Protein AF-A0A9D8R9X7-F1 (afdb_monomer_lite)

Foldseek 3Di:
DVVDDDPPDDDDDDDDDDDPDPPDQKDKDWDWDWDDDPNDIDGPCCVPPVDRTDIDIDGCNVPLDADPFFPFKFALVVAALPDPCLQWTARPVVRDIQPPKDKAPDPRPCAAFAADPVRATWHKAFAPIKIFRQDFQCVCLQPFLQWKKKKKFWKAKAQFLDQPDFQKDFWDQDPPRPFIFAKTHGRFKIFHAWPARTDRLLTMDGFFHPDIKMKMFIFHNFDDLDPPQPGTFGWTFIDILLFGAHIDGFDSDRQRRAHPVGRSGMMGHHNRMMMITNMITMHRHGDDSVSVNSNSLSSDDDPVVSVVQCLQVVQDDPRAGHPVSCLQAFKAKEWAWDADFQVRQDKIFAKMFTWDADPVSHTPQQQGFMFLHPQSQWIKGFDDPQQRLAGHGKIKTQLVPRDQVQWDWDADDPGDTDIGHTTTQTSVRRDDHSWHARDPLAWIFRIKIWDQDDQFFAQLQQQLVQVLLFLLCCVQVNDFPLCVLQVNATLEWHWAKYFYWYHYPPRPHTHTQFITIMTHDDCGQRNRSHDLVPQQLKWKKFFPAFPDCLLLLQAAPDPVAWDADLVQQATDGLNDGTMHTRDHSADDPSNHHDPVNVVLSNVLSQLLLLLQLQEAEQDQPVPDAQEPVCVFPPPVQDPVSLLGWYAGLPYDPVDHHQWIWHQDPNVRGIDTSADADPPDPRRHDTDHLCVVVVCLCPVPDRPPRVSSSVSSSLSSLVVCLVCVVLAASLLLLLLCQLPQQFQFVQQACQRGQWMFIQRSPSRHTGTGGRDRSQTFQQHSSNGSHDALQDGLVRQADPVRHRNRPGNNSRSSSVSSCVNQPDLVDPHNSLQSNQSSFLSLLVPDDPVLDDVVVPLHSTNLVSCCVSGLVSLVSRRSSSLVSNCSNRQVSCVSVVDAGPVRHHSSSNSRGNCNSVRSNSSVQNVQASCQLSCHAQSPLPRPAWWKAWAAADPVRWAAWDKWFWAFSAWGFWWKDKASDIDTSSDTDGHRDTDTDRQDDPRPHHGIMIITTNLQGTQERHAPQSGHHDPVDWIKHDYSNHFWYFHDDPDPDDDDDDDDDDDDDWDDDDDDDDDDDDDDGDTTGDDDIDTPVCVVVVVVVVVVVVVVVVVVVVD

Radius of gyration: 34.43 Å; chains: 1; bounding box: 84×116×105 Å

Secondary structure (DSSP, 8-state):
-TTT--TT-------------SS-SEEEEEE--EEEETTEEEEHHHHHHS-S-EEEEEE-TT-----S--SEEE-GGG--TTSS--S--EETTTTEE-TT-EEES--SSSSEEEE-TTS-EEEEE-TT-EEEE---TTGGGGT-TT--EEEEEEEEEES-S-SSS-SEEEEEEPTTSS-EEEEEE-SSEEEEE-SS---GGGTEEE--TTSEEEEEEEEEEEE--STT-SS-EEEEEEEETTEEEEEEE----TTSS--TT---SEEE--SS-EEEEEEEEEESSPPPHHHHHHHHHHHSSSHHHHHHHHHHTTTEETTEEBHHHHHTTS-EEEEESPPPBTTB-S-EEEEEEEE-B-TTSSB-TTT-EEESTTT--EEEEEE-TTGGGSSB-EEEEEGGG--TT-EEEEE-TTSSEEEEE--EEETTS-EEES-EESSTTSPEESEEEEE--SSS--HHHHHHHHHHHHHHHHHHT---HHHHHSTT--SB--EEEEEEEE--TT-SS-EEEEEEEEEE-TT-TTTTT--TTT-TT-EEEEE-STT-TTTTT-S---TTTEEEETTTTEEEETTEEEEEEEEESSB-TTSPBPHHHHHHHHHHHHHHHHT---EEE---TTSS--SHHHHTT-TTS-GGGGGSEEEPSS--SSS-TTBEEEEETTTTEEEESSSB-TTSTTSB---BHHHHSTTTTTTPPTT-HHHHHHHHHHHHHHHHHHHGGGTB-HHHHHHHIIIIIIIS--SSTTBBB-EEEE-TTT--EEEEBS--TT-TTB-TTS-B---TT--SSS-B-TTS-BSS-SSTT-HHHHHHHHHH--TTS--SHHHHHHHHHHHHHHT--GGG-BTTTTB-SSHHHHHIIIIIHHHHHS-HHHHHHHHIIIIIHHHHTT---TTS--GGGG--TT-HHHHHHHHHHHHHHHHHHTT-GGGSTT--SEEEEEE---TTSPPP-EEEEEEESSSB---EEETTEEE-----B-TT--EEEEEE-SS---SEEEEEE-GGGEEE--B-TT--B-TT---EE--TT----B-----------------S----------SS-----------S-EEHHHHHHHHHHHHHHHHHHHTTS--

Sequence (1111 aa):
MENSAVSQTKYEVVSTIEADDETGTEFYAYLVVYRYVGSTQYNFIQESMGVSEITITVDNSENFAPTTGVDFYLNPKTRNNSETNPATIINAVNNQVLSGAVFQNFGFVNDGWVSDDDGVKILRIMAGQTLTIPYEPWQHFINTPASSMTLEFDMKIKNVTDEQSPIIKCYNEVAGGTSIKGLLMRPLDGYIKTASAVTEKDQNFAWMEDERVHIAINVVHALKAAPDSPELLSLVRVFVNNNLNREFNFAKEAGEFINNGGHGGIIIGQDEADIDIYSIRCYRKALSTSDIQKDYVATLRTSAEKIAYRNKNAIMQDGLINYLLAKQKYNTMVWHGTEVYRMSSGKQYGWLEITRLNADGSIDLDHSGKICEATKSLPCKGQGSTAKTYYWWNQQYDIKDIDPEATIEIPADGGGTQEVTDGWIDGHGTYRGQEYVLSDSAPKMKKAVLKINYASSMQSHKEGGTGLYNDLHTAIVGKNTMQLASPKARVCVYEEPFLFFVQGDNDSAPVFRGLGTFGSGKMDEPTWGFDKSTHKDFMMLEGSDNNKPLTDMRVPWEDSKVTWNAEEEYYEYAGEGNIDLDKTGSKNADGSLKASVLEYPKAAWNFLFMHNPMIKPYLNQSGGANTYGNFINDASIPESDKVYQFWMPASDGNAGQYELFRWDVVDQAWVHAGMPDEYSNDGYAIKNLLTIYPNALDNVPAGNWARQNEAFISAIVADAKANIGSYFKVDSLKFHYAFVNHFLAGTDNCSKNTYYVLDPGTHLFELHQDDLDTIFKTDNSGYQVKPYYVDRMHPYDDNGTLQYTEGTNNVLFNLCEMMYETYASPSEIAPMLRSILTGMGNLMTEADLDAERGINRDAWGCLHKYFFSIQEYFPDCAYNETARIRYEYPASLNYVSDRGVRPIAQSLGSQLPSEEQYMKRRLAYMSSFAAYGEFSLDGANGFGFQTHARRGGGAPTVILNITPHQYIYPTARVGQSLVDPHVRLAPGQTYRFEINTSGTLGDTVCGLKGGDYYRSFGNLADLSLDEQLTFQISGKRLVEVIAHLPFCLQLFLVGNTFLRGVYVDVLPVPAVAAQTNLAPRFGHQIGLRDVALDAVHHLARQFHQVFAFLL

Structure (mmCIF, N/CA/C/O backbone):
data_AF-A0A9D8R9X7-F1
#
_entry.id   AF-A0A9D8R9X7-F1
#
loop_
_atom_site.group_PDB
_atom_site.id
_atom_site.type_symbol
_atom_site.label_atom_id
_atom_site.label_alt_id
_atom_site.label_comp_id
_atom_site.label_asym_id
_atom_site.label_entity_id
_atom_site.label_seq_id
_atom_site.pdbx_PDB_ins_code
_atom_site.Cartn_x
_atom_site.Cartn_y
_atom_site.Cartn_z
_atom_site.occupancy
_atom_site.B_iso_or_equiv
_atom_site.auth_seq_id
_atom_site.auth_comp_id
_atom_site.auth_asym_id
_atom_site.auth_atom_id
_atom_site.pdbx_PDB_model_num
ATOM 1 N N . MET A 1 1 ? 14.649 -46.219 -3.280 1.00 50.66 1 MET A N 1
ATOM 2 C CA . MET A 1 1 ? 14.742 -46.894 -1.963 1.00 50.66 1 MET A CA 1
ATOM 3 C C . MET A 1 1 ? 15.436 -48.257 -2.017 1.00 50.66 1 MET A C 1
ATOM 5 O O . MET A 1 1 ? 16.062 -48.627 -1.036 1.00 50.66 1 MET A O 1
ATOM 9 N N . GLU A 1 2 ? 15.369 -49.002 -3.127 1.00 42.16 2 GLU A N 1
ATOM 10 C CA . GLU A 1 2 ? 15.800 -50.415 -3.189 1.00 42.16 2 GLU A CA 1
ATOM 11 C C . GLU A 1 2 ? 17.297 -50.661 -2.899 1.00 42.16 2 GLU A C 1
ATOM 13 O O . GLU A 1 2 ? 17.640 -51.652 -2.264 1.00 42.16 2 GLU A O 1
ATOM 18 N N . ASN A 1 3 ? 18.189 -49.730 -3.259 1.00 46.28 3 ASN A N 1
ATOM 19 C CA . ASN A 1 3 ? 19.641 -49.906 -3.086 1.00 46.28 3 ASN A CA 1
ATOM 20 C C . ASN A 1 3 ? 20.186 -49.449 -1.715 1.00 46.28 3 ASN A C 1
ATOM 22 O O . ASN A 1 3 ? 21.400 -49.462 -1.517 1.00 46.28 3 ASN A O 1
ATOM 26 N N . SER A 1 4 ? 19.325 -49.015 -0.786 1.00 51.25 4 SER A N 1
ATOM 27 C CA . SER A 1 4 ? 19.743 -48.420 0.497 1.00 51.25 4 SER A CA 1
ATOM 28 C C . SER A 1 4 ? 18.895 -48.824 1.712 1.00 51.25 4 SER A C 1
ATOM 30 O O . SER A 1 4 ? 19.123 -48.314 2.809 1.00 51.25 4 SER A O 1
ATOM 32 N N . ALA A 1 5 ? 17.927 -49.733 1.547 1.00 58.69 5 ALA A N 1
ATOM 33 C CA . ALA A 1 5 ? 17.074 -50.190 2.641 1.00 58.69 5 ALA A CA 1
ATOM 34 C C . ALA A 1 5 ? 17.783 -51.239 3.524 1.00 58.69 5 ALA A C 1
ATOM 36 O O . ALA A 1 5 ? 18.346 -52.215 3.030 1.00 58.69 5 ALA A O 1
ATOM 37 N N . VAL A 1 6 ? 17.741 -51.048 4.843 1.00 64.00 6 VAL A N 1
ATOM 38 C CA . VAL A 1 6 ? 18.382 -51.880 5.867 1.00 64.00 6 VAL A CA 1
ATOM 39 C C . VAL A 1 6 ? 17.324 -52.742 6.550 1.00 64.00 6 VAL A C 1
ATOM 41 O O . VAL A 1 6 ? 16.237 -52.278 6.895 1.00 64.00 6 VAL A O 1
ATOM 44 N N . SER A 1 7 ? 17.649 -54.018 6.761 1.00 58.38 7 SER A N 1
ATOM 45 C CA . SER A 1 7 ? 16.762 -54.963 7.443 1.00 58.38 7 SER A CA 1
ATOM 46 C C . SER A 1 7 ? 16.355 -54.451 8.833 1.00 58.38 7 SER A C 1
ATOM 48 O O . SER A 1 7 ? 17.184 -53.912 9.563 1.00 58.38 7 SER A O 1
ATOM 50 N N . GLN A 1 8 ? 15.078 -54.626 9.194 1.00 60.41 8 GLN A N 1
ATOM 51 C CA . GLN A 1 8 ? 14.464 -54.197 10.467 1.00 60.41 8 GLN A CA 1
ATOM 52 C C . GLN A 1 8 ? 14.438 -52.682 10.736 1.00 60.41 8 GLN A C 1
ATOM 54 O O . GLN A 1 8 ? 14.076 -52.262 11.833 1.00 60.41 8 GLN A O 1
ATOM 59 N N . THR A 1 9 ? 14.765 -51.848 9.749 1.00 64.38 9 THR A N 1
ATOM 60 C CA . THR A 1 9 ? 14.569 -50.398 9.856 1.00 64.38 9 THR A CA 1
ATOM 61 C C . THR A 1 9 ? 13.163 -50.035 9.385 1.00 64.38 9 THR A C 1
ATOM 63 O O . THR A 1 9 ? 12.727 -50.468 8.318 1.00 64.38 9 THR A O 1
ATOM 66 N N . LYS A 1 10 ? 12.429 -49.261 10.194 1.00 62.12 10 LYS A N 1
ATOM 67 C CA . LYS A 1 10 ? 11.122 -48.717 9.809 1.00 62.12 10 LYS A CA 1
ATOM 68 C C . LYS A 1 10 ? 11.354 -47.642 8.747 1.00 62.12 10 LYS A C 1
ATOM 70 O O . LYS A 1 10 ? 12.034 -46.657 9.017 1.00 62.12 10 LYS A O 1
ATOM 75 N N . TYR A 1 11 ? 10.780 -47.832 7.567 1.00 59.97 11 TYR A N 1
ATOM 76 C CA . TYR A 1 11 ? 10.714 -46.809 6.529 1.00 59.97 11 TYR A CA 1
ATOM 77 C C . TYR A 1 11 ? 9.289 -46.278 6.482 1.00 59.97 11 TYR A C 1
ATOM 79 O O . TYR A 1 11 ? 8.343 -47.061 6.388 1.00 59.97 11 TYR A O 1
ATOM 87 N N . GLU A 1 12 ? 9.130 -44.964 6.584 1.00 56.16 12 GLU A N 1
ATOM 88 C CA . GLU A 1 12 ? 7.829 -44.326 6.412 1.00 56.16 12 GLU A CA 1
ATOM 89 C C . GLU A 1 12 ? 7.614 -44.020 4.933 1.00 56.16 12 GLU A C 1
ATOM 91 O O . GLU A 1 12 ? 8.460 -43.418 4.274 1.00 56.16 12 GLU A O 1
ATOM 96 N N . VAL A 1 13 ? 6.484 -44.490 4.407 1.00 56.00 13 VAL A N 1
ATOM 97 C CA . VAL A 1 13 ? 6.026 -44.184 3.054 1.00 56.00 13 VAL A CA 1
ATOM 98 C C . VAL A 1 13 ? 4.801 -43.303 3.214 1.00 56.00 13 VAL A C 1
ATOM 100 O O . VAL A 1 13 ? 3.744 -43.779 3.620 1.00 56.00 13 VAL A O 1
ATOM 103 N N . VAL A 1 14 ? 4.963 -42.014 2.936 1.00 49.94 14 VAL A N 1
ATOM 104 C CA . VAL A 1 14 ? 3.854 -41.060 2.913 1.00 49.94 14 VAL A CA 1
ATOM 105 C C . VAL A 1 14 ? 3.325 -41.006 1.486 1.00 49.94 14 VAL A C 1
ATOM 107 O O . VAL A 1 14 ? 4.084 -40.779 0.545 1.00 49.94 14 VAL A O 1
ATOM 110 N N . SER A 1 15 ? 2.030 -41.255 1.314 1.00 49.25 15 SER A N 1
ATOM 111 C CA . SER A 1 15 ? 1.346 -41.145 0.028 1.00 49.25 15 SER A CA 1
ATOM 112 C C . SER A 1 15 ? -0.051 -40.582 0.258 1.00 49.25 15 SER A C 1
ATOM 114 O O . SER A 1 15 ? -0.722 -40.971 1.213 1.00 49.25 15 SER A O 1
ATOM 116 N N . THR A 1 16 ? -0.472 -39.652 -0.594 1.00 47.25 16 THR A N 1
ATOM 117 C CA . THR A 1 16 ? -1.814 -39.067 -0.552 1.00 47.25 16 THR A CA 1
ATOM 118 C C . THR A 1 16 ? -2.740 -39.895 -1.432 1.00 47.25 16 THR A C 1
ATOM 120 O O . THR A 1 16 ? -2.457 -40.092 -2.613 1.00 47.25 16 THR A O 1
ATOM 123 N N . ILE A 1 17 ? -3.850 -40.364 -0.864 1.00 53.38 17 ILE A N 1
ATOM 124 C CA . ILE A 1 17 ? -4.937 -41.006 -1.607 1.00 53.38 17 ILE A CA 1
ATOM 125 C C . ILE A 1 17 ? -6.080 -39.997 -1.667 1.00 53.38 17 ILE A C 1
ATOM 127 O O . ILE A 1 17 ? -6.713 -39.720 -0.653 1.00 53.38 17 ILE A O 1
ATOM 131 N N . GLU A 1 18 ? -6.324 -39.429 -2.843 1.00 51.66 18 GLU A N 1
ATOM 132 C CA . GLU A 1 18 ? -7.542 -38.665 -3.113 1.00 51.66 18 GLU A CA 1
ATOM 133 C C . GLU A 1 18 ? -8.574 -39.617 -3.723 1.00 51.66 18 GLU A C 1
ATOM 135 O O . GLU A 1 18 ? -8.291 -40.278 -4.725 1.00 51.66 18 GLU A O 1
ATOM 140 N N . ALA A 1 19 ? -9.755 -39.712 -3.115 1.00 56.09 19 ALA A N 1
ATOM 141 C CA . ALA A 1 19 ? -10.886 -40.434 -3.682 1.00 56.09 19 ALA A CA 1
ATOM 142 C C . ALA A 1 19 ? -12.013 -39.455 -3.992 1.00 56.09 19 ALA A C 1
ATOM 144 O O . ALA A 1 19 ? -12.527 -38.784 -3.099 1.00 56.09 19 ALA A O 1
ATOM 145 N N . ASP A 1 20 ? -12.410 -39.416 -5.260 1.00 53.19 20 ASP A N 1
ATOM 146 C CA . ASP A 1 20 ? -13.597 -38.704 -5.725 1.00 53.19 20 ASP A CA 1
ATOM 147 C C . ASP A 1 20 ? -14.836 -39.605 -5.525 1.00 53.19 20 ASP A C 1
ATOM 149 O O . ASP A 1 20 ? -15.459 -40.053 -6.488 1.00 53.19 20 ASP A O 1
ATOM 153 N N . ASP A 1 21 ? -15.160 -39.941 -4.270 1.00 50.38 21 ASP A N 1
ATOM 154 C CA . ASP A 1 21 ? -16.400 -40.641 -3.898 1.00 50.38 21 ASP A CA 1
ATOM 155 C C . ASP A 1 21 ? -17.231 -39.761 -2.952 1.00 50.38 21 ASP A C 1
ATOM 157 O O . ASP A 1 21 ? -16.795 -39.390 -1.862 1.00 50.38 21 ASP A O 1
ATOM 161 N N . GLU A 1 22 ? -18.444 -39.412 -3.383 1.00 51.62 22 GLU A N 1
ATOM 162 C CA . GLU A 1 22 ? -19.369 -38.545 -2.646 1.00 51.62 22 GLU A CA 1
ATOM 163 C C . GLU A 1 22 ? -20.140 -39.283 -1.535 1.00 51.62 22 GLU A C 1
ATOM 165 O O . GLU A 1 22 ? -20.911 -38.655 -0.806 1.00 51.62 22 GLU A O 1
ATOM 170 N N . THR A 1 23 ? -19.993 -40.609 -1.409 1.00 50.34 23 THR A N 1
ATOM 171 C CA . THR A 1 23 ? -21.004 -41.437 -0.726 1.00 50.34 23 THR A CA 1
ATOM 172 C C . THR A 1 23 ? -20.553 -42.169 0.545 1.00 50.34 23 THR A C 1
ATOM 174 O O . THR A 1 23 ? -21.404 -42.760 1.215 1.00 50.34 23 THR A O 1
ATOM 177 N N . GLY A 1 24 ? -19.277 -42.082 0.953 1.00 57.69 24 GLY A N 1
ATOM 178 C CA . GLY A 1 24 ? -18.754 -42.782 2.140 1.00 57.69 24 GLY A CA 1
ATOM 179 C C . GLY A 1 24 ? -17.772 -41.977 3.003 1.00 57.69 24 GLY A C 1
ATOM 180 O O . GLY A 1 24 ? -16.924 -41.251 2.490 1.00 57.69 24 GLY A O 1
ATOM 181 N N . THR A 1 25 ? -17.867 -42.133 4.332 1.00 59.06 25 THR A N 1
ATOM 182 C CA . THR A 1 25 ? -16.889 -41.606 5.311 1.00 59.06 25 THR A CA 1
ATOM 183 C C . THR A 1 25 ? -15.667 -42.509 5.471 1.00 59.06 25 THR A C 1
ATOM 185 O O . THR A 1 25 ? -14.639 -42.058 5.955 1.00 59.06 25 THR A O 1
ATOM 188 N N . GLU A 1 26 ? -15.770 -43.774 5.060 1.00 65.56 26 GLU A N 1
ATOM 189 C CA . GLU A 1 26 ? -14.668 -44.732 5.019 1.00 65.56 26 GLU A CA 1
ATOM 190 C C . GLU A 1 26 ? -14.748 -45.531 3.716 1.00 65.56 26 GLU A C 1
ATOM 192 O O . GLU A 1 26 ? -15.827 -45.992 3.333 1.00 65.56 26 GLU A O 1
ATOM 197 N N . PHE A 1 27 ? -13.613 -45.735 3.050 1.00 70.25 27 PHE A N 1
ATOM 198 C CA . PHE A 1 27 ? -13.507 -46.669 1.929 1.00 70.25 27 PHE A CA 1
ATOM 199 C C . PHE A 1 27 ? -12.235 -47.511 2.037 1.00 70.25 27 PHE A C 1
ATOM 201 O O . PHE A 1 27 ? -11.253 -47.134 2.681 1.00 70.25 27 PHE A O 1
ATOM 208 N N . TYR A 1 28 ? -12.267 -48.692 1.420 1.00 70.50 28 TYR A N 1
ATOM 209 C CA . TYR A 1 28 ? -11.136 -49.612 1.400 1.00 70.50 28 TYR A CA 1
ATOM 210 C C . TYR A 1 28 ? -10.271 -49.344 0.171 1.00 70.50 28 TYR A C 1
ATOM 212 O O . TYR A 1 28 ? -10.760 -49.386 -0.957 1.00 70.50 28 TYR A O 1
ATOM 220 N N . ALA A 1 29 ? -8.979 -49.119 0.385 1.00 68.38 29 ALA A N 1
ATOM 221 C CA . ALA A 1 29 ? -7.977 -49.147 -0.671 1.00 68.38 29 ALA A CA 1
ATOM 222 C C . ALA A 1 29 ? -7.043 -50.349 -0.479 1.00 68.38 29 ALA A C 1
ATOM 224 O O . ALA A 1 29 ? -7.005 -50.976 0.582 1.00 68.38 29 ALA A O 1
ATOM 225 N N . TYR A 1 30 ? -6.296 -50.690 -1.524 1.00 75.56 30 TYR A N 1
ATOM 226 C CA . TYR A 1 30 ? -5.378 -51.824 -1.524 1.00 75.56 30 TYR A CA 1
ATOM 227 C C . TYR A 1 30 ? -3.967 -51.331 -1.826 1.00 75.56 30 TYR A C 1
ATOM 229 O O . TYR A 1 30 ? -3.719 -50.728 -2.869 1.00 75.56 30 TYR A O 1
ATOM 237 N N . LEU A 1 31 ? -3.032 -51.587 -0.914 1.00 75.06 31 LEU A N 1
ATOM 238 C CA . LEU A 1 31 ? -1.615 -51.341 -1.139 1.00 75.06 31 LEU A CA 1
ATOM 239 C C . LEU A 1 31 ? -0.987 -52.575 -1.787 1.00 75.06 31 LEU A C 1
ATOM 241 O O . LEU A 1 31 ? -1.047 -53.675 -1.232 1.00 75.06 31 LEU A O 1
ATOM 245 N N . VAL A 1 32 ? -0.326 -52.365 -2.925 1.00 76.12 32 VAL A N 1
ATOM 246 C CA . VAL A 1 32 ? 0.535 -53.357 -3.575 1.00 76.12 32 VAL A CA 1
ATOM 247 C C . VAL A 1 32 ? 1.936 -52.776 -3.696 1.00 76.12 32 VAL A C 1
ATOM 249 O O . VAL A 1 32 ? 2.122 -51.678 -4.216 1.00 76.12 32 VAL A O 1
ATOM 252 N N . VAL A 1 33 ? 2.935 -53.513 -3.217 1.00 76.50 33 VAL A N 1
ATOM 253 C CA . VAL A 1 33 ? 4.345 -53.126 -3.328 1.00 76.50 33 VAL A CA 1
ATOM 254 C C . VAL A 1 33 ? 5.019 -54.070 -4.304 1.00 76.50 33 VAL A C 1
ATOM 256 O O . VAL A 1 33 ? 5.010 -55.288 -4.117 1.00 76.50 33 VAL A O 1
ATOM 259 N N . TYR A 1 34 ? 5.629 -53.497 -5.335 1.00 78.88 34 TYR A N 1
ATOM 260 C CA . TYR A 1 34 ? 6.449 -54.234 -6.282 1.00 78.88 34 TYR A CA 1
ATOM 261 C C . TYR A 1 34 ? 7.925 -53.943 -6.039 1.00 78.88 34 TYR A C 1
ATOM 263 O O . TYR A 1 34 ? 8.299 -52.807 -5.754 1.00 78.88 34 TYR A O 1
ATOM 271 N N . ARG A 1 35 ? 8.755 -54.974 -6.191 1.00 74.62 35 ARG A N 1
ATOM 272 C CA . ARG A 1 35 ? 10.211 -54.848 -6.275 1.00 74.62 35 ARG A CA 1
ATOM 273 C C . ARG A 1 35 ? 10.676 -55.219 -7.679 1.00 74.62 35 ARG A C 1
ATOM 275 O O . ARG A 1 35 ? 10.062 -56.078 -8.319 1.00 74.62 35 ARG A O 1
ATOM 282 N N . TYR A 1 36 ? 11.748 -54.599 -8.153 1.00 73.94 36 TYR A N 1
ATOM 283 C CA . TYR A 1 36 ? 12.285 -54.857 -9.487 1.00 73.94 36 TYR A CA 1
ATOM 284 C C . TYR A 1 36 ? 13.665 -55.499 -9.365 1.00 73.94 36 TYR A C 1
ATOM 286 O O . TYR A 1 36 ? 14.607 -54.907 -8.853 1.00 73.94 36 TYR A O 1
ATOM 294 N N . VAL A 1 37 ? 13.812 -56.724 -9.877 1.00 77.62 37 VAL A N 1
ATOM 295 C CA . VAL A 1 37 ? 15.116 -57.398 -9.959 1.00 77.62 37 VAL A CA 1
ATOM 296 C C . VAL A 1 37 ? 15.500 -57.501 -11.432 1.00 77.62 37 VAL A C 1
ATOM 298 O O . VAL A 1 37 ? 14.964 -58.320 -12.182 1.00 77.62 37 VAL A O 1
ATOM 301 N N . GLY A 1 38 ? 16.408 -56.622 -11.866 1.00 80.88 38 GLY A N 1
ATOM 302 C CA . GLY A 1 38 ? 16.695 -56.419 -13.288 1.00 80.88 38 GLY A CA 1
ATOM 303 C C . GLY A 1 38 ? 15.486 -55.814 -14.010 1.00 80.88 38 GLY A C 1
ATOM 304 O O . GLY A 1 38 ? 14.976 -54.782 -13.592 1.00 80.88 38 GLY A O 1
ATOM 305 N N . SER A 1 39 ? 15.012 -56.459 -15.081 1.00 78.06 39 SER A N 1
ATOM 306 C CA . SER A 1 39 ? 13.786 -56.075 -15.806 1.00 78.06 39 SER A CA 1
ATOM 307 C C . SER A 1 39 ? 12.525 -56.810 -15.331 1.00 78.06 39 SER A C 1
ATOM 309 O O . SER A 1 39 ? 11.462 -56.645 -15.924 1.00 78.06 39 SER A O 1
ATOM 311 N N . THR A 1 40 ? 12.631 -57.661 -14.303 1.00 75.00 40 THR A N 1
ATOM 312 C CA . THR A 1 40 ? 11.517 -58.496 -13.831 1.00 75.00 40 THR A CA 1
ATOM 313 C C . THR A 1 40 ? 10.888 -57.893 -12.578 1.00 75.00 40 THR A C 1
ATOM 315 O O . THR A 1 40 ? 11.583 -57.611 -11.601 1.00 75.00 40 THR A O 1
ATOM 318 N N . GLN A 1 41 ? 9.568 -57.713 -12.612 1.00 84.44 41 GLN A N 1
ATOM 319 C CA . GLN A 1 41 ? 8.758 -57.188 -11.514 1.00 84.44 41 GLN A CA 1
ATOM 320 C C . GLN A 1 41 ? 8.263 -58.335 -10.624 1.00 84.44 41 GLN A C 1
ATOM 322 O O . GLN A 1 41 ? 7.685 -59.301 -11.123 1.00 84.44 41 GLN A O 1
ATOM 327 N N . TYR A 1 42 ? 8.446 -58.213 -9.312 1.00 81.75 42 TYR A N 1
ATOM 328 C CA . TYR A 1 42 ? 7.947 -59.160 -8.312 1.00 81.75 42 TYR A CA 1
ATOM 329 C C . TYR A 1 42 ? 6.991 -58.440 -7.363 1.00 81.75 42 TYR A C 1
ATOM 331 O O . TYR A 1 42 ? 7.280 -57.328 -6.919 1.00 81.75 42 TYR A O 1
ATOM 339 N N . ASN A 1 43 ? 5.854 -59.058 -7.035 1.00 85.06 43 ASN A N 1
ATOM 340 C CA . ASN A 1 43 ? 4.985 -58.557 -5.971 1.00 85.06 43 ASN A CA 1
ATOM 341 C C . ASN A 1 43 ? 5.649 -58.863 -4.623 1.00 85.06 43 ASN A C 1
ATOM 343 O O . ASN A 1 43 ? 5.636 -59.998 -4.146 1.00 85.06 43 ASN A O 1
ATOM 347 N N . PHE A 1 44 ? 6.244 -57.837 -4.027 1.00 80.06 44 PHE A N 1
ATOM 348 C CA . PHE A 1 44 ? 7.013 -57.958 -2.798 1.00 80.06 44 PHE A CA 1
ATOM 349 C C . PHE A 1 44 ? 6.136 -58.363 -1.610 1.00 80.06 44 PHE A C 1
ATOM 351 O O . PHE A 1 44 ? 6.570 -59.143 -0.764 1.00 80.06 44 PHE A O 1
ATOM 358 N N . ILE A 1 45 ? 4.890 -57.878 -1.556 1.00 78.88 45 ILE A N 1
ATOM 359 C CA . ILE A 1 45 ? 3.947 -58.246 -0.490 1.00 78.88 45 ILE A CA 1
ATOM 360 C C . ILE A 1 45 ? 3.620 -59.736 -0.579 1.00 78.88 45 ILE A C 1
ATOM 362 O O . ILE A 1 45 ? 3.652 -60.435 0.433 1.00 78.88 45 ILE A O 1
ATOM 366 N N . GLN A 1 46 ? 3.396 -60.243 -1.792 1.00 84.50 46 GLN A N 1
ATOM 367 C CA . GLN A 1 46 ? 3.107 -61.657 -2.009 1.00 84.50 46 GLN A CA 1
ATOM 368 C C . GLN A 1 46 ? 4.275 -62.549 -1.588 1.00 84.50 46 GLN A C 1
ATOM 370 O O . GLN A 1 46 ? 4.060 -63.566 -0.932 1.00 84.50 46 GLN A O 1
ATOM 375 N N . GLU A 1 47 ? 5.506 -62.163 -1.920 1.00 81.44 47 GLU A N 1
ATOM 376 C CA . GLU A 1 47 ? 6.705 -62.907 -1.524 1.00 81.44 47 GLU A CA 1
ATOM 377 C C . GLU A 1 47 ? 6.970 -62.852 -0.013 1.00 81.44 47 GLU A C 1
ATOM 379 O O . GLU A 1 47 ? 7.439 -63.829 0.565 1.00 81.44 47 GLU A O 1
ATOM 384 N N . SER A 1 48 ? 6.681 -61.714 0.622 1.00 75.75 48 SER A N 1
ATOM 385 C CA . SER A 1 48 ? 6.991 -61.467 2.033 1.00 75.75 48 SER A CA 1
ATOM 386 C C . SER A 1 48 ? 5.931 -62.028 2.984 1.00 75.75 48 SER A C 1
ATOM 388 O O . SER A 1 48 ? 6.253 -62.625 4.010 1.00 75.75 48 SER A O 1
ATOM 390 N N . MET A 1 49 ? 4.654 -61.842 2.647 1.00 79.62 49 MET A N 1
ATOM 391 C CA . MET A 1 49 ? 3.521 -62.072 3.547 1.00 79.62 49 MET A CA 1
ATOM 392 C C . MET A 1 49 ? 2.529 -63.118 3.026 1.00 79.62 49 MET A C 1
ATOM 394 O O . MET A 1 49 ? 1.577 -63.453 3.726 1.00 79.62 49 MET A O 1
ATOM 398 N N . GLY A 1 50 ? 2.719 -63.639 1.809 1.00 83.88 50 GLY A N 1
ATOM 399 C CA . GLY A 1 50 ? 1.816 -64.625 1.207 1.00 83.88 50 GLY A CA 1
ATOM 400 C C . GLY A 1 50 ? 0.467 -64.061 0.743 1.00 83.88 50 GLY A C 1
ATOM 401 O O . GLY A 1 50 ? -0.400 -64.835 0.343 1.00 83.88 50 GLY A O 1
ATOM 402 N N . VAL A 1 51 ? 0.285 -62.736 0.766 1.00 81.75 51 VAL A N 1
ATOM 403 C CA . VAL A 1 51 ? -0.914 -62.033 0.277 1.00 81.75 51 VAL A CA 1
ATOM 404 C C . VAL A 1 51 ? -0.533 -61.058 -0.832 1.00 81.75 51 VAL A C 1
ATOM 406 O O . VAL A 1 51 ? 0.524 -60.443 -0.780 1.00 81.75 51 VAL A O 1
ATOM 409 N N . SER A 1 52 ? -1.368 -60.924 -1.861 1.00 81.69 52 SER A N 1
ATOM 410 C CA . SER A 1 52 ? -1.065 -60.066 -3.016 1.00 81.69 52 SER A CA 1
ATOM 411 C C . SER A 1 52 ? -1.259 -58.573 -2.747 1.00 81.69 52 SER A C 1
ATOM 413 O O . SER A 1 52 ? -0.700 -57.758 -3.479 1.00 81.69 52 SER A O 1
ATOM 415 N N . GLU A 1 53 ? -2.031 -58.227 -1.720 1.00 81.19 53 GLU A N 1
ATOM 416 C CA . GLU A 1 53 ? -2.439 -56.864 -1.387 1.00 81.19 53 GLU A CA 1
ATOM 417 C C . GLU A 1 53 ? -2.699 -56.719 0.117 1.00 81.19 53 GLU A C 1
ATOM 419 O O . GLU A 1 53 ? -3.047 -57.689 0.796 1.00 81.19 53 GLU A O 1
ATOM 424 N N . ILE A 1 54 ? -2.531 -55.501 0.634 1.00 80.25 54 ILE A N 1
ATOM 425 C CA . ILE A 1 54 ? -2.910 -55.123 2.000 1.00 80.25 54 ILE A CA 1
ATOM 426 C C . ILE A 1 54 ? -4.089 -54.161 1.908 1.00 80.25 54 ILE A C 1
ATOM 428 O O . ILE A 1 54 ? -3.970 -53.105 1.290 1.00 80.25 54 ILE A O 1
ATOM 432 N N . THR A 1 55 ? -5.211 -54.500 2.541 1.00 79.56 55 THR A N 1
ATOM 433 C CA . THR A 1 55 ? -6.338 -53.573 2.674 1.00 79.56 55 THR A CA 1
ATOM 434 C C . THR A 1 55 ? -5.995 -52.474 3.675 1.00 79.56 55 THR A C 1
ATOM 436 O O . THR A 1 55 ? -5.590 -52.756 4.802 1.00 79.56 55 THR A O 1
ATOM 439 N N . ILE A 1 56 ? -6.183 -51.227 3.263 1.00 77.94 56 ILE A N 1
ATOM 440 C CA . ILE A 1 56 ? -6.060 -50.031 4.091 1.00 77.94 56 ILE A CA 1
ATOM 441 C C . ILE A 1 56 ? -7.425 -49.342 4.166 1.00 77.94 56 ILE A C 1
ATOM 443 O O . ILE A 1 56 ? -8.129 -49.229 3.161 1.00 77.94 56 ILE A O 1
ATOM 447 N N . THR A 1 57 ? -7.808 -48.902 5.362 1.00 72.38 57 THR A N 1
ATOM 448 C CA . THR A 1 57 ? -8.987 -48.050 5.553 1.00 72.38 57 THR A CA 1
ATOM 449 C C . THR A 1 57 ? -8.572 -46.606 5.325 1.00 72.38 57 THR A C 1
ATOM 451 O O . THR A 1 57 ? -7.612 -46.144 5.944 1.00 72.38 57 THR A O 1
ATOM 454 N N . VAL A 1 58 ? -9.281 -45.903 4.447 1.00 70.38 58 VAL A N 1
ATOM 455 C CA . VAL A 1 58 ? -9.107 -44.465 4.239 1.00 70.38 58 VAL A CA 1
ATOM 456 C C . VAL A 1 58 ? -10.275 -43.738 4.893 1.00 70.38 58 VAL A C 1
ATOM 458 O O . VAL A 1 58 ? -11.429 -44.022 4.578 1.00 70.38 58 VAL A O 1
ATOM 461 N N . ASP A 1 59 ? -9.960 -42.829 5.814 1.00 67.00 59 ASP A N 1
ATOM 462 C CA . ASP A 1 59 ? -10.918 -41.959 6.498 1.00 67.00 59 ASP A CA 1
ATOM 463 C C . ASP A 1 59 ? -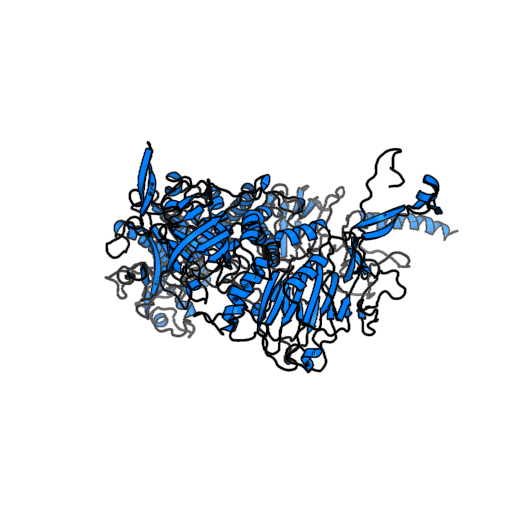11.153 -40.687 5.664 1.00 67.00 59 ASP A C 1
ATOM 465 O O . ASP A 1 59 ? -10.216 -39.943 5.370 1.00 67.00 59 ASP A O 1
ATOM 469 N N . ASN A 1 60 ? -12.406 -40.459 5.270 1.00 71.06 60 ASN A N 1
ATOM 470 C CA . ASN A 1 60 ? -12.874 -39.298 4.509 1.00 71.06 60 ASN A CA 1
ATOM 471 C C . ASN A 1 60 ? -13.836 -38.411 5.330 1.00 71.06 60 ASN A C 1
ATOM 473 O O . ASN A 1 60 ? -14.623 -37.645 4.771 1.00 71.06 60 ASN A O 1
ATOM 477 N N . SER A 1 61 ? -13.809 -38.512 6.662 1.00 69.12 61 SER A N 1
ATOM 478 C CA . SER A 1 61 ? -14.647 -37.715 7.573 1.00 69.12 61 SER A CA 1
ATOM 479 C C . SER A 1 61 ? -14.479 -36.200 7.404 1.00 69.12 61 SER A C 1
ATOM 481 O O . SER A 1 61 ? -15.423 -35.446 7.633 1.00 69.12 61 SER A O 1
ATOM 483 N N . GLU A 1 62 ? -13.312 -35.751 6.938 1.00 71.62 62 GLU A N 1
ATOM 484 C CA . GLU A 1 62 ? -12.987 -34.337 6.729 1.00 71.62 62 GLU A CA 1
ATOM 485 C C . GLU A 1 62 ? -13.541 -33.723 5.428 1.00 71.62 62 GLU A C 1
ATOM 487 O O . GLU A 1 62 ? -13.448 -32.506 5.279 1.00 71.62 62 GLU A O 1
ATOM 492 N N . ASN A 1 63 ? -14.088 -34.535 4.508 1.00 77.00 63 ASN A N 1
ATOM 493 C CA . ASN A 1 63 ? -14.626 -34.203 3.174 1.00 77.00 63 ASN A CA 1
ATOM 494 C C . ASN A 1 63 ? -14.429 -32.744 2.683 1.00 77.00 63 ASN A C 1
ATOM 496 O O . ASN A 1 63 ? -15.115 -31.811 3.110 1.00 77.00 63 ASN A O 1
ATOM 500 N N . PHE A 1 64 ? -13.557 -32.571 1.685 1.00 84.56 64 PHE A N 1
ATOM 501 C CA . PHE A 1 64 ? -13.249 -31.282 1.048 1.00 84.56 64 PHE A CA 1
ATOM 502 C C . PHE A 1 64 ? -13.737 -31.193 -0.404 1.00 84.56 64 PHE A C 1
ATOM 504 O O . PHE A 1 64 ? -13.119 -30.506 -1.219 1.00 84.56 64 PHE A O 1
ATOM 511 N N . ALA A 1 65 ? -14.798 -31.924 -0.755 1.00 84.38 65 ALA A N 1
ATOM 512 C CA . ALA A 1 65 ? -15.365 -31.872 -2.096 1.00 84.38 65 ALA A CA 1
ATOM 513 C C . ALA A 1 65 ? -15.772 -30.432 -2.461 1.00 84.38 65 ALA A C 1
ATOM 515 O O . ALA A 1 65 ? -16.257 -29.707 -1.589 1.00 84.38 65 ALA A O 1
ATOM 516 N N . PRO A 1 66 ? -15.615 -30.011 -3.727 1.00 90.44 66 PRO A N 1
ATOM 517 C CA . PRO A 1 66 ? -16.104 -28.718 -4.194 1.00 90.44 66 PRO A CA 1
ATOM 518 C C . PRO A 1 66 ? -17.644 -28.674 -4.244 1.00 90.44 66 PRO A C 1
ATOM 520 O O . PRO A 1 66 ? -18.357 -29.622 -3.899 1.00 90.44 66 PRO A O 1
ATOM 523 N N . THR A 1 67 ? -18.183 -27.531 -4.639 1.00 93.75 67 THR A N 1
ATOM 524 C CA . THR A 1 67 ? -19.608 -27.269 -4.816 1.00 93.75 67 THR A CA 1
ATOM 525 C C . THR A 1 67 ? -20.176 -28.081 -5.978 1.00 93.75 67 THR A C 1
ATOM 527 O O . THR A 1 67 ? -19.560 -28.252 -7.028 1.00 93.75 67 THR A O 1
ATOM 530 N N . THR A 1 68 ? -21.396 -28.592 -5.807 1.00 91.75 68 THR A N 1
ATOM 531 C CA . THR A 1 68 ? -22.057 -29.429 -6.814 1.00 91.75 68 THR A CA 1
ATOM 532 C C . THR A 1 68 ? -22.759 -28.603 -7.900 1.00 91.75 68 THR A C 1
ATOM 534 O O . THR A 1 68 ? -23.122 -27.429 -7.725 1.00 91.75 68 THR A O 1
ATOM 537 N N . GLY A 1 69 ? -23.016 -29.254 -9.040 1.00 92.75 69 GLY A N 1
ATOM 538 C CA . GLY A 1 69 ? -23.729 -28.657 -10.173 1.00 92.75 69 GLY A CA 1
ATOM 539 C C . GLY A 1 69 ? -22.851 -27.769 -11.053 1.00 92.75 69 GLY A C 1
ATOM 540 O O . GLY A 1 69 ? -23.318 -26.732 -11.513 1.00 92.75 69 GLY A O 1
ATOM 541 N N . VAL A 1 70 ? -21.588 -28.155 -11.241 1.00 95.75 70 VAL A N 1
ATOM 542 C CA . VAL A 1 70 ? -20.686 -27.570 -12.239 1.00 95.75 70 VAL A CA 1
ATOM 543 C C . VAL A 1 70 ? -21.149 -27.952 -13.654 1.00 95.75 70 VAL A C 1
ATOM 545 O O . VAL A 1 70 ? -21.520 -29.097 -13.900 1.00 95.75 70 VAL A O 1
ATOM 548 N N . ASP A 1 71 ? -21.138 -27.003 -14.591 1.00 97.25 71 ASP A N 1
ATOM 549 C CA . ASP A 1 71 ? -21.540 -27.221 -15.990 1.00 97.25 71 ASP A CA 1
ATOM 550 C C . ASP A 1 71 ? -20.340 -27.564 -16.887 1.00 97.25 71 ASP A C 1
ATOM 552 O O . ASP A 1 71 ? -20.452 -28.326 -17.854 1.00 97.25 71 ASP A O 1
ATOM 556 N N . PHE A 1 72 ? -19.166 -27.025 -16.555 1.00 98.06 72 PHE A N 1
ATOM 557 C CA . PHE A 1 72 ? -17.901 -27.333 -17.217 1.00 98.06 72 PHE A CA 1
ATOM 558 C C . PHE A 1 72 ? -16.774 -27.474 -16.205 1.00 98.06 72 PHE A C 1
ATOM 560 O O . PHE A 1 72 ? -16.571 -26.578 -15.388 1.00 98.06 72 PHE A O 1
ATOM 567 N N . TYR A 1 73 ? -16.029 -28.577 -16.290 1.00 97.19 73 TYR A N 1
ATOM 568 C CA . TYR A 1 73 ? -14.878 -28.846 -15.437 1.00 97.19 73 TYR A CA 1
ATOM 569 C C . TYR A 1 73 ? -13.698 -29.366 -16.262 1.00 97.19 73 TYR A C 1
ATOM 571 O O . TYR A 1 73 ? -13.747 -30.466 -16.817 1.00 97.19 73 TYR A O 1
ATOM 579 N N . LEU A 1 74 ? -12.623 -28.580 -16.322 1.00 97.56 74 LEU A N 1
ATOM 580 C CA . LEU A 1 74 ? -11.321 -29.023 -16.809 1.00 97.56 74 LEU A CA 1
ATOM 581 C C . LEU A 1 74 ? -10.522 -29.607 -15.639 1.00 97.56 74 LEU A C 1
ATOM 583 O O . LEU A 1 74 ? -10.143 -28.868 -14.729 1.00 97.56 74 LEU A O 1
ATOM 587 N N . ASN A 1 75 ? -10.244 -30.914 -15.687 1.00 94.50 75 ASN A N 1
ATOM 588 C CA . ASN A 1 75 ? -9.530 -31.635 -14.631 1.00 94.50 75 ASN A CA 1
ATOM 589 C C . ASN A 1 75 ? -8.244 -32.323 -15.145 1.00 94.50 75 ASN A C 1
ATOM 591 O O . ASN A 1 75 ? -8.299 -33.482 -15.579 1.00 94.50 75 ASN A O 1
ATOM 595 N N . PRO A 1 76 ? -7.078 -31.656 -15.063 1.00 95.06 76 PRO A N 1
ATOM 596 C CA . PRO A 1 76 ? -5.780 -32.235 -15.406 1.00 95.06 76 PRO A CA 1
ATOM 597 C C . PRO A 1 76 ? -5.420 -33.515 -14.636 1.00 95.06 76 PRO A C 1
ATOM 599 O O . PRO A 1 76 ? -4.659 -34.323 -15.162 1.00 95.06 76 PRO A O 1
ATOM 602 N N . LYS A 1 77 ? -5.984 -33.761 -13.439 1.00 88.19 77 LYS A N 1
ATOM 603 C CA . LYS A 1 77 ? -5.693 -34.968 -12.631 1.00 88.19 77 LYS A CA 1
ATOM 604 C C . LYS A 1 77 ? -6.003 -36.277 -13.352 1.00 88.19 77 LYS A C 1
ATOM 606 O O . LYS A 1 77 ? -5.381 -37.298 -13.081 1.00 88.19 77 LYS A O 1
ATOM 611 N N . THR A 1 78 ? -6.944 -36.235 -14.289 1.00 87.62 78 THR A N 1
ATOM 612 C CA . THR A 1 78 ? -7.385 -37.404 -15.060 1.00 87.62 78 THR A CA 1
ATOM 613 C C . THR A 1 78 ? -6.627 -37.584 -16.375 1.00 87.62 78 THR A C 1
ATOM 615 O O . THR A 1 78 ? -6.932 -38.506 -17.128 1.00 87.62 78 THR A O 1
ATOM 618 N N . ARG A 1 79 ? -5.654 -36.709 -16.669 1.00 93.00 79 ARG A N 1
ATOM 619 C CA . ARG A 1 79 ? -5.007 -36.610 -17.979 1.00 93.00 79 ARG A CA 1
ATOM 620 C C . ARG A 1 79 ? -3.503 -36.844 -17.916 1.00 93.00 79 ARG A C 1
ATOM 622 O O . ARG A 1 79 ? -2.859 -36.613 -16.894 1.00 93.00 79 ARG A O 1
ATOM 629 N N . ASN A 1 80 ? -2.922 -37.313 -19.018 1.00 92.88 80 ASN A N 1
ATOM 630 C CA . ASN A 1 80 ? -1.472 -37.462 -19.159 1.00 92.88 80 ASN A CA 1
ATOM 631 C C . ASN A 1 80 ? -1.012 -37.425 -20.631 1.00 92.88 80 ASN A C 1
ATOM 633 O O . ASN A 1 80 ? -1.764 -37.751 -21.546 1.00 92.88 80 ASN A O 1
ATOM 637 N N . ASN A 1 81 ? 0.262 -37.090 -20.857 1.00 94.31 81 ASN A N 1
ATOM 638 C CA . ASN A 1 81 ? 0.848 -37.001 -22.203 1.00 94.31 81 ASN A CA 1
ATOM 639 C C . ASN A 1 81 ? 0.996 -38.343 -22.941 1.00 94.31 81 ASN A C 1
ATOM 641 O O . ASN A 1 81 ? 1.260 -38.342 -24.140 1.00 94.31 81 ASN A O 1
ATOM 645 N N . SER A 1 82 ? 0.834 -39.485 -22.260 1.00 91.50 82 SER A N 1
ATOM 646 C CA . SER A 1 82 ? 0.946 -40.814 -22.886 1.00 91.50 82 SER A CA 1
ATOM 647 C C . SER A 1 82 ? -0.362 -41.334 -23.493 1.00 91.50 82 SER A C 1
ATOM 649 O O . SER A 1 82 ? -0.387 -42.413 -24.086 1.00 91.50 82 SER A O 1
ATOM 651 N N . GLU A 1 83 ? -1.450 -40.573 -23.365 1.00 90.94 83 GLU A N 1
ATOM 652 C CA . GLU A 1 83 ? -2.722 -40.864 -24.020 1.00 90.94 83 GLU A CA 1
ATOM 653 C C . GLU A 1 83 ? -2.582 -40.932 -25.544 1.00 90.94 83 GLU A C 1
ATOM 655 O O . GLU A 1 83 ? -1.716 -40.301 -26.142 1.00 90.94 83 GLU A O 1
ATOM 660 N N . THR A 1 84 ? -3.487 -41.655 -26.207 1.00 91.31 84 THR A N 1
ATOM 661 C CA . THR A 1 84 ? -3.483 -41.753 -27.675 1.00 91.31 84 THR A CA 1
ATOM 662 C C . THR A 1 84 ? -3.691 -40.395 -28.352 1.00 91.31 84 THR A C 1
ATOM 664 O O . THR A 1 84 ? -3.119 -40.148 -29.407 1.00 91.31 84 THR A O 1
ATOM 667 N N . ASN A 1 85 ? -4.496 -39.514 -27.747 1.00 90.94 85 ASN A N 1
ATOM 668 C CA . ASN A 1 85 ? -4.820 -38.191 -28.282 1.00 90.94 85 ASN A CA 1
ATOM 669 C C . ASN A 1 85 ? -4.683 -37.121 -27.182 1.00 90.94 85 ASN A C 1
ATOM 671 O O . ASN A 1 85 ? -5.701 -36.622 -26.689 1.00 90.94 85 ASN A O 1
ATOM 675 N N . PRO A 1 86 ? -3.450 -36.753 -26.787 1.00 93.31 86 PRO A N 1
ATOM 676 C CA . PRO A 1 86 ? -3.231 -35.821 -25.685 1.00 93.31 86 PRO A CA 1
ATOM 677 C C . PRO A 1 86 ? -3.684 -34.395 -26.044 1.00 93.31 86 PRO A C 1
ATOM 679 O O . PRO A 1 86 ? -4.109 -33.649 -25.171 1.00 93.31 86 PRO A O 1
ATOM 682 N N . ALA A 1 87 ? -3.717 -34.024 -27.327 1.00 95.81 87 ALA A N 1
ATOM 683 C CA . ALA A 1 87 ? -4.225 -32.733 -27.805 1.00 95.81 87 ALA A CA 1
ATOM 684 C C . ALA A 1 87 ? -5.769 -32.658 -27.836 1.00 95.81 87 ALA A C 1
ATOM 686 O O . ALA A 1 87 ? -6.371 -32.347 -28.862 1.00 95.81 87 ALA A O 1
ATOM 687 N N . THR A 1 88 ? -6.430 -32.986 -26.725 1.00 95.56 88 THR A N 1
ATOM 688 C CA . THR A 1 88 ? -7.896 -32.959 -26.591 1.00 95.56 88 THR A CA 1
ATOM 689 C C . THR A 1 88 ? -8.317 -32.374 -25.250 1.00 95.56 88 THR A C 1
ATOM 691 O O . THR A 1 88 ? -7.668 -32.606 -24.233 1.00 95.56 88 THR A O 1
ATOM 694 N N . ILE A 1 89 ? -9.442 -31.656 -25.222 1.00 97.31 89 ILE A N 1
ATOM 695 C CA . ILE A 1 89 ? -10.076 -31.194 -23.981 1.00 97.31 89 ILE A CA 1
ATOM 696 C C . ILE A 1 89 ? -11.334 -32.021 -23.724 1.00 97.31 89 ILE A C 1
ATOM 698 O O . ILE A 1 89 ? -12.155 -32.201 -24.623 1.00 97.31 89 ILE A O 1
ATOM 702 N N . ILE A 1 90 ? -11.478 -32.509 -22.492 1.00 96.00 90 ILE A N 1
ATOM 703 C CA . ILE A 1 90 ? -12.622 -33.295 -22.029 1.00 96.00 90 ILE A CA 1
ATOM 704 C C . ILE A 1 90 ? -13.287 -32.522 -20.895 1.00 96.00 90 ILE A C 1
ATOM 706 O O . ILE A 1 90 ? -12.610 -32.120 -19.950 1.00 96.00 90 ILE A O 1
ATOM 710 N N . ASN A 1 91 ? -14.601 -32.323 -20.985 1.00 96.38 91 ASN A N 1
ATOM 711 C CA . ASN A 1 91 ? -15.386 -31.841 -19.856 1.00 96.38 91 ASN A CA 1
ATOM 712 C C . ASN A 1 91 ? -15.586 -32.996 -18.866 1.00 96.38 91 ASN A C 1
ATOM 714 O O . ASN A 1 91 ? -16.323 -33.937 -19.157 1.00 96.38 91 ASN A O 1
ATOM 718 N N . ALA A 1 92 ? -14.945 -32.924 -17.701 1.00 94.25 92 ALA A N 1
ATOM 719 C CA . ALA A 1 92 ? -14.970 -33.988 -16.698 1.00 94.25 92 ALA A CA 1
ATOM 720 C C . ALA A 1 92 ? -16.369 -34.228 -16.098 1.00 94.25 92 ALA A C 1
ATOM 722 O O . ALA A 1 92 ? -16.626 -35.304 -15.571 1.00 94.25 92 ALA A O 1
ATOM 723 N N . VAL A 1 93 ? -17.296 -33.270 -16.226 1.00 93.12 93 VAL A N 1
ATOM 724 C CA . VAL A 1 93 ? -18.679 -33.407 -15.734 1.00 93.12 93 VAL A CA 1
ATOM 725 C C . VAL A 1 93 ? -19.443 -34.507 -16.474 1.00 93.12 93 VAL A C 1
ATOM 727 O O . VAL A 1 93 ? -20.213 -35.254 -15.878 1.00 93.12 93 VAL A O 1
ATOM 730 N N . ASN A 1 94 ? -19.259 -34.596 -17.791 1.00 94.00 94 ASN A N 1
ATOM 731 C CA . ASN A 1 94 ? -20.046 -35.468 -18.665 1.00 94.00 94 ASN A CA 1
ATOM 732 C C . ASN A 1 94 ? -19.184 -36.322 -19.611 1.00 94.00 94 ASN A C 1
ATOM 734 O O . ASN A 1 94 ? -19.720 -36.994 -20.492 1.00 94.00 94 ASN A O 1
ATOM 738 N N . ASN A 1 95 ? -17.858 -36.287 -19.443 1.00 92.94 95 ASN A N 1
ATOM 739 C CA . ASN A 1 95 ? -16.853 -36.939 -20.287 1.00 92.94 95 ASN A CA 1
ATOM 740 C C . ASN A 1 95 ? -16.942 -36.573 -21.781 1.00 92.94 95 ASN A C 1
ATOM 742 O O . ASN A 1 95 ? -16.479 -37.319 -22.647 1.00 92.94 95 ASN A O 1
ATOM 746 N N . GLN A 1 96 ? -17.527 -35.419 -22.109 1.00 95.06 96 GLN A N 1
ATOM 747 C CA . GLN A 1 96 ? -17.648 -34.956 -23.486 1.00 95.06 96 GLN A CA 1
ATOM 748 C C . GLN A 1 96 ? -16.322 -34.371 -23.983 1.00 95.06 96 GLN A C 1
ATOM 750 O O . GLN A 1 96 ? -15.780 -33.436 -23.391 1.00 95.06 96 GLN A O 1
ATOM 755 N N . VAL A 1 97 ? -15.838 -34.867 -25.124 1.00 95.94 97 VAL A N 1
ATOM 756 C CA . VAL A 1 97 ? -14.709 -34.269 -25.852 1.00 95.94 97 VAL A CA 1
ATOM 757 C C . VAL A 1 97 ? -15.162 -32.978 -26.539 1.00 95.94 97 VAL A C 1
ATOM 759 O O . VAL A 1 97 ? -16.145 -32.968 -27.283 1.00 95.94 97 VAL A O 1
ATOM 762 N N . LEU A 1 98 ? -14.422 -31.891 -26.334 1.00 95.88 98 LEU A N 1
ATOM 763 C CA . LEU A 1 98 ? -14.660 -30.605 -26.983 1.00 95.88 98 LEU A CA 1
ATOM 764 C C . LEU A 1 98 ? -13.934 -30.539 -28.337 1.00 95.88 98 LEU A C 1
ATOM 766 O O . LEU A 1 98 ? -12.750 -30.217 -28.409 1.00 95.88 98 LEU A O 1
ATOM 770 N N . SER A 1 99 ? -14.648 -30.832 -29.428 1.00 89.88 99 SER A N 1
ATOM 771 C CA . SER A 1 99 ? -14.077 -31.030 -30.775 1.00 89.88 99 SER A CA 1
ATOM 772 C C . SER A 1 99 ? -13.432 -29.799 -31.429 1.00 89.88 99 SER A C 1
ATOM 774 O O . SER A 1 99 ? -12.775 -29.942 -32.453 1.00 89.88 99 SER A O 1
ATOM 776 N N . GLY A 1 100 ? -13.634 -28.599 -30.881 1.00 90.56 100 GLY A N 1
ATOM 777 C CA . GLY A 1 100 ? -13.017 -27.353 -31.357 1.00 90.56 100 GLY A CA 1
ATOM 778 C C . GLY A 1 100 ? -11.752 -26.944 -30.597 1.00 90.56 100 GLY A C 1
ATOM 779 O O . GLY A 1 100 ? -11.298 -25.820 -30.773 1.00 90.56 100 GLY A O 1
ATOM 780 N N . ALA A 1 101 ? -11.228 -27.796 -29.710 1.00 96.88 101 ALA A N 1
ATOM 781 C CA . ALA A 1 101 ? -10.018 -27.482 -28.960 1.00 96.88 101 ALA A CA 1
ATOM 782 C C . ALA A 1 101 ? -8.779 -27.483 -29.862 1.00 96.88 101 ALA A C 1
ATOM 784 O O . ALA A 1 101 ? -8.609 -28.384 -30.685 1.00 96.88 101 ALA A O 1
ATOM 785 N N . VAL A 1 102 ? -7.907 -26.487 -29.695 1.00 97.81 102 VAL A N 1
ATOM 786 C CA . VAL A 1 102 ? -6.707 -26.309 -30.525 1.00 97.81 102 VAL A CA 1
ATOM 787 C C . VAL A 1 102 ? -5.488 -26.112 -29.634 1.00 97.81 102 VAL A C 1
ATOM 789 O O . VAL A 1 102 ? -5.439 -25.155 -28.871 1.00 97.81 102 VAL A O 1
ATOM 792 N N . PHE A 1 103 ? -4.500 -26.999 -29.763 1.00 98.00 103 PHE A N 1
ATOM 793 C CA . PHE A 1 103 ? -3.192 -26.905 -29.111 1.00 98.00 103 PHE A CA 1
ATOM 794 C C . PHE A 1 103 ? -2.156 -26.475 -30.153 1.00 98.00 103 PHE A C 1
ATOM 796 O O . PHE A 1 103 ? -1.861 -27.230 -31.080 1.00 98.00 103 PHE A O 1
ATOM 803 N N . GLN A 1 104 ? -1.614 -25.267 -30.024 1.00 97.69 104 GLN A N 1
ATOM 804 C CA . GLN A 1 104 ? -0.610 -24.714 -30.932 1.00 97.69 104 GLN A CA 1
ATOM 805 C C . GLN A 1 104 ? 0.775 -24.763 -30.286 1.00 97.69 104 GLN A C 1
ATOM 807 O O . GLN A 1 104 ? 0.951 -24.307 -29.160 1.00 97.69 104 GLN A O 1
ATOM 812 N N . ASN A 1 105 ? 1.751 -25.306 -31.021 1.00 95.00 105 ASN A N 1
ATOM 813 C CA . ASN A 1 105 ? 3.160 -25.420 -30.620 1.00 95.00 105 ASN A CA 1
ATOM 814 C C . ASN A 1 105 ? 3.443 -26.323 -29.400 1.00 95.00 105 ASN A C 1
ATOM 816 O O . ASN A 1 105 ? 4.494 -26.188 -28.775 1.00 95.00 105 ASN A O 1
ATOM 820 N N . PHE A 1 106 ? 2.554 -27.274 -29.086 1.00 93.88 106 PHE A N 1
ATOM 821 C CA . PHE A 1 106 ? 2.767 -28.257 -28.015 1.00 93.88 106 PHE A CA 1
ATOM 822 C C . PHE A 1 106 ? 3.603 -29.457 -28.478 1.00 93.88 106 PHE A C 1
ATOM 824 O O . PHE A 1 106 ? 3.334 -30.048 -29.527 1.00 93.88 106 PHE A O 1
ATOM 831 N N . GLY A 1 107 ? 4.585 -29.843 -27.665 1.00 92.12 107 GLY A N 1
ATOM 832 C CA . GLY A 1 107 ? 5.395 -31.050 -27.821 1.00 92.12 107 GLY A CA 1
ATOM 833 C C . GLY A 1 107 ? 4.886 -32.256 -27.022 1.00 92.12 107 GLY A C 1
ATOM 834 O O . GLY A 1 107 ? 5.204 -33.387 -27.387 1.00 92.12 107 GLY A O 1
ATOM 835 N N . PHE A 1 108 ? 4.098 -32.030 -25.965 1.00 92.50 108 PHE A N 1
ATOM 836 C CA . PHE A 1 108 ? 3.634 -33.029 -24.991 1.00 92.50 108 PHE A CA 1
ATOM 837 C C . PHE A 1 108 ? 4.776 -33.827 -24.334 1.00 92.50 108 PHE A C 1
ATOM 839 O O . PHE A 1 108 ? 4.691 -35.044 -24.153 1.00 92.50 108 PHE A O 1
ATOM 846 N N . VAL A 1 109 ? 5.861 -33.141 -23.963 1.00 88.75 109 VAL A N 1
ATOM 847 C CA . VAL A 1 109 ? 7.007 -33.741 -23.253 1.00 88.75 109 VAL A CA 1
ATOM 848 C C . VAL A 1 109 ? 7.145 -33.139 -21.861 1.00 88.75 109 VAL A C 1
ATOM 850 O O . VAL A 1 109 ? 6.964 -33.837 -20.867 1.00 88.75 109 VAL A O 1
ATOM 853 N N . ASN A 1 110 ? 7.460 -31.848 -21.802 1.00 87.00 110 ASN A N 1
ATOM 854 C CA . ASN A 1 110 ? 7.561 -31.040 -20.584 1.00 87.00 110 ASN A CA 1
ATOM 855 C C . ASN A 1 110 ? 6.409 -30.025 -20.458 1.00 87.00 110 ASN A C 1
ATOM 857 O O . ASN A 1 110 ? 6.357 -29.273 -19.491 1.00 87.00 110 ASN A O 1
ATOM 861 N N . ASP A 1 111 ? 5.497 -30.045 -21.423 1.00 93.69 111 ASP A N 1
ATOM 862 C CA . ASP A 1 111 ? 4.303 -29.230 -21.615 1.00 93.69 111 ASP A CA 1
ATOM 863 C C . ASP A 1 111 ? 3.066 -30.128 -21.801 1.00 93.69 111 ASP A C 1
ATOM 865 O O . ASP A 1 111 ? 3.179 -31.351 -21.913 1.00 93.69 111 ASP A O 1
ATOM 869 N N . GLY A 1 112 ? 1.865 -29.552 -21.830 1.00 97.25 112 GLY A N 1
ATOM 870 C CA . GLY A 1 112 ? 0.627 -30.329 -21.853 1.00 97.25 112 GLY A CA 1
ATOM 871 C C . GLY A 1 112 ? 0.307 -30.922 -20.476 1.00 97.25 112 GLY A C 1
ATOM 872 O O . GLY A 1 112 ? 0.389 -30.230 -19.466 1.00 97.25 112 GLY A O 1
ATOM 873 N N . TRP A 1 113 ? -0.079 -32.193 -20.415 1.00 97.19 113 TRP A N 1
ATOM 874 C CA . TRP A 1 113 ? -0.535 -32.872 -19.197 1.00 97.19 113 TRP A CA 1
ATOM 875 C C . TRP A 1 113 ? 0.642 -33.447 -18.403 1.00 97.19 113 TRP A C 1
ATOM 877 O O . TRP A 1 113 ? 1.023 -34.616 -18.560 1.00 97.19 113 TRP A O 1
ATOM 887 N N . VAL A 1 114 ? 1.223 -32.612 -17.547 1.00 95.38 114 VAL A N 1
ATOM 888 C CA . VAL A 1 114 ? 2.421 -32.925 -16.756 1.00 95.38 114 VAL A CA 1
ATOM 889 C C . VAL A 1 114 ? 2.139 -32.817 -15.259 1.00 95.38 114 VAL A C 1
ATOM 891 O O . VAL A 1 114 ? 1.016 -32.546 -14.835 1.00 95.38 114 VAL A O 1
ATOM 894 N N . SER A 1 115 ? 3.150 -33.101 -14.444 1.00 92.69 115 SER A N 1
ATOM 895 C CA . SER A 1 115 ? 3.134 -32.756 -13.024 1.00 92.69 115 SER A CA 1
ATOM 896 C C . SER A 1 115 ? 3.975 -31.499 -12.803 1.00 92.69 115 SER A C 1
ATOM 898 O O . SER A 1 115 ? 4.977 -31.307 -13.497 1.00 92.69 115 SER A O 1
ATOM 900 N N . ASP A 1 116 ? 3.567 -30.652 -11.863 1.00 89.50 116 ASP A N 1
ATOM 901 C CA . ASP A 1 116 ? 4.410 -29.570 -11.362 1.00 89.50 116 ASP A CA 1
ATOM 902 C C . ASP A 1 116 ? 5.543 -30.106 -10.466 1.00 89.50 116 ASP A C 1
ATOM 904 O O . ASP A 1 116 ? 5.701 -31.320 -10.290 1.00 89.50 116 ASP A O 1
ATOM 908 N N . ASP A 1 117 ? 6.349 -29.194 -9.921 1.00 84.81 117 ASP A N 1
ATOM 909 C CA . ASP A 1 117 ? 7.516 -29.531 -9.094 1.00 84.81 117 ASP A CA 1
ATOM 910 C C . ASP A 1 117 ? 7.119 -30.242 -7.785 1.00 84.81 117 ASP A C 1
ATOM 912 O O . ASP A 1 117 ? 7.915 -30.968 -7.192 1.00 84.81 117 ASP A O 1
ATOM 916 N N . ASP A 1 118 ? 5.855 -30.097 -7.386 1.00 81.00 118 ASP A N 1
ATOM 917 C CA . ASP A 1 118 ? 5.235 -30.699 -6.212 1.00 81.00 118 ASP A CA 1
ATOM 918 C C . ASP A 1 118 ? 4.506 -32.020 -6.512 1.00 81.00 118 ASP A C 1
ATOM 920 O O . ASP A 1 118 ? 3.936 -32.646 -5.612 1.00 81.00 118 ASP A O 1
ATOM 924 N N . GLY A 1 119 ? 4.531 -32.466 -7.771 1.00 85.06 119 GLY A N 1
ATOM 925 C CA . GLY A 1 119 ? 3.892 -33.692 -8.240 1.00 85.06 119 GLY A CA 1
ATOM 926 C C . GLY A 1 119 ? 2.412 -33.544 -8.608 1.00 85.06 119 GLY A C 1
ATOM 927 O O . GLY A 1 119 ? 1.820 -34.507 -9.111 1.00 85.06 119 GLY A O 1
ATOM 928 N N . VAL A 1 120 ? 1.811 -32.365 -8.425 1.00 87.81 120 VAL A N 1
ATOM 929 C CA . VAL A 1 120 ? 0.400 -32.093 -8.725 1.00 87.81 120 VAL A CA 1
ATOM 930 C C . VAL A 1 120 ? 0.187 -32.098 -10.233 1.00 87.81 120 VAL A C 1
ATOM 932 O O . VAL A 1 120 ? 0.962 -31.526 -10.995 1.00 87.81 120 VAL A O 1
ATOM 935 N N . LYS A 1 121 ? -0.870 -32.775 -10.691 1.00 92.19 121 LYS A N 1
ATOM 936 C CA . LYS A 1 121 ? -1.213 -32.837 -12.115 1.00 92.19 121 LYS A CA 1
ATOM 937 C C . LYS A 1 121 ? -1.747 -31.500 -12.607 1.00 92.19 121 LYS A C 1
ATOM 939 O O . LYS A 1 121 ? -2.684 -30.957 -12.028 1.00 92.19 121 LYS A O 1
ATOM 944 N N . ILE A 1 122 ? -1.185 -31.036 -13.715 1.00 96.94 122 ILE A N 1
ATOM 945 C CA . ILE A 1 122 ? -1.461 -29.738 -14.320 1.00 96.94 122 ILE A CA 1
ATOM 946 C C . ILE A 1 122 ? -1.537 -29.850 -15.843 1.00 96.94 122 ILE A C 1
ATOM 948 O O . ILE A 1 122 ? -1.041 -30.800 -16.454 1.00 96.94 122 ILE A O 1
ATOM 952 N N . LEU A 1 123 ? -2.140 -28.839 -16.456 1.00 98.38 123 LEU A N 1
ATOM 953 C CA . LEU A 1 123 ? -1.987 -28.538 -17.870 1.00 98.38 123 LEU A CA 1
ATOM 954 C C . LEU A 1 123 ? -1.018 -27.359 -18.012 1.00 98.38 123 LEU A C 1
ATOM 956 O O . LEU A 1 123 ? -1.379 -26.233 -17.682 1.00 98.38 123 LEU A O 1
ATOM 960 N N . ARG A 1 124 ? 0.205 -27.625 -18.476 1.00 98.12 124 ARG A N 1
ATOM 961 C CA . ARG A 1 124 ? 1.272 -26.635 -18.663 1.00 98.12 124 ARG A CA 1
ATOM 962 C C . ARG A 1 124 ? 1.274 -26.090 -20.085 1.00 98.12 124 ARG A C 1
ATOM 964 O O . ARG A 1 124 ? 1.398 -26.859 -21.036 1.00 98.12 124 ARG A O 1
ATOM 971 N N . ILE A 1 125 ? 1.187 -24.773 -20.210 1.00 98.19 125 ILE A N 1
ATOM 972 C CA . ILE A 1 125 ? 1.315 -24.008 -21.451 1.00 98.19 125 ILE A CA 1
ATOM 973 C C . ILE A 1 125 ? 2.582 -23.163 -21.316 1.00 98.19 125 ILE A C 1
ATOM 975 O O . ILE A 1 125 ? 2.632 -22.264 -20.483 1.00 98.19 125 ILE A O 1
ATOM 979 N N . MET A 1 126 ? 3.619 -23.481 -22.084 1.00 93.56 126 MET A N 1
ATOM 980 C CA . MET A 1 126 ? 4.889 -22.752 -22.055 1.00 93.56 126 MET A CA 1
ATOM 981 C C . MET A 1 126 ? 4.844 -21.499 -22.936 1.00 93.56 126 MET A C 1
ATOM 983 O O . MET A 1 126 ? 4.008 -21.380 -23.836 1.00 93.56 126 MET A O 1
ATOM 987 N N . ALA A 1 127 ? 5.803 -20.604 -22.726 1.00 90.00 127 ALA A N 1
ATOM 988 C CA . ALA A 1 127 ? 6.063 -19.461 -23.589 1.00 90.00 127 ALA A CA 1
ATOM 989 C C . ALA A 1 127 ? 6.124 -19.863 -25.086 1.00 90.00 127 ALA A C 1
ATOM 991 O O . ALA A 1 127 ? 6.812 -20.812 -25.475 1.00 90.00 127 ALA A O 1
ATOM 992 N N . GLY A 1 128 ? 5.377 -19.148 -25.932 1.00 91.25 128 GLY A N 1
ATOM 993 C CA . GLY A 1 128 ? 5.231 -19.399 -27.375 1.00 91.25 128 GLY A CA 1
ATOM 994 C C . GLY A 1 128 ? 4.147 -20.421 -27.746 1.00 91.25 128 GLY A C 1
ATOM 995 O O . GLY A 1 128 ? 3.983 -20.758 -28.926 1.00 91.25 128 GLY A O 1
ATOM 996 N N . GLN A 1 129 ? 3.408 -20.940 -26.761 1.00 96.31 129 GLN A N 1
ATOM 997 C CA . GLN A 1 129 ? 2.313 -21.890 -26.960 1.00 96.31 129 GLN A CA 1
ATOM 998 C C . GLN A 1 129 ? 0.955 -21.223 -26.769 1.00 96.31 129 GLN A C 1
ATOM 1000 O O . GLN A 1 129 ? 0.809 -20.221 -26.071 1.00 96.31 129 GLN A O 1
ATOM 1005 N N . THR A 1 130 ? -0.075 -21.782 -27.402 1.00 98.19 130 THR A N 1
ATOM 1006 C CA . THR A 1 130 ? -1.450 -21.294 -27.240 1.00 98.19 130 THR A CA 1
ATOM 1007 C C . THR A 1 130 ? -2.442 -22.446 -27.260 1.00 98.19 130 THR A C 1
ATOM 1009 O O . THR A 1 130 ? -2.375 -23.334 -28.111 1.00 98.19 130 THR A O 1
ATOM 1012 N N . LEU A 1 131 ? -3.385 -22.417 -26.325 1.00 98.50 131 LEU A N 1
ATOM 1013 C CA . LEU A 1 131 ? -4.498 -23.344 -26.206 1.00 98.50 131 LEU A CA 1
ATOM 1014 C C . LEU A 1 131 ? -5.821 -22.598 -26.388 1.00 98.50 131 LEU A C 1
ATOM 1016 O O . LEU A 1 131 ? -6.107 -21.651 -25.664 1.00 98.50 131 LEU A O 1
ATOM 1020 N N . THR A 1 132 ? -6.665 -23.069 -27.301 1.00 98.38 132 THR A N 1
ATOM 1021 C CA . THR A 1 132 ? -8.065 -22.639 -27.413 1.00 98.38 132 THR A CA 1
ATOM 1022 C C . THR A 1 132 ? -8.984 -23.727 -26.870 1.00 98.38 132 THR A C 1
ATOM 1024 O O . THR A 1 132 ? -8.977 -24.853 -27.369 1.00 98.38 132 THR A O 1
ATOM 1027 N N . ILE A 1 133 ? -9.803 -23.388 -25.875 1.00 98.25 133 ILE A N 1
ATOM 1028 C CA . ILE A 1 133 ? -10.869 -24.228 -25.322 1.00 98.25 133 ILE A CA 1
ATOM 1029 C C . ILE A 1 133 ? -12.208 -23.687 -25.844 1.00 98.25 133 ILE A C 1
ATOM 1031 O O . ILE A 1 133 ? -12.585 -22.575 -25.478 1.00 98.25 133 ILE A O 1
ATOM 1035 N N . PRO A 1 134 ? -12.974 -24.440 -26.655 1.00 96.75 134 PRO A N 1
ATOM 1036 C CA . PRO A 1 134 ? -14.188 -23.952 -27.316 1.00 96.75 134 PRO A CA 1
ATOM 1037 C C . PRO A 1 134 ? -15.401 -24.003 -26.367 1.00 96.75 134 PRO A C 1
ATOM 1039 O O . PRO A 1 134 ? -16.435 -24.594 -26.681 1.00 96.75 134 PRO A O 1
ATOM 1042 N N . TYR A 1 135 ? -15.251 -23.443 -25.169 1.00 96.56 135 TYR A N 1
ATOM 1043 C CA . TYR A 1 135 ? -16.304 -23.301 -24.171 1.00 96.56 135 TYR A CA 1
ATOM 1044 C C . TYR A 1 135 ? -16.592 -21.814 -23.958 1.00 96.56 135 TYR A C 1
ATOM 1046 O O . TYR A 1 135 ? -15.662 -21.027 -23.827 1.00 96.56 135 TYR A O 1
ATOM 1054 N N . GLU A 1 136 ? -17.870 -21.440 -23.928 1.00 95.94 136 GLU A N 1
ATOM 1055 C CA . GLU A 1 136 ? -18.340 -20.050 -23.842 1.00 95.94 136 GLU A CA 1
ATOM 1056 C C . GLU A 1 136 ? -19.015 -19.806 -22.480 1.00 95.94 136 GLU A C 1
ATOM 1058 O O . GLU A 1 136 ? -20.208 -20.107 -22.335 1.00 95.94 136 GLU A O 1
ATOM 1063 N N . PRO A 1 137 ? -18.302 -19.267 -21.467 1.00 95.62 137 PRO A N 1
ATOM 1064 C CA . PRO A 1 137 ? -18.860 -19.092 -20.123 1.00 95.62 137 PRO A CA 1
ATOM 1065 C C . PRO A 1 137 ? -20.073 -18.149 -20.095 1.00 95.62 137 PRO A C 1
ATOM 1067 O O . PRO A 1 137 ? -21.060 -18.415 -19.411 1.00 95.62 137 PRO A O 1
ATOM 1070 N N . TRP A 1 138 ? -20.049 -17.082 -20.905 1.00 94.69 138 TRP A N 1
ATOM 1071 C CA . TRP A 1 138 ? -21.095 -16.050 -20.936 1.00 94.69 138 TRP A CA 1
ATOM 1072 C C . TRP A 1 138 ? -22.230 -16.314 -21.934 1.00 94.69 138 TRP A C 1
ATOM 1074 O O . TRP A 1 138 ? -23.074 -15.442 -22.134 1.00 94.69 138 TRP A O 1
ATOM 1084 N N . GLN A 1 139 ? -22.313 -17.501 -22.544 1.00 94.69 139 GLN A N 1
ATOM 1085 C CA . GLN A 1 139 ? -23.261 -17.796 -23.631 1.00 94.69 139 GLN A CA 1
ATOM 1086 C C . GLN A 1 139 ? -24.721 -17.395 -23.328 1.00 94.69 139 GLN A C 1
ATOM 1088 O O . GLN A 1 139 ? -25.430 -16.906 -24.207 1.00 94.69 139 GLN A O 1
ATOM 1093 N N . HIS A 1 140 ? -25.184 -17.569 -22.086 1.00 92.81 140 HIS A N 1
ATOM 1094 C CA . HIS A 1 140 ? -26.556 -17.224 -21.693 1.00 92.81 140 HIS A CA 1
ATOM 1095 C C . HIS A 1 140 ? -26.850 -15.717 -21.693 1.00 92.81 140 HIS A C 1
ATOM 1097 O O . HIS A 1 140 ? -27.985 -15.322 -21.965 1.00 92.81 140 HIS A O 1
ATOM 1103 N N . PHE A 1 141 ? -25.840 -14.872 -21.475 1.00 93.50 141 PHE A N 1
ATOM 1104 C CA . PHE A 1 141 ? -25.995 -13.416 -21.467 1.00 93.50 141 PHE A CA 1
ATOM 1105 C C . PHE A 1 141 ? -26.282 -12.833 -22.855 1.00 93.50 141 PHE A C 1
ATOM 1107 O O . PHE A 1 141 ? -26.710 -11.686 -22.938 1.00 93.50 141 PHE A O 1
ATOM 1114 N N . ILE A 1 142 ? -26.112 -13.604 -23.939 1.00 92.62 142 ILE A N 1
ATOM 1115 C CA . ILE A 1 142 ? -26.507 -13.175 -25.293 1.00 92.62 142 ILE A CA 1
ATOM 1116 C C . ILE A 1 142 ? -28.009 -12.866 -25.340 1.00 92.62 142 ILE A C 1
ATOM 1118 O O . ILE A 1 142 ? -28.407 -11.855 -25.907 1.00 92.62 142 ILE A O 1
ATOM 1122 N N . ASN A 1 143 ? -28.839 -13.720 -24.731 1.00 89.69 143 ASN A N 1
ATOM 1123 C CA . ASN A 1 143 ? -30.299 -13.651 -24.866 1.00 89.69 143 ASN A CA 1
ATOM 1124 C C . ASN A 1 143 ? -31.039 -13.428 -23.541 1.00 89.69 143 ASN A C 1
ATOM 1126 O O . ASN A 1 143 ? -32.203 -13.036 -23.562 1.00 89.69 143 ASN A O 1
ATOM 1130 N N . THR A 1 144 ? -30.393 -13.685 -22.400 1.00 89.19 144 THR A N 1
ATOM 1131 C CA . THR A 1 144 ? -31.037 -13.654 -21.082 1.00 89.19 144 THR A CA 1
ATOM 1132 C C . THR A 1 144 ? -30.287 -12.692 -20.157 1.00 89.19 144 THR A C 1
ATOM 1134 O O . THR A 1 144 ? -29.331 -13.104 -19.496 1.00 89.19 144 THR A O 1
ATOM 1137 N N . PRO A 1 145 ? -30.720 -11.422 -20.062 1.00 81.88 145 PRO A N 1
ATOM 1138 C CA . PRO A 1 145 ? -30.025 -10.412 -19.260 1.00 81.88 145 PRO A CA 1
ATOM 1139 C C . PRO A 1 145 ? -30.015 -10.693 -17.749 1.00 81.88 145 PRO A C 1
ATOM 1141 O O . PRO A 1 145 ? -29.104 -10.276 -17.043 1.00 81.88 145 PRO A O 1
ATOM 1144 N N . ALA A 1 146 ? -31.001 -11.445 -17.246 1.00 87.62 146 ALA A N 1
ATOM 1145 C CA . ALA A 1 146 ? -31.103 -11.870 -15.846 1.00 87.62 146 ALA A CA 1
ATOM 1146 C C . ALA A 1 146 ? -30.363 -13.196 -15.553 1.00 87.62 146 ALA A C 1
ATOM 1148 O O . ALA A 1 146 ? -30.794 -13.980 -14.710 1.00 87.62 146 ALA A O 1
ATOM 1149 N N . SER A 1 147 ? -29.282 -13.485 -16.282 1.00 93.38 147 SER A N 1
ATOM 1150 C CA . SER A 1 147 ? -28.453 -14.673 -16.041 1.00 93.38 147 SER A CA 1
ATOM 1151 C C . SER A 1 147 ? -27.455 -14.438 -14.906 1.00 93.38 147 SER A C 1
ATOM 1153 O O . SER A 1 147 ? -27.021 -13.314 -14.668 1.00 93.38 147 SER A O 1
ATOM 1155 N N . SER A 1 148 ? -27.044 -15.516 -14.243 1.00 95.75 148 SER A N 1
ATOM 1156 C CA . SER A 1 148 ? -25.904 -15.527 -13.321 1.00 95.75 148 SER A CA 1
ATOM 1157 C C . SER A 1 148 ? -24.898 -16.589 -13.754 1.00 95.75 148 SER A C 1
ATOM 1159 O O . SER A 1 148 ? -25.273 -17.571 -14.394 1.00 95.75 148 SER A O 1
ATOM 1161 N N . MET A 1 149 ? -23.633 -16.412 -13.388 1.00 96.81 149 MET A N 1
ATOM 1162 C CA . MET A 1 149 ? -22.557 -17.347 -13.723 1.00 96.81 149 MET A CA 1
ATOM 1163 C C . MET A 1 149 ? -21.421 -17.222 -12.708 1.00 96.81 149 MET A C 1
ATOM 1165 O O . MET A 1 149 ? -21.117 -16.114 -12.273 1.00 96.81 149 MET A O 1
ATOM 1169 N N . THR A 1 150 ? -20.763 -18.331 -12.384 1.00 98.50 150 THR A N 1
ATOM 1170 C CA . THR A 1 150 ? -19.451 -18.328 -11.731 1.00 98.50 150 THR A CA 1
ATOM 1171 C C . THR A 1 150 ? -18.436 -19.027 -12.631 1.00 98.50 150 THR A C 1
ATOM 1173 O O . THR A 1 150 ? -18.679 -20.155 -13.058 1.00 98.50 150 THR A O 1
ATOM 1176 N N . LEU A 1 151 ? -17.317 -18.369 -12.932 1.00 98.56 151 LEU A N 1
ATOM 1177 C CA . LEU A 1 151 ? -16.179 -18.928 -13.665 1.00 98.56 151 LEU A CA 1
ATOM 1178 C C . LEU A 1 151 ? -14.961 -18.915 -12.748 1.00 98.56 151 LEU A C 1
ATOM 1180 O O . LEU A 1 151 ? -14.619 -17.868 -12.208 1.00 98.56 151 LEU A O 1
ATOM 1184 N N . GLU A 1 152 ? -14.312 -20.060 -12.597 1.00 98.62 152 GLU A N 1
ATOM 1185 C CA . GLU A 1 152 ? -13.165 -20.232 -11.717 1.00 98.62 152 GLU A CA 1
ATOM 1186 C C . GLU A 1 152 ? -11.932 -20.693 -12.483 1.00 98.62 152 GLU A C 1
ATOM 1188 O O . GLU A 1 152 ? -12.013 -21.617 -13.299 1.00 98.62 152 GLU A O 1
ATOM 1193 N N . PHE A 1 153 ? -10.793 -20.086 -12.160 1.00 98.38 153 PHE A N 1
ATOM 1194 C CA . PHE A 1 153 ? -9.465 -20.503 -12.593 1.00 98.38 153 PHE A CA 1
ATOM 1195 C C . PHE A 1 153 ? -8.624 -20.855 -11.374 1.00 98.38 153 PHE A C 1
ATOM 1197 O O . PHE A 1 153 ? -8.591 -20.108 -10.403 1.00 98.38 153 PHE A O 1
ATOM 1204 N N . ASP A 1 154 ? -7.920 -21.974 -11.445 1.00 97.94 154 ASP A N 1
ATOM 1205 C CA . ASP A 1 154 ? -6.904 -22.376 -10.482 1.00 97.94 154 ASP A CA 1
ATOM 1206 C C . ASP A 1 154 ? -5.604 -22.578 -11.257 1.00 97.94 154 ASP A C 1
ATOM 1208 O O . ASP A 1 154 ? -5.516 -23.466 -12.114 1.00 97.94 154 ASP A O 1
ATOM 1212 N N . MET A 1 155 ? -4.649 -21.676 -11.054 1.00 97.38 155 MET A N 1
ATOM 1213 C CA . MET A 1 155 ? -3.532 -21.471 -11.974 1.00 97.38 155 MET A CA 1
ATOM 1214 C C . MET A 1 155 ? -2.276 -20.951 -11.272 1.00 97.38 155 MET A C 1
ATOM 1216 O O . MET A 1 155 ? -2.349 -20.419 -10.171 1.00 97.38 155 MET A O 1
ATOM 1220 N N . LYS A 1 156 ? -1.121 -21.078 -11.926 1.00 97.00 156 LYS A N 1
ATOM 1221 C CA . LYS A 1 156 ? 0.153 -20.465 -11.523 1.00 97.00 156 LYS A CA 1
ATOM 1222 C C . LYS A 1 156 ? 0.862 -19.908 -12.752 1.00 97.00 156 LYS A C 1
ATOM 1224 O O . LYS A 1 156 ? 0.938 -20.586 -13.777 1.00 97.00 156 LYS A O 1
ATO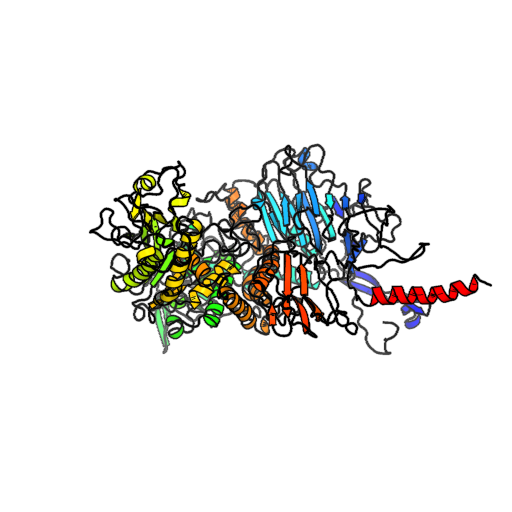M 1229 N N . ILE A 1 157 ? 1.379 -18.687 -12.642 1.00 96.06 157 ILE A N 1
ATOM 1230 C CA . ILE A 1 157 ? 2.111 -17.996 -13.713 1.00 96.06 157 ILE A CA 1
ATOM 1231 C C . ILE A 1 157 ? 3.586 -17.916 -13.355 1.00 96.06 157 ILE A C 1
ATOM 1233 O O . ILE A 1 157 ? 3.912 -17.616 -12.209 1.00 96.06 157 ILE A O 1
ATOM 1237 N N . LYS A 1 158 ? 4.468 -18.194 -14.317 1.00 91.31 158 LYS A N 1
ATOM 1238 C CA . LYS A 1 158 ? 5.916 -18.284 -14.089 1.00 91.31 158 LYS A CA 1
ATOM 1239 C C . LYS A 1 158 ? 6.700 -17.661 -15.235 1.00 91.31 158 LYS A C 1
ATOM 1241 O O . LYS A 1 158 ? 6.187 -17.523 -16.347 1.00 91.31 158 LYS A O 1
ATOM 1246 N N . ASN A 1 159 ? 7.973 -17.367 -14.972 1.00 85.69 159 ASN A N 1
ATOM 1247 C CA . ASN A 1 159 ? 8.948 -16.931 -15.977 1.00 85.69 159 ASN A CA 1
ATOM 1248 C C . ASN A 1 159 ? 8.479 -15.720 -16.800 1.00 85.69 159 ASN A C 1
ATOM 1250 O O . ASN A 1 159 ? 8.760 -15.618 -17.992 1.00 85.69 159 ASN A O 1
ATOM 1254 N N . VAL A 1 160 ? 7.763 -14.790 -16.164 1.00 89.06 160 VAL A N 1
ATOM 1255 C CA . VAL A 1 160 ? 7.201 -13.618 -16.839 1.00 89.06 160 VAL A CA 1
ATOM 1256 C C . VAL A 1 160 ? 8.324 -12.704 -17.324 1.00 89.06 160 VAL A C 1
ATOM 1258 O O . VAL A 1 160 ? 9.179 -12.291 -16.537 1.00 89.06 160 VAL A O 1
ATOM 1261 N N . THR A 1 161 ? 8.330 -12.390 -18.620 1.00 84.38 161 THR A N 1
ATOM 1262 C CA . THR A 1 161 ? 9.212 -11.372 -19.221 1.00 84.38 161 THR A CA 1
ATOM 1263 C C . THR A 1 161 ? 8.463 -10.293 -20.010 1.00 84.38 161 THR A C 1
ATOM 1265 O O . THR A 1 161 ? 8.969 -9.170 -20.081 1.00 84.38 161 THR A O 1
ATOM 1268 N N . ASP A 1 162 ? 7.233 -10.588 -20.450 1.00 86.88 162 ASP A N 1
ATOM 1269 C CA . ASP A 1 162 ? 6.219 -9.636 -20.921 1.00 86.88 162 ASP A CA 1
ATOM 1270 C C . ASP A 1 162 ? 5.024 -9.645 -19.961 1.00 86.88 162 ASP A C 1
ATOM 1272 O O . ASP A 1 162 ? 4.390 -10.682 -19.779 1.00 86.88 162 ASP A O 1
ATOM 1276 N N . GLU A 1 163 ? 4.725 -8.493 -19.359 1.00 89.31 163 GLU A N 1
ATOM 1277 C CA . GLU A 1 163 ? 3.606 -8.280 -18.428 1.00 89.31 163 GLU A CA 1
ATOM 1278 C C . GLU A 1 163 ? 2.392 -7.608 -19.082 1.00 89.31 163 GLU A C 1
ATOM 1280 O O . GLU A 1 163 ? 1.348 -7.483 -18.447 1.00 89.31 163 GLU A O 1
ATOM 1285 N N . GLN A 1 164 ? 2.518 -7.136 -20.323 1.00 89.38 164 GLN A N 1
ATOM 1286 C CA . GLN A 1 164 ? 1.489 -6.347 -20.998 1.00 89.38 164 GLN A CA 1
ATOM 1287 C C . GLN A 1 164 ? 0.586 -7.218 -21.864 1.00 89.38 164 GLN A C 1
ATOM 1289 O O . GLN A 1 164 ? -0.624 -6.974 -21.938 1.00 89.38 164 GLN A O 1
ATOM 1294 N N . SER A 1 165 ? 1.152 -8.241 -22.503 1.00 92.94 165 SER A N 1
ATOM 1295 C CA . SER A 1 165 ? 0.369 -9.155 -23.325 1.00 92.94 165 SER A CA 1
ATOM 1296 C C . SER A 1 165 ? -0.543 -10.048 -22.469 1.00 92.94 165 SER A C 1
ATOM 1298 O O . SER A 1 165 ? -0.173 -10.503 -21.388 1.00 92.94 165 SER A O 1
ATOM 1300 N N . PRO A 1 166 ? -1.779 -10.308 -22.922 1.00 95.50 166 PRO A N 1
ATOM 1301 C CA . PRO A 1 166 ? -2.715 -11.162 -22.200 1.00 95.50 166 PRO A CA 1
ATOM 1302 C C . PRO A 1 166 ? -2.353 -12.652 -22.284 1.00 95.50 166 PRO A C 1
ATOM 1304 O O . PRO A 1 166 ? -2.144 -13.188 -23.372 1.00 95.50 166 PRO A O 1
ATOM 1307 N N . ILE A 1 167 ? -2.416 -13.328 -21.137 1.00 97.44 167 ILE A N 1
ATOM 1308 C CA . ILE A 1 167 ? -2.249 -14.779 -20.969 1.00 97.44 167 ILE A CA 1
ATOM 1309 C C . ILE A 1 167 ? -3.564 -15.556 -21.052 1.00 97.44 167 ILE A C 1
ATOM 1311 O O . ILE A 1 167 ? -3.542 -16.731 -21.407 1.00 97.44 167 ILE A O 1
ATOM 1315 N N . ILE A 1 168 ? -4.702 -14.929 -20.725 1.00 97.81 168 ILE A N 1
ATOM 1316 C CA . ILE A 1 168 ? -6.040 -15.520 -20.860 1.00 97.81 168 ILE A CA 1
ATOM 1317 C C . ILE A 1 168 ? -6.962 -14.504 -21.531 1.00 97.81 168 ILE A C 1
ATOM 1319 O O . ILE A 1 168 ? -7.058 -13.349 -21.109 1.00 97.81 168 ILE A O 1
ATOM 1323 N N . LYS A 1 169 ? -7.658 -14.950 -22.580 1.00 96.69 169 LYS A N 1
ATOM 1324 C CA . LYS A 1 169 ? -8.623 -14.156 -23.345 1.00 96.69 169 LYS A CA 1
ATOM 1325 C C . LYS A 1 169 ? -9.960 -14.885 -23.415 1.00 96.69 169 LYS A C 1
ATOM 1327 O O . LYS A 1 169 ? -10.020 -16.036 -23.840 1.00 96.69 169 LYS A O 1
ATOM 1332 N N . CYS A 1 170 ? -11.029 -14.189 -23.050 1.00 96.94 170 CYS A N 1
ATOM 1333 C CA . CYS A 1 170 ? -12.411 -14.581 -23.319 1.00 96.94 170 CYS A CA 1
ATOM 1334 C C . CYS A 1 170 ? -13.236 -13.298 -23.501 1.00 96.94 170 CYS A C 1
ATOM 1336 O O . CYS A 1 170 ? -14.039 -12.921 -22.644 1.00 96.94 170 CYS A O 1
ATOM 1338 N N . TYR A 1 171 ? -12.944 -12.556 -24.572 1.00 95.38 171 TYR A N 1
ATOM 1339 C CA . TYR A 1 171 ? -13.516 -11.235 -24.823 1.00 95.38 171 TYR A CA 1
ATOM 1340 C C . TYR A 1 171 ? -13.740 -10.968 -26.314 1.00 95.38 171 TYR A C 1
ATOM 1342 O O . TYR A 1 171 ? -13.160 -11.611 -27.184 1.00 95.38 171 TYR A O 1
ATOM 1350 N N . ASN A 1 172 ? -14.583 -9.980 -26.612 1.00 91.81 172 ASN A N 1
ATOM 1351 C CA . ASN A 1 172 ? -14.702 -9.370 -27.930 1.00 91.81 172 ASN A CA 1
ATOM 1352 C C . ASN A 1 172 ? -14.038 -7.994 -27.936 1.00 91.81 172 ASN A C 1
ATOM 1354 O O . ASN A 1 172 ? -14.195 -7.239 -26.978 1.00 91.81 172 ASN A O 1
ATOM 1358 N N . GLU A 1 173 ? -13.368 -7.631 -29.024 1.00 87.75 173 GLU A N 1
ATOM 1359 C CA . GLU A 1 173 ? -12.986 -6.238 -29.255 1.00 87.75 173 GLU A CA 1
ATOM 1360 C C . GLU A 1 173 ? -14.233 -5.404 -29.578 1.00 87.75 173 GLU A C 1
ATOM 1362 O O . GLU A 1 173 ? -15.113 -5.821 -30.339 1.00 87.75 173 GLU A O 1
ATOM 1367 N N . VAL A 1 174 ? -14.329 -4.222 -28.975 1.00 78.06 174 VAL A N 1
ATOM 1368 C CA . VAL A 1 174 ? -15.379 -3.244 -29.275 1.00 78.06 174 VAL A CA 1
ATOM 1369 C C . VAL A 1 174 ? -14.965 -2.444 -30.515 1.00 78.06 174 VAL A C 1
ATOM 1371 O O . VAL A 1 174 ? -13.779 -2.200 -30.746 1.00 78.06 174 VAL A O 1
ATOM 1374 N N . ALA A 1 175 ? -15.937 -2.035 -31.338 1.00 66.94 175 ALA A N 1
ATOM 1375 C CA . ALA A 1 175 ? -15.687 -1.266 -32.558 1.00 66.94 175 ALA A CA 1
ATOM 1376 C C . ALA A 1 175 ? -14.787 -0.043 -32.279 1.00 66.94 175 ALA A C 1
ATOM 1378 O O . ALA A 1 175 ? -15.127 0.800 -31.453 1.00 66.94 175 ALA A O 1
ATOM 1379 N N . GLY A 1 176 ? -13.642 0.036 -32.967 1.00 63.88 176 GLY A N 1
ATOM 1380 C CA . GLY A 1 176 ? -12.594 1.037 -32.720 1.00 63.88 176 GLY A CA 1
ATOM 1381 C C . GLY A 1 176 ? -11.316 0.480 -32.076 1.00 63.88 176 GLY A C 1
ATOM 1382 O O . GLY A 1 176 ? -10.309 1.177 -32.077 1.00 63.88 176 GLY A O 1
ATOM 1383 N N . GLY A 1 177 ? -11.325 -0.767 -31.583 1.00 61.44 177 GLY A N 1
ATOM 1384 C CA . GLY A 1 177 ? -10.124 -1.526 -31.194 1.00 61.44 177 GLY A CA 1
ATOM 1385 C C . GLY A 1 177 ? -9.462 -1.125 -29.869 1.00 61.44 177 GLY A C 1
ATOM 1386 O O . GLY A 1 177 ? -8.462 -1.721 -29.492 1.00 61.44 177 GLY A O 1
ATOM 1387 N N . THR A 1 178 ? -9.994 -0.137 -29.144 1.00 63.16 178 THR A N 1
ATOM 1388 C CA . THR A 1 178 ? -9.390 0.387 -27.901 1.00 63.16 178 THR A CA 1
ATOM 1389 C C . THR A 1 178 ? -10.026 -0.144 -26.615 1.00 63.16 178 THR A C 1
ATOM 1391 O O . THR A 1 178 ? -9.549 0.156 -25.523 1.00 63.16 178 THR A O 1
ATOM 1394 N N . SER A 1 179 ? -11.110 -0.919 -26.710 1.00 80.81 179 SER A N 1
ATOM 1395 C CA . SER A 1 179 ? -11.798 -1.501 -25.554 1.00 80.81 179 SER A CA 1
ATOM 1396 C C . SER A 1 179 ? -12.263 -2.925 -25.842 1.00 80.81 179 SER A C 1
ATOM 1398 O O . SER A 1 179 ? -12.443 -3.314 -26.999 1.00 80.81 179 SER A O 1
ATOM 1400 N N . ILE A 1 180 ? -12.480 -3.691 -24.777 1.00 91.00 180 ILE A N 1
ATOM 1401 C CA . ILE A 1 180 ? -12.926 -5.082 -24.828 1.00 91.00 180 ILE A CA 1
ATOM 1402 C C . ILE A 1 180 ? -14.271 -5.249 -24.122 1.00 91.00 180 ILE A C 1
ATOM 1404 O O . ILE A 1 180 ? -14.661 -4.425 -23.296 1.00 91.00 180 ILE A O 1
ATOM 1408 N N . LYS A 1 181 ? -14.944 -6.362 -24.403 1.00 92.38 181 LYS A N 1
ATOM 1409 C CA . LYS A 1 181 ? -16.114 -6.842 -23.669 1.00 92.38 181 LYS A CA 1
ATOM 1410 C C . LYS A 1 181 ? -15.939 -8.322 -23.332 1.00 92.38 181 LYS A C 1
ATOM 1412 O O . LYS A 1 181 ? -15.885 -9.145 -24.245 1.00 92.38 181 LYS A O 1
ATOM 1417 N N . GLY A 1 182 ? -15.834 -8.647 -22.048 1.00 95.25 182 GLY A N 1
ATOM 1418 C CA . GLY A 1 182 ? -15.466 -9.967 -21.533 1.00 95.25 182 GLY A CA 1
ATOM 1419 C C . GLY A 1 182 ? -14.240 -9.908 -20.617 1.00 95.25 182 GLY A C 1
ATOM 1420 O O . GLY A 1 182 ? -13.939 -8.859 -20.044 1.00 95.25 182 GLY A O 1
ATOM 1421 N N . LEU A 1 183 ? -13.553 -11.041 -20.476 1.00 97.19 183 LEU A N 1
ATOM 1422 C CA . LEU A 1 183 ? -12.407 -11.232 -19.582 1.00 97.19 183 LEU A CA 1
ATOM 1423 C C . LEU A 1 183 ? -11.076 -11.126 -20.334 1.00 97.19 183 LEU A C 1
ATOM 1425 O O . LEU A 1 183 ? -10.867 -11.830 -21.326 1.00 97.19 183 LEU A O 1
ATOM 1429 N N . LEU A 1 184 ? -10.158 -10.323 -19.796 1.00 96.69 184 LEU A N 1
ATOM 1430 C CA . LEU A 1 184 ? -8.749 -10.289 -20.179 1.00 96.69 184 LEU A CA 1
ATOM 1431 C C . LEU A 1 184 ? -7.884 -10.407 -18.926 1.00 96.69 184 LEU A C 1
ATOM 1433 O O . LEU A 1 184 ? -8.101 -9.698 -17.946 1.00 96.69 184 LEU A O 1
ATOM 1437 N N . MET A 1 185 ? -6.896 -11.296 -18.971 1.00 97.56 185 MET A N 1
ATOM 1438 C CA . MET A 1 185 ? -5.906 -11.455 -17.907 1.00 97.56 185 MET A CA 1
ATOM 1439 C C . MET A 1 185 ? -4.506 -11.333 -18.495 1.00 97.56 185 MET A C 1
ATOM 1441 O O . MET A 1 185 ? -4.183 -12.029 -19.458 1.00 97.56 185 MET A O 1
ATOM 1445 N N . ARG A 1 186 ? -3.700 -10.450 -17.913 1.00 96.75 186 ARG A N 1
ATOM 1446 C CA . ARG A 1 186 ? -2.247 -10.338 -18.073 1.00 96.75 186 ARG A CA 1
ATOM 1447 C C . ARG A 1 186 ? -1.557 -11.219 -17.017 1.00 96.75 186 ARG A C 1
ATOM 1449 O O . ARG A 1 186 ? -2.237 -11.783 -16.163 1.00 96.75 186 ARG A O 1
ATOM 1456 N N . PRO A 1 187 ? -0.229 -11.398 -17.051 1.00 94.75 187 PRO A N 1
ATOM 1457 C CA . PRO A 1 187 ? 0.456 -12.311 -16.135 1.00 94.75 187 PRO A CA 1
ATOM 1458 C C . PRO A 1 187 ? 0.240 -12.051 -14.644 1.00 94.75 187 PRO A C 1
ATOM 1460 O O . PRO A 1 187 ? 0.228 -13.010 -13.875 1.00 94.75 187 PRO A O 1
ATOM 1463 N N . LEU A 1 188 ? 0.087 -10.784 -14.244 1.00 94.12 188 LEU A N 1
ATOM 1464 C CA . LEU A 1 188 ? 0.037 -10.362 -12.837 1.00 94.12 188 LEU A CA 1
ATOM 1465 C C . LEU A 1 188 ? -1.288 -9.689 -12.443 1.00 94.12 188 LEU A C 1
ATOM 1467 O O . LEU A 1 188 ? -1.484 -9.345 -11.277 1.00 94.12 188 LEU A O 1
ATOM 1471 N N . ASP A 1 189 ? -2.191 -9.472 -13.400 1.00 95.25 189 ASP A N 1
ATOM 1472 C CA . ASP A 1 189 ? -3.508 -8.897 -13.151 1.00 95.25 189 ASP A CA 1
ATOM 1473 C C . ASP A 1 189 ? -4.527 -9.257 -14.240 1.00 95.25 189 ASP A C 1
ATOM 1475 O O . ASP A 1 189 ? -4.212 -9.820 -15.287 1.00 95.25 189 ASP A O 1
ATOM 1479 N N . GLY A 1 190 ? -5.789 -8.945 -13.991 1.00 95.56 190 GLY A N 1
ATOM 1480 C CA . GLY A 1 190 ? -6.854 -9.097 -14.963 1.00 95.56 190 GLY A CA 1
ATOM 1481 C C . GLY A 1 190 ? -7.982 -8.123 -14.701 1.00 95.56 190 GLY A C 1
ATOM 1482 O O . GLY A 1 190 ? -8.053 -7.482 -13.653 1.00 95.56 190 GLY A O 1
ATOM 1483 N N . TYR A 1 191 ? -8.871 -8.002 -15.676 1.00 95.38 191 TYR A N 1
ATOM 1484 C CA . TYR A 1 191 ? -10.081 -7.209 -15.551 1.00 95.38 191 TYR A CA 1
ATOM 1485 C C . TYR A 1 191 ? -11.192 -7.769 -16.434 1.00 95.38 191 TYR A C 1
ATOM 1487 O O . TYR A 1 191 ? -10.966 -8.464 -17.431 1.00 95.38 191 TYR A O 1
ATOM 1495 N N . ILE A 1 192 ? -12.424 -7.435 -16.064 1.00 95.38 192 ILE A N 1
ATOM 1496 C CA . ILE A 1 192 ? -13.619 -7.778 -16.832 1.00 95.38 192 ILE A CA 1
ATOM 1497 C C . ILE A 1 192 ? -14.300 -6.480 -17.218 1.00 95.38 192 ILE A C 1
ATOM 1499 O O . ILE A 1 192 ? -14.677 -5.708 -16.340 1.00 95.38 192 ILE A O 1
ATOM 1503 N N . LYS A 1 193 ? -14.499 -6.262 -18.517 1.00 94.19 193 LYS A N 1
ATOM 1504 C CA . LYS A 1 193 ? -15.302 -5.143 -19.022 1.00 94.19 193 LYS A CA 1
ATOM 1505 C C . LYS A 1 193 ? -16.628 -5.644 -19.565 1.00 94.19 193 LYS A C 1
ATOM 1507 O O . LYS A 1 193 ? -16.706 -6.707 -20.182 1.00 94.19 193 LYS A O 1
ATOM 1512 N N . THR A 1 194 ? -17.668 -4.860 -19.351 1.00 93.25 194 THR A N 1
ATOM 1513 C CA . THR A 1 194 ? -19.018 -5.104 -19.857 1.00 93.25 194 THR A CA 1
ATOM 1514 C C . THR A 1 194 ? -19.431 -3.956 -20.773 1.00 93.25 194 THR A C 1
ATOM 1516 O O . THR A 1 194 ? -18.691 -2.987 -20.939 1.00 93.25 194 THR A O 1
ATOM 1519 N N . ALA A 1 195 ? -20.605 -4.037 -21.398 1.00 91.38 195 ALA A N 1
ATOM 1520 C CA . ALA A 1 195 ? -21.110 -2.937 -22.215 1.00 91.38 195 ALA A CA 1
ATOM 1521 C C . ALA A 1 195 ? -21.368 -1.662 -21.387 1.00 91.38 195 ALA A C 1
ATOM 1523 O O . ALA A 1 195 ? -21.200 -0.561 -21.911 1.00 91.38 195 ALA A O 1
ATOM 1524 N N . SER A 1 196 ? -21.739 -1.798 -20.107 1.00 91.81 196 SER A N 1
ATOM 1525 C CA . SER A 1 196 ? -22.008 -0.662 -19.212 1.00 91.81 196 SER A CA 1
ATOM 1526 C C . SER A 1 196 ? -20.848 -0.264 -18.287 1.00 91.81 196 SER A C 1
ATOM 1528 O O . SER A 1 196 ? -20.847 0.858 -17.780 1.00 91.81 196 SER A O 1
ATOM 1530 N N . ALA A 1 197 ? -19.852 -1.133 -18.088 1.00 92.00 197 ALA A N 1
ATOM 1531 C CA . ALA A 1 197 ? -18.696 -0.882 -17.229 1.00 92.00 197 ALA A CA 1
ATOM 1532 C C . ALA A 1 197 ? -17.386 -1.122 -18.000 1.00 92.00 197 ALA A C 1
ATOM 1534 O O . ALA A 1 197 ? -17.054 -2.257 -18.351 1.00 92.00 197 ALA A O 1
ATOM 1535 N N . VAL A 1 198 ? -16.639 -0.047 -18.272 1.00 91.38 198 VAL A N 1
ATOM 1536 C CA . VAL A 1 198 ? -15.490 -0.049 -19.207 1.00 91.38 198 VAL A CA 1
ATOM 1537 C C . VAL A 1 198 ? -14.191 0.538 -18.628 1.00 91.38 198 VAL A C 1
ATOM 1539 O O . VAL A 1 198 ? -13.178 0.624 -19.333 1.00 91.38 198 VAL A O 1
ATOM 1542 N N . THR A 1 199 ? -14.208 0.944 -17.358 1.00 89.44 199 THR A N 1
ATOM 1543 C CA . THR A 1 199 ? -13.089 1.570 -16.642 1.00 89.44 199 THR A CA 1
ATOM 1544 C C . THR A 1 199 ? -12.224 0.524 -15.935 1.00 89.44 199 THR A C 1
ATOM 1546 O O . THR A 1 199 ? -12.566 0.045 -14.860 1.00 89.44 199 THR A O 1
ATOM 1549 N N . GLU A 1 200 ? -11.048 0.219 -16.490 1.00 88.94 200 GLU A N 1
ATOM 1550 C CA . GLU A 1 200 ? -10.158 -0.843 -15.981 1.00 88.94 200 GLU A CA 1
ATOM 1551 C C . GLU A 1 200 ? -9.818 -0.718 -14.488 1.00 88.94 200 GLU A C 1
ATOM 1553 O O . GLU A 1 200 ? -9.934 -1.700 -13.762 1.00 88.94 200 GLU A O 1
ATOM 1558 N N . LYS A 1 201 ? -9.467 0.479 -14.004 1.00 85.75 201 LYS A N 1
ATOM 1559 C CA . LYS A 1 201 ? -9.116 0.702 -12.586 1.00 85.75 201 LYS A CA 1
ATOM 1560 C C . LYS A 1 201 ? -10.250 0.400 -11.591 1.00 85.75 201 LYS A C 1
ATOM 1562 O O . LYS A 1 201 ? -9.981 0.139 -10.419 1.00 85.75 201 LYS A O 1
ATOM 1567 N N . ASP A 1 202 ? -11.499 0.404 -12.060 1.00 87.62 202 ASP A N 1
ATOM 1568 C CA . ASP A 1 202 ? -12.681 0.081 -11.252 1.00 87.62 202 ASP A CA 1
ATOM 1569 C C . ASP A 1 202 ? -12.980 -1.432 -11.278 1.00 87.62 202 ASP A C 1
ATOM 1571 O O . ASP A 1 202 ? -13.845 -1.910 -10.551 1.00 87.62 202 ASP A O 1
ATOM 1575 N N . GLN A 1 203 ? -12.296 -2.191 -12.141 1.00 92.31 203 GLN A N 1
ATOM 1576 C CA . GLN A 1 203 ? -12.658 -3.559 -12.531 1.00 92.31 203 GLN A CA 1
ATOM 1577 C C . GLN A 1 203 ? -11.482 -4.543 -12.442 1.00 92.31 203 GLN A C 1
ATOM 1579 O O . GLN A 1 203 ? -11.657 -5.727 -12.741 1.00 92.31 203 GLN A O 1
ATOM 1584 N N . ASN A 1 204 ? -10.291 -4.067 -12.066 1.00 91.94 204 ASN A N 1
ATOM 1585 C CA . ASN A 1 204 ? -9.071 -4.861 -12.038 1.00 91.94 204 ASN A CA 1
ATOM 1586 C C . ASN A 1 204 ? -8.907 -5.682 -10.750 1.00 91.94 204 ASN A C 1
ATOM 1588 O O . ASN A 1 204 ? -9.390 -5.324 -9.678 1.00 91.94 204 ASN A O 1
ATOM 1592 N N . PHE A 1 205 ? -8.175 -6.780 -10.852 1.00 94.06 205 PHE A N 1
ATOM 1593 C CA . PHE A 1 205 ? -7.777 -7.659 -9.751 1.00 94.06 205 PHE A CA 1
ATOM 1594 C C . PHE A 1 205 ? -6.389 -8.226 -10.061 1.00 94.06 205 PHE A C 1
ATOM 1596 O O . PHE A 1 205 ? -6.028 -8.337 -11.230 1.00 94.06 205 PHE A O 1
ATOM 1603 N N . ALA A 1 206 ? -5.594 -8.552 -9.042 1.00 93.88 206 ALA A N 1
ATOM 1604 C CA . ALA A 1 206 ? -4.183 -8.907 -9.220 1.00 93.88 206 ALA A CA 1
ATOM 1605 C C . ALA A 1 206 ? -3.727 -10.038 -8.291 1.00 93.88 206 ALA A C 1
ATOM 1607 O O . ALA A 1 206 ? -4.367 -10.320 -7.276 1.00 93.88 206 ALA A O 1
ATOM 1608 N N . TRP A 1 207 ? -2.623 -10.687 -8.662 1.00 94.69 207 TRP A N 1
ATOM 1609 C CA . TRP A 1 207 ? -2.035 -11.828 -7.956 1.00 94.69 207 TRP A CA 1
ATOM 1610 C C . TRP A 1 207 ? -0.505 -11.846 -8.099 1.00 94.69 207 TRP A C 1
ATOM 1612 O O . TRP A 1 207 ? 0.083 -10.994 -8.767 1.00 94.69 207 TRP A O 1
ATOM 1622 N N . MET A 1 208 ? 0.141 -12.813 -7.445 1.00 94.56 208 MET A N 1
ATOM 1623 C CA . MET A 1 208 ? 1.595 -12.967 -7.461 1.00 94.56 208 MET A CA 1
ATOM 1624 C C . MET A 1 208 ? 2.087 -13.879 -8.581 1.00 94.56 208 MET A C 1
ATOM 1626 O O . MET A 1 208 ? 1.445 -14.866 -8.942 1.00 94.56 208 MET A O 1
ATOM 1630 N N . GLU A 1 209 ? 3.281 -13.575 -9.079 1.00 93.88 209 GLU A N 1
ATOM 1631 C CA . GLU A 1 209 ? 4.047 -14.520 -9.886 1.00 93.88 209 GLU A CA 1
ATOM 1632 C C . GLU A 1 209 ? 4.578 -15.674 -9.026 1.00 93.88 209 GLU A C 1
ATOM 1634 O O . GLU A 1 209 ? 4.868 -15.488 -7.847 1.00 93.88 209 GLU A O 1
ATOM 1639 N N . ASP A 1 210 ? 4.759 -16.845 -9.637 1.00 92.56 210 ASP A N 1
ATOM 1640 C CA . ASP A 1 210 ? 5.285 -18.071 -9.032 1.00 92.56 210 ASP A CA 1
ATOM 1641 C C . ASP A 1 210 ? 4.456 -18.620 -7.863 1.00 92.56 210 ASP A C 1
ATOM 1643 O O . ASP A 1 210 ? 4.853 -19.593 -7.222 1.00 92.56 210 ASP A O 1
ATOM 1647 N N . GLU A 1 211 ? 3.251 -18.096 -7.671 1.00 93.31 211 GLU A N 1
ATOM 1648 C CA . GLU A 1 211 ? 2.301 -18.545 -6.664 1.00 93.31 211 GLU A CA 1
ATOM 1649 C C . GLU A 1 211 ? 1.051 -19.117 -7.326 1.00 93.31 211 GLU A C 1
ATOM 1651 O O . GLU A 1 211 ? 0.613 -18.674 -8.393 1.00 93.31 211 GLU A O 1
ATOM 1656 N N . ARG A 1 212 ? 0.481 -20.146 -6.699 1.00 93.88 212 ARG A N 1
ATOM 1657 C CA . ARG A 1 212 ? -0.794 -20.710 -7.139 1.00 93.88 212 ARG A CA 1
ATOM 1658 C C . ARG A 1 212 ? -1.926 -19.802 -6.669 1.00 93.88 212 ARG A C 1
ATOM 1660 O O . ARG A 1 212 ? -1.982 -19.425 -5.502 1.00 93.88 212 ARG A O 1
ATOM 1667 N N . VAL A 1 213 ? -2.839 -19.475 -7.574 1.00 96.31 213 VAL A N 1
ATOM 1668 C CA . VAL A 1 213 ? -3.969 -18.583 -7.322 1.00 96.31 213 VAL A CA 1
ATOM 1669 C C . VAL A 1 213 ? -5.275 -19.229 -7.770 1.00 96.31 213 VAL A C 1
ATOM 1671 O O . VAL A 1 213 ? -5.363 -19.803 -8.857 1.00 96.31 213 VAL A O 1
ATOM 1674 N N . HIS A 1 214 ? -6.304 -19.104 -6.934 1.00 97.62 214 HIS A N 1
ATOM 1675 C CA . HIS A 1 214 ? -7.691 -19.393 -7.291 1.00 97.62 214 HIS A CA 1
ATOM 1676 C C . HIS A 1 214 ? -8.438 -18.082 -7.514 1.00 97.62 214 HIS A C 1
ATOM 1678 O O . HIS A 1 214 ? -8.488 -17.226 -6.633 1.00 97.62 214 HIS A O 1
ATOM 1684 N N . ILE A 1 215 ? -9.008 -17.915 -8.701 1.00 98.38 215 ILE A N 1
ATOM 1685 C CA . ILE A 1 215 ? -9.763 -16.728 -9.094 1.00 98.38 215 ILE A CA 1
ATOM 1686 C C . ILE A 1 215 ? -11.188 -17.166 -9.389 1.00 98.38 215 ILE A C 1
ATOM 1688 O O . ILE A 1 215 ? -11.393 -17.955 -10.309 1.00 98.38 215 ILE A O 1
ATOM 1692 N N . ALA A 1 216 ? -12.168 -16.628 -8.662 1.00 98.44 216 ALA A N 1
ATOM 1693 C CA . ALA A 1 216 ? -13.586 -16.871 -8.916 1.00 98.44 216 ALA A CA 1
ATOM 1694 C C . ALA A 1 216 ? -14.282 -15.585 -9.373 1.00 98.44 216 ALA A C 1
ATOM 1696 O O . ALA A 1 216 ? -14.413 -14.619 -8.623 1.00 98.44 216 ALA A O 1
ATOM 1697 N N . ILE A 1 217 ? -14.754 -15.585 -10.616 1.00 98.44 217 ILE A N 1
ATOM 1698 C CA . ILE A 1 217 ? -15.532 -14.511 -11.231 1.00 98.44 217 ILE A CA 1
ATOM 1699 C C . ILE A 1 217 ? -17.007 -14.856 -11.072 1.00 98.44 217 ILE A C 1
ATOM 1701 O O . ILE A 1 217 ? -17.528 -15.721 -11.775 1.00 98.44 217 ILE A O 1
ATOM 1705 N N . ASN A 1 218 ? -17.690 -14.173 -10.164 1.00 98.06 218 ASN A N 1
ATOM 1706 C CA . ASN A 1 218 ? -19.068 -14.433 -9.782 1.00 98.06 218 ASN A CA 1
ATOM 1707 C C . ASN A 1 218 ? -19.988 -13.292 -10.245 1.00 98.06 218 ASN A C 1
ATOM 1709 O O . ASN A 1 218 ? -20.007 -12.204 -9.676 1.00 98.06 218 ASN A O 1
ATOM 1713 N N . VAL A 1 219 ? -20.769 -13.549 -11.291 1.00 97.56 219 VAL A N 1
ATOM 1714 C CA . VAL A 1 219 ? -21.766 -12.624 -11.839 1.00 97.56 219 VAL A CA 1
ATOM 1715 C C . VAL A 1 219 ? -23.123 -12.916 -11.204 1.00 97.56 219 VAL A C 1
ATOM 1717 O O . VAL A 1 219 ? -23.702 -13.988 -11.408 1.00 97.56 219 VAL A O 1
ATOM 1720 N N . VAL A 1 220 ? -23.647 -11.946 -10.454 1.00 96.12 220 VAL A N 1
ATOM 1721 C CA . VAL A 1 220 ? -24.912 -12.040 -9.716 1.00 96.12 220 VAL A CA 1
ATOM 1722 C C . VAL A 1 220 ? -25.891 -10.992 -10.235 1.00 96.12 220 VAL A C 1
ATOM 1724 O O . VAL A 1 220 ? -25.686 -9.799 -10.045 1.00 96.12 220 VAL A O 1
ATOM 1727 N N . HIS A 1 221 ? -26.989 -11.414 -10.867 1.00 93.94 221 HIS A N 1
ATOM 1728 C CA . HIS A 1 221 ? -27.975 -10.478 -11.431 1.00 93.94 221 HIS A CA 1
ATOM 1729 C C . HIS A 1 221 ? -28.876 -9.790 -10.388 1.00 93.94 221 HIS A C 1
ATOM 1731 O O . HIS A 1 221 ? -29.475 -8.753 -10.689 1.00 93.94 221 HIS A O 1
ATOM 1737 N N . ALA A 1 222 ? -29.030 -10.373 -9.198 1.00 92.94 222 ALA A N 1
ATOM 1738 C CA . ALA A 1 222 ? -29.921 -9.876 -8.152 1.00 92.94 222 ALA A CA 1
ATOM 1739 C C . ALA A 1 222 ? -29.420 -10.283 -6.755 1.00 92.94 222 ALA A C 1
ATOM 1741 O O . ALA A 1 222 ? -29.904 -11.246 -6.162 1.00 92.94 222 ALA A O 1
ATOM 1742 N N . LEU A 1 223 ? -28.430 -9.555 -6.242 1.00 93.31 223 LEU A N 1
ATOM 1743 C CA . LEU A 1 223 ? -27.901 -9.714 -4.892 1.00 93.31 223 LEU A CA 1
ATOM 1744 C C . LEU A 1 223 ? -28.689 -8.847 -3.904 1.00 93.31 223 LEU A C 1
ATOM 1746 O O . LEU A 1 223 ? -28.895 -7.656 -4.138 1.00 93.31 223 LEU A O 1
ATOM 1750 N N . LYS A 1 224 ? -29.098 -9.436 -2.779 1.00 92.50 224 LYS A N 1
ATOM 1751 C CA . LYS A 1 224 ? -29.678 -8.713 -1.645 1.00 92.50 224 LYS A CA 1
ATOM 1752 C C . LYS A 1 224 ? -28.625 -8.600 -0.542 1.00 92.50 224 LYS A C 1
ATOM 1754 O O . LYS A 1 224 ? -28.336 -9.601 0.105 1.00 92.50 224 LYS A O 1
ATOM 1759 N N . ALA A 1 225 ? -28.067 -7.404 -0.346 1.00 88.19 225 ALA A N 1
ATOM 1760 C CA . ALA A 1 225 ? -26.960 -7.189 0.590 1.00 88.19 225 ALA A CA 1
ATOM 1761 C C . ALA A 1 225 ? -27.377 -7.397 2.057 1.00 88.19 225 ALA A C 1
ATOM 1763 O O . ALA A 1 225 ? -26.639 -8.000 2.829 1.00 88.19 225 ALA A O 1
ATOM 1764 N N . ALA A 1 226 ? -28.571 -6.948 2.452 1.00 88.75 226 ALA A N 1
ATOM 1765 C CA . ALA A 1 226 ? -29.136 -7.151 3.788 1.00 88.75 226 ALA A CA 1
ATOM 1766 C C . ALA A 1 226 ? -30.668 -7.338 3.731 1.00 88.75 226 ALA A C 1
ATOM 1768 O O . ALA A 1 226 ? -31.291 -6.974 2.728 1.00 88.75 226 ALA A O 1
ATOM 1769 N N . PRO A 1 227 ? -31.317 -7.903 4.774 1.00 87.44 227 PRO A N 1
ATOM 1770 C CA . PRO A 1 227 ? -32.771 -8.100 4.807 1.00 87.44 227 PRO A CA 1
ATOM 1771 C C . PRO A 1 227 ? -33.597 -6.836 4.518 1.00 87.44 227 PRO A C 1
ATOM 1773 O O . PRO A 1 227 ? -34.672 -6.942 3.920 1.00 87.44 227 PRO A O 1
ATOM 1776 N N . ASP A 1 228 ? -33.073 -5.675 4.893 1.00 87.69 228 ASP A N 1
ATOM 1777 C CA . ASP A 1 228 ? -33.639 -4.333 4.764 1.00 87.69 228 ASP A CA 1
ATOM 1778 C C . ASP A 1 228 ? -33.093 -3.529 3.568 1.00 87.69 228 ASP A C 1
ATOM 1780 O O . ASP A 1 228 ? -33.504 -2.386 3.373 1.00 87.69 228 ASP A O 1
ATOM 1784 N N . SER A 1 229 ? -32.230 -4.113 2.724 1.00 90.94 229 SER A N 1
ATOM 1785 C CA . SER A 1 229 ? -31.797 -3.477 1.472 1.00 90.94 229 SER A CA 1
ATOM 1786 C C . SER A 1 229 ? -33.006 -3.109 0.599 1.00 90.94 229 SER A C 1
ATOM 1788 O O . SER A 1 229 ? -33.817 -3.995 0.300 1.00 90.94 229 SER A O 1
ATOM 1790 N N . PRO A 1 230 ? -33.128 -1.844 0.150 1.00 91.94 230 PRO A N 1
ATOM 1791 C CA . PRO A 1 230 ? -34.272 -1.406 -0.647 1.00 91.94 230 PRO A CA 1
ATOM 1792 C C . PRO A 1 230 ? -34.188 -1.870 -2.106 1.00 91.94 230 PRO A C 1
ATOM 1794 O O . PRO A 1 230 ? -35.224 -2.048 -2.738 1.00 91.94 230 PRO A O 1
ATOM 1797 N N . GLU A 1 231 ? -32.979 -2.109 -2.624 1.00 92.25 231 GLU A N 1
ATOM 1798 C CA . GLU A 1 231 ? -32.731 -2.503 -4.014 1.00 92.25 231 GLU A CA 1
ATOM 1799 C C . GLU A 1 231 ? -31.927 -3.807 -4.116 1.00 92.25 231 GLU A C 1
ATOM 1801 O O . GLU A 1 231 ? -31.120 -4.141 -3.242 1.00 92.25 231 GLU A O 1
ATOM 1806 N N . LEU A 1 232 ? -32.131 -4.536 -5.219 1.00 92.94 232 LEU A N 1
ATOM 1807 C CA . LEU A 1 232 ? -31.336 -5.712 -5.589 1.00 92.94 232 LEU A CA 1
ATOM 1808 C C . LEU A 1 232 ? -30.202 -5.304 -6.531 1.00 92.94 232 LEU A C 1
ATOM 1810 O O . LEU A 1 232 ? -30.448 -4.756 -7.608 1.00 92.94 232 LEU A O 1
ATOM 1814 N N . LEU A 1 233 ? -28.970 -5.644 -6.168 1.00 93.94 233 LEU A N 1
ATOM 1815 C CA . LEU A 1 233 ? -27.777 -5.263 -6.917 1.00 93.94 233 LEU A CA 1
ATOM 1816 C C . LEU A 1 233 ? -27.461 -6.255 -8.043 1.00 93.94 233 LEU A C 1
ATOM 1818 O O . LEU A 1 233 ? -27.674 -7.460 -7.911 1.00 93.94 233 LEU A O 1
ATOM 1822 N N . SER A 1 234 ? -26.929 -5.749 -9.155 1.00 94.75 234 SER A N 1
ATOM 1823 C CA . SER A 1 234 ? -26.346 -6.563 -10.226 1.00 94.75 234 SER A CA 1
ATOM 1824 C C . SER A 1 234 ? -24.845 -6.373 -10.218 1.00 94.75 234 SER A C 1
ATOM 1826 O O . SER A 1 234 ? -24.364 -5.343 -10.683 1.00 94.75 234 SER A O 1
ATOM 1828 N N . LEU A 1 235 ? -24.124 -7.348 -9.669 1.00 95.69 235 LEU A N 1
ATOM 1829 C CA . LEU A 1 235 ? -22.694 -7.235 -9.406 1.00 95.69 235 LEU A CA 1
ATOM 1830 C C . LEU A 1 235 ? -21.894 -8.299 -10.143 1.00 95.69 235 LEU A C 1
ATOM 1832 O O . LEU A 1 235 ? -22.277 -9.469 -10.199 1.00 95.69 235 LEU A O 1
ATOM 1836 N N . VAL A 1 236 ? -20.743 -7.883 -10.657 1.00 97.00 236 VAL A N 1
ATOM 1837 C CA . VAL A 1 236 ? -19.606 -8.775 -10.858 1.00 97.00 236 VAL A CA 1
ATOM 1838 C C . VAL A 1 236 ? -18.781 -8.722 -9.581 1.00 97.00 236 VAL A C 1
ATOM 1840 O O . VAL A 1 236 ? -18.373 -7.640 -9.169 1.00 97.00 236 VAL A O 1
ATOM 1843 N N . ARG A 1 237 ? -18.550 -9.882 -8.970 1.00 97.25 237 ARG A N 1
ATOM 1844 C CA . ARG A 1 237 ? -17.730 -10.066 -7.771 1.00 97.25 237 ARG A CA 1
ATOM 1845 C C . ARG A 1 237 ? -16.545 -10.947 -8.126 1.00 97.25 237 ARG A C 1
ATOM 1847 O O . ARG A 1 237 ? -16.745 -12.046 -8.641 1.00 97.25 237 ARG A O 1
ATOM 1854 N N . VAL A 1 238 ? -15.328 -10.475 -7.896 1.00 97.56 238 VAL A N 1
ATOM 1855 C CA . VAL A 1 238 ? -14.107 -11.236 -8.172 1.00 97.56 238 VAL A CA 1
ATOM 1856 C C . VAL A 1 238 ? -13.438 -11.590 -6.858 1.00 97.56 238 VAL A C 1
ATOM 1858 O O . VAL A 1 238 ? -13.083 -10.707 -6.081 1.00 97.56 238 VAL A O 1
ATOM 1861 N N . PHE A 1 239 ? -13.257 -12.885 -6.625 1.00 97.69 239 PHE A N 1
ATOM 1862 C CA . PHE A 1 239 ? -12.535 -13.410 -5.476 1.00 97.69 239 PHE A CA 1
ATOM 1863 C C . PHE A 1 239 ? -11.150 -13.871 -5.914 1.00 97.69 239 PHE A C 1
ATOM 1865 O O . PHE A 1 239 ? -11.025 -14.542 -6.938 1.00 97.69 239 PHE A O 1
ATOM 1872 N N . VAL A 1 240 ? -10.134 -13.544 -5.122 1.00 96.69 240 VAL A N 1
ATOM 1873 C CA . VAL A 1 240 ? -8.765 -14.052 -5.259 1.00 96.69 240 VAL A CA 1
ATOM 1874 C C . VAL A 1 240 ? -8.452 -14.814 -3.976 1.00 96.69 240 VAL A C 1
ATOM 1876 O O . VAL A 1 240 ? -8.471 -14.225 -2.899 1.00 96.69 240 VAL A O 1
ATOM 1879 N N . ASN A 1 241 ? -8.228 -16.126 -4.070 1.00 95.12 241 ASN A N 1
ATOM 1880 C CA . ASN A 1 241 ? -8.033 -17.027 -2.928 1.00 95.12 241 ASN A CA 1
ATOM 1881 C C . ASN A 1 241 ? -9.161 -16.915 -1.873 1.00 95.12 241 ASN A C 1
ATOM 1883 O O . ASN A 1 241 ? -8.902 -16.824 -0.678 1.00 95.12 241 ASN A O 1
ATOM 1887 N N . ASN A 1 242 ? -10.424 -16.873 -2.331 1.00 93.94 242 ASN A N 1
ATOM 1888 C CA . ASN A 1 242 ? -11.650 -16.626 -1.543 1.00 93.94 242 ASN A CA 1
ATOM 1889 C C . ASN A 1 242 ? -11.771 -15.236 -0.872 1.00 93.94 242 ASN A C 1
ATOM 1891 O O . ASN A 1 242 ? -12.790 -14.931 -0.250 1.00 93.94 242 ASN A O 1
ATOM 1895 N N . ASN A 1 243 ? -10.797 -14.349 -1.043 1.00 92.88 243 ASN A N 1
ATOM 1896 C CA . ASN A 1 243 ? -10.904 -12.967 -0.598 1.00 92.88 243 ASN A CA 1
ATOM 1897 C C . ASN A 1 243 ? -11.598 -12.121 -1.678 1.00 92.88 243 ASN A C 1
ATOM 1899 O O . ASN A 1 243 ? -11.148 -12.105 -2.828 1.00 92.88 243 ASN A O 1
ATOM 1903 N N . LEU A 1 244 ? -12.704 -11.450 -1.345 1.00 92.50 244 LEU A N 1
ATOM 1904 C CA . LEU A 1 244 ? -13.436 -10.596 -2.282 1.00 92.50 244 LEU A CA 1
ATOM 1905 C C . LEU A 1 244 ? -12.587 -9.375 -2.658 1.00 92.50 244 LEU A C 1
ATOM 1907 O O . LEU A 1 244 ? -12.466 -8.424 -1.896 1.00 92.50 244 LEU A O 1
ATOM 1911 N N . ASN A 1 245 ? -11.984 -9.427 -3.842 1.00 92.00 245 ASN A N 1
ATOM 1912 C CA . ASN A 1 245 ? -10.926 -8.519 -4.274 1.00 92.00 245 ASN A CA 1
ATOM 1913 C C . ASN A 1 245 ? -11.447 -7.358 -5.135 1.00 92.00 245 ASN A C 1
ATOM 1915 O O . ASN A 1 245 ? -10.790 -6.322 -5.245 1.00 92.00 245 ASN A O 1
ATOM 1919 N N . ARG A 1 246 ? -12.603 -7.541 -5.787 1.00 92.94 246 ARG A N 1
ATOM 1920 C CA . ARG A 1 246 ? -13.229 -6.498 -6.603 1.00 92.94 246 ARG A CA 1
ATOM 1921 C C . ARG A 1 246 ? -14.727 -6.689 -6.755 1.00 92.94 246 ARG A C 1
ATOM 1923 O O . ARG A 1 246 ? -15.188 -7.807 -6.988 1.00 92.94 246 ARG A O 1
ATOM 1930 N N . GLU A 1 247 ? -15.459 -5.579 -6.762 1.00 94.00 247 GLU A N 1
ATOM 1931 C CA . GLU A 1 247 ? -16.878 -5.549 -7.103 1.00 94.00 247 GLU A CA 1
ATOM 1932 C C . GLU A 1 247 ? -17.237 -4.362 -7.992 1.00 94.00 247 GLU A C 1
ATOM 1934 O O . GLU A 1 247 ? -16.770 -3.243 -7.784 1.00 94.00 247 GLU A O 1
ATOM 1939 N N . PHE A 1 248 ? -18.116 -4.581 -8.968 1.00 94.38 248 PHE A N 1
ATOM 1940 C CA . PHE A 1 248 ? -18.680 -3.488 -9.755 1.00 94.38 248 PHE A CA 1
ATOM 1941 C C . PHE A 1 248 ? -20.066 -3.824 -10.305 1.00 94.38 248 PHE A C 1
ATOM 1943 O O . PHE A 1 248 ? -20.416 -4.985 -10.527 1.00 94.38 248 PHE A O 1
ATOM 1950 N N . ASN A 1 249 ? -20.862 -2.776 -10.532 1.00 93.88 249 ASN A N 1
ATOM 1951 C CA . ASN A 1 249 ? -22.205 -2.901 -11.093 1.00 93.88 249 ASN A CA 1
ATOM 1952 C C . ASN A 1 249 ? -22.173 -3.143 -12.607 1.00 93.88 249 ASN A C 1
ATOM 1954 O O . ASN A 1 249 ? -21.319 -2.596 -13.302 1.00 93.88 249 ASN A O 1
ATOM 1958 N N . PHE A 1 250 ? -23.168 -3.868 -13.118 1.00 93.69 250 PHE A N 1
ATOM 1959 C CA . PHE A 1 250 ? -23.413 -4.026 -14.554 1.00 93.69 250 PHE A CA 1
ATOM 1960 C C . PHE A 1 250 ? -24.893 -3.807 -14.911 1.00 93.69 250 PHE A C 1
ATOM 1962 O O . PHE A 1 250 ? -25.779 -3.927 -14.060 1.00 93.69 250 PHE A O 1
ATOM 1969 N N . ALA A 1 251 ? -25.174 -3.490 -16.176 1.00 92.62 251 ALA A N 1
ATOM 1970 C CA . ALA A 1 251 ? -26.527 -3.298 -16.691 1.00 92.62 251 ALA A CA 1
ATOM 1971 C C . ALA A 1 251 ? -27.183 -4.633 -17.073 1.00 92.62 251 ALA A C 1
ATOM 1973 O O . ALA A 1 251 ? -26.559 -5.513 -17.659 1.00 92.62 251 ALA A O 1
ATOM 1974 N N . LYS A 1 252 ? -28.481 -4.783 -16.791 1.00 88.69 252 LYS A N 1
ATOM 1975 C CA . LYS A 1 252 ? -29.240 -6.009 -17.093 1.00 88.69 252 LYS A CA 1
ATOM 1976 C C . LYS A 1 252 ? -29.741 -6.008 -18.539 1.00 88.69 252 LYS A C 1
ATOM 1978 O O . LYS A 1 252 ? -30.940 -6.122 -18.776 1.00 88.69 252 LYS A O 1
ATOM 1983 N N . GLU A 1 253 ? -28.820 -5.903 -19.493 1.00 90.56 253 GLU A N 1
ATOM 1984 C CA . GLU A 1 253 ? -29.116 -5.858 -20.929 1.00 90.56 253 GLU A CA 1
ATOM 1985 C C . GLU A 1 253 ? -28.587 -7.088 -21.683 1.00 90.56 253 GLU A C 1
ATOM 1987 O O . GLU A 1 253 ? -27.661 -7.781 -21.253 1.00 90.56 253 GLU A O 1
ATOM 1992 N N . ALA A 1 254 ? -29.205 -7.393 -22.826 1.00 89.44 254 ALA A N 1
ATOM 1993 C CA . ALA A 1 254 ? -28.773 -8.503 -23.671 1.00 89.44 254 ALA A CA 1
ATOM 1994 C C . ALA A 1 254 ? -27.398 -8.197 -24.279 1.00 89.44 254 ALA A C 1
ATOM 1996 O O . ALA A 1 254 ? -27.159 -7.112 -24.809 1.00 89.44 254 ALA A O 1
ATOM 1997 N N . GLY A 1 255 ? -26.486 -9.164 -24.212 1.00 89.81 255 GLY A N 1
ATOM 1998 C CA . GLY A 1 255 ? -25.122 -9.004 -24.698 1.00 89.81 255 GLY A CA 1
ATOM 1999 C C . GLY A 1 255 ? -24.223 -8.147 -23.801 1.00 89.81 255 GLY A C 1
ATOM 2000 O O . GLY A 1 255 ? -23.179 -7.696 -24.271 1.00 89.81 255 GLY A O 1
ATOM 2001 N N . GLU A 1 256 ? -24.572 -7.947 -22.525 1.00 92.56 256 GLU A N 1
ATOM 2002 C CA . GLU A 1 256 ? -23.783 -7.149 -21.569 1.00 92.56 256 GLU A CA 1
ATOM 2003 C C . GLU A 1 256 ? -22.310 -7.592 -21.476 1.00 92.56 256 GLU A C 1
ATOM 2005 O O . GLU A 1 256 ? -21.414 -6.757 -21.388 1.00 92.56 256 GLU A O 1
ATOM 2010 N N . PHE A 1 257 ? -22.037 -8.897 -21.569 1.00 93.56 257 PHE A N 1
ATOM 2011 C CA . PHE A 1 257 ? -20.688 -9.474 -21.445 1.00 93.56 257 PHE A CA 1
ATOM 2012 C C . PHE A 1 257 ? -20.120 -10.030 -22.760 1.00 93.56 257 PHE A C 1
ATOM 2014 O O . PHE A 1 257 ? -18.934 -10.338 -22.851 1.00 93.56 257 PHE A O 1
ATOM 2021 N N . ILE A 1 258 ? -20.960 -10.202 -23.784 1.00 93.19 258 ILE A N 1
ATOM 2022 C CA . ILE A 1 258 ? -20.646 -11.019 -24.965 1.00 93.19 258 ILE A CA 1
ATOM 2023 C C . ILE A 1 258 ? -21.434 -10.548 -26.193 1.00 93.19 258 ILE A C 1
ATOM 2025 O O . ILE A 1 258 ? -22.540 -10.027 -26.068 1.00 93.19 258 ILE A O 1
ATOM 2029 N N . ASN A 1 259 ? -20.860 -10.663 -27.390 1.00 90.75 259 ASN A N 1
ATOM 2030 C CA . ASN A 1 259 ? -21.552 -10.395 -28.657 1.00 90.75 259 ASN A CA 1
ATOM 2031 C C . ASN A 1 259 ? -22.328 -11.627 -29.158 1.00 90.75 259 ASN A C 1
ATOM 2033 O O . ASN A 1 259 ? -22.038 -12.756 -28.777 1.00 90.75 259 ASN A O 1
ATOM 2037 N N . ASN A 1 260 ? -23.250 -11.432 -30.109 1.00 89.06 260 ASN A N 1
ATOM 2038 C CA . ASN A 1 260 ? -24.031 -12.527 -30.715 1.00 89.06 260 ASN A CA 1
ATOM 2039 C C . ASN A 1 260 ? -23.175 -13.653 -31.331 1.00 89.06 260 ASN A C 1
ATOM 2041 O O . ASN A 1 260 ? -23.651 -14.777 -31.445 1.00 89.06 260 ASN A O 1
ATOM 2045 N N . GLY A 1 261 ? -21.937 -13.357 -31.743 1.00 87.31 261 GLY A N 1
ATOM 2046 C CA . GLY A 1 261 ? -21.003 -14.333 -32.315 1.00 87.31 261 GLY A CA 1
ATOM 2047 C C . GLY A 1 261 ? -20.217 -15.169 -31.295 1.00 87.31 261 GLY A C 1
ATOM 2048 O O . GLY A 1 261 ? -19.468 -16.043 -31.715 1.00 87.31 261 GLY A O 1
ATOM 2049 N N . GLY A 1 262 ? -20.374 -14.918 -29.990 1.00 92.12 262 GLY A N 1
ATOM 2050 C CA . GLY A 1 262 ? -19.535 -15.516 -28.947 1.00 92.12 262 GLY A CA 1
ATOM 2051 C C . GLY A 1 262 ? -18.166 -14.838 -28.806 1.00 92.12 262 GLY A C 1
ATOM 2052 O O . GLY A 1 262 ? -17.868 -13.882 -29.527 1.00 92.12 262 GLY A O 1
ATOM 2053 N N . HIS A 1 263 ? -17.334 -15.314 -27.876 1.00 94.19 263 HIS A N 1
ATOM 2054 C CA . HIS A 1 263 ? -15.946 -14.861 -27.707 1.00 94.19 263 HIS A CA 1
ATOM 2055 C C . HIS A 1 263 ? -14.946 -15.636 -28.581 1.00 94.19 263 HIS A C 1
ATOM 2057 O O . HIS A 1 263 ? -13.875 -15.118 -28.880 1.00 94.19 263 HIS A O 1
ATOM 2063 N N . GLY A 1 264 ? -15.301 -16.842 -29.032 1.00 92.69 264 GLY A N 1
ATOM 2064 C CA . GLY A 1 264 ? -14.387 -17.785 -29.687 1.00 92.69 264 GLY A CA 1
ATOM 2065 C C . GLY A 1 264 ? -13.778 -18.811 -28.721 1.00 92.69 264 GLY A C 1
ATOM 2066 O O . GLY A 1 264 ? -12.830 -19.505 -29.085 1.00 92.69 264 GLY A O 1
ATOM 2067 N N . GLY A 1 265 ? -14.332 -18.928 -27.512 1.00 95.25 265 GLY A N 1
ATOM 2068 C CA . GLY A 1 265 ? -13.844 -19.773 -26.429 1.00 95.25 265 GLY A CA 1
ATOM 2069 C C . GLY A 1 265 ? -12.867 -19.078 -25.476 1.00 95.25 265 GLY A C 1
ATOM 2070 O O . GLY A 1 265 ? -12.638 -17.872 -25.545 1.00 95.25 265 GLY A O 1
ATOM 2071 N N . ILE A 1 266 ? -12.276 -19.873 -24.583 1.00 98.31 266 ILE A N 1
ATOM 2072 C CA . ILE A 1 266 ? -11.209 -19.451 -23.668 1.00 98.31 266 ILE A CA 1
ATOM 2073 C C . ILE A 1 266 ? -9.869 -19.713 -24.358 1.00 98.31 266 ILE A C 1
ATOM 2075 O O . ILE A 1 266 ? -9.559 -20.857 -24.696 1.00 98.31 266 ILE A O 1
ATOM 2079 N N . ILE A 1 267 ? -9.070 -18.669 -24.563 1.00 98.19 267 ILE A N 1
ATOM 2080 C CA . ILE A 1 267 ? -7.740 -18.757 -25.177 1.00 98.19 267 ILE A CA 1
ATOM 2081 C C . ILE A 1 267 ? -6.688 -18.523 -24.094 1.00 98.19 267 ILE A C 1
ATOM 2083 O O . ILE A 1 267 ? -6.776 -17.530 -23.379 1.00 98.19 267 ILE A O 1
ATOM 2087 N N . ILE A 1 268 ? -5.711 -19.422 -23.981 1.00 98.56 268 ILE A N 1
ATOM 2088 C CA . ILE A 1 268 ? -4.670 -19.419 -22.945 1.00 98.56 268 ILE A CA 1
ATOM 2089 C C . ILE A 1 268 ? -3.291 -19.496 -23.610 1.00 98.56 268 ILE A C 1
ATOM 2091 O O . ILE A 1 268 ? -3.078 -20.380 -24.439 1.00 98.56 268 ILE A O 1
ATOM 2095 N N . GLY A 1 269 ? -2.355 -18.620 -23.241 1.00 96.56 269 GLY A N 1
ATOM 2096 C CA . GLY A 1 269 ? -0.966 -18.636 -23.722 1.00 96.56 269 GLY A CA 1
ATOM 2097 C C . GLY A 1 269 ? -0.445 -17.280 -24.205 1.00 96.56 269 GLY A C 1
ATOM 2098 O O . GLY A 1 269 ? -1.225 -16.430 -24.634 1.00 96.56 269 GLY A O 1
ATOM 2099 N N . GLN A 1 270 ? 0.880 -17.099 -24.141 1.00 92.81 270 GLN A N 1
ATOM 2100 C CA . GLN A 1 270 ? 1.610 -15.955 -24.702 1.00 92.81 270 GLN A CA 1
ATOM 2101 C C . GLN A 1 270 ? 3.071 -16.317 -25.032 1.00 92.81 270 GLN A C 1
ATOM 2103 O O . GLN A 1 270 ? 3.523 -17.410 -24.701 1.00 92.81 270 GLN A O 1
ATOM 2108 N N . ASP A 1 271 ? 3.830 -15.397 -25.634 1.00 90.56 271 ASP A N 1
ATOM 2109 C CA . ASP A 1 271 ? 5.208 -15.643 -26.100 1.00 90.56 271 ASP A CA 1
ATOM 2110 C C . ASP A 1 271 ? 6.291 -15.587 -25.004 1.00 90.56 271 ASP A C 1
ATOM 2112 O O . ASP A 1 271 ? 7.398 -16.072 -25.224 1.00 90.56 271 ASP A O 1
ATOM 2116 N N . GLU A 1 272 ? 5.995 -15.005 -23.838 1.00 88.38 272 GLU A N 1
ATOM 2117 C CA . GLU A 1 272 ? 7.002 -14.617 -22.832 1.00 88.38 272 GLU A CA 1
ATOM 2118 C C . GLU A 1 272 ? 6.582 -14.906 -21.366 1.00 88.38 272 GLU A C 1
ATOM 2120 O O . GLU A 1 272 ? 7.094 -14.276 -20.436 1.00 88.38 272 GLU A O 1
ATOM 2125 N N . ALA A 1 273 ? 5.657 -15.852 -21.136 1.00 90.94 273 ALA A N 1
ATOM 2126 C CA . ALA A 1 273 ? 5.410 -16.450 -19.813 1.00 90.94 273 ALA A CA 1
ATOM 2127 C C . ALA A 1 273 ? 4.872 -17.883 -19.908 1.00 90.94 273 ALA A C 1
ATOM 2129 O O . ALA A 1 273 ? 4.216 -18.246 -20.887 1.00 90.94 273 ALA A O 1
ATOM 2130 N N . ASP A 1 274 ? 5.084 -18.646 -18.837 1.00 93.38 274 ASP A N 1
ATOM 2131 C CA . ASP A 1 274 ? 4.546 -19.991 -18.663 1.00 93.38 274 ASP A CA 1
ATOM 2132 C C . ASP A 1 274 ? 3.297 -19.968 -17.770 1.00 93.38 274 ASP A C 1
ATOM 2134 O O . ASP A 1 274 ? 3.214 -19.210 -16.798 1.00 93.38 274 ASP A O 1
ATOM 2138 N N . ILE A 1 275 ? 2.335 -20.836 -18.078 1.00 97.88 275 ILE A N 1
ATOM 2139 C CA . ILE A 1 275 ? 1.040 -20.938 -17.404 1.00 97.88 275 ILE A CA 1
ATOM 2140 C C . ILE A 1 275 ? 0.808 -22.399 -17.017 1.00 97.88 275 ILE A C 1
ATOM 2142 O O . ILE A 1 275 ? 0.718 -23.272 -17.880 1.00 97.88 275 ILE A O 1
ATOM 2146 N N . ASP A 1 276 ? 0.647 -22.662 -15.725 1.00 98.00 276 ASP A N 1
ATOM 2147 C CA . ASP A 1 276 ? 0.199 -23.953 -15.208 1.00 98.00 276 ASP A CA 1
ATOM 2148 C C . ASP A 1 276 ? -1.280 -23.836 -14.813 1.00 98.00 276 ASP A C 1
ATOM 2150 O O . ASP A 1 276 ? -1.634 -23.024 -13.962 1.00 98.00 276 ASP A O 1
ATOM 2154 N N . ILE A 1 277 ? -2.153 -24.636 -15.431 1.00 98.38 277 ILE A N 1
ATOM 2155 C CA . ILE A 1 277 ? -3.579 -24.725 -15.085 1.00 98.38 277 ILE A CA 1
ATOM 2156 C C . ILE A 1 277 ? -3.811 -25.981 -14.245 1.00 98.38 277 ILE A C 1
ATOM 2158 O O . ILE A 1 277 ? -3.586 -27.098 -14.716 1.00 98.38 277 ILE A O 1
ATOM 2162 N N . TYR A 1 278 ? -4.308 -25.802 -13.025 1.00 97.31 278 TYR A N 1
ATOM 2163 C CA . TYR A 1 278 ? -4.686 -26.872 -12.099 1.00 97.31 278 TYR A CA 1
ATOM 2164 C C . TYR A 1 278 ? -6.153 -27.260 -12.257 1.00 97.31 278 TYR A C 1
ATOM 2166 O O . TYR A 1 278 ? -6.493 -28.437 -12.176 1.00 97.31 278 TYR A O 1
ATOM 2174 N N . SER A 1 279 ? -7.035 -26.289 -12.507 1.00 96.94 279 SER A N 1
ATOM 2175 C CA . SER A 1 279 ? -8.416 -26.547 -12.913 1.00 96.94 279 SER A CA 1
ATOM 2176 C C . SER A 1 279 ? -9.100 -25.313 -13.504 1.00 96.94 279 SER A C 1
ATOM 2178 O O . SER A 1 279 ? -8.676 -24.180 -13.285 1.00 96.94 279 SER A O 1
ATOM 2180 N N . ILE A 1 280 ? -10.178 -25.547 -14.260 1.00 98.44 280 ILE A N 1
ATOM 2181 C CA . ILE A 1 280 ? -11.145 -24.512 -14.657 1.00 98.44 280 ILE A CA 1
ATOM 2182 C C . ILE A 1 280 ? -12.542 -25.052 -14.365 1.00 98.44 280 ILE A C 1
ATOM 2184 O O . ILE A 1 280 ? -12.866 -26.157 -14.810 1.00 98.44 280 ILE A O 1
ATOM 2188 N N . ARG A 1 281 ? -13.373 -24.288 -13.650 1.00 98.12 281 ARG A N 1
ATOM 2189 C CA . ARG A 1 281 ? -14.781 -24.635 -13.387 1.00 98.12 281 ARG A CA 1
ATOM 2190 C C . ARG A 1 281 ? -15.702 -23.530 -13.874 1.00 98.12 281 ARG A C 1
ATOM 2192 O O . ARG A 1 281 ? -15.400 -22.355 -13.719 1.00 98.12 281 ARG A O 1
ATOM 2199 N N . CYS A 1 282 ? -16.846 -23.887 -14.444 1.00 98.31 282 CYS A N 1
ATOM 2200 C CA . CYS A 1 282 ? -17.899 -22.928 -14.755 1.00 98.31 282 CYS A CA 1
ATOM 2201 C C . CYS A 1 282 ? -19.257 -23.447 -14.289 1.00 98.31 282 CYS A C 1
ATOM 2203 O O . CYS A 1 282 ? -19.656 -24.558 -14.635 1.00 98.31 282 CYS A O 1
ATOM 2205 N N . TYR A 1 283 ? -19.967 -22.598 -13.554 1.00 98.19 283 TYR A N 1
ATOM 2206 C CA . TYR A 1 283 ? -21.336 -22.782 -13.099 1.00 98.19 283 TYR A CA 1
ATOM 2207 C C . TYR A 1 283 ? -22.238 -21.776 -13.818 1.00 98.19 283 TYR A C 1
ATOM 2209 O O . TYR A 1 283 ? -21.966 -20.575 -13.817 1.00 98.19 283 TYR A O 1
ATOM 2217 N N . ARG A 1 284 ? -23.365 -22.225 -14.369 1.00 95.50 284 ARG A N 1
ATOM 2218 C CA . ARG A 1 284 ? -24.421 -21.394 -14.981 1.00 95.50 284 ARG A CA 1
ATOM 2219 C C . ARG A 1 284 ? -25.399 -20.854 -13.928 1.00 95.50 284 ARG A C 1
ATOM 2221 O O . ARG A 1 284 ? -26.596 -20.708 -14.169 1.00 95.50 284 ARG A O 1
ATOM 2228 N N . LYS A 1 285 ? -24.873 -20.586 -12.732 1.00 95.25 285 LYS A N 1
ATOM 2229 C CA . LYS A 1 285 ? -25.546 -20.001 -11.569 1.00 95.25 285 LYS A CA 1
ATOM 2230 C C . LYS A 1 285 ? -24.551 -19.134 -10.803 1.00 95.25 285 LYS A C 1
ATOM 2232 O O . LYS A 1 285 ? -23.345 -19.325 -10.920 1.00 95.25 285 LYS A O 1
ATOM 2237 N N . ALA A 1 286 ? -25.064 -18.211 -9.994 1.00 95.62 286 ALA A N 1
ATOM 2238 C CA . ALA A 1 286 ? -24.243 -17.554 -8.985 1.00 95.62 286 ALA A CA 1
ATOM 2239 C C . ALA A 1 286 ? -23.977 -18.537 -7.840 1.00 95.62 286 ALA A C 1
ATOM 2241 O O . ALA A 1 286 ? -24.887 -19.250 -7.413 1.00 95.62 286 ALA A O 1
ATOM 2242 N N . LEU A 1 287 ? -22.746 -18.542 -7.340 1.00 96.69 287 LEU A N 1
ATOM 2243 C CA . LEU A 1 287 ? -22.388 -19.191 -6.085 1.00 96.69 287 LEU A CA 1
ATOM 2244 C C . LEU A 1 287 ? -22.501 -18.213 -4.912 1.00 96.69 287 LEU A C 1
ATOM 2246 O O . LEU A 1 287 ? -22.321 -17.001 -5.078 1.00 96.69 287 LEU A O 1
ATOM 2250 N N . SER A 1 288 ? -22.821 -18.750 -3.735 1.00 93.00 288 SER A N 1
ATOM 2251 C CA . SER A 1 288 ? -22.722 -18.011 -2.477 1.00 93.00 288 SER A CA 1
ATOM 2252 C C . SER A 1 288 ? -21.254 -17.850 -2.065 1.00 93.00 288 SER A C 1
ATOM 2254 O O . SER A 1 288 ? -20.390 -18.594 -2.526 1.00 93.00 288 SER A O 1
ATOM 2256 N N . THR A 1 289 ? -20.952 -16.911 -1.166 1.00 91.38 289 THR A N 1
ATOM 2257 C CA . THR A 1 289 ? -19.587 -16.751 -0.633 1.00 91.38 289 THR A CA 1
ATOM 2258 C C . THR A 1 289 ? -19.092 -18.030 0.055 1.00 91.38 289 THR A C 1
ATOM 2260 O O . THR A 1 289 ? -17.920 -18.369 -0.063 1.00 91.38 289 THR A O 1
ATOM 2263 N N . SER A 1 290 ? -19.974 -18.791 0.716 1.00 90.88 290 SER A N 1
ATOM 2264 C CA . SER A 1 290 ? -19.606 -20.071 1.336 1.00 90.88 290 SER A CA 1
ATOM 2265 C C . SER A 1 290 ? -19.316 -21.173 0.314 1.00 90.88 290 SER A C 1
ATOM 2267 O O . SER A 1 290 ? -18.443 -22.003 0.550 1.00 90.88 290 SER A O 1
ATOM 2269 N N . ASP A 1 291 ? -20.019 -21.180 -0.821 1.00 94.56 291 ASP A N 1
ATOM 2270 C CA . ASP A 1 291 ? -19.750 -22.123 -1.915 1.00 94.56 291 ASP A CA 1
ATOM 2271 C C . ASP A 1 291 ? -18.396 -21.823 -2.576 1.00 94.56 291 ASP A C 1
ATOM 2273 O O . ASP A 1 291 ? -17.606 -22.732 -2.806 1.00 94.56 291 ASP A O 1
ATOM 2277 N N . ILE A 1 292 ? -18.079 -20.543 -2.802 1.00 96.00 292 ILE A N 1
ATOM 2278 C CA . ILE A 1 292 ? -16.769 -20.120 -3.331 1.00 96.00 292 ILE A CA 1
ATOM 2279 C C . ILE A 1 292 ? -15.646 -20.485 -2.350 1.00 96.00 292 ILE A C 1
ATOM 2281 O O . ILE A 1 292 ? -14.609 -21.007 -2.758 1.00 96.00 292 ILE A O 1
ATOM 2285 N N . GLN A 1 293 ? -15.869 -20.293 -1.047 1.00 94.38 293 GLN A N 1
ATOM 2286 C CA . GLN A 1 293 ? -14.924 -20.712 -0.013 1.00 94.38 293 GLN A CA 1
ATOM 2287 C C . GLN A 1 293 ? -14.676 -22.221 -0.046 1.00 94.38 293 GLN A C 1
ATOM 2289 O O . GLN A 1 293 ? -13.534 -22.668 0.056 1.00 94.38 293 GLN A O 1
ATOM 2294 N N . LYS A 1 294 ? -15.741 -23.014 -0.189 1.00 92.94 294 LYS A N 1
ATOM 2295 C CA . LYS A 1 294 ? -15.655 -24.469 -0.313 1.00 92.94 294 LYS A CA 1
ATOM 2296 C C . LYS A 1 294 ? -14.850 -24.874 -1.552 1.00 92.94 294 LYS A C 1
ATOM 2298 O O . LYS A 1 294 ? -13.997 -25.756 -1.457 1.00 92.94 294 LYS A O 1
ATOM 2303 N N . ASP A 1 295 ? -15.067 -24.198 -2.676 1.00 95.38 295 ASP A N 1
ATOM 2304 C CA . ASP A 1 295 ? -14.354 -24.459 -3.929 1.00 95.38 295 ASP A CA 1
ATOM 2305 C C . ASP A 1 295 ? -12.868 -24.125 -3.822 1.00 95.38 295 ASP A C 1
ATOM 2307 O O . ASP A 1 295 ? -12.048 -24.928 -4.273 1.00 95.38 295 ASP A O 1
ATOM 2311 N N . TYR A 1 296 ? -12.520 -23.016 -3.162 1.00 96.12 296 TYR A N 1
ATOM 2312 C CA . TYR A 1 296 ? -11.135 -22.655 -2.860 1.00 96.12 296 TYR A CA 1
ATOM 2313 C C . TYR A 1 296 ? -10.461 -23.675 -1.934 1.00 96.12 296 TYR A C 1
ATOM 2315 O O . TYR A 1 296 ? -9.371 -24.158 -2.222 1.00 96.12 296 TYR A O 1
ATOM 2323 N N . VAL A 1 297 ? -11.120 -24.094 -0.849 1.00 94.38 297 VAL A N 1
ATOM 2324 C CA . VAL A 1 297 ? -10.573 -25.138 0.038 1.00 94.38 297 VAL A CA 1
ATOM 2325 C C . VAL A 1 297 ? -10.306 -26.434 -0.732 1.00 94.38 297 VAL A C 1
ATOM 2327 O O . VAL A 1 297 ? -9.323 -27.123 -0.463 1.00 94.38 297 VAL A O 1
ATOM 2330 N N . ALA A 1 298 ? -11.134 -26.763 -1.723 1.00 90.38 298 ALA A N 1
ATOM 2331 C CA . ALA A 1 298 ? -10.910 -27.931 -2.565 1.00 90.38 298 ALA A CA 1
ATOM 2332 C C . ALA A 1 298 ? -9.649 -27.813 -3.446 1.00 90.38 298 ALA A C 1
ATOM 2334 O O . ALA A 1 298 ? -9.097 -28.852 -3.822 1.00 90.38 298 ALA A O 1
ATOM 2335 N N . THR A 1 299 ? -9.176 -26.599 -3.766 1.00 90.50 299 THR A N 1
ATOM 2336 C CA . THR A 1 299 ? -7.952 -26.392 -4.562 1.00 90.50 299 THR A CA 1
ATOM 2337 C C . THR A 1 299 ? -6.673 -26.501 -3.735 1.00 90.50 299 THR A C 1
ATOM 2339 O O . THR A 1 299 ? -5.652 -26.919 -4.285 1.00 90.50 299 THR A O 1
ATOM 2342 N N . LEU A 1 300 ? -6.712 -26.205 -2.430 1.00 89.88 300 LEU A N 1
ATOM 2343 C CA . LEU A 1 300 ? -5.544 -26.295 -1.542 1.00 89.88 300 LEU A CA 1
ATOM 2344 C C . LEU A 1 300 ? -4.870 -27.675 -1.610 1.00 89.88 300 LEU A C 1
ATOM 2346 O O . LEU A 1 300 ? -5.522 -28.701 -1.832 1.00 89.88 300 LEU A O 1
ATOM 2350 N N . ARG A 1 301 ? -3.546 -27.703 -1.445 1.00 81.12 301 ARG A N 1
ATOM 2351 C CA . ARG A 1 301 ? -2.712 -28.864 -1.774 1.00 81.12 301 ARG A CA 1
ATOM 2352 C C . ARG A 1 301 ? -2.843 -29.961 -0.730 1.00 81.12 301 ARG A C 1
ATOM 2354 O O . ARG A 1 301 ? -3.025 -31.123 -1.085 1.00 81.12 301 ARG A O 1
ATOM 2361 N N . THR A 1 302 ? -2.711 -29.611 0.545 1.00 81.12 302 THR A N 1
ATOM 2362 C CA . THR A 1 302 ? -2.626 -30.601 1.628 1.00 81.12 302 THR A CA 1
ATOM 2363 C C . THR A 1 302 ? -3.842 -30.549 2.543 1.00 81.12 302 THR A C 1
ATOM 2365 O O . THR A 1 302 ? -4.452 -29.501 2.744 1.00 81.12 302 THR A O 1
ATOM 2368 N N . SER A 1 303 ? -4.194 -31.679 3.164 1.00 81.56 303 SER A N 1
ATOM 2369 C CA . SER A 1 303 ? -5.251 -31.698 4.185 1.00 81.56 303 SER A CA 1
ATOM 2370 C C . SER A 1 303 ? -4.930 -30.765 5.358 1.00 81.56 303 SER A C 1
ATOM 2372 O O . SER A 1 303 ? -5.839 -30.164 5.920 1.00 81.56 303 SER A O 1
ATOM 2374 N N . ALA A 1 304 ? -3.646 -30.594 5.695 1.00 85.38 304 ALA A N 1
ATOM 2375 C CA . ALA A 1 304 ? -3.208 -29.670 6.738 1.00 85.38 304 ALA A CA 1
ATOM 2376 C C . ALA A 1 304 ? -3.545 -28.210 6.389 1.00 85.38 304 ALA A C 1
ATOM 2378 O O . ALA A 1 304 ? -4.157 -27.523 7.204 1.00 85.38 304 ALA A O 1
ATOM 2379 N N . GLU A 1 305 ? -3.238 -27.761 5.167 1.00 88.44 305 GLU A N 1
ATOM 2380 C CA . GLU A 1 305 ? -3.617 -26.426 4.675 1.00 88.44 305 GLU A CA 1
ATOM 2381 C C . GLU A 1 305 ? -5.137 -26.234 4.675 1.00 88.44 305 GLU A C 1
ATOM 2383 O O . GLU A 1 305 ? -5.637 -25.207 5.133 1.00 88.44 305 GLU A O 1
ATOM 2388 N N . LYS A 1 306 ? -5.889 -27.243 4.215 1.00 90.50 306 LYS A N 1
ATOM 2389 C CA . LYS A 1 306 ? -7.359 -27.208 4.188 1.00 90.50 306 LYS A CA 1
ATOM 2390 C C . LYS A 1 306 ? -7.959 -27.044 5.584 1.00 90.50 306 LYS A C 1
ATOM 2392 O O . LYS A 1 306 ? -8.852 -26.216 5.781 1.00 90.50 306 LYS A O 1
ATOM 2397 N N . ILE A 1 307 ? -7.460 -27.806 6.557 1.00 90.81 307 ILE A N 1
ATOM 2398 C CA . ILE A 1 307 ? -7.889 -27.734 7.959 1.00 90.81 307 ILE A CA 1
ATOM 2399 C C . ILE A 1 307 ? -7.495 -26.387 8.569 1.00 90.81 307 ILE A C 1
ATOM 2401 O O . ILE A 1 307 ? -8.327 -25.750 9.215 1.00 90.81 307 ILE A O 1
ATOM 2405 N N . ALA A 1 308 ? -6.267 -25.917 8.339 1.00 91.94 308 ALA A N 1
ATOM 2406 C CA . ALA A 1 308 ? -5.798 -24.624 8.834 1.00 91.94 308 ALA A CA 1
ATOM 2407 C C . ALA A 1 308 ? -6.666 -23.473 8.304 1.00 91.94 308 ALA A C 1
ATOM 2409 O O . ALA A 1 308 ? -7.140 -22.642 9.081 1.00 91.94 308 ALA A O 1
ATOM 2410 N N . TYR A 1 309 ? -6.964 -23.477 7.002 1.00 93.94 309 TYR A N 1
ATOM 2411 C CA . TYR A 1 309 ? -7.821 -22.479 6.373 1.00 93.94 309 TYR A CA 1
ATOM 2412 C C . TYR A 1 309 ? -9.247 -22.486 6.937 1.00 93.94 309 TYR A C 1
ATOM 2414 O O . TYR A 1 309 ? -9.803 -21.432 7.272 1.00 93.94 309 TYR A O 1
ATOM 2422 N N . ARG A 1 310 ? -9.841 -23.679 7.083 1.00 91.88 310 ARG A N 1
ATOM 2423 C CA . ARG A 1 310 ? -11.161 -23.846 7.701 1.00 91.88 310 ARG A CA 1
ATOM 2424 C C . ARG A 1 310 ? -11.158 -23.318 9.136 1.00 91.88 310 ARG A C 1
ATOM 2426 O O . ARG A 1 310 ? -12.047 -22.555 9.497 1.00 91.88 310 ARG A O 1
ATOM 2433 N N . ASN A 1 311 ? -10.148 -23.672 9.931 1.00 93.19 311 ASN A N 1
ATOM 2434 C CA . ASN A 1 311 ? -10.026 -23.261 11.329 1.00 93.19 311 ASN A CA 1
ATOM 2435 C C . ASN A 1 311 ? -9.857 -21.748 11.483 1.00 93.19 311 ASN A C 1
ATOM 2437 O O . ASN A 1 311 ? -10.456 -21.178 12.397 1.00 93.19 311 ASN A O 1
ATOM 2441 N N . LYS A 1 312 ? -9.097 -21.099 10.594 1.00 93.50 312 LYS A N 1
ATOM 2442 C CA . LYS A 1 312 ? -8.963 -19.636 10.543 1.00 93.50 312 LYS A CA 1
ATOM 2443 C C . LYS A 1 312 ? -10.325 -18.966 10.321 1.00 93.50 312 LYS A C 1
ATOM 2445 O O . LYS A 1 312 ? -10.689 -18.032 11.019 1.00 93.50 312 LYS A O 1
ATOM 2450 N N . ASN A 1 313 ? -11.137 -19.506 9.415 1.00 94.31 313 ASN A N 1
ATOM 2451 C CA . ASN A 1 313 ? -12.455 -18.955 9.083 1.00 94.31 313 ASN A CA 1
ATOM 2452 C C . ASN A 1 313 ? -13.614 -19.486 9.952 1.00 94.31 313 ASN A C 1
ATOM 2454 O O . ASN A 1 313 ? -14.772 -19.145 9.706 1.00 94.31 313 ASN A O 1
ATOM 2458 N N . ALA A 1 314 ? -13.340 -20.311 10.967 1.00 94.62 314 ALA A N 1
ATOM 2459 C CA . ALA A 1 314 ? -14.351 -20.933 11.825 1.00 94.62 314 ALA A CA 1
ATOM 2460 C C . ALA A 1 314 ? -14.908 -19.958 12.882 1.00 94.62 314 ALA A C 1
ATOM 2462 O O . ALA A 1 314 ? -14.822 -20.209 14.084 1.00 94.62 314 ALA A O 1
ATOM 2463 N N . ILE A 1 315 ? -15.455 -18.833 12.416 1.00 96.38 315 ILE A N 1
ATOM 2464 C CA . ILE A 1 315 ? -16.119 -17.794 13.220 1.00 96.38 315 ILE A CA 1
ATOM 2465 C C . ILE A 1 315 ? -17.543 -17.488 12.735 1.00 96.38 315 ILE A C 1
ATOM 2467 O O . ILE A 1 315 ? -18.211 -16.617 13.285 1.00 96.38 315 ILE A O 1
ATOM 2471 N N . MET A 1 316 ? -18.012 -18.199 11.709 1.00 93.25 316 MET A N 1
ATOM 2472 C CA . MET A 1 316 ? -19.349 -18.045 11.141 1.00 93.25 316 MET A CA 1
ATOM 2473 C C . MET A 1 316 ? -20.362 -18.947 11.862 1.00 93.25 316 MET A C 1
ATOM 2475 O O . MET A 1 316 ? -20.083 -20.119 12.112 1.00 93.25 316 MET A O 1
ATOM 2479 N N . GLN A 1 317 ? -21.559 -18.430 12.129 1.00 92.00 317 GLN A N 1
ATOM 2480 C CA . GLN A 1 317 ? -22.727 -19.181 12.590 1.00 92.00 317 GLN A CA 1
ATOM 2481 C C . GLN A 1 317 ? -23.976 -18.644 11.879 1.00 92.00 317 GLN A C 1
ATOM 2483 O O . GLN A 1 317 ? -24.156 -17.435 11.778 1.00 92.00 317 GLN A O 1
ATOM 2488 N N . ASP A 1 318 ? -24.821 -19.536 11.355 1.00 88.44 318 ASP A N 1
ATOM 2489 C CA . ASP A 1 318 ? -26.058 -19.175 10.639 1.00 88.44 318 ASP A CA 1
ATOM 2490 C C . ASP A 1 318 ? -25.843 -18.175 9.480 1.00 88.44 318 ASP A C 1
ATOM 2492 O O . ASP A 1 318 ? -26.699 -17.352 9.163 1.00 88.44 318 ASP A O 1
ATOM 2496 N N . GLY A 1 319 ? -24.675 -18.255 8.831 1.00 85.06 319 GLY A N 1
ATOM 2497 C CA . GLY A 1 319 ? -24.300 -17.402 7.699 1.00 85.06 319 GLY A CA 1
ATOM 2498 C C . GLY A 1 319 ? -23.764 -16.016 8.071 1.00 85.06 319 GLY A C 1
ATOM 2499 O O . GLY A 1 319 ? -23.494 -15.236 7.164 1.00 85.06 319 GLY A O 1
ATOM 2500 N N . LEU A 1 320 ? -23.569 -15.715 9.359 1.00 91.12 320 LEU A N 1
ATOM 2501 C CA . LEU A 1 320 ? -23.038 -14.439 9.855 1.00 91.12 320 LEU A CA 1
ATOM 2502 C C . LEU A 1 320 ? -21.830 -14.660 10.772 1.00 91.12 320 LEU A C 1
ATOM 2504 O O . LEU A 1 320 ? -21.663 -15.739 11.339 1.00 91.12 320 LEU A O 1
ATOM 2508 N N . ILE A 1 321 ? -21.004 -13.631 10.966 1.00 96.12 321 ILE A N 1
ATOM 2509 C CA . ILE A 1 321 ? -19.910 -13.685 11.946 1.00 96.12 321 ILE A CA 1
ATOM 2510 C C . ILE A 1 321 ? -20.481 -13.680 13.364 1.00 96.12 321 ILE A C 1
ATOM 2512 O O . ILE A 1 321 ? -21.223 -12.777 13.753 1.00 96.12 321 ILE A O 1
ATOM 2516 N N . ASN A 1 322 ? -20.095 -14.681 14.150 1.00 97.19 322 ASN A N 1
ATOM 2517 C CA . ASN A 1 322 ? -20.512 -14.849 15.531 1.00 97.19 322 ASN A CA 1
ATOM 2518 C C . ASN A 1 322 ? -19.474 -14.274 16.501 1.00 97.19 322 ASN A C 1
ATOM 2520 O O . ASN A 1 322 ? -18.304 -14.654 16.477 1.00 97.19 322 ASN A O 1
ATOM 2524 N N . TYR A 1 323 ? -19.929 -13.416 17.413 1.00 97.56 323 TYR A N 1
ATOM 2525 C CA . TYR A 1 323 ? -19.075 -12.779 18.413 1.00 97.56 323 TYR A CA 1
ATOM 2526 C C . TYR A 1 323 ? -18.341 -13.770 19.329 1.00 97.56 323 TYR A C 1
ATOM 2528 O O . TYR A 1 323 ? -17.143 -13.620 19.551 1.00 97.56 323 TYR A O 1
ATOM 2536 N N . LEU A 1 324 ? -19.020 -14.800 19.846 1.00 96.31 324 LEU A N 1
ATOM 2537 C CA . LEU A 1 324 ? -18.414 -15.741 20.796 1.00 96.31 324 LEU A CA 1
ATOM 2538 C C . LEU A 1 324 ? -17.331 -16.601 20.142 1.00 96.31 324 LEU A C 1
ATOM 2540 O O . LEU A 1 324 ? -16.325 -16.892 20.784 1.00 96.31 324 LEU A O 1
ATOM 2544 N N . LEU A 1 325 ? -17.522 -16.992 18.879 1.00 96.94 325 LEU A N 1
ATOM 2545 C CA . LEU A 1 325 ? -16.503 -17.709 18.110 1.00 96.94 325 LEU A CA 1
ATOM 2546 C C . LEU A 1 325 ? -15.336 -16.789 17.731 1.00 96.94 325 LEU A C 1
ATOM 2548 O O . LEU A 1 325 ? -14.180 -17.190 17.842 1.00 96.94 325 LEU A O 1
ATOM 2552 N N . ALA A 1 326 ? -15.626 -15.548 17.328 1.00 97.06 326 ALA A N 1
ATOM 2553 C CA . ALA A 1 326 ? -14.609 -14.550 17.009 1.00 97.06 326 ALA A CA 1
ATOM 2554 C C . ALA A 1 326 ? -13.718 -14.235 18.221 1.00 97.06 326 ALA A C 1
ATOM 2556 O O . ALA A 1 326 ? -12.497 -14.302 18.107 1.00 97.06 326 ALA A O 1
ATOM 2557 N N . LYS A 1 327 ? -14.320 -14.001 19.395 1.00 96.00 327 LYS A N 1
ATOM 2558 C CA . LYS A 1 327 ? -13.638 -13.698 20.667 1.00 96.00 327 LYS A CA 1
ATOM 2559 C C . LYS A 1 327 ? -12.647 -14.781 21.113 1.00 96.00 327 LYS A C 1
ATOM 2561 O O . LYS A 1 327 ? -11.739 -14.495 21.880 1.00 96.00 327 LYS A O 1
ATOM 2566 N N . GLN A 1 328 ? -12.814 -16.024 20.657 1.00 94.81 328 GLN A N 1
ATOM 2567 C CA . GLN A 1 328 ? -11.902 -17.131 20.979 1.00 94.81 328 GLN A CA 1
ATOM 2568 C C . GLN A 1 328 ? -10.627 -17.144 20.127 1.00 94.81 328 GLN A C 1
ATOM 2570 O O . GLN A 1 328 ? -9.688 -17.858 20.465 1.00 94.81 328 GLN A O 1
ATOM 2575 N N . LYS A 1 329 ? -10.616 -16.437 18.991 1.00 95.56 329 LYS A N 1
ATOM 2576 C CA . LYS A 1 329 ? -9.552 -16.536 17.976 1.00 95.56 329 LYS A CA 1
ATOM 2577 C C . LYS A 1 329 ? -8.926 -15.196 17.617 1.00 95.56 329 LYS A C 1
ATOM 2579 O O . LYS A 1 329 ? -7.791 -15.171 17.156 1.00 95.56 329 LYS A O 1
ATOM 2584 N N . TYR A 1 330 ? -9.665 -14.110 17.807 1.00 97.31 330 TYR A N 1
ATOM 2585 C CA . TYR A 1 330 ? -9.281 -12.769 17.404 1.00 97.31 330 TYR A CA 1
ATOM 2586 C C . TYR A 1 330 ? -9.548 -11.765 18.516 1.00 97.31 330 TYR A C 1
ATOM 2588 O O . TYR A 1 330 ? -10.426 -11.951 19.361 1.00 97.31 330 TYR A O 1
ATOM 2596 N N . ASN A 1 331 ? -8.824 -10.657 18.451 1.00 97.88 331 ASN A N 1
ATOM 2597 C CA . ASN A 1 331 ? -9.121 -9.463 19.206 1.00 97.88 331 ASN A CA 1
ATOM 2598 C C . ASN A 1 331 ? -10.499 -8.955 18.771 1.00 97.88 331 ASN A C 1
ATOM 2600 O O . ASN A 1 331 ? -10.782 -8.805 17.577 1.00 97.88 331 ASN A O 1
ATOM 2604 N N . THR A 1 332 ? -11.368 -8.688 19.739 1.00 98.19 332 THR A N 1
ATOM 2605 C CA . THR A 1 332 ? -12.722 -8.194 19.476 1.00 98.19 332 THR A CA 1
ATOM 2606 C C . THR A 1 332 ? -12.991 -6.937 20.268 1.00 98.19 332 THR A C 1
ATOM 2608 O O . THR A 1 332 ? -12.619 -6.849 21.439 1.00 98.19 332 THR A O 1
ATOM 2611 N N . MET A 1 333 ? -13.701 -6.004 19.647 1.00 97.69 333 MET A N 1
ATOM 2612 C CA . MET A 1 333 ? -14.203 -4.815 20.316 1.00 97.69 333 MET A CA 1
ATOM 2613 C C . MET A 1 333 ? -15.707 -4.699 20.099 1.00 97.69 333 MET A C 1
ATOM 2615 O O . MET A 1 333 ? -16.171 -4.763 18.961 1.00 97.69 333 MET A O 1
ATOM 2619 N N . VAL A 1 334 ? -16.460 -4.515 21.182 1.00 98.25 334 VAL A N 1
ATOM 2620 C CA . VAL A 1 334 ? -17.908 -4.302 21.148 1.00 98.25 334 VAL A CA 1
ATOM 2621 C C . VAL A 1 334 ? -18.216 -2.884 21.603 1.00 98.25 334 VAL A C 1
ATOM 2623 O O . VAL A 1 334 ? -17.903 -2.505 22.732 1.00 98.25 334 VAL A O 1
ATOM 2626 N N . TRP A 1 335 ? -18.855 -2.108 20.731 1.00 97.62 335 TRP A N 1
ATOM 2627 C CA . TRP A 1 335 ? -19.489 -0.853 21.114 1.00 97.62 335 TRP A CA 1
ATOM 2628 C C . TRP A 1 335 ? -20.912 -1.115 21.594 1.00 97.62 335 TRP A C 1
ATOM 2630 O O . TRP A 1 335 ? -21.779 -1.522 20.818 1.00 97.62 335 TRP A O 1
ATOM 2640 N N . HIS A 1 336 ? -21.150 -0.863 22.876 1.00 97.62 336 HIS A N 1
ATOM 2641 C CA . HIS A 1 336 ? -22.469 -0.963 23.486 1.00 97.62 336 HIS A CA 1
ATOM 2642 C C . HIS A 1 336 ? -23.145 0.406 23.469 1.00 97.62 336 HIS A C 1
ATOM 2644 O O . HIS A 1 336 ? -23.104 1.174 24.435 1.00 97.62 336 HIS A O 1
ATOM 2650 N N . GLY A 1 337 ? -23.723 0.728 22.319 1.00 93.81 337 GLY A N 1
ATOM 2651 C CA . GLY A 1 337 ? -24.348 2.010 22.034 1.00 93.81 337 GLY A CA 1
ATOM 2652 C C . GLY A 1 337 ? -24.808 2.091 20.581 1.00 93.81 337 GLY A C 1
ATOM 2653 O O . GLY A 1 337 ? -24.818 1.101 19.851 1.00 93.81 337 GLY A O 1
ATOM 2654 N N . THR A 1 338 ? -25.184 3.291 20.143 1.00 91.00 338 THR A N 1
ATOM 2655 C CA . THR A 1 338 ? -25.527 3.537 18.733 1.00 91.00 338 THR A CA 1
ATOM 2656 C C . THR A 1 338 ? -24.278 3.966 17.970 1.00 91.00 338 THR A C 1
ATOM 2658 O O . THR A 1 338 ? -23.537 4.831 18.434 1.00 91.00 338 THR A O 1
ATOM 2661 N N . GLU A 1 339 ? -24.017 3.354 16.815 1.00 89.31 339 GLU A N 1
ATOM 2662 C CA . GLU A 1 339 ? -22.909 3.740 15.932 1.00 89.31 339 GLU A CA 1
ATOM 2663 C C . GLU A 1 339 ? -23.181 5.124 15.324 1.00 89.31 339 GLU A C 1
ATOM 2665 O O . GLU A 1 339 ? -24.287 5.389 14.843 1.00 89.31 339 GLU A O 1
ATOM 2670 N N . VAL A 1 340 ? -22.179 6.006 15.309 1.00 90.00 340 VAL A N 1
ATOM 2671 C CA . VAL A 1 340 ? -22.272 7.258 14.543 1.00 90.00 340 VAL A CA 1
ATOM 2672 C C . VAL A 1 340 ? -21.990 7.001 13.071 1.00 90.00 340 VAL A C 1
ATOM 2674 O O . VAL A 1 340 ? -21.071 6.263 12.713 1.00 90.00 340 VAL A O 1
ATOM 2677 N N . TYR A 1 341 ? -22.779 7.625 12.205 1.00 91.06 341 TYR A N 1
ATOM 2678 C CA . TYR A 1 341 ? -22.680 7.463 10.756 1.00 91.06 341 TYR A CA 1
ATOM 2679 C C . TYR A 1 341 ? -23.332 8.654 10.050 1.00 91.06 341 TYR A C 1
ATOM 2681 O O . TYR A 1 341 ? -23.889 9.541 10.699 1.00 91.06 341 TYR A O 1
ATOM 2689 N N . ARG A 1 342 ? -23.306 8.690 8.714 1.00 90.81 342 ARG A N 1
ATOM 2690 C CA . ARG A 1 342 ? -23.714 9.873 7.941 1.00 90.81 342 ARG A CA 1
ATOM 2691 C C . ARG A 1 342 ? -25.105 10.407 8.277 1.00 90.81 342 ARG A C 1
ATOM 2693 O O . ARG A 1 342 ? -25.287 11.621 8.325 1.00 90.81 342 ARG A O 1
ATOM 2700 N N . MET A 1 343 ? -26.070 9.517 8.512 1.00 89.44 343 MET A N 1
ATOM 2701 C CA . MET A 1 343 ? -27.456 9.907 8.814 1.00 89.44 343 MET A CA 1
ATOM 2702 C C . MET A 1 343 ? -27.721 10.087 10.316 1.00 89.44 343 MET A C 1
ATOM 2704 O O . MET A 1 343 ? -28.803 10.530 10.689 1.00 89.44 343 MET A O 1
ATOM 2708 N N . SER A 1 344 ? -26.746 9.771 11.173 1.00 89.06 344 SER A N 1
ATOM 2709 C CA . SER A 1 344 ? -26.795 9.963 12.626 1.00 89.06 344 SER A CA 1
ATOM 2710 C C . SER A 1 344 ? -25.458 10.524 13.112 1.00 89.06 344 SER A C 1
ATOM 2712 O O . SER A 1 344 ? -24.617 9.817 13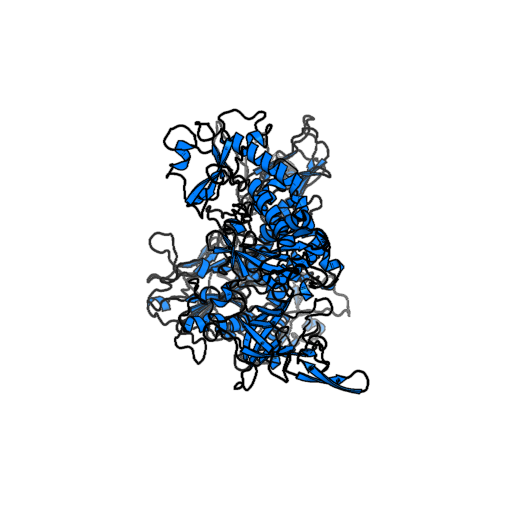.670 1.00 89.06 344 SER A O 1
ATOM 2714 N N . SER A 1 345 ? -25.256 11.815 12.843 1.00 88.56 345 SER A N 1
ATOM 2715 C CA . SER A 1 345 ? -23.980 12.514 13.029 1.00 88.56 345 SER A CA 1
ATOM 2716 C C . SER A 1 345 ? -23.743 13.053 14.442 1.00 88.56 345 SER A C 1
ATOM 2718 O O . SER A 1 345 ? -22.635 13.489 14.756 1.00 88.56 345 SER A O 1
ATOM 2720 N N . GLY A 1 346 ? -24.775 13.057 15.290 1.00 89.75 346 GLY A N 1
ATOM 2721 C CA . GLY A 1 346 ? -24.674 13.541 16.663 1.00 89.75 346 GLY A CA 1
ATOM 2722 C C . GLY A 1 346 ? -23.763 12.653 17.506 1.00 89.75 346 GLY A C 1
ATOM 2723 O O . GLY A 1 346 ? -23.817 11.429 17.383 1.00 89.75 346 GLY A O 1
ATOM 2724 N N . LYS A 1 347 ? -22.964 13.275 18.384 1.00 92.19 347 LYS A N 1
ATOM 2725 C CA . LYS A 1 347 ? -22.172 12.576 19.407 1.00 92.19 347 LYS A CA 1
ATOM 2726 C C . LYS A 1 347 ? -23.074 11.599 20.175 1.00 92.19 347 LYS A C 1
ATOM 2728 O O . LYS A 1 347 ? -24.135 11.997 20.652 1.00 92.19 347 LYS A O 1
ATOM 2733 N N . GLN A 1 348 ? -22.642 10.347 20.272 1.00 93.69 348 GLN A N 1
ATOM 2734 C CA . GLN A 1 348 ? -23.325 9.283 21.008 1.00 93.69 348 GLN A CA 1
ATOM 2735 C C . GLN A 1 348 ? -22.599 9.008 22.324 1.00 93.69 348 GLN A C 1
ATOM 2737 O O . GLN A 1 348 ? -21.445 9.402 22.503 1.00 93.69 348 GLN A O 1
ATOM 2742 N N . TYR A 1 349 ? -23.282 8.318 23.231 1.00 95.25 349 TYR A N 1
ATOM 2743 C CA . TYR A 1 349 ? -22.746 7.887 24.517 1.00 95.25 349 TYR A CA 1
ATOM 2744 C C . TYR A 1 349 ? -23.048 6.402 24.713 1.00 95.25 349 TYR A C 1
ATOM 2746 O O . TYR A 1 349 ? -24.072 5.905 24.238 1.00 95.25 349 TYR A O 1
ATOM 2754 N N . GLY A 1 350 ? -22.134 5.694 25.363 1.00 96.50 350 GLY A N 1
ATOM 2755 C CA . GLY A 1 350 ? -22.200 4.249 25.542 1.00 96.50 350 GLY A CA 1
ATOM 2756 C C . GLY A 1 350 ? -20.991 3.743 26.314 1.00 96.50 350 GLY A C 1
ATOM 2757 O O . GLY A 1 350 ? -20.429 4.462 27.142 1.00 96.50 350 GLY A O 1
ATOM 2758 N N . TRP A 1 351 ? -20.588 2.505 26.048 1.00 97.81 351 TRP A N 1
ATOM 2759 C CA . TRP A 1 351 ? -19.412 1.897 26.666 1.00 97.81 351 TRP A CA 1
ATOM 2760 C C . TRP A 1 351 ? -18.728 0.898 25.728 1.00 97.81 351 TRP A C 1
ATOM 2762 O O . TRP A 1 351 ? -19.326 0.421 24.761 1.00 97.81 351 TRP A O 1
ATOM 2772 N N . LEU A 1 352 ? -17.455 0.604 25.997 1.00 98.12 352 LEU A N 1
ATOM 2773 C CA . LEU A 1 352 ? -16.656 -0.330 25.197 1.00 98.12 352 LEU A CA 1
ATOM 2774 C C . LEU A 1 352 ? -16.355 -1.611 25.965 1.00 98.12 352 LEU A C 1
ATOM 2776 O O . LEU A 1 352 ? -15.898 -1.545 27.103 1.00 98.12 352 LEU A O 1
ATOM 2780 N N . GLU A 1 353 ? -16.524 -2.757 25.308 1.00 98.00 353 GLU A N 1
ATOM 2781 C CA . GLU A 1 353 ? -15.955 -4.041 25.722 1.00 98.00 353 GLU A CA 1
ATOM 2782 C C . GLU A 1 353 ? -14.790 -4.391 24.797 1.00 98.00 353 GLU A C 1
ATOM 2784 O O . GLU A 1 353 ? -14.964 -4.469 23.580 1.00 98.00 353 GLU A O 1
ATOM 2789 N N . ILE A 1 354 ? -13.610 -4.628 25.362 1.00 98.25 354 ILE A N 1
ATOM 2790 C CA . ILE A 1 354 ? -12.399 -4.956 24.611 1.00 98.25 354 ILE A CA 1
ATOM 2791 C C . ILE A 1 354 ? -11.891 -6.318 25.073 1.00 98.25 354 ILE A C 1
ATOM 2793 O O . ILE A 1 354 ? -11.735 -6.573 26.267 1.00 98.25 354 ILE A O 1
ATOM 2797 N N . THR A 1 355 ? -11.636 -7.213 24.123 1.00 98.00 355 THR A N 1
ATOM 2798 C CA . THR A 1 355 ? -10.969 -8.494 24.368 1.00 98.00 355 THR A CA 1
ATOM 2799 C C . THR A 1 355 ? -9.743 -8.589 23.482 1.00 98.00 355 THR A C 1
ATOM 2801 O O . THR A 1 355 ? -9.867 -8.526 22.259 1.00 98.00 355 THR A O 1
ATOM 2804 N N . ARG A 1 356 ? -8.583 -8.752 24.114 1.00 97.06 356 ARG A N 1
ATOM 2805 C CA . ARG A 1 356 ? -7.302 -9.030 23.469 1.00 97.06 356 ARG A CA 1
ATOM 2806 C C . ARG A 1 356 ? -6.860 -10.451 23.787 1.00 97.06 356 ARG A C 1
ATOM 2808 O O . ARG A 1 356 ? -7.194 -10.989 24.847 1.00 97.06 356 ARG A O 1
ATOM 2815 N N . LEU A 1 357 ? -6.126 -11.051 22.860 1.00 95.94 357 LEU A N 1
ATOM 2816 C CA . LEU A 1 357 ? -5.574 -12.391 23.007 1.00 95.94 357 LEU A CA 1
ATOM 2817 C C . LEU A 1 357 ? -4.050 -12.344 23.101 1.00 95.94 357 LEU A C 1
ATOM 2819 O O . LEU A 1 357 ? -3.388 -11.588 22.391 1.00 95.94 357 LEU A O 1
ATOM 2823 N N . ASN A 1 358 ? -3.501 -13.204 23.951 1.00 93.38 358 ASN A N 1
ATOM 2824 C CA . ASN A 1 358 ? -2.088 -13.543 23.955 1.00 93.38 358 ASN A CA 1
ATOM 2825 C C . ASN A 1 358 ? -1.735 -14.352 22.697 1.00 93.38 358 ASN A C 1
ATOM 2827 O O . ASN A 1 358 ? -2.602 -14.940 22.047 1.00 93.38 358 ASN A O 1
ATOM 2831 N N . ALA A 1 359 ? -0.440 -14.467 22.396 1.00 86.88 359 ALA A N 1
ATOM 2832 C CA . ALA A 1 359 ? 0.047 -15.249 21.256 1.00 86.88 359 ALA A CA 1
ATOM 2833 C C . ALA A 1 359 ? -0.358 -16.741 21.297 1.00 86.88 359 ALA A C 1
ATOM 2835 O O . ALA A 1 359 ? -0.408 -17.390 20.257 1.00 86.88 359 ALA A O 1
ATOM 2836 N N . ASP A 1 360 ? -0.664 -17.289 22.480 1.00 89.44 360 ASP A N 1
ATOM 2837 C CA . ASP A 1 360 ? -1.150 -18.665 22.657 1.00 89.44 360 ASP A CA 1
ATOM 2838 C C . ASP A 1 360 ? -2.680 -18.818 22.501 1.00 89.44 360 ASP A C 1
ATOM 2840 O O . ASP A 1 360 ? -3.208 -19.923 22.636 1.00 89.44 360 ASP A O 1
ATOM 2844 N N . GLY A 1 361 ? -3.396 -17.723 22.219 1.00 89.31 361 GLY A N 1
ATOM 2845 C CA . GLY A 1 361 ? -4.852 -17.680 22.070 1.00 89.31 361 GLY A CA 1
ATOM 2846 C C . GLY A 1 361 ? -5.633 -17.542 23.381 1.00 89.31 361 GLY A C 1
ATOM 2847 O O . GLY A 1 361 ? -6.862 -17.490 23.351 1.00 89.31 361 GLY A O 1
ATOM 2848 N N . SER A 1 362 ? -4.967 -17.475 24.539 1.00 94.88 362 SER A N 1
ATOM 2849 C CA . SER A 1 362 ? -5.629 -17.156 25.810 1.00 94.88 362 SER A CA 1
ATOM 2850 C C . SER A 1 362 ? -5.997 -15.670 25.896 1.00 94.88 362 SER A C 1
ATOM 2852 O O . SER A 1 362 ? -5.389 -14.834 25.235 1.00 94.88 362 SER A O 1
ATOM 2854 N N . ILE A 1 363 ? -6.994 -15.320 26.715 1.00 96.38 363 ILE A N 1
ATOM 2855 C CA . ILE A 1 363 ? -7.374 -13.913 26.919 1.00 96.38 363 ILE A CA 1
ATOM 2856 C C . ILE A 1 363 ? -6.265 -13.190 27.690 1.00 96.38 363 ILE A C 1
ATOM 2858 O O . ILE A 1 363 ? -5.885 -13.608 28.784 1.00 96.38 363 ILE A O 1
ATOM 2862 N N . ASP A 1 364 ? -5.809 -12.069 27.141 1.00 97.19 364 ASP A N 1
ATOM 2863 C CA . ASP A 1 364 ? -4.923 -11.120 27.806 1.00 97.19 364 ASP A CA 1
ATOM 2864 C C . ASP A 1 364 ? -5.750 -10.269 28.780 1.00 97.19 364 ASP A C 1
ATOM 2866 O O . ASP A 1 364 ? -6.410 -9.306 28.385 1.00 97.19 364 ASP A O 1
ATOM 2870 N N . LEU A 1 365 ? -5.790 -10.671 30.050 1.00 97.12 365 LEU A N 1
ATOM 2871 C CA . LEU A 1 365 ? -6.617 -10.019 31.069 1.00 97.12 365 LEU A CA 1
ATOM 2872 C C . LEU A 1 365 ? -6.101 -8.632 31.473 1.00 97.12 365 LEU A C 1
ATOM 2874 O O . LEU A 1 365 ? -6.912 -7.806 31.888 1.00 97.12 365 LEU A O 1
ATOM 2878 N N . ASP A 1 366 ? -4.804 -8.362 31.324 1.00 96.62 366 ASP A N 1
ATOM 2879 C CA . ASP A 1 366 ? -4.206 -7.072 31.682 1.00 96.62 366 ASP A CA 1
ATOM 2880 C C . ASP A 1 366 ? -4.618 -5.961 30.707 1.00 96.62 366 ASP A C 1
ATOM 2882 O O . ASP A 1 366 ? -4.731 -4.800 31.099 1.00 96.62 366 ASP A O 1
ATOM 2886 N N . HIS A 1 367 ? -4.895 -6.324 29.451 1.00 96.94 367 HIS A N 1
ATOM 2887 C CA . HIS A 1 367 ? -5.230 -5.381 28.379 1.00 96.94 367 HIS A CA 1
ATOM 2888 C C . HIS A 1 367 ? -6.660 -5.543 27.840 1.00 96.94 367 HIS A C 1
ATOM 2890 O O . HIS A 1 367 ? -7.139 -4.717 27.060 1.00 96.94 367 HIS A O 1
ATOM 2896 N N . SER A 1 368 ? -7.374 -6.591 28.244 1.00 98.00 368 SER A N 1
ATOM 2897 C CA . SER A 1 368 ? -8.821 -6.714 28.035 1.00 98.00 368 SER A CA 1
ATOM 2898 C C . SER A 1 368 ? -9.587 -5.945 29.108 1.00 98.00 368 SER A C 1
ATOM 2900 O O . SER A 1 368 ? -9.037 -5.577 30.141 1.00 98.00 368 SER A O 1
ATOM 2902 N N . GLY A 1 369 ? -10.878 -5.711 28.895 1.00 97.69 369 GLY A N 1
ATOM 2903 C CA . GLY A 1 369 ? -11.735 -5.114 29.913 1.00 97.69 369 GLY A CA 1
ATOM 2904 C C . GLY A 1 369 ? -12.846 -4.263 29.332 1.00 97.69 369 GLY A C 1
ATOM 2905 O O . GLY A 1 369 ? -13.257 -4.439 28.184 1.00 97.69 369 GLY A O 1
ATOM 2906 N N . LYS A 1 370 ? -13.353 -3.345 30.151 1.00 98.06 370 LYS A N 1
ATOM 2907 C CA . LYS A 1 370 ? -14.497 -2.504 29.810 1.00 98.06 370 LYS A CA 1
ATOM 2908 C C . LYS A 1 370 ? -14.243 -1.054 30.172 1.00 98.06 370 LYS A C 1
ATOM 2910 O O . LYS A 1 370 ? -13.656 -0.778 31.214 1.00 98.06 370 LYS A O 1
ATOM 2915 N N . ILE A 1 371 ? -14.697 -0.137 29.326 1.00 98.19 371 ILE A N 1
ATOM 2916 C CA . ILE A 1 371 ? -14.556 1.307 29.538 1.00 98.19 371 ILE A CA 1
ATOM 2917 C C . ILE A 1 371 ? -15.949 1.913 29.690 1.00 98.19 371 ILE A C 1
ATOM 2919 O O . ILE A 1 371 ? -16.727 1.880 28.738 1.00 98.19 371 ILE A O 1
ATOM 2923 N N . CYS A 1 372 ? -16.234 2.468 30.871 1.00 97.88 372 CYS A N 1
ATOM 2924 C CA . CYS A 1 372 ? -17.499 3.115 31.243 1.00 97.88 372 CYS A CA 1
ATOM 2925 C C . CYS A 1 372 ? -18.751 2.218 31.242 1.00 97.88 372 CYS A C 1
ATOM 2927 O O . CYS A 1 372 ? -19.851 2.708 30.985 1.00 97.88 372 CYS A O 1
ATOM 2929 N N . GLU A 1 373 ? -18.625 0.912 31.509 1.00 96.81 373 GLU A N 1
ATOM 2930 C CA . GLU A 1 373 ? -19.782 -0.007 31.502 1.00 96.81 373 GLU A CA 1
ATOM 2931 C C . GLU A 1 373 ? -20.893 0.436 32.467 1.00 96.81 373 GLU A C 1
ATOM 2933 O O . GLU A 1 373 ? -22.075 0.371 32.126 1.00 96.81 373 GLU A O 1
ATOM 2938 N N . ALA A 1 374 ? -20.523 0.884 33.669 1.00 96.44 374 ALA A N 1
ATOM 2939 C CA . ALA A 1 374 ? -21.482 1.178 34.726 1.00 96.44 374 ALA A CA 1
ATOM 2940 C C . ALA A 1 374 ? -22.335 2.413 34.415 1.00 96.44 374 ALA A C 1
ATOM 2942 O O . ALA A 1 374 ? -23.535 2.419 34.694 1.00 96.44 374 ALA A O 1
ATOM 2943 N N . THR A 1 375 ? -21.730 3.449 33.833 1.00 96.56 375 THR A N 1
ATOM 2944 C CA . THR A 1 375 ? -22.392 4.741 33.612 1.00 96.56 375 THR A CA 1
ATOM 2945 C C . THR A 1 375 ? -22.834 4.962 32.168 1.00 96.56 375 THR A C 1
ATOM 2947 O O . THR A 1 375 ? -23.690 5.812 31.923 1.00 96.56 375 THR A O 1
ATOM 2950 N N . LYS A 1 376 ? -22.291 4.202 31.204 1.00 96.38 376 LYS A N 1
ATOM 2951 C CA . LYS A 1 376 ? -22.504 4.391 29.757 1.00 96.38 376 LYS A CA 1
ATOM 2952 C C . LYS A 1 376 ? -22.155 5.809 29.277 1.00 96.38 376 LYS A C 1
ATOM 2954 O O . LYS A 1 376 ? -22.788 6.341 28.364 1.00 96.38 376 LYS A O 1
ATOM 2959 N N . SER A 1 377 ? -21.172 6.440 29.914 1.00 96.44 377 SER A N 1
ATOM 2960 C CA . SER A 1 377 ? -20.814 7.844 29.692 1.00 96.44 377 SER A CA 1
ATOM 2961 C C . SER A 1 377 ? -19.690 8.059 28.674 1.00 96.44 377 SER A C 1
ATOM 2963 O O . SER A 1 377 ? -19.289 9.207 28.471 1.00 96.44 377 SER A O 1
ATOM 2965 N N . LEU A 1 378 ? -19.164 7.007 28.031 1.00 97.44 378 LEU A N 1
ATOM 2966 C CA . LEU A 1 378 ? -18.052 7.143 27.088 1.00 97.44 378 LEU A CA 1
ATOM 2967 C C . LEU A 1 378 ? -18.527 7.870 25.819 1.00 97.44 378 LEU A C 1
ATOM 2969 O O . LEU A 1 378 ? -19.411 7.354 25.127 1.00 97.44 378 LEU A O 1
ATOM 2973 N N . PRO A 1 379 ? -17.953 9.036 25.466 1.00 96.69 379 PRO A N 1
ATOM 2974 C CA . PRO A 1 379 ? -18.339 9.751 24.257 1.00 96.69 379 PRO A CA 1
ATOM 2975 C C . PRO A 1 379 ? -17.835 9.044 22.996 1.00 96.69 379 PRO A C 1
ATOM 2977 O O . PRO A 1 379 ? -16.651 8.722 22.897 1.00 96.69 379 PRO A O 1
ATOM 2980 N N . CYS A 1 380 ? -18.706 8.899 21.996 1.00 95.19 380 CYS A N 1
ATOM 2981 C CA . CYS A 1 380 ? -18.373 8.394 20.667 1.00 95.19 380 CYS A CA 1
ATOM 2982 C C . CYS A 1 380 ? -18.766 9.405 19.577 1.00 95.19 380 CYS A C 1
ATOM 2984 O O . CYS A 1 380 ? -19.892 9.915 19.553 1.00 95.19 380 CYS A O 1
ATOM 2986 N N . LYS A 1 381 ? -17.839 9.724 18.666 1.00 93.94 381 LYS A N 1
ATOM 2987 C CA . LYS A 1 381 ? -18.073 10.638 17.532 1.00 93.94 381 LYS A CA 1
ATOM 2988 C C . LYS A 1 381 ? -17.351 10.183 16.265 1.00 93.94 381 LYS A C 1
ATOM 2990 O O . LYS A 1 381 ? -16.447 9.356 16.322 1.00 93.94 381 LYS A O 1
ATOM 2995 N N . GLY A 1 382 ? -17.748 10.738 15.118 1.00 90.44 382 GLY A N 1
ATOM 2996 C CA . GLY A 1 382 ? -17.132 10.416 13.831 1.00 90.44 382 GLY A CA 1
ATOM 2997 C C . GLY A 1 382 ? -15.723 10.997 13.713 1.00 90.44 382 GLY A C 1
ATOM 2998 O O . GLY A 1 382 ? -15.515 12.171 14.030 1.00 90.44 382 GLY A O 1
ATOM 2999 N N . GLN A 1 383 ? -14.775 10.197 13.228 1.00 87.81 383 GLN A N 1
ATOM 3000 C CA . GLN A 1 383 ? -13.378 10.591 13.015 1.00 87.81 383 GLN A CA 1
ATOM 3001 C C . GLN A 1 383 ? -13.078 10.862 11.533 1.00 87.81 383 GLN A C 1
ATOM 3003 O O . GLN A 1 383 ? -13.573 10.156 10.659 1.00 87.81 383 GLN A O 1
ATOM 3008 N N . GLY A 1 384 ? -12.243 11.878 11.273 1.00 80.69 384 GLY A N 1
ATOM 3009 C CA . GLY A 1 384 ? -11.705 12.213 9.947 1.00 80.69 384 GLY A CA 1
ATOM 3010 C C . GLY A 1 384 ? -12.660 13.023 9.061 1.00 80.69 384 GLY A C 1
ATOM 3011 O O . GLY A 1 384 ? -13.831 12.687 8.911 1.00 80.69 384 GLY A O 1
ATOM 3012 N N . SER A 1 385 ? -12.172 14.096 8.434 1.00 77.50 385 SER A N 1
ATOM 3013 C CA . SER A 1 385 ? -12.974 14.910 7.501 1.00 77.50 385 SER A CA 1
ATOM 3014 C C . SER A 1 385 ? -13.404 14.102 6.271 1.00 77.50 385 SER A C 1
ATOM 3016 O O . SER A 1 385 ? -14.577 14.096 5.907 1.00 77.50 385 SER A O 1
ATOM 3018 N N . THR A 1 386 ? -12.476 13.336 5.689 1.00 78.50 386 THR A N 1
ATOM 3019 C CA . THR A 1 386 ? -12.725 12.507 4.498 1.00 78.50 386 THR A CA 1
ATOM 3020 C C . THR A 1 386 ? -13.571 11.274 4.813 1.00 78.50 386 THR A C 1
ATOM 3022 O O . THR A 1 386 ? -14.533 10.997 4.097 1.00 78.50 386 THR A O 1
ATOM 3025 N N . ALA A 1 387 ? -13.275 10.558 5.900 1.00 81.81 387 ALA A N 1
ATOM 3026 C CA . ALA A 1 387 ? -14.038 9.372 6.295 1.00 81.81 387 ALA A CA 1
ATOM 3027 C C . ALA A 1 387 ? -15.512 9.706 6.601 1.00 81.81 387 ALA A C 1
ATOM 3029 O O . ALA A 1 387 ? -16.404 8.934 6.251 1.00 81.81 387 ALA A O 1
ATOM 3030 N N . LYS A 1 388 ? -15.798 10.904 7.135 1.00 87.75 388 LYS A N 1
ATOM 3031 C CA . LYS A 1 388 ? -17.174 11.379 7.366 1.00 87.75 388 LYS A CA 1
ATOM 3032 C C . LYS A 1 388 ? -18.000 11.617 6.091 1.00 87.75 388 LYS A C 1
ATOM 3034 O O . LYS A 1 388 ? -19.219 11.768 6.172 1.00 87.75 388 LYS A O 1
ATOM 3039 N N . THR A 1 389 ? -17.377 11.614 4.910 1.00 87.12 389 THR A N 1
ATOM 3040 C CA . THR A 1 389 ? -18.100 11.703 3.628 1.00 87.12 389 THR A CA 1
ATOM 3041 C C . THR A 1 389 ? -18.731 10.373 3.202 1.00 87.12 389 THR A C 1
ATOM 3043 O O . THR A 1 389 ? -19.564 10.360 2.295 1.00 87.12 389 THR A O 1
ATOM 3046 N N . TYR A 1 390 ? -18.378 9.252 3.839 1.00 88.00 390 TYR A N 1
ATOM 3047 C CA . TYR A 1 390 ? -18.940 7.926 3.559 1.00 88.00 390 TYR A CA 1
ATOM 3048 C C . TYR A 1 390 ? -20.181 7.643 4.405 1.00 88.00 390 TYR A C 1
ATOM 3050 O O . TYR A 1 390 ? -20.469 8.368 5.355 1.00 88.00 390 TYR A O 1
ATOM 3058 N N . TYR A 1 391 ? -20.943 6.608 4.029 1.00 90.44 391 TYR A N 1
ATOM 3059 C CA . TYR A 1 391 ? -22.185 6.256 4.721 1.00 90.44 391 TYR A CA 1
ATOM 3060 C C . TYR A 1 391 ? -21.919 5.875 6.180 1.00 90.44 391 TYR A C 1
ATOM 3062 O O . TYR A 1 391 ? -22.587 6.383 7.078 1.00 90.44 391 TYR A O 1
ATOM 3070 N N . TRP A 1 392 ? -20.913 5.028 6.399 1.00 88.94 392 TRP A N 1
ATOM 3071 C CA . TRP A 1 392 ? -20.402 4.645 7.710 1.00 88.94 392 TRP A CA 1
ATOM 3072 C C . TRP A 1 392 ? -19.107 5.395 8.026 1.00 88.94 392 TRP A C 1
ATOM 3074 O O . TRP A 1 392 ? -18.378 5.763 7.107 1.00 88.94 392 TRP A O 1
ATOM 3084 N N . TRP A 1 393 ? -18.829 5.625 9.312 1.00 89.56 393 TRP A N 1
ATOM 3085 C CA . TRP A 1 393 ? -17.704 6.447 9.766 1.00 89.56 393 TRP A CA 1
ATOM 3086 C C . TRP A 1 393 ? -16.741 5.669 10.660 1.00 89.56 393 TRP A C 1
ATOM 3088 O O . TRP A 1 393 ? -17.132 4.721 11.346 1.00 89.56 393 TRP A O 1
ATOM 3098 N N . ASN A 1 394 ? -15.484 6.115 10.694 1.00 90.50 394 ASN A N 1
ATOM 3099 C CA . ASN A 1 394 ? -14.548 5.736 11.749 1.00 90.50 394 ASN A CA 1
ATOM 3100 C C . ASN A 1 394 ? -15.059 6.275 13.090 1.00 90.50 394 ASN A C 1
ATOM 3102 O O . ASN A 1 394 ? -15.612 7.379 13.146 1.00 90.50 394 ASN A O 1
ATOM 3106 N N . GLN A 1 395 ? -14.862 5.512 14.162 1.00 92.19 395 GLN A N 1
ATOM 3107 C CA . GLN A 1 395 ? -15.344 5.871 15.496 1.00 92.19 395 GLN A CA 1
ATOM 3108 C C . GLN A 1 395 ? -14.179 6.431 16.321 1.00 92.19 395 GLN A C 1
ATOM 3110 O O . GLN A 1 395 ? -13.102 5.841 16.348 1.00 92.19 395 GLN A O 1
ATOM 3115 N N . GLN A 1 396 ? -14.384 7.552 17.007 1.00 94.81 396 GLN A N 1
ATOM 3116 C CA . GLN A 1 396 ? -13.453 8.087 18.001 1.00 94.81 396 GLN A CA 1
ATOM 3117 C C . GLN A 1 396 ? -14.096 8.057 19.382 1.00 94.81 396 GLN A C 1
ATOM 3119 O O . GLN A 1 396 ? -15.217 8.540 19.551 1.00 94.81 396 GLN A O 1
ATOM 3124 N N . TYR A 1 397 ? -13.339 7.554 20.353 1.00 96.69 397 TYR A N 1
ATOM 3125 C CA . TYR A 1 397 ? -13.708 7.464 21.757 1.00 96.69 397 TYR A CA 1
ATOM 3126 C C . TYR A 1 397 ? -12.820 8.403 22.577 1.00 96.69 397 TYR A C 1
ATOM 3128 O O . TYR A 1 397 ? -11.610 8.195 22.708 1.00 96.69 397 TYR A O 1
ATOM 3136 N N . ASP A 1 398 ? -13.418 9.468 23.107 1.00 95.25 398 ASP A N 1
ATOM 3137 C CA . ASP A 1 398 ? -12.709 10.485 23.888 1.00 95.25 398 ASP A CA 1
ATOM 3138 C C . ASP A 1 398 ? -12.781 10.141 25.385 1.00 95.25 398 ASP A C 1
ATOM 3140 O O . ASP A 1 398 ? -13.596 10.689 26.123 1.00 95.25 398 ASP A O 1
ATOM 3144 N N . ILE A 1 399 ? -11.913 9.233 25.846 1.00 96.06 399 ILE A N 1
ATOM 3145 C CA . ILE A 1 399 ? -11.826 8.794 27.257 1.00 96.06 399 ILE A CA 1
ATOM 3146 C C . ILE A 1 399 ? -11.516 9.987 28.183 1.00 96.06 399 ILE A C 1
ATOM 3148 O O . ILE A 1 399 ? -12.015 10.077 29.299 1.00 96.06 399 ILE A O 1
ATOM 3152 N N . LYS A 1 400 ? -10.741 10.963 27.700 1.00 92.25 400 LYS A N 1
ATOM 3153 C CA . LYS A 1 400 ? -10.487 12.227 28.419 1.00 92.25 400 LYS A CA 1
ATOM 3154 C C . LYS A 1 400 ? -11.725 13.115 28.626 1.00 92.25 400 LYS A C 1
ATOM 3156 O O . LYS A 1 400 ? -11.669 13.998 29.474 1.00 92.25 400 LYS A O 1
ATOM 3161 N N . ASP A 1 401 ? -12.790 12.913 27.848 1.00 94.44 401 ASP A N 1
ATOM 3162 C CA . ASP A 1 401 ? -13.997 13.750 27.857 1.00 94.44 401 ASP A CA 1
ATOM 3163 C C . ASP A 1 401 ? -15.175 13.040 28.558 1.00 94.44 401 ASP A C 1
ATOM 3165 O O . ASP A 1 401 ? -16.333 13.420 28.365 1.00 94.44 401 ASP A O 1
ATOM 3169 N N . ILE A 1 402 ? -14.898 11.995 29.351 1.00 95.44 402 ILE A N 1
ATOM 3170 C CA . ILE A 1 402 ? -15.889 11.367 30.233 1.00 95.44 402 ILE A CA 1
ATOM 3171 C C . ILE A 1 402 ? -16.396 12.413 31.234 1.00 95.44 402 ILE A C 1
ATOM 3173 O O . ILE A 1 402 ? -15.602 13.136 31.838 1.00 95.44 402 ILE A O 1
ATOM 3177 N N . ASP A 1 403 ? -17.717 12.471 31.416 1.00 93.62 403 ASP A N 1
ATOM 3178 C CA . ASP A 1 403 ? -18.358 13.372 32.375 1.00 93.62 403 ASP A CA 1
ATOM 3179 C C . ASP A 1 403 ? -17.801 13.139 33.795 1.00 93.62 403 ASP A C 1
ATOM 3181 O O . ASP A 1 403 ? -17.915 12.022 34.305 1.00 93.62 403 ASP A O 1
ATOM 3185 N N . PRO A 1 404 ? -17.210 14.154 34.457 1.00 94.19 404 PRO A N 1
ATOM 3186 C CA . PRO A 1 404 ? -16.715 14.025 35.824 1.00 94.19 404 PRO A CA 1
ATOM 3187 C C . PRO A 1 404 ? -17.777 13.576 36.836 1.00 94.19 404 PRO A C 1
ATOM 3189 O O . PRO A 1 404 ? -17.409 12.988 37.853 1.00 94.19 404 PRO A O 1
ATOM 3192 N N . GLU A 1 405 ? -19.063 13.836 36.568 1.00 95.62 405 GLU A N 1
ATOM 3193 C CA . GLU A 1 405 ? -20.190 13.421 37.416 1.00 95.62 405 GLU A CA 1
ATOM 3194 C C . GLU A 1 405 ? -20.611 11.956 37.192 1.00 95.62 405 GLU A C 1
ATOM 3196 O O . GLU A 1 405 ? -21.347 11.396 38.004 1.00 95.62 405 GLU A O 1
ATOM 3201 N N . ALA A 1 406 ? -20.133 11.302 36.127 1.00 96.44 406 ALA A N 1
ATOM 3202 C CA . ALA A 1 406 ? -20.346 9.876 35.896 1.00 96.44 406 ALA A CA 1
ATOM 3203 C C . ALA A 1 406 ? -19.398 9.059 36.787 1.00 96.44 406 ALA A C 1
ATOM 3205 O O . ALA A 1 406 ? -18.327 8.637 36.350 1.00 96.44 406 ALA A O 1
ATOM 3206 N N . THR A 1 407 ? -19.767 8.868 38.054 1.00 97.12 407 THR A N 1
ATOM 3207 C CA . THR A 1 407 ? -18.915 8.227 39.064 1.00 97.12 407 THR A CA 1
ATOM 3208 C C . THR A 1 407 ? -19.282 6.770 39.352 1.00 97.12 407 THR A C 1
ATOM 3210 O O . THR A 1 407 ? -20.416 6.327 39.160 1.00 97.12 407 THR A O 1
ATOM 3213 N N . ILE A 1 408 ? -18.293 6.012 39.829 1.00 96.69 408 ILE A N 1
ATOM 3214 C CA . ILE A 1 408 ? -18.410 4.635 40.316 1.00 96.69 408 ILE A CA 1
ATOM 3215 C C . ILE A 1 408 ? -17.700 4.489 41.667 1.00 96.69 408 ILE A C 1
ATOM 3217 O O . ILE A 1 408 ? -16.778 5.241 41.985 1.00 96.69 408 ILE A O 1
ATOM 3221 N N . GLU A 1 409 ? -18.091 3.480 42.447 1.00 95.50 409 GLU A N 1
ATOM 3222 C CA . GLU A 1 409 ? -17.368 3.085 43.657 1.00 95.50 409 GLU A CA 1
ATOM 3223 C C . GLU A 1 409 ? -16.339 1.991 43.346 1.00 95.50 409 GLU A C 1
ATOM 3225 O O . GLU A 1 409 ? -16.684 0.935 42.812 1.00 95.50 409 GLU A O 1
ATOM 3230 N N . ILE A 1 410 ? -15.082 2.211 43.736 1.00 93.56 410 ILE A N 1
ATOM 3231 C CA . ILE A 1 410 ? -13.996 1.226 43.622 1.00 93.56 410 ILE A CA 1
ATOM 3232 C C . ILE A 1 410 ? -13.372 0.938 44.995 1.00 93.56 410 ILE A C 1
ATOM 3234 O O . ILE A 1 410 ? -13.458 1.782 45.888 1.00 93.56 410 ILE A O 1
ATOM 3238 N N . PRO A 1 411 ? -12.715 -0.217 45.205 1.00 91.50 411 PRO A N 1
ATOM 3239 C CA . PRO A 1 411 ? -11.962 -0.472 46.433 1.00 91.50 411 PRO A CA 1
ATOM 3240 C C . PRO A 1 411 ? -10.888 0.600 46.687 1.00 91.50 411 PRO A C 1
ATOM 3242 O O . PRO A 1 411 ? -10.164 0.986 45.770 1.00 91.50 411 PRO A O 1
ATOM 3245 N N . ALA A 1 412 ? -10.777 1.071 47.931 1.00 87.56 412 ALA A N 1
ATOM 3246 C CA . ALA A 1 412 ? -9.762 2.044 48.342 1.00 87.56 412 ALA A CA 1
ATOM 3247 C C . ALA A 1 412 ? -8.507 1.366 48.929 1.00 87.56 412 ALA A C 1
ATOM 3249 O O . ALA A 1 412 ? -8.603 0.340 49.616 1.00 87.56 412 ALA A O 1
ATOM 3250 N N . ASP A 1 413 ? -7.337 1.985 48.736 1.00 76.31 413 ASP A N 1
ATOM 3251 C CA . ASP A 1 413 ? -6.079 1.555 49.358 1.00 76.31 413 ASP A CA 1
ATOM 3252 C C . ASP A 1 413 ? -6.178 1.668 50.891 1.00 76.31 413 ASP A C 1
ATOM 3254 O O . ASP A 1 413 ? -6.175 2.759 51.458 1.00 76.31 413 ASP A O 1
ATOM 3258 N N . GLY A 1 414 ? -6.281 0.524 51.578 1.00 78.50 414 GLY A N 1
ATOM 3259 C CA . GLY A 1 414 ? -6.443 0.455 53.039 1.00 78.50 414 GLY A CA 1
ATOM 3260 C C . GLY A 1 414 ? -7.816 -0.024 53.533 1.00 78.50 414 GLY A C 1
ATOM 3261 O O . GLY A 1 414 ? -8.009 -0.128 54.745 1.00 78.50 414 GLY A O 1
ATOM 3262 N N . GLY A 1 415 ? -8.730 -0.385 52.624 1.00 80.25 415 GLY A N 1
ATOM 3263 C CA . GLY A 1 415 ? -10.049 -0.949 52.932 1.00 80.25 415 GLY A CA 1
ATOM 3264 C C . GLY A 1 415 ? -11.186 0.080 52.872 1.00 80.25 415 GLY A C 1
ATOM 3265 O O . GLY A 1 415 ? -11.018 1.229 53.266 1.00 80.25 415 GLY A O 1
ATOM 3266 N N . GLY A 1 416 ? -12.359 -0.350 52.393 1.00 88.69 416 GLY A N 1
ATOM 3267 C CA . GLY A 1 416 ? -13.504 0.521 52.077 1.00 88.69 416 GLY A CA 1
ATOM 3268 C C . GLY A 1 416 ? -13.650 0.775 50.572 1.00 88.69 416 GLY A C 1
ATOM 3269 O O . GLY A 1 416 ? -12.964 0.136 49.771 1.00 88.69 416 GLY A O 1
ATOM 3270 N N . THR A 1 417 ? -14.549 1.686 50.194 1.00 91.56 417 THR A N 1
ATOM 3271 C CA . THR A 1 417 ? -14.741 2.143 48.808 1.00 91.56 417 THR A CA 1
ATOM 3272 C C . THR A 1 417 ? -14.389 3.626 48.670 1.00 91.56 417 THR A C 1
ATOM 3274 O O . THR A 1 417 ? -14.458 4.384 49.638 1.00 91.56 417 THR A O 1
ATOM 3277 N N . GLN A 1 418 ? -13.972 4.031 47.473 1.00 94.12 418 GLN A N 1
ATOM 3278 C CA . GLN A 1 418 ? -13.787 5.422 47.069 1.00 94.12 418 GLN A CA 1
ATOM 3279 C C . GLN A 1 418 ? -14.583 5.693 45.792 1.00 94.12 418 GLN A C 1
ATOM 3281 O O . GLN A 1 418 ? -14.674 4.828 44.921 1.00 94.12 418 GLN A O 1
ATOM 3286 N N . GLU A 1 419 ? -15.150 6.892 45.695 1.00 95.56 419 GLU A N 1
ATOM 3287 C CA . GLU A 1 419 ? -15.853 7.361 44.503 1.00 95.56 419 GLU A CA 1
ATOM 3288 C C . GLU A 1 419 ? -14.845 7.971 43.522 1.00 95.56 419 GLU A C 1
ATOM 3290 O O . GLU A 1 419 ? -14.052 8.841 43.889 1.00 95.56 419 GLU A O 1
ATOM 3295 N N . VAL A 1 420 ? -14.864 7.496 42.280 1.00 95.50 420 VAL A N 1
ATOM 3296 C CA . VAL A 1 420 ? -14.017 7.984 41.185 1.00 95.50 420 VAL A CA 1
ATOM 3297 C C . VAL A 1 420 ? -14.861 8.157 39.930 1.00 95.50 420 VAL A C 1
ATOM 3299 O O . VAL A 1 420 ? -15.884 7.494 39.781 1.00 95.50 420 VAL A O 1
ATOM 3302 N N . THR A 1 421 ? -14.435 9.010 39.001 1.00 96.94 421 THR A N 1
ATOM 3303 C CA . THR A 1 421 ? -15.052 9.058 37.669 1.00 96.94 421 THR A CA 1
ATOM 3304 C C . THR A 1 421 ? -14.873 7.712 36.961 1.00 96.94 421 THR A C 1
ATOM 3306 O O . THR A 1 421 ? -13.806 7.102 37.046 1.00 96.94 421 THR A O 1
ATOM 3309 N N . ASP A 1 422 ? -15.902 7.234 36.269 1.00 96.88 422 ASP A N 1
ATOM 3310 C CA . ASP A 1 422 ? -15.861 5.974 35.531 1.00 96.88 422 ASP A CA 1
ATOM 3311 C C . ASP A 1 422 ? -14.757 5.991 34.458 1.00 96.88 422 ASP A C 1
ATOM 3313 O O . ASP A 1 422 ? -14.300 7.042 33.997 1.00 96.88 422 ASP A O 1
ATOM 3317 N N . GLY A 1 423 ? -14.283 4.809 34.086 1.00 96.62 423 GLY A N 1
ATOM 3318 C CA . GLY A 1 423 ? -13.110 4.639 33.241 1.00 96.62 423 GLY A CA 1
ATOM 3319 C C . GLY A 1 423 ? -12.906 3.186 32.843 1.00 96.62 423 GLY A C 1
ATOM 3320 O O . GLY A 1 423 ? -13.861 2.421 32.708 1.00 96.62 423 GLY A O 1
ATOM 3321 N N . TRP A 1 424 ? -11.652 2.810 32.621 1.00 97.81 424 TRP A N 1
ATOM 3322 C CA . TRP A 1 424 ? -11.288 1.450 32.258 1.00 97.81 424 TRP A CA 1
ATOM 3323 C C . TRP A 1 424 ? -11.177 0.553 33.495 1.00 97.81 424 TRP A C 1
ATOM 3325 O O . TRP A 1 424 ? -10.446 0.857 34.441 1.00 97.81 424 TRP A O 1
ATOM 3335 N N . ILE A 1 425 ? -11.887 -0.570 33.462 1.00 97.75 425 ILE A N 1
ATOM 3336 C CA . ILE A 1 425 ? -11.730 -1.707 34.367 1.00 97.75 425 ILE A CA 1
ATOM 3337 C C . ILE A 1 425 ? -11.179 -2.868 33.538 1.00 97.75 425 ILE A C 1
ATOM 3339 O O . ILE A 1 425 ? -11.785 -3.243 32.532 1.00 97.75 425 ILE A O 1
ATOM 3343 N N . ASP A 1 426 ? -10.034 -3.418 33.935 1.00 97.38 426 ASP A N 1
ATOM 3344 C CA . ASP A 1 426 ? -9.365 -4.490 33.190 1.00 97.38 426 ASP A CA 1
ATOM 3345 C C . ASP A 1 426 ? -10.060 -5.861 33.332 1.00 97.38 426 ASP A C 1
ATOM 3347 O O . ASP A 1 426 ? -11.056 -6.022 34.045 1.00 97.38 426 ASP A O 1
ATOM 3351 N N . GLY A 1 427 ? -9.528 -6.883 32.657 1.00 96.19 427 GLY A N 1
ATOM 3352 C CA . GLY A 1 427 ? -10.036 -8.255 32.702 1.00 96.19 427 GLY A CA 1
ATOM 3353 C C . GLY A 1 427 ? -9.936 -8.919 34.080 1.00 96.19 427 GLY A C 1
ATOM 3354 O O . GLY A 1 427 ? -10.621 -9.914 34.324 1.00 96.19 427 GLY A O 1
ATOM 3355 N N . HIS A 1 428 ? -9.141 -8.366 35.000 1.00 96.50 428 HIS A N 1
ATOM 3356 C CA . HIS A 1 428 ? -9.073 -8.793 36.398 1.00 96.50 428 HIS A CA 1
ATOM 3357 C C . HIS A 1 428 ? -10.128 -8.118 37.288 1.00 96.50 428 HIS A C 1
ATOM 3359 O O . HIS A 1 428 ? -10.278 -8.503 38.449 1.00 96.50 428 HIS A O 1
ATOM 3365 N N . GLY A 1 429 ? -10.868 -7.134 36.769 1.00 94.94 429 GLY A N 1
ATOM 3366 C CA . GLY A 1 429 ? -11.791 -6.312 37.549 1.00 94.94 429 GLY A CA 1
ATOM 3367 C C . GLY A 1 429 ? -11.104 -5.161 38.291 1.00 94.94 429 GLY A C 1
ATOM 3368 O O . GLY A 1 429 ? -11.690 -4.595 39.214 1.00 94.94 429 GLY A O 1
ATOM 3369 N N . THR A 1 430 ? -9.871 -4.812 37.918 1.00 95.31 430 THR A N 1
ATOM 3370 C CA . THR A 1 430 ? -9.106 -3.721 38.532 1.00 95.31 430 THR A CA 1
ATOM 3371 C C . THR A 1 430 ? -9.361 -2.416 37.789 1.00 95.31 430 THR A C 1
ATOM 3373 O O . THR A 1 430 ? -9.241 -2.352 36.567 1.00 95.31 430 THR A O 1
ATOM 3376 N N . TYR A 1 431 ? -9.674 -1.346 38.522 1.00 96.31 431 TYR A N 1
ATOM 3377 C CA . TYR A 1 431 ? -9.829 -0.012 37.942 1.00 96.31 431 TYR A CA 1
ATOM 3378 C C . TYR A 1 431 ? -8.470 0.580 37.538 1.00 96.31 431 TYR A C 1
ATOM 3380 O O . TYR A 1 431 ? -7.546 0.654 38.351 1.00 96.31 431 TYR A O 1
ATOM 3388 N N . ARG A 1 432 ? -8.355 1.021 36.282 1.00 95.12 432 ARG A N 1
ATOM 3389 C CA . ARG A 1 432 ? -7.123 1.541 35.663 1.00 95.12 432 ARG A CA 1
ATOM 3390 C C . ARG A 1 432 ? -7.179 3.035 35.326 1.00 95.12 432 ARG A C 1
ATOM 3392 O O . ARG A 1 432 ? -6.146 3.604 34.982 1.00 95.12 432 ARG A O 1
ATOM 3399 N N . GLY A 1 433 ? -8.335 3.681 35.485 1.00 95.00 433 GLY A N 1
ATOM 3400 C CA . GLY A 1 433 ? -8.502 5.125 35.286 1.00 95.00 433 GLY A CA 1
ATOM 3401 C C . GLY A 1 433 ? -9.109 5.517 33.939 1.00 95.00 433 GLY A C 1
ATOM 3402 O O . GLY A 1 433 ? -9.584 4.682 33.174 1.00 95.00 433 GLY A O 1
ATOM 3403 N N . GLN A 1 434 ? -9.093 6.818 33.643 1.00 95.62 434 GLN A N 1
ATOM 3404 C CA . GLN A 1 434 ? -9.601 7.412 32.395 1.00 95.62 434 GLN A CA 1
ATOM 3405 C C . GLN A 1 434 ? -8.562 7.344 31.263 1.00 95.62 434 GLN A C 1
ATOM 3407 O O . GLN A 1 434 ? -8.242 8.334 30.601 1.00 95.62 434 GLN A O 1
ATOM 3412 N N . GLU A 1 435 ? -7.986 6.165 31.080 1.00 95.31 435 GLU A N 1
ATOM 3413 C CA . GLU A 1 435 ? -7.000 5.859 30.053 1.00 95.31 435 GLU A CA 1
ATOM 3414 C C . GLU A 1 435 ? -7.026 4.362 29.756 1.00 95.31 435 GLU A C 1
ATOM 3416 O O . GLU A 1 435 ? -7.421 3.561 30.599 1.00 95.31 435 GLU A O 1
ATOM 3421 N N . TYR A 1 436 ? -6.602 3.990 28.555 1.00 96.94 436 TYR A N 1
ATOM 3422 C CA . TYR A 1 436 ? -6.502 2.602 28.119 1.00 96.94 436 TYR A CA 1
ATOM 3423 C C . TYR A 1 436 ? -5.103 2.332 27.566 1.00 96.94 436 TYR A C 1
ATOM 3425 O O . TYR A 1 436 ? -4.422 3.258 27.130 1.00 96.94 436 TYR A O 1
ATOM 3433 N N . VAL A 1 437 ? -4.645 1.084 27.581 1.00 95.56 437 VAL A N 1
ATOM 3434 C CA . VAL A 1 437 ? -3.362 0.705 26.984 1.00 95.56 437 VAL A CA 1
ATOM 3435 C C . VAL A 1 437 ? -3.509 -0.604 26.228 1.00 95.56 437 VAL A C 1
ATOM 3437 O O . VAL A 1 437 ? -4.133 -1.543 26.713 1.00 95.56 437 VAL A O 1
ATOM 3440 N N . LEU A 1 438 ? -2.933 -0.643 25.027 1.00 94.56 438 LEU A N 1
ATOM 3441 C CA . LEU A 1 438 ? -2.956 -1.829 24.180 1.00 94.56 438 LEU A CA 1
ATOM 3442 C C . LEU A 1 438 ? -1.937 -2.869 24.639 1.00 94.56 438 LEU A C 1
ATOM 3444 O O . LEU A 1 438 ? -2.254 -4.038 24.614 1.00 94.56 438 LEU A O 1
ATOM 3448 N N . SER A 1 439 ? -0.746 -2.487 25.095 1.00 91.69 439 SER A N 1
ATOM 3449 C CA . SER A 1 439 ? 0.269 -3.441 25.557 1.00 91.69 439 SER A CA 1
ATOM 3450 C C . SER A 1 439 ? 1.219 -2.825 26.585 1.00 91.69 439 SER A C 1
ATOM 3452 O O . SER A 1 439 ? 1.359 -1.603 26.676 1.00 91.69 439 SER A O 1
ATOM 3454 N N . ASP A 1 440 ? 1.956 -3.659 27.317 1.00 90.62 440 ASP A N 1
ATOM 3455 C CA . ASP A 1 440 ? 2.943 -3.205 28.303 1.00 90.62 440 ASP A CA 1
ATOM 3456 C C . ASP A 1 440 ? 4.039 -2.305 27.717 1.00 90.62 440 ASP A C 1
ATOM 3458 O O . ASP A 1 440 ? 4.623 -1.491 28.438 1.00 90.62 440 ASP A O 1
ATOM 3462 N N . SER A 1 441 ? 4.341 -2.429 26.425 1.00 86.56 441 SER A N 1
ATOM 3463 C CA . SER A 1 441 ? 5.320 -1.594 25.724 1.00 86.56 441 SER A CA 1
ATOM 3464 C C . SER A 1 441 ? 4.701 -0.340 25.100 1.00 86.56 441 SER A C 1
ATOM 3466 O O . SER A 1 441 ? 5.432 0.612 24.817 1.00 86.56 441 SER A O 1
ATOM 3468 N N . ALA A 1 442 ? 3.377 -0.293 24.939 1.00 91.81 442 ALA A N 1
ATOM 3469 C CA . ALA A 1 442 ? 2.669 0.829 24.343 1.00 91.81 442 ALA A CA 1
ATOM 3470 C C . ALA A 1 442 ? 2.489 2.005 25.321 1.00 91.81 442 ALA A C 1
ATOM 3472 O O . ALA A 1 442 ? 2.394 1.817 26.546 1.00 91.81 442 ALA A O 1
ATOM 3473 N N . PRO A 1 443 ? 2.416 3.245 24.803 1.00 93.19 443 PRO A N 1
ATOM 3474 C CA . PRO A 1 443 ? 1.904 4.357 25.582 1.00 93.19 443 PRO A CA 1
ATOM 3475 C C . PRO A 1 443 ? 0.424 4.137 25.915 1.00 93.19 443 PRO A C 1
ATOM 3477 O O . PRO A 1 443 ? -0.315 3.462 25.199 1.00 93.19 443 PRO A O 1
ATOM 3480 N N . LYS A 1 444 ? -0.010 4.743 27.020 1.00 94.38 444 LYS A N 1
ATOM 3481 C CA . LYS A 1 444 ? -1.434 4.856 27.348 1.00 94.38 444 LYS A CA 1
ATOM 3482 C C . LYS A 1 444 ? -2.120 5.776 26.337 1.00 94.38 444 LYS A C 1
ATOM 3484 O O . LYS A 1 444 ? -1.468 6.636 25.755 1.00 94.38 444 LYS A O 1
ATOM 3489 N N . MET A 1 445 ? -3.430 5.640 26.190 1.00 95.56 445 MET A N 1
ATOM 3490 C CA . MET A 1 445 ? -4.243 6.496 25.339 1.00 95.56 445 MET A CA 1
ATOM 3491 C C . MET A 1 445 ? -5.475 7.021 26.062 1.00 95.56 445 MET A C 1
ATOM 3493 O O . MET A 1 445 ? -6.111 6.320 26.851 1.00 95.56 445 MET A O 1
ATOM 3497 N N . LYS A 1 446 ? -5.811 8.277 25.775 1.00 96.19 446 LYS A N 1
ATOM 3498 C CA . LYS A 1 446 ? -7.007 8.976 26.267 1.00 96.19 446 LYS A CA 1
ATOM 3499 C C . LYS A 1 446 ? -7.930 9.426 25.138 1.00 96.19 446 LYS A C 1
ATOM 3501 O O . LYS A 1 446 ? -9.091 9.751 25.377 1.00 96.19 446 LYS A O 1
ATOM 3506 N N . LYS A 1 447 ? -7.415 9.462 23.912 1.00 95.50 447 LYS A N 1
ATOM 3507 C CA . LYS A 1 447 ? -8.166 9.618 22.670 1.00 95.50 447 LYS A CA 1
ATOM 3508 C C . LYS A 1 447 ? -7.921 8.363 21.843 1.00 95.50 447 LYS A C 1
ATOM 3510 O O . LYS A 1 447 ? -6.807 8.169 21.365 1.00 95.50 447 LYS A O 1
ATOM 3515 N N . ALA A 1 448 ? -8.943 7.531 21.687 1.00 95.69 448 ALA A N 1
ATOM 3516 C CA . ALA A 1 448 ? -8.855 6.284 20.938 1.00 95.69 448 ALA A CA 1
ATOM 3517 C C . ALA A 1 448 ? -9.644 6.372 19.628 1.00 95.69 448 ALA A C 1
ATOM 3519 O O . ALA A 1 448 ? -10.697 7.010 19.575 1.00 95.69 448 ALA A O 1
ATOM 3520 N N . VAL A 1 449 ? -9.149 5.740 18.569 1.00 94.25 449 VAL A N 1
ATOM 3521 C CA . VAL A 1 449 ? -9.777 5.711 17.245 1.00 94.25 449 VAL A CA 1
ATOM 3522 C C . VAL A 1 449 ? -9.875 4.269 16.773 1.00 94.25 449 VAL A C 1
ATOM 3524 O O . VAL A 1 449 ? -8.925 3.508 16.901 1.00 94.25 449 VAL A O 1
ATOM 3527 N N . LEU A 1 450 ? -11.036 3.915 16.224 1.00 93.62 450 LEU A N 1
ATOM 3528 C CA . LEU A 1 450 ? -11.246 2.718 15.423 1.00 93.62 450 LEU A CA 1
ATOM 3529 C C . LEU A 1 450 ? -11.335 3.117 13.951 1.00 93.62 450 LEU A C 1
ATOM 3531 O O . LEU A 1 450 ? -12.295 3.791 13.548 1.00 93.62 450 LEU A O 1
ATOM 3535 N N . LYS A 1 451 ? -10.375 2.659 13.151 1.00 88.81 451 LYS A N 1
ATOM 3536 C CA . LYS A 1 451 ? -10.343 2.864 11.706 1.00 88.81 451 LYS A CA 1
ATOM 3537 C C . LYS A 1 451 ? -10.882 1.615 11.005 1.00 88.81 451 LYS A C 1
ATOM 3539 O O . LYS A 1 451 ? -10.288 0.553 11.084 1.00 88.81 451 LYS A O 1
ATOM 3544 N N . ILE A 1 452 ? -12.041 1.727 10.349 1.00 83.88 452 ILE A N 1
ATOM 3545 C CA . ILE A 1 452 ? -12.732 0.611 9.651 1.00 83.88 452 ILE A CA 1
ATOM 3546 C C . ILE A 1 452 ? -12.479 0.684 8.124 1.00 83.88 452 ILE A C 1
ATOM 3548 O O . ILE A 1 452 ? -13.028 -0.087 7.350 1.00 83.88 452 ILE A O 1
ATOM 3552 N N . ASN A 1 453 ? -11.597 1.591 7.689 1.00 66.94 453 ASN A N 1
ATOM 3553 C CA . ASN A 1 453 ? -11.195 1.862 6.303 1.00 66.94 453 ASN A CA 1
ATOM 3554 C C . ASN A 1 453 ? -12.326 2.272 5.344 1.00 66.94 453 ASN A C 1
ATOM 3556 O O . ASN A 1 453 ? -13.032 1.468 4.733 1.00 66.94 453 ASN A O 1
ATOM 3560 N N . TYR A 1 454 ? -12.407 3.587 5.141 1.00 66.69 454 TYR A N 1
ATOM 3561 C CA . TYR A 1 454 ? -13.158 4.239 4.074 1.00 66.69 454 TYR A CA 1
ATOM 3562 C C . TYR A 1 454 ? -12.158 5.056 3.256 1.00 66.69 454 TYR A C 1
ATOM 3564 O O . TYR A 1 454 ? -11.319 5.721 3.852 1.00 66.69 454 TYR A O 1
ATOM 3572 N N . ALA A 1 455 ? -12.262 5.066 1.925 1.00 53.09 455 ALA A N 1
ATOM 3573 C CA . ALA A 1 455 ? -11.343 5.787 1.030 1.00 53.09 455 ALA A CA 1
ATOM 3574 C C . ALA A 1 455 ? -9.952 5.185 0.748 1.00 53.09 455 ALA A C 1
ATOM 3576 O O . ALA A 1 455 ? -9.294 5.694 -0.155 1.00 53.09 455 ALA A O 1
ATOM 3577 N N . SER A 1 456 ? -9.531 4.123 1.441 1.00 55.25 456 SER A N 1
ATOM 3578 C CA . SER A 1 456 ? -8.196 3.501 1.323 1.00 55.25 456 SER A CA 1
ATOM 3579 C C . SER A 1 456 ? -8.210 2.127 2.020 1.00 55.25 456 SER A C 1
ATOM 3581 O O . SER A 1 456 ? -8.601 2.014 3.177 1.00 55.25 456 SER A O 1
ATOM 3583 N N . SER A 1 457 ? -7.904 1.044 1.300 1.00 53.66 457 SER A N 1
ATOM 3584 C CA . SER A 1 457 ? -8.433 -0.299 1.616 1.00 53.66 457 SER A CA 1
ATOM 3585 C C . SER A 1 457 ? -7.626 -1.184 2.576 1.00 53.66 457 SER A C 1
ATOM 3587 O O . SER A 1 457 ? -8.132 -2.230 2.976 1.00 53.66 457 SER A O 1
ATOM 3589 N N . MET A 1 458 ? -6.413 -0.820 2.991 1.00 74.94 458 MET A N 1
ATOM 3590 C CA . MET A 1 458 ? -5.520 -1.761 3.684 1.00 74.94 458 MET A CA 1
ATOM 3591 C C . MET A 1 458 ? -5.348 -1.405 5.157 1.00 74.94 458 MET A C 1
ATOM 3593 O O . MET A 1 458 ? -4.760 -0.381 5.489 1.00 74.94 458 MET A O 1
ATOM 3597 N N . GLN A 1 459 ? -5.828 -2.267 6.060 1.00 78.50 459 GLN A N 1
ATOM 3598 C CA . GLN A 1 459 ? -5.649 -2.081 7.512 1.00 78.50 459 GLN A CA 1
ATOM 3599 C C . GLN A 1 459 ? -4.162 -2.015 7.896 1.00 78.50 459 GLN A C 1
ATOM 3601 O O . GLN A 1 459 ? -3.769 -1.270 8.788 1.00 78.50 459 GLN A O 1
ATOM 3606 N N . SER A 1 460 ? -3.320 -2.733 7.149 1.00 89.44 460 SER A N 1
ATOM 3607 C CA . SER A 1 460 ? -1.872 -2.761 7.331 1.00 89.44 460 SER A CA 1
ATOM 3608 C C . SER A 1 460 ? -1.178 -1.431 7.043 1.00 89.44 460 SER A C 1
ATOM 3610 O O . SER A 1 460 ? -0.088 -1.208 7.555 1.00 89.44 460 SER A O 1
ATOM 3612 N N . HIS A 1 461 ? -1.761 -0.537 6.242 1.00 91.12 461 HIS A N 1
ATOM 3613 C CA . HIS A 1 461 ? -1.080 0.688 5.825 1.00 91.12 461 HIS A CA 1
ATOM 3614 C C . HIS A 1 461 ? -0.827 1.637 6.984 1.00 91.12 461 HIS A C 1
ATOM 3616 O O . HIS A 1 461 ? 0.318 2.011 7.243 1.00 91.12 461 HIS A O 1
ATOM 3622 N N . LYS A 1 462 ? -1.889 1.998 7.706 1.00 88.81 462 LYS A N 1
ATOM 3623 C CA . LYS A 1 462 ? -1.773 2.902 8.843 1.00 88.81 462 LYS A CA 1
ATOM 3624 C C . LYS A 1 462 ? -1.028 2.244 9.992 1.00 88.81 462 LYS A C 1
ATOM 3626 O O . LYS A 1 462 ? -0.011 2.779 10.430 1.00 88.81 462 LYS A O 1
ATOM 3631 N N . GLU A 1 463 ? -1.516 1.098 10.460 1.00 92.62 463 GLU A N 1
ATOM 3632 C CA . GLU A 1 463 ? -0.933 0.378 11.595 1.00 92.62 463 GLU A CA 1
ATOM 3633 C C . GLU A 1 463 ? 0.529 0.004 11.319 1.00 92.62 463 GLU A C 1
ATOM 3635 O O . GLU A 1 463 ? 1.429 0.397 12.062 1.00 92.62 463 GLU A O 1
ATOM 3640 N N . GLY A 1 464 ? 0.783 -0.676 10.202 1.00 94.88 464 GLY A N 1
ATOM 3641 C CA . GLY A 1 464 ? 2.120 -1.105 9.813 1.00 94.88 464 GLY A CA 1
ATOM 3642 C C . GLY A 1 464 ? 3.059 0.044 9.496 1.00 94.88 464 GLY A C 1
ATOM 3643 O O . GLY A 1 464 ? 4.203 0.061 9.956 1.00 94.88 464 GLY A O 1
ATOM 3644 N N . GLY A 1 465 ? 2.568 1.047 8.766 1.00 95.00 465 GLY A N 1
ATOM 3645 C CA . GLY A 1 465 ? 3.340 2.228 8.406 1.00 95.00 465 GLY A CA 1
ATOM 3646 C C . GLY A 1 465 ? 3.781 3.024 9.628 1.00 95.00 465 GLY A C 1
ATOM 3647 O O . GLY A 1 465 ? 4.961 3.343 9.756 1.00 95.00 465 GLY A O 1
ATOM 3648 N N . THR A 1 466 ? 2.865 3.314 10.552 1.00 95.00 466 THR A N 1
ATOM 3649 C CA . THR A 1 466 ? 3.163 4.076 11.779 1.00 95.00 466 THR A CA 1
ATOM 3650 C C . THR A 1 466 ? 3.959 3.260 12.794 1.00 95.00 466 THR A C 1
ATOM 3652 O O . THR A 1 466 ? 4.839 3.800 13.473 1.00 95.00 466 THR A O 1
ATOM 3655 N N . GLY A 1 467 ? 3.713 1.949 12.858 1.00 95.81 467 GLY A N 1
ATOM 3656 C CA . GLY A 1 467 ? 4.515 0.991 13.608 1.00 95.81 467 GLY A CA 1
ATOM 3657 C C . GLY A 1 467 ? 5.979 1.026 13.178 1.00 95.81 467 GLY A C 1
ATOM 3658 O O . GLY A 1 467 ? 6.859 1.339 13.984 1.00 95.81 467 GLY A O 1
ATOM 3659 N N . LEU A 1 468 ? 6.224 0.775 11.890 1.00 98.06 468 LEU A N 1
ATOM 3660 C CA . LEU A 1 468 ? 7.566 0.711 11.322 1.00 98.06 468 LEU A CA 1
ATOM 3661 C C . LEU A 1 468 ? 8.260 2.079 11.317 1.00 98.06 468 LEU A C 1
ATOM 3663 O O . LEU A 1 468 ? 9.449 2.156 11.632 1.00 98.06 468 LEU A O 1
ATOM 3667 N N . TYR A 1 469 ? 7.531 3.162 11.014 1.00 98.12 469 TYR A N 1
ATOM 3668 C CA . TYR A 1 469 ? 8.069 4.524 11.051 1.00 98.12 469 TYR A CA 1
ATOM 3669 C C . TYR A 1 469 ? 8.636 4.845 12.433 1.00 98.12 469 TYR A C 1
ATOM 3671 O O . TYR A 1 469 ? 9.774 5.292 12.528 1.00 98.12 469 TYR A O 1
ATOM 3679 N N . ASN A 1 470 ? 7.884 4.592 13.509 1.00 97.19 470 ASN A N 1
ATOM 3680 C CA . ASN A 1 470 ? 8.329 4.891 14.870 1.00 97.19 470 ASN A CA 1
ATOM 3681 C C . ASN A 1 470 ? 9.629 4.159 15.240 1.00 97.19 470 ASN A C 1
ATOM 3683 O O . ASN A 1 470 ? 10.548 4.757 15.817 1.00 97.19 470 ASN A O 1
ATOM 3687 N N . ASP A 1 471 ? 9.699 2.868 14.920 1.00 97.62 471 ASP A N 1
ATOM 3688 C CA . ASP A 1 471 ? 10.811 2.012 15.324 1.00 97.62 471 ASP A CA 1
ATOM 3689 C C . ASP A 1 471 ? 12.076 2.339 14.519 1.00 97.62 471 ASP A C 1
ATOM 3691 O O . ASP A 1 471 ? 13.156 2.496 15.096 1.00 97.62 471 ASP A O 1
ATOM 3695 N N . LEU A 1 472 ? 11.941 2.555 13.205 1.00 98.50 472 LEU A N 1
ATOM 3696 C CA . LEU A 1 472 ? 13.045 3.006 12.356 1.00 98.50 472 LEU A CA 1
ATOM 3697 C C . LEU A 1 472 ? 13.480 4.438 12.673 1.00 98.50 472 LEU A C 1
ATOM 3699 O O . LEU A 1 472 ? 14.681 4.692 12.752 1.00 98.50 472 LEU A O 1
ATOM 3703 N N . HIS A 1 473 ? 12.544 5.363 12.903 1.00 98.06 473 HIS A N 1
ATOM 3704 C CA . HIS A 1 473 ? 12.868 6.735 13.297 1.00 98.06 473 HIS A CA 1
ATOM 3705 C C . HIS A 1 473 ? 13.699 6.724 14.581 1.00 98.06 473 HIS A C 1
ATOM 3707 O O . HIS A 1 473 ? 14.767 7.327 14.644 1.00 98.06 473 HIS A O 1
ATOM 3713 N N . THR A 1 474 ? 13.277 5.959 15.589 1.00 96.12 474 THR A N 1
ATOM 3714 C CA . THR A 1 474 ? 14.030 5.830 16.842 1.00 96.12 474 THR A CA 1
ATOM 3715 C C . THR A 1 474 ? 15.416 5.214 16.621 1.00 96.12 474 THR A C 1
ATOM 3717 O O . THR A 1 474 ? 16.383 5.670 17.233 1.00 96.12 474 THR A O 1
ATOM 3720 N N . ALA A 1 475 ? 15.537 4.208 15.751 1.00 97.25 475 ALA A N 1
ATOM 3721 C CA . ALA A 1 475 ? 16.805 3.534 15.469 1.00 97.25 475 ALA A CA 1
ATOM 3722 C C . ALA A 1 475 ? 17.794 4.383 14.647 1.00 97.25 475 ALA A C 1
ATOM 3724 O O . ALA A 1 475 ? 19.002 4.260 14.842 1.00 97.25 475 ALA A O 1
ATOM 3725 N N . ILE A 1 476 ? 17.296 5.220 13.732 1.00 97.69 476 ILE A N 1
ATOM 3726 C CA . ILE A 1 476 ? 18.107 5.950 12.742 1.00 97.69 476 ILE A CA 1
ATOM 3727 C C . ILE A 1 476 ? 18.281 7.421 13.131 1.00 97.69 476 ILE A C 1
ATOM 3729 O O . ILE A 1 476 ? 19.396 7.934 13.115 1.00 97.69 476 ILE A O 1
ATOM 3733 N N . VAL A 1 477 ? 17.190 8.097 13.489 1.00 97.38 477 VAL A N 1
ATOM 3734 C CA . VAL A 1 477 ? 17.161 9.530 13.835 1.00 97.38 477 VAL A CA 1
ATOM 3735 C C . VAL A 1 477 ? 17.447 9.753 15.326 1.00 97.38 477 VAL A C 1
ATOM 3737 O O . VAL A 1 477 ? 17.957 10.805 15.723 1.00 97.38 477 VAL A O 1
ATOM 3740 N N . GLY A 1 478 ? 17.140 8.760 16.165 1.00 96.19 478 GLY A N 1
ATOM 3741 C CA . GLY A 1 478 ? 17.297 8.821 17.616 1.00 96.19 478 GLY A CA 1
ATOM 3742 C C . GLY A 1 478 ? 16.095 9.436 18.337 1.00 96.19 478 GLY A C 1
ATOM 3743 O O . GLY A 1 478 ? 15.172 9.969 17.724 1.00 96.19 478 GLY A O 1
ATOM 3744 N N . LYS A 1 479 ? 16.112 9.363 19.673 1.00 95.75 479 LYS A N 1
ATOM 3745 C CA . LYS A 1 479 ? 15.024 9.862 20.528 1.00 95.75 479 LYS A CA 1
ATOM 3746 C C . LYS A 1 479 ? 15.035 11.385 20.635 1.00 95.75 479 LYS A C 1
ATOM 3748 O O . LYS A 1 479 ? 16.087 11.975 20.886 1.00 95.75 479 LYS A O 1
ATOM 3753 N N . ASN A 1 480 ? 13.864 12.000 20.507 1.00 94.19 480 ASN A N 1
ATOM 3754 C CA . ASN A 1 480 ? 13.666 13.422 20.793 1.00 94.19 480 ASN A CA 1
ATOM 3755 C C . ASN A 1 480 ? 13.453 13.679 22.298 1.00 94.19 480 ASN A C 1
ATOM 3757 O O . ASN A 1 480 ? 13.430 12.747 23.110 1.00 94.19 480 ASN A O 1
ATOM 3761 N N . THR A 1 481 ? 13.324 14.944 22.703 1.00 94.62 481 THR A N 1
ATOM 3762 C CA . THR A 1 481 ? 13.262 15.306 24.131 1.00 94.62 481 THR A CA 1
ATOM 3763 C C . THR A 1 481 ? 12.014 14.760 24.823 1.00 94.62 481 THR A C 1
ATOM 3765 O O . THR A 1 481 ? 12.092 14.338 25.979 1.00 94.62 481 THR A O 1
ATOM 3768 N N . MET A 1 482 ? 10.905 14.646 24.088 1.00 92.44 482 MET A N 1
ATOM 3769 C CA . MET A 1 482 ? 9.660 14.035 24.557 1.00 92.44 482 MET A CA 1
ATOM 3770 C C . MET A 1 482 ? 9.844 12.543 24.854 1.00 92.44 482 MET A C 1
ATOM 3772 O O . MET A 1 482 ? 9.473 12.065 25.925 1.00 92.44 482 MET A O 1
ATOM 3776 N N . GLN A 1 483 ? 10.479 11.807 23.938 1.00 93.81 483 GLN A N 1
ATOM 3777 C CA . GLN A 1 483 ? 10.764 10.376 24.092 1.00 93.81 483 GLN A CA 1
ATOM 3778 C C . GLN A 1 483 ? 11.818 10.082 25.167 1.00 93.81 483 GLN A C 1
ATOM 3780 O O . GLN A 1 483 ? 11.828 8.997 25.750 1.00 93.81 483 GLN A O 1
ATOM 3785 N N . LEU A 1 484 ? 12.720 11.028 25.442 1.00 94.06 484 LEU A N 1
ATOM 3786 C CA . LEU A 1 484 ? 13.663 10.926 26.558 1.00 94.06 484 LEU A CA 1
ATOM 3787 C C . LEU A 1 484 ? 12.963 11.121 27.909 1.00 94.06 484 LEU A C 1
ATOM 3789 O O . LEU A 1 484 ? 13.274 10.402 28.858 1.00 94.06 484 LEU A O 1
ATOM 3793 N N . ALA A 1 485 ? 12.014 12.058 27.994 1.00 92.69 485 ALA A N 1
ATOM 3794 C CA . ALA A 1 485 ? 11.222 12.298 29.200 1.00 92.69 485 ALA A CA 1
ATOM 3795 C C . ALA A 1 485 ? 10.190 11.186 29.458 1.00 92.69 485 ALA A C 1
ATOM 3797 O O . ALA A 1 485 ? 9.975 10.791 30.603 1.00 92.69 485 ALA A O 1
ATOM 3798 N N . SER A 1 486 ? 9.590 10.654 28.391 1.00 92.94 486 SER A N 1
ATOM 3799 C CA . SER A 1 486 ? 8.583 9.594 28.418 1.00 92.94 486 SER A CA 1
ATOM 3800 C C . SER A 1 486 ? 9.032 8.430 27.527 1.00 92.94 486 SER A C 1
ATOM 3802 O O . SER A 1 486 ? 8.745 8.436 26.334 1.00 92.94 486 SER A O 1
ATOM 3804 N N . PRO A 1 487 ? 9.703 7.391 28.065 1.00 90.12 487 PRO A N 1
ATOM 3805 C CA . PRO A 1 487 ? 10.339 6.345 27.251 1.00 90.12 487 PRO A CA 1
ATOM 3806 C C . PRO A 1 487 ? 9.414 5.527 26.339 1.00 90.12 487 PRO A C 1
ATOM 3808 O O . PRO A 1 487 ? 9.914 4.898 25.408 1.00 90.12 487 PRO A O 1
ATOM 3811 N N . LYS A 1 488 ? 8.105 5.516 26.624 1.00 93.06 488 LYS A N 1
ATOM 3812 C CA . LYS A 1 488 ? 7.056 4.869 25.816 1.00 93.06 488 LYS A CA 1
ATOM 3813 C C . LYS A 1 488 ? 6.443 5.795 24.759 1.00 93.06 488 LYS A C 1
ATOM 3815 O O . LYS A 1 488 ? 5.616 5.343 23.974 1.00 93.06 488 LYS A O 1
ATOM 3820 N N . ALA A 1 489 ? 6.800 7.080 24.770 1.00 95.00 489 ALA A N 1
ATOM 3821 C CA . ALA A 1 489 ? 6.305 8.028 23.791 1.00 95.00 489 ALA A CA 1
ATOM 3822 C C . ALA A 1 489 ? 6.812 7.671 22.392 1.00 95.00 489 ALA A C 1
ATOM 3824 O O . ALA A 1 489 ? 7.921 7.159 22.198 1.00 95.00 489 ALA A O 1
ATOM 3825 N N . ARG A 1 490 ? 5.971 7.969 21.416 1.00 96.12 490 ARG A N 1
ATOM 3826 C CA . ARG A 1 490 ? 6.151 7.650 20.011 1.00 96.12 490 ARG A CA 1
ATOM 3827 C C . ARG A 1 490 ? 6.172 8.932 19.195 1.00 96.12 490 ARG A C 1
ATOM 3829 O O . ARG A 1 490 ? 5.697 9.980 19.629 1.00 96.12 490 ARG A O 1
ATOM 3836 N N . VAL A 1 491 ? 6.707 8.818 17.988 1.00 95.88 491 VAL A N 1
ATOM 3837 C CA . VAL A 1 491 ? 6.575 9.847 16.944 1.00 95.88 491 VAL A CA 1
ATOM 3838 C C . VAL A 1 491 ? 5.398 9.559 16.007 1.00 95.88 491 VAL A C 1
ATOM 3840 O O . VAL A 1 491 ? 5.180 10.291 15.042 1.00 95.88 491 VAL A O 1
ATOM 3843 N N . CYS A 1 492 ? 4.633 8.503 16.299 1.00 95.31 492 CYS A N 1
ATOM 3844 C CA . CYS A 1 492 ? 3.449 8.104 15.556 1.00 95.31 492 CYS A CA 1
ATOM 3845 C C . CYS A 1 492 ? 2.356 7.538 16.459 1.00 95.31 492 CYS A C 1
ATOM 3847 O O . CYS A 1 492 ? 2.626 7.148 17.599 1.00 95.31 492 CYS A O 1
ATOM 3849 N N . VAL A 1 493 ? 1.146 7.406 15.912 1.00 94.00 493 VAL A N 1
ATOM 3850 C CA . VAL A 1 493 ? 0.087 6.619 16.556 1.00 94.00 493 VAL A CA 1
ATOM 3851 C C . VAL A 1 493 ? 0.497 5.151 16.726 1.00 94.00 493 VAL A C 1
ATOM 3853 O O . VAL A 1 493 ? 1.504 4.682 16.181 1.00 94.00 493 VAL A O 1
ATOM 3856 N N . TYR A 1 494 ? -0.257 4.437 17.556 1.00 94.19 494 TYR A N 1
ATOM 3857 C CA . TYR A 1 494 ? -0.106 3.004 17.774 1.00 94.19 494 TYR A CA 1
ATOM 3858 C C . TYR A 1 494 ? -1.479 2.353 17.756 1.00 94.19 494 TYR A C 1
ATOM 3860 O O . TYR A 1 494 ? -2.359 2.777 18.505 1.00 94.19 494 TYR A O 1
ATOM 3868 N N . GLU A 1 495 ? -1.641 1.343 16.912 1.00 93.88 495 GLU A N 1
ATOM 3869 C CA . GLU A 1 495 ? -2.892 0.624 16.698 1.00 93.88 495 GLU A CA 1
ATOM 3870 C C . GLU A 1 495 ? -2.619 -0.883 16.646 1.00 93.88 495 GLU A C 1
ATOM 3872 O O . GLU A 1 495 ? -1.476 -1.306 16.481 1.00 93.88 495 GLU A O 1
ATOM 3877 N N . GLU A 1 496 ? -3.671 -1.675 16.818 1.00 94.69 496 GLU A N 1
ATOM 3878 C CA . GLU A 1 496 ? -3.668 -3.129 16.645 1.00 94.69 496 GLU A CA 1
ATOM 3879 C C . GLU A 1 496 ? -4.958 -3.577 15.932 1.00 94.69 496 GLU A C 1
ATOM 3881 O O . GLU A 1 496 ? -5.954 -2.840 15.966 1.00 94.69 496 GLU A O 1
ATOM 3886 N N . PRO A 1 497 ? -5.001 -4.777 15.322 1.00 95.06 497 PRO A N 1
ATOM 3887 C CA . PRO A 1 497 ? -6.158 -5.236 14.564 1.00 95.06 497 PRO A CA 1
ATOM 3888 C C . PRO A 1 497 ? -7.275 -5.772 15.472 1.00 95.06 497 PRO A C 1
ATOM 3890 O O . PRO A 1 497 ? -7.023 -6.518 16.421 1.00 95.06 497 PRO A O 1
ATOM 3893 N N . PHE A 1 498 ? -8.531 -5.446 15.145 1.00 96.44 498 PHE A N 1
ATOM 3894 C CA . PHE A 1 498 ? -9.734 -5.899 15.853 1.00 96.44 498 PHE A CA 1
ATOM 3895 C C . PHE A 1 498 ? -10.880 -6.261 14.898 1.00 96.44 498 PHE A C 1
ATOM 3897 O O . PHE A 1 498 ? -11.122 -5.608 13.880 1.00 96.44 498 PHE A O 1
ATOM 3904 N N . LEU A 1 499 ? -11.665 -7.271 15.282 1.00 97.50 499 LEU A N 1
ATOM 3905 C CA . LEU A 1 499 ? -13.010 -7.480 14.748 1.00 97.50 499 LEU A CA 1
ATOM 3906 C C . LEU A 1 499 ? -14.005 -6.630 15.551 1.00 97.50 499 LEU A C 1
ATOM 3908 O O . LEU A 1 499 ? -14.130 -6.784 16.770 1.00 97.50 499 LEU A O 1
ATOM 3912 N N . PHE A 1 500 ? -14.706 -5.724 14.872 1.00 96.94 500 PHE A N 1
ATOM 3913 C CA . PHE A 1 500 ? -15.606 -4.756 15.490 1.00 96.94 500 PHE A CA 1
ATOM 3914 C C . PHE A 1 500 ? -17.062 -5.222 15.471 1.00 96.94 500 PHE A C 1
ATOM 3916 O O . PHE A 1 500 ? -17.602 -5.634 14.439 1.00 96.94 500 PHE A O 1
ATOM 3923 N N . PHE A 1 501 ? -17.712 -5.093 16.623 1.00 97.81 501 PHE A N 1
ATOM 3924 C CA . PHE A 1 501 ? -19.106 -5.430 16.857 1.00 97.81 501 PHE A CA 1
ATOM 3925 C C . PHE A 1 501 ? -19.845 -4.247 17.487 1.00 97.81 501 PHE A C 1
ATOM 3927 O O . PHE A 1 501 ? -19.257 -3.425 18.189 1.00 97.81 501 PHE A O 1
ATOM 3934 N N . VAL A 1 502 ? -21.156 -4.193 17.278 1.00 96.38 502 VAL A N 1
ATOM 3935 C CA . VAL A 1 502 ? -22.057 -3.260 17.965 1.00 96.38 502 VAL A CA 1
ATOM 3936 C C . VAL A 1 502 ? -23.146 -4.056 18.670 1.00 96.38 502 VAL A C 1
ATOM 3938 O O . VAL A 1 502 ? -23.634 -5.050 18.131 1.00 96.38 502 VAL A O 1
ATOM 3941 N N . GLN A 1 503 ? -23.518 -3.617 19.869 1.00 96.62 503 GLN A N 1
ATOM 3942 C CA . GLN A 1 503 ? -24.687 -4.104 20.588 1.00 96.62 503 GLN A CA 1
ATOM 3943 C C . GLN A 1 503 ? -25.527 -2.909 21.054 1.00 96.62 503 GLN A C 1
ATOM 3945 O O . GLN A 1 503 ? -25.191 -2.233 22.025 1.00 96.62 503 GLN A O 1
ATOM 3950 N N . GLY A 1 504 ? -26.615 -2.628 20.341 1.00 89.69 504 GLY A N 1
ATOM 3951 C CA . GLY A 1 504 ? -27.605 -1.641 20.759 1.00 89.69 504 GLY A CA 1
ATOM 3952 C C . GLY A 1 504 ? -28.536 -2.179 21.850 1.00 89.69 504 GLY A C 1
ATOM 3953 O O . GLY A 1 504 ? -28.579 -3.377 22.123 1.00 89.69 504 GLY A O 1
ATOM 3954 N N . ASP A 1 505 ? -29.357 -1.302 22.435 1.00 82.19 505 ASP A N 1
ATOM 3955 C CA . ASP A 1 505 ? -30.278 -1.670 23.528 1.00 82.19 505 ASP A CA 1
ATOM 3956 C C . ASP A 1 505 ? -31.308 -2.754 23.140 1.00 82.19 505 ASP A C 1
ATOM 3958 O O . ASP A 1 505 ? -31.833 -3.451 24.008 1.00 82.19 505 ASP A O 1
ATOM 3962 N N . ASN A 1 506 ? -31.603 -2.902 21.843 1.00 84.31 506 ASN A N 1
ATOM 3963 C CA . ASN A 1 506 ? -32.550 -3.893 21.319 1.00 84.31 506 ASN A CA 1
ATOM 3964 C C . ASN A 1 506 ? -31.875 -5.176 20.806 1.00 84.31 506 ASN A C 1
ATOM 3966 O O . ASN A 1 506 ? -32.577 -6.110 20.412 1.00 84.31 506 ASN A O 1
ATOM 3970 N N . ASP A 1 507 ? -30.543 -5.232 20.789 1.00 87.75 507 ASP A N 1
ATOM 3971 C CA . ASP A 1 507 ? -29.806 -6.369 20.251 1.00 87.75 507 ASP A CA 1
ATOM 3972 C C . ASP A 1 507 ? -29.618 -7.442 21.328 1.00 87.75 507 ASP A C 1
ATOM 3974 O O . ASP A 1 507 ? -29.047 -7.210 22.397 1.00 87.75 507 ASP A O 1
ATOM 3978 N N . SER A 1 508 ? -30.060 -8.668 21.036 1.00 89.75 508 SER A N 1
ATOM 3979 C CA . SER A 1 508 ? -29.896 -9.803 21.953 1.00 89.75 508 SER A CA 1
ATOM 3980 C C . SER A 1 508 ? -28.449 -10.295 22.062 1.00 89.75 508 SER A C 1
ATOM 3982 O O . SER A 1 508 ? -28.135 -11.055 22.977 1.00 89.75 508 SER A O 1
ATOM 3984 N N . ALA A 1 509 ? -27.587 -9.917 21.115 1.00 94.00 509 ALA A N 1
ATOM 3985 C CA . ALA A 1 509 ? -26.171 -10.266 21.072 1.00 94.00 509 ALA A CA 1
ATOM 3986 C C . ALA A 1 509 ? -25.389 -9.253 20.211 1.00 94.00 509 ALA A C 1
ATOM 3988 O O . ALA A 1 509 ? -25.993 -8.635 19.332 1.00 94.00 509 ALA A O 1
ATOM 3989 N N . PRO A 1 510 ? -24.063 -9.118 20.402 1.00 96.88 510 PRO A N 1
ATOM 3990 C CA . PRO A 1 510 ? -23.226 -8.289 19.540 1.00 96.88 510 PRO A CA 1
ATOM 3991 C C . PRO A 1 510 ? -23.283 -8.718 18.069 1.00 96.88 510 PRO A C 1
ATOM 3993 O O . PRO A 1 510 ? -23.142 -9.900 17.746 1.00 96.88 510 PRO A O 1
ATOM 3996 N N . VAL A 1 511 ? -23.434 -7.741 17.176 1.00 95.12 511 VAL A N 1
ATOM 3997 C CA . VAL A 1 511 ? -23.513 -7.926 15.722 1.00 95.12 511 VAL A CA 1
ATOM 3998 C C . VAL A 1 511 ? -22.224 -7.432 15.083 1.00 95.12 511 VAL A C 1
ATOM 4000 O O . VAL A 1 511 ? -21.779 -6.325 15.378 1.00 95.12 511 VAL A O 1
ATOM 4003 N N . PHE A 1 512 ? -21.618 -8.234 14.205 1.00 96.25 512 PHE A N 1
ATOM 4004 C CA . PHE A 1 512 ? -20.407 -7.837 13.488 1.00 96.25 512 PHE A CA 1
ATOM 4005 C C . PHE A 1 512 ? -20.675 -6.627 12.588 1.00 96.25 512 PHE A C 1
ATOM 4007 O O . PHE A 1 512 ? -21.699 -6.553 11.906 1.00 96.25 512 PHE A O 1
ATOM 4014 N N . ARG A 1 513 ? -19.745 -5.673 12.584 1.00 93.75 513 ARG A N 1
ATOM 4015 C CA . ARG A 1 513 ? -19.847 -4.440 11.795 1.00 93.75 513 ARG A CA 1
ATOM 4016 C C . ARG A 1 513 ? -18.637 -4.203 10.909 1.00 93.75 513 ARG A C 1
ATOM 4018 O O . ARG A 1 513 ? -18.699 -3.331 10.054 1.00 93.75 513 ARG A O 1
ATOM 4025 N N . GLY A 1 514 ? -17.550 -4.940 11.061 1.00 92.81 514 GLY A N 1
ATOM 4026 C CA . GLY A 1 514 ? -16.400 -4.827 10.171 1.00 92.81 514 GLY A CA 1
ATOM 4027 C C . GLY A 1 514 ? -15.093 -5.144 10.873 1.00 92.81 514 GLY A C 1
ATOM 4028 O O . GLY A 1 514 ? -15.042 -5.316 12.088 1.00 92.81 514 GLY A O 1
ATOM 4029 N N . LEU A 1 515 ? -14.033 -5.211 10.085 1.00 92.56 515 LEU A N 1
ATOM 4030 C CA . LEU A 1 515 ? -12.658 -5.242 10.571 1.00 92.56 515 LEU A CA 1
ATOM 4031 C C . LEU A 1 515 ? -12.095 -3.820 10.666 1.00 92.56 515 LEU A C 1
ATOM 4033 O O . LEU A 1 515 ? -12.515 -2.935 9.920 1.00 92.56 515 LEU A O 1
ATOM 4037 N N . GLY A 1 516 ? -11.166 -3.596 11.587 1.00 92.06 516 GLY A N 1
ATOM 4038 C CA . GLY A 1 516 ? -10.511 -2.304 11.731 1.00 92.06 516 GLY A CA 1
ATOM 4039 C C . GLY A 1 516 ? -9.284 -2.350 12.625 1.00 92.06 516 GLY A C 1
ATOM 4040 O O . GLY A 1 516 ? -9.067 -3.331 13.336 1.00 92.06 516 GLY A O 1
ATOM 4041 N N . THR A 1 517 ? -8.509 -1.275 12.606 1.00 93.50 517 THR A N 1
ATOM 4042 C CA . THR A 1 517 ? -7.410 -1.042 13.546 1.00 93.50 517 THR A CA 1
ATOM 4043 C C . THR A 1 517 ? -7.890 -0.128 14.668 1.00 93.50 517 THR A C 1
ATOM 4045 O O . THR A 1 517 ? -8.636 0.830 14.441 1.00 93.50 517 THR A O 1
ATOM 4048 N N . PHE A 1 518 ? -7.532 -0.451 15.907 1.00 95.00 518 PHE A N 1
ATOM 4049 C CA . PHE A 1 518 ? -7.922 0.317 17.085 1.00 95.00 518 PHE A CA 1
ATOM 4050 C C . PHE A 1 518 ? -6.692 0.741 17.868 1.00 95.00 518 PHE A C 1
ATOM 4052 O O . PHE A 1 518 ? -5.820 -0.079 18.147 1.00 95.00 518 PHE A O 1
ATOM 4059 N N . GLY A 1 519 ? -6.646 2.010 18.260 1.00 95.19 519 GLY A N 1
ATOM 4060 C CA . GLY A 1 519 ? -5.540 2.526 19.047 1.00 95.19 519 GLY A CA 1
ATOM 4061 C C . GLY A 1 519 ? -5.577 4.027 19.243 1.00 95.19 519 GLY A C 1
ATOM 4062 O O . GLY A 1 519 ? -6.652 4.633 19.263 1.00 95.19 519 GLY A O 1
ATOM 4063 N N . SER A 1 520 ? -4.407 4.626 19.456 1.00 95.12 520 SER A N 1
ATOM 4064 C CA . SER A 1 520 ? -4.320 6.039 19.797 1.00 95.12 520 SER A CA 1
ATOM 4065 C C . SER A 1 520 ? -4.693 6.922 18.611 1.00 95.12 520 SER A C 1
ATOM 4067 O O . SER A 1 520 ? -4.294 6.706 17.472 1.00 95.12 520 SER A O 1
ATOM 4069 N N . GLY A 1 521 ? -5.500 7.944 18.880 1.00 92.25 521 GLY A N 1
ATOM 4070 C CA . GLY A 1 521 ? -5.834 8.947 17.885 1.00 92.25 521 GLY A CA 1
ATOM 4071 C C . GLY A 1 521 ? -4.699 9.944 17.686 1.00 92.25 521 GLY A C 1
ATOM 4072 O O . GLY A 1 521 ? -3.854 10.151 18.558 1.00 92.25 521 GLY A O 1
ATOM 4073 N N . LYS A 1 522 ? -4.764 10.659 16.564 1.00 89.06 522 LYS A N 1
ATOM 4074 C CA . LYS A 1 522 ? -3.934 11.827 16.281 1.00 89.06 522 LYS A CA 1
ATOM 4075 C C . LYS A 1 522 ? -3.777 12.749 17.493 1.00 89.06 522 LYS A C 1
ATOM 4077 O O . LYS A 1 522 ? -4.788 13.205 18.051 1.00 89.06 522 LYS A O 1
ATOM 4082 N N . MET A 1 523 ? -2.529 13.038 17.866 1.00 89.56 523 MET A N 1
ATOM 4083 C CA . MET A 1 523 ? -2.159 13.853 19.030 1.00 89.56 523 MET A CA 1
ATOM 4084 C C . MET A 1 523 ? -2.826 13.445 20.344 1.00 89.56 523 MET A C 1
ATOM 4086 O O . MET A 1 523 ? -3.188 14.282 21.179 1.00 89.56 523 MET A O 1
ATOM 4090 N N . ASP A 1 524 ? -2.970 12.141 20.553 1.00 94.31 524 ASP A N 1
ATOM 4091 C CA . ASP A 1 524 ? -3.172 11.598 21.884 1.00 94.31 524 ASP A CA 1
ATOM 4092 C C . ASP A 1 524 ? -1.966 11.945 22.779 1.00 94.31 524 ASP A C 1
ATOM 4094 O O . ASP A 1 524 ? -0.814 11.636 22.465 1.00 94.31 524 ASP A O 1
ATOM 4098 N N . GLU A 1 525 ? -2.230 12.662 23.875 1.00 94.19 525 GLU A N 1
ATOM 4099 C CA . GLU A 1 525 ? -1.175 13.304 24.669 1.00 94.19 525 GLU A CA 1
ATOM 4100 C C . GLU A 1 525 ? -0.162 12.300 25.235 1.00 94.19 525 GLU A C 1
ATOM 4102 O O . GLU A 1 525 ? 1.036 12.521 25.041 1.00 94.19 525 GLU A O 1
ATOM 4107 N N . PRO A 1 526 ? -0.574 11.187 25.880 1.00 94.69 526 PRO A N 1
ATOM 4108 C CA . PRO A 1 526 ? 0.400 10.240 26.404 1.00 94.69 526 PRO A CA 1
ATOM 4109 C C . PRO A 1 526 ? 1.154 9.489 25.297 1.00 94.69 526 PRO A C 1
ATOM 4111 O O . PRO A 1 526 ? 2.319 9.150 25.508 1.00 94.69 526 PRO A O 1
ATOM 4114 N N . THR A 1 527 ? 0.562 9.302 24.110 1.00 95.50 527 THR A N 1
ATOM 4115 C CA . THR A 1 527 ? 1.262 8.719 22.952 1.00 95.50 527 THR A CA 1
ATOM 4116 C C . THR A 1 527 ? 2.476 9.546 22.534 1.00 95.50 527 THR A C 1
ATOM 4118 O O . THR A 1 527 ? 3.546 8.980 22.341 1.00 95.50 527 THR A O 1
ATOM 4121 N N . TRP A 1 528 ? 2.367 10.876 22.483 1.00 94.88 528 TRP A N 1
ATOM 4122 C CA . TRP A 1 528 ? 3.506 11.765 22.191 1.00 94.88 528 TRP A CA 1
ATOM 4123 C C . TRP A 1 528 ? 4.318 12.164 23.434 1.00 94.88 528 TRP A C 1
ATOM 4125 O O . TRP A 1 528 ? 5.259 12.950 23.333 1.00 94.88 528 TRP A O 1
ATOM 4135 N N . GLY A 1 529 ? 3.969 11.652 24.621 1.00 94.19 529 GLY A N 1
ATOM 4136 C CA . GLY A 1 529 ? 4.596 12.047 25.887 1.00 94.19 529 GLY A CA 1
ATOM 4137 C C . GLY A 1 529 ? 4.326 13.503 26.280 1.00 94.19 529 GLY A C 1
ATOM 4138 O O . GLY A 1 529 ? 5.083 14.082 27.059 1.00 94.19 529 GLY A O 1
ATOM 4139 N N . PHE A 1 530 ? 3.279 14.115 25.719 1.00 94.06 530 PHE A N 1
ATOM 4140 C CA . PHE A 1 530 ? 2.964 15.524 25.904 1.00 94.06 530 PHE A CA 1
ATOM 4141 C C . PHE A 1 530 ? 2.390 15.812 27.292 1.00 94.06 530 PHE A C 1
ATOM 4143 O O . PHE A 1 530 ? 1.342 15.307 27.683 1.00 94.06 530 PHE A O 1
ATOM 4150 N N . ASP A 1 531 ? 3.060 16.719 27.994 1.00 90.62 531 ASP A N 1
ATOM 4151 C CA . ASP A 1 531 ? 2.607 17.333 29.242 1.00 90.62 531 ASP A CA 1
ATOM 4152 C C . ASP A 1 531 ? 2.653 18.857 29.091 1.00 90.62 531 ASP A C 1
ATOM 4154 O O . ASP A 1 531 ? 3.716 19.457 28.918 1.00 90.62 531 ASP A O 1
ATOM 4158 N N . LYS A 1 532 ? 1.485 19.496 29.172 1.00 88.75 532 LYS A N 1
ATOM 4159 C CA . LYS A 1 532 ? 1.331 20.945 29.000 1.00 88.75 532 LYS A CA 1
ATOM 4160 C C . LYS A 1 532 ? 2.134 21.769 30.018 1.00 88.75 532 LYS A C 1
ATOM 4162 O O . LYS A 1 532 ? 2.481 22.915 29.737 1.00 88.75 532 LYS A O 1
ATOM 4167 N N . SER A 1 533 ? 2.392 21.235 31.210 1.00 87.81 533 SER A N 1
ATOM 4168 C CA . SER A 1 533 ? 3.098 21.953 32.276 1.00 87.81 533 SER A CA 1
ATOM 4169 C C . SER A 1 533 ? 4.596 22.107 31.991 1.00 87.81 533 SER A C 1
ATOM 4171 O O . SER A 1 533 ? 5.178 23.141 32.336 1.00 87.81 533 SER A O 1
ATOM 4173 N N . THR A 1 534 ? 5.192 21.127 31.310 1.00 88.88 534 THR A N 1
ATOM 4174 C CA . THR A 1 534 ? 6.630 21.049 31.021 1.00 88.88 534 THR A CA 1
ATOM 4175 C C . THR A 1 534 ? 6.972 21.384 29.568 1.00 88.88 534 THR A C 1
ATOM 4177 O O . THR A 1 534 ? 8.029 21.956 29.319 1.00 88.88 534 THR A O 1
ATOM 4180 N N . HIS A 1 535 ? 6.072 21.135 28.615 1.00 93.50 535 HIS A N 1
ATOM 4181 C CA . HIS A 1 535 ? 6.334 21.276 27.178 1.00 93.50 535 HIS A CA 1
ATOM 4182 C C . HIS A 1 535 ? 5.666 22.522 26.583 1.00 93.50 535 HIS A C 1
ATOM 4184 O O . HIS A 1 535 ? 4.857 22.441 25.661 1.00 93.50 535 HIS A O 1
ATOM 4190 N N . LYS A 1 536 ? 5.974 23.704 27.130 1.00 91.69 536 LYS A N 1
ATOM 4191 C CA . LYS A 1 536 ? 5.309 24.969 26.752 1.00 91.69 536 LYS A CA 1
ATOM 4192 C C . LYS A 1 536 ? 5.551 25.399 25.305 1.00 91.69 536 LYS A C 1
ATOM 4194 O O . LYS A 1 536 ? 4.655 26.019 24.734 1.00 91.69 536 LYS A O 1
ATOM 4199 N N . ASP A 1 537 ? 6.709 25.062 24.747 1.00 93.81 537 ASP A N 1
ATOM 4200 C CA . ASP A 1 537 ? 7.105 25.431 23.382 1.00 93.81 537 ASP A CA 1
ATOM 4201 C C . ASP A 1 537 ? 6.749 24.350 22.353 1.00 93.81 537 ASP A C 1
ATOM 4203 O O . ASP A 1 537 ? 6.941 24.547 21.162 1.00 93.81 537 ASP A O 1
ATOM 4207 N N . PHE A 1 538 ? 6.209 23.209 22.791 1.00 95.25 538 PHE A N 1
ATOM 4208 C CA . PHE A 1 538 ? 5.807 22.140 21.885 1.00 95.25 538 PHE A CA 1
ATOM 4209 C C . PHE A 1 538 ? 4.649 22.596 20.997 1.00 95.25 538 PHE A C 1
ATOM 4211 O O . PHE A 1 538 ? 3.698 23.233 21.472 1.00 95.25 538 PHE A O 1
ATOM 4218 N N . MET A 1 539 ? 4.678 22.177 19.736 1.00 94.88 539 MET A N 1
ATOM 4219 C CA . MET A 1 539 ? 3.515 22.212 18.858 1.00 94.88 539 MET A CA 1
ATOM 4220 C C . MET A 1 539 ? 3.585 21.128 17.786 1.00 94.88 539 MET A C 1
ATOM 4222 O O . MET A 1 539 ? 4.671 20.693 17.408 1.00 94.88 539 MET A O 1
ATOM 4226 N N . MET A 1 540 ? 2.415 20.742 17.286 1.00 95.75 540 MET A N 1
ATOM 4227 C CA . MET A 1 540 ? 2.259 19.951 16.072 1.00 95.75 540 MET A CA 1
ATOM 4228 C C . MET A 1 540 ? 1.409 20.743 15.084 1.00 95.75 540 MET A C 1
ATOM 4230 O O . MET A 1 540 ? 0.302 21.165 15.428 1.00 95.75 540 MET A O 1
ATOM 4234 N N . LEU A 1 541 ? 1.955 20.924 13.885 1.00 95.62 541 LEU A N 1
ATOM 4235 C CA . LEU A 1 541 ? 1.283 21.505 12.732 1.00 95.62 541 LEU A CA 1
ATOM 4236 C C . LEU A 1 541 ? 1.095 20.433 11.656 1.00 95.62 541 LEU A C 1
ATOM 4238 O O . LEU A 1 541 ? 1.995 19.620 11.443 1.00 95.62 541 LEU A O 1
ATOM 4242 N N . GLU A 1 542 ? -0.027 20.468 10.951 1.00 93.31 542 GLU A N 1
ATOM 4243 C CA . GLU A 1 542 ? -0.315 19.601 9.803 1.00 93.31 542 GLU A CA 1
ATOM 4244 C C . GLU A 1 542 ? -0.689 20.454 8.587 1.00 93.31 542 GLU A C 1
ATOM 4246 O O . GLU A 1 542 ? -1.297 21.512 8.723 1.00 93.31 542 GLU A O 1
ATOM 4251 N N . GLY A 1 543 ? -0.336 20.010 7.380 1.00 91.75 543 GLY A N 1
ATOM 4252 C CA . GLY A 1 543 ? -0.910 20.589 6.166 1.00 91.75 543 GLY A CA 1
ATOM 4253 C C . GLY A 1 543 ? -2.391 20.234 5.993 1.00 91.75 543 GLY A C 1
ATOM 4254 O O . GLY A 1 543 ? -2.731 19.057 5.887 1.00 91.75 543 GLY A O 1
ATOM 4255 N N . SER A 1 544 ? -3.261 21.241 5.886 1.00 88.06 544 SER A N 1
ATOM 4256 C CA . SER A 1 544 ? -4.718 21.043 5.828 1.00 88.06 544 SER A CA 1
ATOM 4257 C C . SER A 1 544 ? -5.210 20.352 4.567 1.00 88.06 544 SER A C 1
ATOM 4259 O O . SER A 1 544 ? -6.140 19.540 4.598 1.00 88.06 544 SER A O 1
ATOM 4261 N N . ASP A 1 545 ? -4.594 20.671 3.434 1.00 86.38 545 ASP A N 1
ATOM 4262 C CA . ASP A 1 545 ? -4.936 20.065 2.159 1.00 86.38 545 ASP A CA 1
ATOM 4263 C C . ASP A 1 545 ? -3.757 20.128 1.188 1.00 86.38 545 ASP A C 1
ATOM 4265 O O . ASP A 1 545 ? -2.763 20.827 1.404 1.00 86.38 545 ASP A O 1
ATOM 4269 N N . ASN A 1 546 ? -3.869 19.386 0.095 1.00 86.31 546 ASN A N 1
ATOM 4270 C CA . ASN A 1 546 ? -2.827 19.338 -0.913 1.00 86.31 546 ASN A CA 1
ATOM 4271 C C . ASN A 1 546 ? -2.773 20.618 -1.748 1.00 86.31 546 ASN A C 1
ATOM 4273 O O . ASN A 1 546 ? -3.791 21.245 -2.045 1.00 86.31 546 ASN A O 1
ATOM 4277 N N . ASN A 1 547 ? -1.565 20.962 -2.201 1.00 85.31 547 ASN A N 1
ATOM 4278 C CA . ASN A 1 547 ? -1.319 22.038 -3.162 1.00 85.31 547 ASN A CA 1
ATOM 4279 C C . ASN A 1 547 ? -1.787 23.436 -2.702 1.00 85.31 547 ASN A C 1
ATOM 4281 O O . ASN A 1 547 ? -2.046 24.320 -3.531 1.00 85.31 547 ASN A O 1
ATOM 4285 N N . LYS A 1 548 ? -1.883 23.663 -1.388 1.00 90.94 548 LYS A N 1
ATOM 4286 C CA . LYS A 1 548 ? -2.230 24.961 -0.800 1.00 90.94 548 LYS A CA 1
ATOM 4287 C C . LYS A 1 548 ? -0.974 25.843 -0.639 1.00 90.94 548 LYS A C 1
ATOM 4289 O O . LYS A 1 548 ? 0.081 25.329 -0.263 1.00 90.94 548 LYS A O 1
ATOM 4294 N N . PRO A 1 549 ? -1.025 27.158 -0.947 1.00 92.62 549 PRO A N 1
ATOM 4295 C CA . PRO A 1 549 ? 0.185 27.982 -1.049 1.00 92.62 549 PRO A CA 1
ATOM 4296 C C . PRO A 1 549 ? 1.041 28.050 0.221 1.00 92.62 549 PRO A C 1
ATOM 4298 O O . PRO A 1 549 ? 2.266 27.956 0.121 1.00 92.62 549 PRO A O 1
ATOM 4301 N N . LEU A 1 550 ? 0.423 28.217 1.397 1.00 94.50 550 LEU A N 1
ATOM 4302 C CA . LEU A 1 550 ? 1.148 28.291 2.668 1.00 94.50 550 LEU A CA 1
ATOM 4303 C C . LEU A 1 550 ? 1.566 26.891 3.138 1.00 94.50 550 LEU A C 1
ATOM 4305 O O . LEU A 1 550 ? 2.673 26.736 3.644 1.00 94.50 550 LEU A O 1
ATOM 4309 N N . THR A 1 551 ? 0.743 25.865 2.903 1.00 94.31 551 THR A N 1
ATOM 4310 C CA . THR A 1 551 ? 1.086 24.452 3.166 1.00 94.31 551 THR A CA 1
ATOM 4311 C C . THR A 1 551 ? 2.346 24.013 2.432 1.00 94.31 551 THR A C 1
ATOM 4313 O O . THR A 1 551 ? 3.198 23.347 3.007 1.00 94.31 551 THR A O 1
ATOM 4316 N N . ASP A 1 552 ? 2.494 24.443 1.181 1.00 94.38 552 ASP A N 1
ATOM 4317 C CA . ASP A 1 552 ? 3.642 24.116 0.333 1.00 94.38 552 ASP A CA 1
ATOM 4318 C C . ASP A 1 552 ? 4.840 25.062 0.525 1.00 94.38 552 ASP A C 1
ATOM 4320 O O . ASP A 1 552 ? 5.833 24.945 -0.196 1.00 94.38 552 ASP A O 1
ATOM 4324 N N . MET A 1 553 ? 4.736 26.035 1.439 1.00 95.56 553 MET A N 1
ATOM 4325 C CA . MET A 1 553 ? 5.722 27.101 1.678 1.00 95.56 553 MET A CA 1
ATOM 4326 C C . MET A 1 553 ? 6.077 27.918 0.422 1.00 95.56 553 MET A C 1
ATOM 4328 O O . MET A 1 553 ? 7.197 28.406 0.262 1.00 95.56 553 MET A O 1
ATOM 4332 N N . ARG A 1 554 ? 5.110 28.088 -0.489 1.00 94.50 554 ARG A N 1
ATOM 4333 C CA . ARG A 1 554 ? 5.269 28.870 -1.730 1.00 94.50 554 ARG A CA 1
ATOM 4334 C C . ARG A 1 554 ? 5.091 30.374 -1.530 1.00 94.50 554 ARG A C 1
ATOM 4336 O O . ARG A 1 554 ? 5.491 31.153 -2.397 1.00 94.50 554 ARG A O 1
ATOM 4343 N N . VAL A 1 555 ? 4.510 30.774 -0.404 1.00 94.56 555 VAL A N 1
ATOM 4344 C CA . VAL A 1 555 ? 4.258 32.165 0.003 1.00 94.56 555 VAL A CA 1
ATOM 4345 C C . VAL A 1 555 ? 4.860 32.419 1.389 1.00 94.56 555 VAL A C 1
ATOM 4347 O O . VAL A 1 555 ? 5.006 31.465 2.159 1.00 94.56 555 VAL A O 1
ATOM 4350 N N . PRO A 1 556 ? 5.219 33.671 1.728 1.00 94.31 556 PRO A N 1
ATOM 4351 C CA . PRO A 1 556 ? 5.718 33.980 3.059 1.00 94.31 556 PRO A CA 1
ATOM 4352 C C . PRO A 1 556 ? 4.596 33.865 4.097 1.00 94.31 556 PRO A C 1
ATOM 4354 O O . PRO A 1 556 ? 3.428 34.148 3.818 1.00 94.31 556 PRO A O 1
ATOM 4357 N N . TRP A 1 557 ? 4.967 33.511 5.324 1.00 94.00 557 TRP A N 1
ATOM 4358 C CA . TRP A 1 557 ? 4.116 33.685 6.490 1.00 94.00 557 TRP A CA 1
ATOM 4359 C C . TRP A 1 557 ? 4.055 35.174 6.847 1.00 94.00 557 TRP A C 1
ATOM 4361 O O . TRP A 1 557 ? 4.934 35.710 7.525 1.00 94.00 557 TRP A O 1
ATOM 4371 N N . GLU A 1 558 ? 3.009 35.837 6.364 1.00 91.12 558 GLU A N 1
ATOM 4372 C CA . GLU A 1 558 ? 2.756 37.266 6.535 1.00 91.12 558 GLU A CA 1
ATOM 4373 C C . GLU A 1 558 ? 1.567 37.500 7.475 1.00 91.12 558 GLU A C 1
ATOM 4375 O O . GLU A 1 558 ? 0.467 37.021 7.212 1.00 91.12 558 GLU A O 1
ATOM 4380 N N . ASP A 1 559 ? 1.754 38.295 8.531 1.00 88.06 559 ASP A N 1
ATOM 4381 C CA . ASP A 1 559 ? 0.718 38.543 9.551 1.00 88.06 559 ASP A CA 1
ATOM 4382 C C . ASP A 1 559 ? -0.553 39.218 9.009 1.00 88.06 559 ASP A C 1
ATOM 4384 O O . ASP A 1 559 ? -1.617 39.110 9.613 1.00 88.06 559 ASP A O 1
ATOM 4388 N N . SER A 1 560 ? -0.462 39.911 7.871 1.00 87.75 560 SER A N 1
ATOM 4389 C CA . SER A 1 560 ? -1.609 40.560 7.227 1.00 87.75 560 SER A CA 1
ATOM 4390 C C . SER A 1 560 ? -2.476 39.585 6.408 1.00 87.75 560 SER A C 1
ATOM 4392 O O . SER A 1 560 ? -3.650 39.871 6.171 1.00 87.75 560 SER A O 1
ATOM 4394 N N . LYS A 1 561 ? -1.915 38.439 5.985 1.00 90.56 561 LYS A N 1
ATOM 4395 C CA . LYS A 1 561 ? -2.549 37.471 5.066 1.00 90.56 561 LYS A CA 1
ATOM 4396 C C . LYS A 1 561 ? -2.731 36.076 5.662 1.00 90.56 561 LYS A C 1
ATOM 4398 O O . LYS A 1 561 ? -3.551 35.317 5.149 1.00 90.56 561 LYS A O 1
ATOM 4403 N N . VAL A 1 562 ? -1.989 35.740 6.718 1.00 94.12 562 VAL A N 1
ATOM 4404 C CA . VAL A 1 562 ? -2.136 34.489 7.465 1.00 94.12 562 VAL A CA 1
ATOM 4405 C C . VAL A 1 562 ? -2.953 34.753 8.719 1.00 94.12 562 VAL A C 1
ATOM 4407 O O . VAL A 1 562 ? -2.485 35.404 9.652 1.00 94.12 562 VAL A O 1
ATOM 4410 N N . THR A 1 563 ? -4.182 34.245 8.747 1.00 93.62 563 THR A N 1
ATOM 4411 C CA . THR A 1 563 ? -5.134 34.517 9.837 1.00 93.62 563 THR A CA 1
ATOM 4412 C C . THR A 1 563 ? -5.555 33.234 10.541 1.00 93.62 563 THR A C 1
ATOM 4414 O O . THR A 1 563 ? -5.457 32.152 9.977 1.00 93.62 563 THR A O 1
ATOM 4417 N N . TRP A 1 564 ? -5.960 33.329 11.806 1.00 95.19 564 TRP A N 1
ATOM 4418 C CA . TRP A 1 564 ? -6.391 32.175 12.595 1.00 95.19 564 TRP A CA 1
ATOM 4419 C C . TRP A 1 564 ? -7.905 31.984 12.497 1.00 95.19 564 TRP A C 1
ATOM 4421 O O . TRP A 1 564 ? -8.658 32.918 12.782 1.00 95.19 564 TRP A O 1
ATOM 4431 N N . ASN A 1 565 ? -8.339 30.766 12.177 1.00 94.94 565 ASN A N 1
ATOM 4432 C CA . ASN A 1 565 ? -9.732 30.357 12.276 1.00 94.94 565 ASN A CA 1
ATOM 4433 C C . ASN A 1 565 ? -9.939 29.552 13.566 1.00 94.94 565 ASN A C 1
ATOM 4435 O O . ASN A 1 565 ? -9.489 28.416 13.689 1.00 94.94 565 ASN A O 1
ATOM 4439 N N . ALA A 1 566 ? -10.626 30.150 14.541 1.00 93.12 566 ALA A N 1
ATOM 4440 C CA . ALA A 1 566 ? -10.852 29.531 15.847 1.00 93.12 566 ALA A CA 1
ATOM 4441 C C . ALA A 1 566 ? -11.903 28.410 15.840 1.00 93.12 566 ALA A C 1
ATOM 4443 O O . ALA A 1 566 ? -11.914 27.601 16.764 1.00 93.12 566 ALA A O 1
ATOM 4444 N N . GLU A 1 567 ? -12.801 28.383 14.851 1.00 88.44 567 GLU A N 1
ATOM 4445 C CA . GLU A 1 567 ? -13.844 27.355 14.753 1.00 88.44 567 GLU A CA 1
ATOM 4446 C C . GLU A 1 567 ? -13.281 26.055 14.181 1.00 88.44 567 GLU A C 1
ATOM 4448 O O . GLU A 1 567 ? -13.591 24.977 14.685 1.00 88.44 567 GLU A O 1
ATOM 4453 N N . GLU A 1 568 ? -12.425 26.176 13.168 1.00 87.00 568 GLU A N 1
ATOM 4454 C CA . GLU A 1 568 ? -11.822 25.037 12.471 1.00 87.00 568 GLU A CA 1
ATOM 4455 C C . GLU A 1 568 ? -10.407 24.688 12.977 1.00 87.00 568 GLU A C 1
ATOM 4457 O O . GLU A 1 568 ? -9.866 23.651 12.617 1.00 87.00 568 GLU A O 1
ATOM 4462 N N . GLU A 1 569 ? -9.820 25.520 13.845 1.00 91.50 569 GLU A N 1
ATOM 4463 C CA . GLU A 1 569 ? -8.494 25.336 14.461 1.00 91.50 569 GLU A CA 1
ATOM 4464 C C . GLU A 1 569 ? -7.305 25.276 13.466 1.00 91.50 569 GLU A C 1
ATOM 4466 O O . GLU A 1 569 ? -6.306 24.590 13.706 1.00 91.50 569 GLU A O 1
ATOM 4471 N N . TYR A 1 570 ? -7.357 26.066 12.386 1.00 94.44 570 TYR A N 1
ATOM 4472 C CA . TYR A 1 570 ? -6.274 26.185 11.398 1.00 94.44 570 TYR A CA 1
ATOM 4473 C C . TYR A 1 570 ? -5.861 27.635 11.097 1.00 94.44 570 TYR A C 1
ATOM 4475 O O . TYR A 1 570 ? -6.569 28.604 11.387 1.00 94.44 570 TYR A O 1
ATOM 4483 N N . TYR A 1 571 ? -4.707 27.786 10.448 1.00 95.81 571 TYR A N 1
ATOM 4484 C CA . TYR A 1 571 ? -4.261 29.024 9.817 1.00 95.81 571 TYR A CA 1
ATOM 4485 C C . TYR A 1 571 ? -4.725 29.098 8.360 1.00 95.81 571 TYR A C 1
ATOM 4487 O O . TYR A 1 571 ? -4.458 28.201 7.555 1.00 95.81 571 TYR A O 1
ATOM 4495 N N . GLU A 1 572 ? -5.394 30.197 8.025 1.00 94.75 572 GLU A N 1
ATOM 4496 C CA . GLU A 1 572 ? -5.909 30.509 6.699 1.00 94.75 572 GLU A CA 1
ATOM 4497 C C . GLU A 1 572 ? -4.916 31.309 5.871 1.00 94.75 572 GLU A C 1
ATOM 4499 O O . GLU A 1 572 ? -4.258 32.216 6.377 1.00 94.75 572 GLU A O 1
ATOM 4504 N N . TYR A 1 573 ? -4.907 31.043 4.569 1.00 93.12 573 TYR A N 1
ATOM 4505 C CA . TYR A 1 573 ? -4.347 31.933 3.561 1.00 93.12 573 TYR A CA 1
ATOM 4506 C C . TYR A 1 573 ? -5.364 32.066 2.425 1.00 93.12 573 TYR A C 1
ATOM 4508 O O . TYR A 1 573 ? -5.854 31.060 1.915 1.00 93.12 573 TYR A O 1
ATOM 4516 N N . ALA A 1 574 ? -5.705 33.302 2.048 1.00 87.94 574 ALA A N 1
ATOM 4517 C CA . ALA A 1 574 ? -6.754 33.601 1.063 1.00 87.94 574 ALA A CA 1
ATOM 4518 C C . ALA A 1 574 ? -8.153 33.032 1.412 1.00 87.94 574 ALA A C 1
ATOM 4520 O O . ALA A 1 574 ? -8.922 32.683 0.520 1.00 87.94 574 ALA A O 1
ATOM 4521 N N . GLY A 1 575 ? -8.492 32.954 2.706 1.00 86.50 575 GLY A N 1
ATOM 4522 C CA . GLY A 1 575 ? -9.787 32.449 3.185 1.00 86.50 575 GLY A CA 1
ATOM 4523 C C . GLY A 1 575 ? -9.939 30.925 3.133 1.00 86.50 575 GLY A C 1
ATOM 4524 O O . GLY A 1 575 ? -11.048 30.419 3.280 1.00 86.50 575 GLY A O 1
ATOM 4525 N N . GLU A 1 576 ? -8.845 30.191 2.912 1.00 90.75 576 GLU A N 1
ATOM 4526 C CA . GLU A 1 576 ? -8.820 28.727 2.920 1.00 90.75 576 GLU A CA 1
ATOM 4527 C C . GLU A 1 576 ? -7.851 28.207 3.988 1.00 90.75 576 GLU A C 1
ATOM 4529 O O . GLU A 1 576 ? -6.751 28.746 4.145 1.00 90.75 576 GLU A O 1
ATOM 4534 N N . GLY A 1 577 ? -8.220 27.131 4.690 1.00 92.94 577 GLY A N 1
ATOM 4535 C CA . GLY A 1 577 ? -7.334 26.450 5.639 1.00 92.94 577 GLY A CA 1
ATOM 4536 C C . GLY A 1 577 ? -6.086 25.888 4.954 1.00 92.94 577 GLY A C 1
ATOM 4537 O O . GLY A 1 577 ? -6.178 25.225 3.919 1.00 92.94 577 GLY A O 1
ATOM 4538 N N . ASN A 1 578 ? -4.910 26.208 5.498 1.00 94.06 578 ASN A N 1
ATOM 4539 C CA . ASN A 1 578 ? -3.613 25.762 4.982 1.00 94.06 578 ASN A CA 1
ATOM 4540 C C . ASN A 1 578 ? -2.826 24.947 6.022 1.00 94.06 578 ASN A C 1
ATOM 4542 O O . ASN A 1 578 ? -2.221 23.935 5.668 1.00 94.06 578 ASN A O 1
ATOM 4546 N N . ILE A 1 579 ? -2.782 25.390 7.281 1.00 95.56 579 ILE A N 1
ATOM 4547 C CA . ILE A 1 579 ? -2.009 24.716 8.333 1.00 95.56 579 ILE A CA 1
ATOM 4548 C C . ILE A 1 579 ? -2.896 24.474 9.555 1.00 95.56 579 ILE A C 1
ATOM 4550 O O . ILE A 1 579 ? -3.246 25.432 10.243 1.00 95.56 579 ILE A O 1
ATOM 4554 N N . ASP A 1 580 ? -3.211 23.221 9.862 1.00 94.00 580 ASP A N 1
ATOM 4555 C CA . ASP A 1 580 ? -3.932 22.842 11.078 1.00 94.00 580 ASP A CA 1
ATOM 4556 C C . ASP A 1 580 ? -3.019 22.913 12.303 1.00 94.00 580 ASP A C 1
ATOM 4558 O O . ASP A 1 580 ? -1.846 22.526 12.257 1.00 94.00 580 ASP A O 1
ATOM 4562 N N . LEU A 1 581 ? -3.567 23.394 13.422 1.00 94.69 581 LEU A N 1
ATOM 4563 C CA . LEU A 1 581 ? -2.900 23.375 14.720 1.00 94.69 581 LEU A CA 1
ATOM 4564 C C . LEU A 1 581 ? -3.468 22.249 15.582 1.00 94.69 581 LEU A C 1
ATOM 4566 O O . LEU A 1 581 ? -4.393 22.435 16.371 1.00 94.69 581 LEU A O 1
ATOM 4570 N N . ASP A 1 582 ? -2.838 21.083 15.514 1.00 91.75 582 ASP A N 1
ATOM 4571 C CA . ASP A 1 582 ? -3.319 19.905 16.239 1.00 91.75 582 ASP A CA 1
ATOM 4572 C C . ASP A 1 582 ? -3.084 19.976 17.737 1.00 91.75 582 ASP A C 1
ATOM 4574 O O . ASP A 1 582 ? -3.849 19.448 18.558 1.00 91.75 582 ASP A O 1
ATOM 4578 N N . LYS A 1 583 ? -1.961 20.585 18.118 1.00 93.00 583 LYS A N 1
ATOM 4579 C CA . LYS A 1 583 ? -1.591 20.710 19.518 1.00 93.00 583 LYS A CA 1
ATOM 4580 C C . LYS A 1 583 ? -0.556 21.789 19.738 1.00 93.00 583 LYS A C 1
ATOM 4582 O O . LYS A 1 583 ? 0.353 21.976 18.940 1.00 93.00 583 LYS A O 1
ATOM 4587 N N . THR A 1 584 ? -0.627 22.411 20.910 1.00 93.56 584 THR A N 1
ATOM 4588 C CA . THR A 1 584 ? 0.443 23.255 21.433 1.00 93.56 584 THR A CA 1
ATOM 4589 C C . THR A 1 584 ? 0.483 23.254 22.961 1.00 93.56 584 THR A C 1
ATOM 4591 O O . THR A 1 584 ? -0.548 23.107 23.630 1.00 93.56 584 THR A O 1
ATOM 4594 N N . GLY A 1 585 ? 1.678 23.458 23.520 1.00 91.75 585 GLY A N 1
ATOM 4595 C CA . GLY A 1 585 ? 1.889 23.786 24.930 1.00 91.75 585 GLY A CA 1
ATOM 4596 C C . GLY A 1 585 ? 1.371 25.170 25.326 1.00 91.75 585 GLY A C 1
ATOM 4597 O O . GLY A 1 585 ? 0.986 25.380 26.481 1.00 91.75 585 GLY A O 1
ATOM 4598 N N . SER A 1 586 ? 1.298 26.103 24.372 1.00 91.31 586 SER A N 1
ATOM 4599 C CA . SER A 1 586 ? 1.043 27.520 24.632 1.00 91.31 586 SER A CA 1
ATOM 4600 C C . SER A 1 586 ? 0.129 28.154 23.584 1.00 91.31 586 SER A C 1
ATOM 4602 O O . SER A 1 586 ? 0.577 28.577 22.521 1.00 91.31 586 SER A O 1
ATOM 4604 N N . LYS A 1 587 ? -1.147 28.330 23.950 1.00 93.31 587 LYS A N 1
ATOM 4605 C CA . LYS A 1 587 ? -2.154 29.018 23.128 1.00 93.31 587 LYS A CA 1
ATOM 4606 C C . LYS A 1 587 ? -2.733 30.280 23.766 1.00 93.31 587 LYS A C 1
ATOM 4608 O O . LYS A 1 587 ? -2.696 30.439 24.993 1.00 93.31 587 LYS A O 1
ATOM 4613 N N . ASN A 1 588 ? -3.242 31.169 22.921 1.00 93.94 588 ASN A N 1
ATOM 4614 C CA . ASN A 1 588 ? -4.089 32.301 23.278 1.00 93.94 588 ASN A CA 1
ATOM 4615 C C . ASN A 1 588 ? -5.502 31.819 23.659 1.00 93.94 588 ASN A C 1
ATOM 4617 O O . ASN A 1 588 ? -5.817 30.629 23.590 1.00 93.94 588 ASN A O 1
ATOM 4621 N N . ALA A 1 589 ? -6.356 32.744 24.108 1.00 93.38 589 ALA A N 1
ATOM 4622 C CA . ALA A 1 589 ? -7.723 32.422 24.526 1.00 93.38 589 ALA A CA 1
ATOM 4623 C C . ALA A 1 589 ? -8.613 31.933 23.367 1.00 93.38 589 ALA A C 1
ATOM 4625 O O . ALA A 1 589 ? -9.527 31.151 23.603 1.00 93.38 589 ALA A O 1
ATOM 4626 N N . ASP A 1 590 ? -8.321 32.366 22.141 1.00 91.56 590 ASP A N 1
ATOM 4627 C CA . ASP A 1 590 ? -9.011 31.983 20.904 1.00 91.56 590 ASP A CA 1
ATOM 4628 C C . ASP A 1 590 ? -8.504 30.663 20.296 1.00 91.56 590 ASP A C 1
ATOM 4630 O O . ASP A 1 590 ? -8.970 30.258 19.237 1.00 91.56 590 ASP A O 1
ATOM 4634 N N . GLY A 1 591 ? -7.538 29.999 20.939 1.00 91.25 591 GLY A N 1
ATOM 4635 C CA . GLY A 1 591 ? -6.961 28.741 20.468 1.00 91.25 591 GLY A CA 1
ATOM 4636 C C . GLY A 1 591 ? -5.666 28.875 19.660 1.00 91.25 591 GLY A C 1
ATOM 4637 O O . GLY A 1 591 ? -4.919 27.900 19.613 1.00 91.25 591 GLY A O 1
ATOM 4638 N N . SER A 1 592 ? -5.346 30.062 19.133 1.00 93.00 592 SER A N 1
ATOM 4639 C CA . SER A 1 592 ? -4.151 30.299 18.305 1.00 93.00 592 SER A CA 1
ATOM 4640 C C . SER A 1 592 ? -2.836 30.150 19.083 1.00 93.00 592 SER A C 1
ATOM 4642 O O . SER A 1 592 ? -2.805 30.292 20.310 1.00 93.00 592 SER A O 1
ATOM 4644 N N . LEU A 1 593 ? -1.714 29.913 18.390 1.00 94.19 593 LEU A N 1
ATOM 4645 C CA . LEU A 1 593 ? -0.384 29.909 19.016 1.00 94.19 593 LEU A CA 1
ATOM 4646 C C . LEU A 1 593 ? -0.065 31.256 19.679 1.00 94.19 593 LEU A C 1
ATOM 4648 O O . LEU A 1 593 ? -0.291 32.328 19.115 1.00 94.19 593 LEU A O 1
ATOM 4652 N N . LYS A 1 594 ? 0.551 31.212 20.867 1.00 94.19 594 LYS A N 1
ATOM 4653 C CA . LYS A 1 594 ? 1.161 32.417 21.448 1.00 94.19 594 LYS A CA 1
ATOM 4654 C C . LYS A 1 594 ? 2.304 32.909 20.565 1.00 94.19 594 LYS A C 1
ATOM 4656 O O . LYS A 1 594 ? 3.066 32.099 20.042 1.00 94.19 594 LYS A O 1
ATOM 4661 N N . ALA A 1 595 ? 2.496 34.228 20.514 1.00 91.75 595 ALA A N 1
ATOM 4662 C CA . ALA A 1 595 ? 3.564 34.857 19.734 1.00 91.75 595 ALA A CA 1
ATOM 4663 C C . ALA A 1 595 ? 4.946 34.229 19.994 1.00 91.75 595 ALA A C 1
ATOM 4665 O O . ALA A 1 595 ? 5.668 33.942 19.055 1.00 91.75 595 ALA A O 1
ATOM 4666 N N . SER A 1 596 ? 5.276 33.903 21.251 1.00 89.94 596 SER A N 1
ATOM 4667 C CA . SER A 1 596 ? 6.562 33.283 21.611 1.00 89.94 596 SER A CA 1
ATOM 4668 C C . SER A 1 596 ? 6.828 31.914 20.971 1.00 89.94 596 SER A C 1
ATOM 4670 O O . SER A 1 596 ? 7.977 31.498 20.932 1.00 89.94 596 SER A O 1
ATOM 4672 N N . VAL A 1 597 ? 5.789 31.207 20.516 1.00 93.25 597 VAL A N 1
ATOM 4673 C CA . VAL A 1 597 ? 5.901 29.905 19.835 1.00 93.25 597 VAL A CA 1
ATOM 4674 C C . VAL A 1 597 ? 5.647 30.049 18.331 1.00 93.25 597 VAL A C 1
ATOM 4676 O O . VAL A 1 597 ? 6.280 29.365 17.535 1.00 93.25 597 VAL A O 1
ATOM 4679 N N . LEU A 1 598 ? 4.778 30.980 17.925 1.00 94.81 598 LEU A N 1
ATOM 4680 C CA . LEU A 1 598 ? 4.462 31.257 16.519 1.00 94.81 598 LEU A CA 1
ATOM 4681 C C . LEU A 1 598 ? 5.668 31.763 15.702 1.00 94.81 598 LEU A C 1
ATOM 4683 O O . LEU A 1 598 ? 5.673 31.625 14.481 1.00 94.81 598 LEU A O 1
ATOM 4687 N N . GLU A 1 599 ? 6.711 32.298 16.341 1.00 95.25 599 GLU A N 1
ATOM 4688 C CA . GLU A 1 599 ? 7.929 32.727 15.636 1.00 95.25 599 GLU A CA 1
ATOM 4689 C C . GLU A 1 599 ? 8.736 31.564 15.029 1.00 95.25 599 GLU A C 1
ATOM 4691 O O . GLU A 1 599 ? 9.344 31.740 13.975 1.00 95.25 599 GLU A O 1
ATOM 4696 N N . TYR A 1 600 ? 8.712 30.362 15.618 1.00 96.94 600 TYR A N 1
ATOM 4697 C CA . TYR A 1 600 ? 9.419 29.197 15.061 1.00 96.94 600 TYR A CA 1
ATOM 4698 C C . TYR A 1 600 ? 8.884 28.749 13.684 1.00 96.94 600 TYR A C 1
ATOM 4700 O O . TYR A 1 600 ? 9.682 28.660 12.745 1.00 96.94 600 TYR A O 1
ATOM 4708 N N . PRO A 1 601 ? 7.569 28.491 13.498 1.00 96.00 601 PRO A N 1
ATOM 4709 C CA . PRO A 1 601 ? 7.034 28.105 12.196 1.00 96.00 601 PRO A CA 1
ATOM 4710 C C . PRO A 1 601 ? 7.120 29.258 11.197 1.00 96.00 601 PRO A C 1
ATOM 4712 O O . PRO A 1 601 ? 7.487 29.016 10.052 1.00 96.00 601 PRO A O 1
ATOM 4715 N N . LYS A 1 602 ? 6.903 30.513 11.625 1.00 96.19 602 LYS A N 1
ATOM 4716 C CA . LYS A 1 602 ? 7.136 31.697 10.783 1.00 96.19 602 LYS A CA 1
ATOM 4717 C C . LYS A 1 602 ? 8.550 31.715 10.214 1.00 96.19 602 LYS A C 1
ATOM 4719 O O . LYS A 1 602 ? 8.724 31.874 9.009 1.00 96.19 602 LYS A O 1
ATOM 4724 N N . ALA A 1 603 ? 9.559 31.541 11.066 1.00 97.44 603 ALA A N 1
ATOM 4725 C CA . ALA A 1 603 ? 10.952 31.578 10.646 1.00 97.44 603 ALA A CA 1
ATOM 4726 C C . ALA A 1 603 ? 11.288 30.431 9.677 1.00 97.44 603 ALA A C 1
ATOM 4728 O O . ALA A 1 603 ? 11.927 30.677 8.656 1.00 97.44 603 ALA A O 1
ATOM 4729 N N . ALA A 1 604 ? 10.806 29.213 9.945 1.00 97.88 604 ALA A N 1
ATOM 4730 C CA . ALA A 1 604 ? 11.017 28.060 9.069 1.00 97.88 604 ALA A CA 1
ATOM 4731 C C . ALA A 1 604 ? 10.306 28.206 7.707 1.00 97.88 604 ALA A C 1
ATOM 4733 O O . ALA A 1 604 ? 10.920 27.972 6.667 1.00 97.88 604 ALA A O 1
ATOM 4734 N N . TRP A 1 605 ? 9.042 28.645 7.684 1.00 97.62 605 TRP A N 1
ATOM 4735 C CA . TRP A 1 605 ? 8.283 28.852 6.442 1.00 97.62 605 TRP A CA 1
ATOM 4736 C C . TRP A 1 605 ? 8.885 29.970 5.599 1.00 97.62 605 TRP A C 1
ATOM 4738 O O . TRP A 1 605 ? 9.059 29.810 4.394 1.00 97.62 605 TRP A O 1
ATOM 4748 N N . ASN A 1 606 ? 9.254 31.083 6.233 1.00 97.94 606 ASN A N 1
ATOM 4749 C CA . ASN A 1 606 ? 9.878 32.206 5.544 1.00 97.94 606 ASN A CA 1
ATOM 4750 C C . ASN A 1 606 ? 11.271 31.847 5.019 1.00 97.94 606 ASN A C 1
ATOM 4752 O O . ASN A 1 606 ? 11.620 32.244 3.909 1.00 97.94 606 ASN A O 1
ATOM 4756 N N . PHE A 1 607 ? 12.044 31.046 5.762 1.00 98.31 607 PHE A N 1
ATOM 4757 C CA . PHE A 1 607 ? 13.292 30.473 5.262 1.00 98.31 607 PHE A CA 1
ATOM 4758 C C . PHE A 1 607 ? 13.048 29.653 3.990 1.00 98.31 607 PHE A C 1
ATOM 4760 O O . PHE A 1 607 ? 13.689 29.916 2.973 1.00 98.31 607 PHE A O 1
ATOM 4767 N N . LEU A 1 608 ? 12.093 28.719 4.007 1.00 98.25 608 LEU A N 1
ATOM 4768 C CA . LEU A 1 608 ? 11.769 27.885 2.846 1.00 98.25 608 LEU A CA 1
ATOM 4769 C C . LEU A 1 608 ? 11.286 28.722 1.657 1.00 98.25 608 LEU A C 1
ATOM 4771 O O . LEU A 1 608 ? 11.807 28.568 0.557 1.00 98.25 608 LEU A O 1
ATOM 4775 N N . PHE A 1 609 ? 10.380 29.674 1.879 1.00 97.81 609 PHE A N 1
ATOM 4776 C CA . PHE A 1 609 ? 9.912 30.607 0.854 1.00 97.81 609 PHE A CA 1
ATOM 4777 C C . PHE A 1 609 ? 11.070 31.378 0.192 1.00 97.81 609 PHE A C 1
ATOM 4779 O O . PHE A 1 609 ? 11.155 31.477 -1.039 1.00 97.81 609 PHE A O 1
ATOM 4786 N N . MET A 1 610 ? 12.007 31.889 0.998 1.00 97.25 610 MET A N 1
ATOM 4787 C CA . MET A 1 610 ? 13.187 32.599 0.496 1.00 97.25 610 MET A CA 1
ATOM 4788 C C . MET A 1 610 ? 14.147 31.682 -0.271 1.00 97.25 610 MET A C 1
ATOM 4790 O O . MET A 1 610 ? 14.839 32.163 -1.169 1.00 97.25 610 MET A O 1
ATOM 4794 N N . HIS A 1 611 ? 14.112 30.376 -0.017 1.00 97.75 611 HIS A N 1
ATOM 4795 C CA . HIS A 1 611 ? 14.899 29.362 -0.718 1.00 97.75 611 HIS A CA 1
ATOM 4796 C C . HIS A 1 611 ? 14.084 28.547 -1.729 1.00 97.75 611 HIS A C 1
ATOM 4798 O O . HIS A 1 611 ? 14.511 27.466 -2.117 1.00 97.75 611 HIS A O 1
ATOM 4804 N N . ASN A 1 612 ? 12.926 29.035 -2.184 1.00 96.94 612 ASN A N 1
ATOM 4805 C CA . ASN A 1 612 ? 12.113 28.299 -3.149 1.00 96.94 612 ASN A CA 1
ATOM 4806 C C . ASN A 1 612 ? 12.905 28.028 -4.451 1.00 96.94 612 ASN A C 1
ATOM 4808 O O . ASN A 1 612 ? 13.238 28.985 -5.158 1.00 96.94 612 ASN A O 1
ATOM 4812 N N . PRO A 1 613 ? 13.198 26.756 -4.796 1.00 95.00 613 PRO A N 1
ATOM 4813 C CA . PRO A 1 613 ? 13.980 26.418 -5.980 1.00 95.00 613 PRO A CA 1
ATOM 4814 C C . PRO A 1 613 ? 13.133 26.418 -7.261 1.00 95.00 613 PRO A C 1
ATOM 4816 O O . PRO A 1 613 ? 13.677 26.300 -8.359 1.00 95.00 613 PRO A O 1
ATOM 4819 N N . MET A 1 614 ? 11.806 26.555 -7.156 1.00 95.44 614 MET A N 1
ATOM 4820 C CA . MET A 1 614 ? 10.887 26.600 -8.293 1.00 95.44 614 MET A CA 1
ATOM 4821 C C . MET A 1 614 ? 10.919 27.974 -8.969 1.00 95.44 614 MET A C 1
ATOM 4823 O O . MET A 1 614 ? 9.944 28.730 -8.948 1.00 95.44 614 MET A O 1
ATOM 4827 N N . ILE A 1 615 ? 12.054 28.282 -9.595 1.00 97.06 615 ILE A N 1
ATOM 4828 C CA . ILE A 1 615 ? 12.289 29.533 -10.313 1.00 97.06 615 ILE A CA 1
ATOM 4829 C C . ILE A 1 615 ? 12.405 29.305 -11.825 1.00 97.06 615 ILE A C 1
ATOM 4831 O O . ILE A 1 615 ? 12.906 28.269 -12.276 1.00 97.06 615 ILE A O 1
ATOM 4835 N N . LYS A 1 616 ? 11.954 30.280 -12.619 1.00 96.44 616 LYS A N 1
ATOM 4836 C CA . LYS A 1 616 ? 12.093 30.287 -14.085 1.00 96.44 616 LYS A CA 1
ATOM 4837 C C . LYS A 1 616 ? 12.445 31.691 -14.604 1.00 96.44 616 LYS A C 1
ATOM 4839 O O . LYS A 1 616 ? 11.970 32.678 -14.046 1.00 96.44 616 LYS A O 1
ATOM 4844 N N . PRO A 1 617 ? 13.218 31.827 -15.695 1.00 96.12 617 PRO A N 1
ATOM 4845 C CA . PRO A 1 617 ? 13.316 33.099 -16.404 1.00 96.12 617 PRO A CA 1
ATOM 4846 C C . PRO A 1 617 ? 11.982 33.442 -17.065 1.00 96.12 617 PRO A C 1
ATOM 4848 O O . PRO A 1 617 ? 11.356 32.575 -17.678 1.00 96.12 617 PRO A O 1
ATOM 4851 N N . TYR A 1 618 ? 11.586 34.713 -17.041 1.00 95.88 618 TYR A N 1
ATOM 4852 C CA . TYR A 1 618 ? 10.513 35.174 -17.918 1.00 95.88 618 TYR A CA 1
ATOM 4853 C C . TYR A 1 618 ? 11.005 35.298 -19.366 1.00 95.88 618 TYR A C 1
ATOM 4855 O O . TYR A 1 618 ? 11.916 36.075 -19.658 1.00 95.88 618 TYR A O 1
ATOM 4863 N N . LEU A 1 619 ? 10.383 34.552 -20.280 1.00 92.56 619 LEU A N 1
ATOM 4864 C CA . LEU A 1 619 ? 10.669 34.594 -21.712 1.00 92.56 619 LEU A CA 1
ATOM 4865 C C . LEU A 1 619 ? 9.410 35.023 -22.464 1.00 92.56 619 LEU A C 1
ATOM 4867 O O . LEU A 1 619 ? 8.434 34.278 -22.513 1.00 92.56 619 LEU A O 1
ATOM 4871 N N . ASN A 1 620 ? 9.447 36.209 -23.070 1.00 90.56 620 ASN A N 1
ATOM 4872 C CA . ASN A 1 620 ? 8.313 36.749 -23.809 1.00 90.56 620 ASN A CA 1
ATOM 4873 C C . ASN A 1 620 ? 8.054 35.910 -25.071 1.00 90.56 620 ASN A C 1
ATOM 4875 O O . ASN A 1 620 ? 8.807 35.980 -26.048 1.00 90.56 620 ASN A O 1
ATOM 4879 N N . GLN A 1 621 ? 6.962 35.144 -25.070 1.00 85.38 621 GLN A N 1
ATOM 4880 C CA . GLN A 1 621 ? 6.623 34.241 -26.175 1.00 85.38 621 GLN A CA 1
ATOM 4881 C C . GLN A 1 621 ? 6.189 34.979 -27.451 1.00 85.38 621 GLN A C 1
ATOM 4883 O O . GLN A 1 621 ? 6.262 34.425 -28.546 1.00 85.38 621 GLN A O 1
ATOM 4888 N N . SER A 1 622 ? 5.786 36.246 -27.331 1.00 82.69 622 SER A N 1
ATOM 4889 C CA . SER A 1 622 ? 5.316 37.079 -28.445 1.00 82.69 622 SER A CA 1
ATOM 4890 C C . SER A 1 622 ? 6.443 37.818 -29.186 1.00 82.69 622 SER A C 1
ATOM 4892 O O . SER A 1 622 ? 6.168 38.616 -30.081 1.00 82.69 622 SER A O 1
ATOM 4894 N N . GLY A 1 623 ? 7.715 37.565 -28.851 1.00 76.06 623 GLY A N 1
ATOM 4895 C CA . GLY A 1 623 ? 8.870 38.109 -29.582 1.00 76.06 623 GLY A CA 1
ATOM 4896 C C . GLY A 1 623 ? 9.311 39.522 -29.171 1.00 76.06 623 GLY A C 1
ATOM 4897 O O . GLY A 1 623 ? 9.866 40.252 -29.992 1.00 76.06 623 GLY A O 1
ATOM 4898 N N . GLY A 1 624 ? 9.079 39.916 -27.915 1.00 83.38 624 GLY A N 1
ATOM 4899 C CA . GLY A 1 624 ? 9.491 41.206 -27.340 1.00 83.38 624 GLY A CA 1
ATOM 4900 C C . GLY A 1 624 ? 10.643 41.118 -26.329 1.00 83.38 624 GLY A C 1
ATOM 4901 O O . GLY A 1 624 ? 11.306 40.093 -26.194 1.00 83.38 624 GLY A O 1
ATOM 4902 N N . ALA A 1 625 ? 10.889 42.212 -25.600 1.00 88.50 625 ALA A N 1
ATOM 4903 C CA . ALA A 1 625 ? 11.899 42.246 -24.541 1.00 88.50 625 ALA A CA 1
ATOM 4904 C C . ALA A 1 625 ? 11.455 41.431 -23.308 1.00 88.50 625 ALA A C 1
ATOM 4906 O O . ALA A 1 625 ? 10.285 41.469 -22.918 1.00 88.50 625 ALA A O 1
ATOM 4907 N N . ASN A 1 626 ? 12.397 40.736 -22.668 1.00 92.12 626 ASN A N 1
ATOM 4908 C CA . ASN A 1 626 ? 12.167 39.939 -21.458 1.00 92.12 626 ASN A CA 1
ATOM 4909 C C . ASN A 1 626 ? 12.227 40.824 -20.199 1.00 92.12 626 ASN A C 1
ATOM 4911 O O . ASN A 1 626 ? 13.144 40.697 -19.388 1.00 92.12 626 ASN A O 1
ATOM 4915 N N . THR A 1 627 ? 11.298 41.774 -20.088 1.00 93.81 627 THR A N 1
ATOM 4916 C CA . THR A 1 627 ? 11.258 42.779 -19.015 1.00 93.81 627 THR A CA 1
ATOM 4917 C C . THR A 1 627 ? 9.950 42.718 -18.227 1.00 93.81 627 THR A C 1
ATOM 4919 O O . THR A 1 627 ? 8.953 42.166 -18.703 1.00 93.81 627 THR A O 1
ATOM 4922 N N . TYR A 1 628 ? 9.940 43.330 -17.042 1.00 93.62 628 TYR A N 1
ATOM 4923 C CA . TYR A 1 628 ? 8.801 43.335 -16.123 1.00 93.62 628 TYR A CA 1
ATOM 4924 C C . TYR A 1 628 ? 7.519 43.922 -16.729 1.00 93.62 628 TYR A C 1
ATOM 4926 O O . TYR A 1 628 ? 6.450 43.332 -16.598 1.00 93.62 628 TYR A O 1
ATOM 4934 N N . GLY A 1 629 ? 7.608 45.032 -17.465 1.00 91.81 629 GLY A N 1
ATOM 4935 C CA . GLY A 1 629 ? 6.444 45.663 -18.093 1.00 91.81 629 GLY A CA 1
ATOM 4936 C C . GLY A 1 629 ? 5.711 44.756 -19.089 1.00 91.81 629 GLY A C 1
ATOM 4937 O O . GLY A 1 629 ? 4.490 44.858 -19.229 1.00 91.81 629 GLY A O 1
ATOM 4938 N N . ASN A 1 630 ? 6.437 43.838 -19.741 1.00 92.31 630 ASN A N 1
ATOM 4939 C CA . ASN A 1 630 ? 5.830 42.801 -20.575 1.00 92.31 630 ASN A CA 1
ATOM 4940 C C . ASN A 1 630 ? 5.308 41.635 -19.727 1.00 92.31 630 ASN A C 1
ATOM 4942 O O . ASN A 1 630 ? 4.232 41.135 -20.019 1.00 92.31 630 ASN A O 1
ATOM 4946 N N . PHE A 1 631 ? 6.049 41.221 -18.697 1.00 94.06 631 PHE A N 1
ATOM 4947 C CA . PHE A 1 631 ? 5.697 40.107 -17.811 1.00 94.06 631 PHE A CA 1
ATOM 4948 C C . PHE A 1 631 ? 4.349 40.288 -17.107 1.00 94.06 631 PHE A C 1
ATOM 4950 O O . PHE A 1 631 ? 3.492 39.414 -17.191 1.00 94.06 631 PHE A O 1
ATOM 4957 N N . ILE A 1 632 ? 4.121 41.434 -16.459 1.00 91.75 632 ILE A N 1
ATOM 4958 C CA . ILE A 1 632 ? 2.916 41.647 -15.635 1.00 91.75 632 ILE A CA 1
ATOM 4959 C C . ILE A 1 632 ? 1.606 41.626 -16.423 1.00 91.75 632 ILE A C 1
ATOM 4961 O O . ILE A 1 632 ? 0.541 41.432 -15.845 1.00 91.75 632 ILE A O 1
ATOM 4965 N N . ASN A 1 633 ? 1.689 41.841 -17.736 1.00 87.00 633 ASN A N 1
ATOM 4966 C CA . ASN A 1 633 ? 0.550 41.853 -18.645 1.00 87.00 633 ASN A CA 1
ATOM 4967 C C . ASN A 1 633 ? 0.524 40.615 -19.557 1.00 87.00 633 ASN A C 1
ATOM 4969 O O . ASN A 1 633 ? -0.306 40.551 -20.468 1.00 87.00 633 ASN A O 1
ATOM 4973 N N . ASP A 1 634 ? 1.431 39.651 -19.361 1.00 90.00 634 ASP A N 1
ATOM 4974 C CA . ASP A 1 634 ? 1.527 38.475 -20.219 1.00 90.00 634 ASP A CA 1
ATOM 4975 C C . ASP A 1 634 ? 0.460 37.434 -19.853 1.00 90.00 634 ASP A C 1
ATOM 4977 O O . ASP A 1 634 ? 0.654 36.554 -19.014 1.00 90.00 634 ASP A O 1
ATOM 4981 N N . ALA A 1 635 ? -0.681 37.519 -20.535 1.00 86.94 635 ALA A N 1
ATOM 4982 C CA . ALA A 1 635 ? -1.772 36.560 -20.403 1.00 86.94 635 ALA A CA 1
ATOM 4983 C C . ALA A 1 635 ? -1.448 35.167 -20.984 1.00 86.94 635 ALA A C 1
ATOM 4985 O O . ALA A 1 635 ? -2.292 34.275 -20.906 1.00 86.94 635 ALA A O 1
ATOM 4986 N N . SER A 1 636 ? -0.273 34.971 -21.601 1.00 87.81 636 SER A N 1
ATOM 4987 C CA . SER A 1 636 ? 0.161 33.665 -22.114 1.00 87.81 636 SER A CA 1
ATOM 4988 C C . SER A 1 636 ? 0.790 32.763 -21.049 1.00 87.81 636 SER A C 1
ATOM 4990 O O . SER A 1 636 ? 0.952 31.570 -21.305 1.00 87.81 636 SER A O 1
ATOM 4992 N N . ILE A 1 637 ? 1.104 33.289 -19.856 1.00 89.88 637 ILE A N 1
ATOM 4993 C CA . ILE A 1 637 ? 1.584 32.477 -18.731 1.00 89.88 637 ILE A CA 1
ATOM 4994 C C . ILE A 1 637 ? 0.452 31.532 -18.292 1.00 89.88 637 ILE A C 1
ATOM 4996 O O . ILE A 1 637 ? -0.607 32.011 -17.877 1.00 89.88 637 ILE A O 1
ATOM 5000 N N . PRO A 1 638 ? 0.641 30.200 -18.363 1.00 90.62 638 PRO A N 1
ATOM 5001 C CA . PRO A 1 638 ? -0.382 29.253 -17.939 1.00 90.62 638 PRO A CA 1
ATOM 5002 C C . PRO A 1 638 ? -0.737 29.422 -16.460 1.00 90.62 638 PRO A C 1
ATOM 5004 O O . PRO A 1 638 ? 0.131 29.694 -15.635 1.00 90.62 638 PRO A O 1
ATOM 5007 N N . GLU A 1 639 ? -1.993 29.163 -16.091 1.00 89.19 639 GLU A N 1
ATOM 5008 C CA . GLU A 1 639 ? -2.417 29.184 -14.681 1.00 89.19 639 GLU A CA 1
ATOM 5009 C C . GLU A 1 639 ? -1.580 28.223 -13.822 1.00 89.19 639 GLU A C 1
ATOM 5011 O O . GLU A 1 639 ? -1.199 28.552 -12.701 1.00 89.19 639 GLU A O 1
ATOM 5016 N N . SER A 1 640 ? -1.212 27.066 -14.384 1.00 87.38 640 SER A N 1
ATOM 5017 C CA . SER A 1 640 ? -0.329 26.084 -13.746 1.00 87.38 640 SER A CA 1
ATOM 5018 C C . SER A 1 640 ? 1.062 26.633 -13.426 1.00 87.38 640 SER A C 1
ATOM 5020 O O . SER A 1 640 ? 1.725 26.108 -12.540 1.00 87.38 640 SER A O 1
ATOM 5022 N N . ASP A 1 641 ? 1.508 27.685 -14.117 1.00 91.12 641 ASP A N 1
ATOM 5023 C CA . ASP A 1 641 ? 2.829 28.280 -13.929 1.00 91.12 641 ASP A CA 1
ATOM 5024 C C . ASP A 1 641 ? 2.853 29.356 -12.833 1.00 91.12 641 ASP A C 1
ATOM 5026 O O . ASP A 1 641 ? 3.932 29.751 -12.394 1.00 91.12 641 ASP A O 1
ATOM 5030 N N . LYS A 1 642 ? 1.697 29.763 -12.289 1.00 91.81 642 LYS A N 1
ATOM 5031 C CA . LYS A 1 642 ? 1.618 30.684 -11.136 1.00 91.81 642 LYS A CA 1
ATOM 5032 C C . LYS A 1 642 ? 2.173 30.102 -9.833 1.00 91.81 642 LYS A C 1
ATOM 5034 O O . LYS A 1 642 ? 2.302 30.818 -8.844 1.00 91.81 642 LYS A O 1
ATOM 5039 N N . VAL A 1 643 ? 2.518 28.815 -9.821 1.00 91.44 643 VAL A N 1
ATOM 5040 C CA . VAL A 1 643 ? 3.226 28.172 -8.706 1.00 91.44 643 VAL A CA 1
ATOM 5041 C C . VAL A 1 643 ? 4.731 28.480 -8.695 1.00 91.44 643 VAL A C 1
ATOM 5043 O O . VAL A 1 643 ? 5.371 28.272 -7.666 1.00 91.44 643 VAL A O 1
ATOM 5046 N N . TYR A 1 644 ? 5.293 28.968 -9.810 1.00 95.12 644 TYR A N 1
ATOM 5047 C CA . TYR A 1 644 ? 6.708 29.326 -9.941 1.00 95.12 644 TYR A CA 1
ATOM 5048 C C . TYR A 1 644 ? 6.969 30.791 -9.575 1.00 95.12 644 TYR A C 1
ATOM 5050 O O . TYR A 1 644 ? 6.099 31.655 -9.701 1.00 95.12 644 TYR A O 1
ATOM 5058 N N . GLN A 1 645 ? 8.214 31.082 -9.192 1.00 97.25 645 GLN A N 1
ATOM 5059 C CA . GLN A 1 645 ? 8.730 32.449 -9.136 1.00 97.25 645 GLN A CA 1
ATOM 5060 C C . GLN A 1 645 ? 9.473 32.766 -10.446 1.00 97.25 645 GLN A C 1
ATOM 5062 O O . GLN A 1 645 ? 10.309 31.988 -10.906 1.00 97.25 645 GLN A O 1
ATOM 5067 N N . PHE A 1 646 ? 9.189 33.910 -11.061 1.00 97.69 646 PHE A N 1
ATOM 5068 C CA . PHE A 1 646 ? 9.816 34.333 -12.311 1.00 97.69 646 PHE A CA 1
ATOM 5069 C C . PHE A 1 646 ? 10.884 35.390 -12.063 1.00 97.69 646 PHE A C 1
ATOM 5071 O O . PHE A 1 646 ? 10.603 36.395 -11.418 1.00 97.69 646 PHE A O 1
ATOM 5078 N N . TRP A 1 647 ? 12.087 35.209 -12.610 1.00 97.38 647 TRP A N 1
ATOM 5079 C CA . TRP A 1 647 ? 13.120 36.248 -12.597 1.00 97.38 647 TRP A CA 1
ATOM 5080 C C . TRP A 1 647 ? 13.233 36.962 -13.942 1.00 97.38 647 TRP A C 1
ATOM 5082 O O . TRP A 1 647 ? 13.025 36.355 -14.995 1.00 97.38 647 TRP A O 1
ATOM 5092 N N . MET A 1 648 ? 13.560 38.258 -13.911 1.00 96.38 648 MET A N 1
ATOM 5093 C CA . MET A 1 648 ? 13.594 39.112 -15.106 1.00 96.38 648 MET A CA 1
ATOM 5094 C C . MET A 1 648 ? 14.950 39.062 -15.832 1.00 96.38 648 MET A C 1
ATOM 5096 O O . MET A 1 648 ? 15.955 39.502 -15.268 1.00 96.38 648 MET A O 1
ATOM 5100 N N . PRO A 1 649 ? 15.026 38.595 -17.096 1.00 95.12 649 PRO A N 1
ATOM 5101 C CA . PRO A 1 649 ? 16.290 38.574 -17.837 1.00 95.12 649 PRO A CA 1
ATOM 5102 C C . PRO A 1 649 ? 16.811 39.942 -18.283 1.00 95.12 649 PRO A C 1
ATOM 5104 O O . PRO A 1 649 ? 17.985 40.048 -18.641 1.00 95.12 649 PRO A O 1
ATOM 5107 N N . ALA A 1 650 ? 15.979 40.986 -18.276 1.00 93.69 650 ALA A N 1
ATOM 5108 C CA . ALA A 1 650 ? 16.367 42.353 -18.610 1.00 93.69 650 ALA A CA 1
ATOM 5109 C C . ALA A 1 650 ? 15.644 43.380 -17.725 1.00 93.69 650 ALA A C 1
ATOM 5111 O O . ALA A 1 650 ? 14.512 43.158 -17.300 1.00 93.69 650 ALA A O 1
ATOM 5112 N N . SER A 1 651 ? 16.297 44.520 -17.483 1.00 93.62 651 SER A N 1
ATOM 5113 C CA . SER A 1 651 ? 15.719 45.650 -16.751 1.00 93.62 651 SER A CA 1
ATOM 5114 C C . SER A 1 651 ? 14.938 46.597 -17.667 1.00 93.62 651 SER A C 1
ATOM 5116 O O . SER A 1 651 ? 15.251 46.732 -18.852 1.00 93.62 651 SER A O 1
ATOM 5118 N N . ASP A 1 652 ? 13.940 47.293 -17.117 1.00 91.00 652 ASP A N 1
ATOM 5119 C CA . ASP A 1 652 ? 13.146 48.305 -17.841 1.00 91.00 652 ASP A CA 1
ATOM 5120 C C . ASP A 1 652 ? 12.800 49.558 -17.018 1.00 91.00 652 ASP A C 1
ATOM 5122 O O . ASP A 1 652 ? 11.911 50.327 -17.379 1.00 91.00 652 ASP A O 1
ATOM 5126 N N . GLY A 1 653 ? 13.525 49.794 -15.922 1.00 84.31 653 GLY A N 1
ATOM 5127 C CA . GLY A 1 653 ? 13.307 50.932 -15.024 1.00 84.31 653 GLY A CA 1
ATOM 5128 C C . GLY A 1 653 ? 12.202 50.712 -13.988 1.00 84.31 653 GLY A C 1
ATOM 5129 O O . GLY A 1 653 ? 12.197 51.429 -12.992 1.00 84.31 653 GLY A O 1
ATOM 5130 N N . ASN A 1 654 ? 11.332 49.712 -14.179 1.00 85.94 654 ASN A N 1
ATOM 5131 C CA . ASN A 1 654 ? 10.367 49.266 -13.168 1.00 85.94 654 ASN A CA 1
ATOM 5132 C C . ASN A 1 654 ? 10.895 48.076 -12.359 1.00 85.94 654 ASN A C 1
ATOM 5134 O O . ASN A 1 654 ? 10.583 47.972 -11.179 1.00 85.94 654 ASN A O 1
ATOM 5138 N N . ALA A 1 655 ? 11.712 47.223 -12.984 1.00 92.88 655 ALA A N 1
ATOM 5139 C CA . ALA A 1 655 ? 12.443 46.147 -12.320 1.00 92.88 655 ALA A CA 1
ATOM 5140 C C . ALA A 1 655 ? 13.897 46.070 -12.809 1.00 92.88 655 ALA A C 1
ATOM 5142 O O . ALA A 1 655 ? 14.221 46.406 -13.960 1.00 92.88 655 ALA A O 1
ATOM 5143 N N . GLY A 1 656 ? 14.776 45.612 -11.927 1.00 94.81 656 GLY A N 1
ATOM 5144 C CA . GLY A 1 656 ? 16.160 45.252 -12.207 1.00 94.81 656 GLY A CA 1
ATOM 5145 C C . GLY A 1 656 ? 16.307 43.865 -12.841 1.00 94.81 656 GLY A C 1
ATOM 5146 O O . GLY A 1 656 ? 15.431 43.004 -12.773 1.00 94.81 656 GLY A O 1
ATOM 5147 N N . GLN A 1 657 ? 17.463 43.627 -13.467 1.00 94.88 657 GLN A N 1
ATOM 5148 C CA . GLN A 1 657 ? 17.805 42.304 -13.990 1.00 94.88 657 GLN A CA 1
ATOM 5149 C C . GLN A 1 657 ? 17.983 41.311 -12.828 1.00 94.88 657 GLN A C 1
ATOM 5151 O O . GLN A 1 657 ? 18.663 41.629 -11.853 1.00 94.88 657 GLN A O 1
ATOM 5156 N N . TYR A 1 658 ? 17.424 40.107 -12.965 1.00 96.62 658 TYR A N 1
ATOM 5157 C CA . TYR A 1 658 ? 17.428 39.007 -11.986 1.00 96.62 658 TYR A CA 1
ATOM 5158 C C . TYR A 1 658 ? 16.578 39.221 -10.721 1.00 96.62 658 TYR A C 1
ATOM 5160 O O . TYR A 1 658 ? 16.710 38.457 -9.763 1.00 96.62 658 TYR A O 1
ATOM 5168 N N . GLU A 1 659 ? 15.704 40.227 -10.698 1.00 97.44 659 GLU A N 1
ATOM 5169 C CA . GLU A 1 659 ? 14.684 40.362 -9.650 1.00 97.44 659 GLU A CA 1
ATOM 5170 C C . GLU A 1 659 ? 13.583 39.314 -9.828 1.00 97.44 659 GLU A C 1
ATOM 5172 O O . GLU A 1 659 ? 13.172 39.054 -10.963 1.00 97.44 659 GLU A O 1
ATOM 5177 N N . LEU A 1 660 ? 13.143 38.701 -8.721 1.00 97.12 660 LEU A N 1
ATOM 5178 C CA . LEU A 1 660 ? 12.090 37.682 -8.704 1.00 97.12 660 LEU A CA 1
ATOM 5179 C C . LEU A 1 660 ? 10.714 38.252 -8.410 1.00 97.12 660 LEU A C 1
ATOM 5181 O O . LEU A 1 660 ? 10.541 39.045 -7.486 1.00 97.12 660 LEU A O 1
ATOM 5185 N N . PHE A 1 661 ? 9.732 37.672 -9.088 1.00 97.31 661 PHE A N 1
ATOM 5186 C CA . PHE A 1 661 ? 8.315 37.934 -8.923 1.00 97.31 661 PHE A CA 1
ATOM 5187 C C . PHE A 1 661 ? 7.541 36.630 -8.721 1.00 97.31 661 PHE A C 1
ATOM 5189 O O . PHE A 1 661 ? 7.893 35.595 -9.284 1.00 97.31 661 PHE A O 1
ATOM 5196 N N . ARG A 1 662 ? 6.475 36.667 -7.925 1.00 95.56 662 ARG A N 1
ATOM 5197 C CA . ARG A 1 662 ? 5.558 35.546 -7.675 1.00 95.56 662 ARG A CA 1
ATOM 5198 C C . ARG A 1 662 ? 4.117 35.990 -7.883 1.00 95.56 662 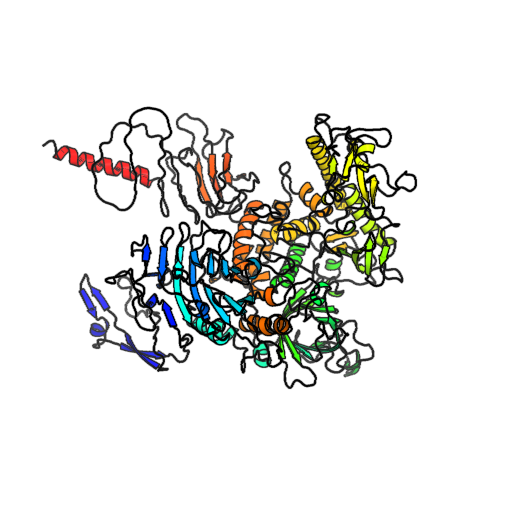ARG A C 1
ATOM 5200 O O . ARG A 1 662 ? 3.819 37.180 -7.785 1.00 95.56 662 ARG A O 1
ATOM 5207 N N . TRP A 1 663 ? 3.225 35.037 -8.122 1.00 94.56 663 TRP A N 1
ATOM 5208 C CA . TRP A 1 663 ? 1.796 35.321 -8.119 1.00 94.56 663 TRP A CA 1
ATOM 5209 C C . TRP A 1 663 ? 1.300 35.440 -6.675 1.00 94.56 663 TRP A C 1
ATOM 5211 O O . TRP A 1 663 ? 1.545 34.557 -5.847 1.00 94.56 663 TRP A O 1
ATOM 5221 N N . ASP A 1 664 ? 0.617 36.534 -6.357 1.00 92.19 664 ASP A N 1
ATOM 5222 C CA . ASP A 1 664 ? -0.114 36.691 -5.108 1.00 92.19 664 ASP A CA 1
ATOM 5223 C C . ASP A 1 664 ? -1.576 36.300 -5.313 1.00 92.19 664 ASP A C 1
ATOM 5225 O O . ASP A 1 664 ? -2.301 36.915 -6.092 1.00 92.19 664 ASP A O 1
ATOM 5229 N N . VAL A 1 665 ? -2.005 35.237 -4.632 1.00 88.94 665 VAL A N 1
ATOM 5230 C CA . VAL A 1 665 ? -3.359 34.689 -4.791 1.00 88.94 665 VAL A CA 1
ATOM 5231 C C . VAL A 1 665 ? -4.409 35.595 -4.144 1.00 88.94 665 VAL A C 1
ATOM 5233 O O . VAL A 1 665 ? -5.546 35.618 -4.611 1.00 88.94 665 VAL A O 1
ATOM 5236 N N . VAL A 1 666 ? -4.031 36.356 -3.110 1.00 88.62 666 VAL A N 1
ATOM 5237 C CA . VAL A 1 666 ? -4.939 37.264 -2.397 1.00 88.62 666 VAL A CA 1
ATOM 5238 C C . VAL A 1 666 ? -5.206 38.501 -3.247 1.00 88.62 666 VAL A C 1
ATOM 5240 O O . VAL A 1 666 ? -6.360 38.826 -3.513 1.00 88.62 666 VAL A O 1
ATOM 5243 N N . ASP A 1 667 ? -4.142 39.144 -3.729 1.00 88.50 667 ASP A N 1
ATOM 5244 C CA . ASP A 1 667 ? -4.254 40.399 -4.482 1.00 88.50 667 ASP A CA 1
ATOM 5245 C C . ASP A 1 667 ? -4.461 40.185 -5.991 1.00 88.50 667 ASP A C 1
ATOM 5247 O O . ASP A 1 667 ? -4.717 41.136 -6.729 1.00 88.50 667 ASP A O 1
ATOM 5251 N N . GLN A 1 668 ? -4.361 38.934 -6.457 1.00 90.19 668 GLN A N 1
ATOM 5252 C CA . GLN A 1 668 ? -4.452 38.532 -7.865 1.00 90.19 668 GLN A CA 1
ATOM 5253 C C . GLN A 1 668 ? -3.492 39.312 -8.777 1.00 90.19 668 GLN A C 1
ATOM 5255 O O . GLN A 1 668 ? -3.862 39.754 -9.869 1.00 90.19 668 GLN A O 1
ATOM 5260 N N . ALA A 1 669 ? -2.247 39.475 -8.327 1.00 92.62 669 ALA A N 1
ATOM 5261 C CA . ALA A 1 669 ? -1.223 40.249 -9.020 1.00 92.62 669 ALA A CA 1
ATOM 5262 C C . ALA A 1 669 ? 0.164 39.599 -8.925 1.00 92.62 669 ALA A C 1
ATOM 5264 O O . ALA A 1 669 ? 0.454 38.832 -8.007 1.00 92.62 669 ALA A O 1
ATOM 5265 N N . TRP A 1 670 ? 1.040 39.936 -9.874 1.00 94.56 670 TRP A N 1
ATOM 5266 C CA . TRP A 1 670 ? 2.467 39.635 -9.775 1.00 94.56 670 TRP A CA 1
ATOM 5267 C C . TRP A 1 670 ? 3.144 40.652 -8.855 1.00 94.56 670 TRP A C 1
ATOM 5269 O O . TRP A 1 670 ? 3.056 41.852 -9.102 1.00 94.56 670 TRP A O 1
ATOM 5279 N N . VAL A 1 671 ? 3.828 40.159 -7.825 1.00 94.94 671 VAL A N 1
ATOM 5280 C CA . VAL A 1 671 ? 4.535 40.963 -6.813 1.00 94.94 671 VAL A CA 1
ATOM 5281 C C . VAL A 1 671 ? 5.959 40.452 -6.628 1.00 94.94 671 VAL A C 1
ATOM 5283 O O . VAL A 1 671 ? 6.246 39.305 -6.984 1.00 94.94 671 VAL A O 1
ATOM 5286 N N . HIS A 1 672 ? 6.860 41.255 -6.065 1.00 95.75 672 HIS A N 1
ATOM 5287 C CA . HIS A 1 672 ? 8.209 40.806 -5.723 1.00 95.75 672 HIS A CA 1
ATOM 5288 C C . HIS A 1 672 ? 8.166 39.577 -4.802 1.00 95.75 672 HIS A C 1
ATOM 5290 O O . HIS A 1 672 ? 7.362 39.474 -3.876 1.00 95.75 672 HIS A O 1
ATOM 5296 N N . ALA A 1 673 ? 9.062 38.618 -5.036 1.00 96.19 673 ALA A N 1
ATOM 5297 C CA . ALA A 1 673 ? 9.129 37.377 -4.261 1.00 96.19 673 ALA A CA 1
ATOM 5298 C C . ALA A 1 673 ? 10.035 37.482 -3.016 1.00 96.19 673 ALA A C 1
ATOM 5300 O O . ALA A 1 673 ? 10.714 36.514 -2.666 1.00 96.19 673 ALA A O 1
ATOM 5301 N N . GLY A 1 674 ? 10.101 38.654 -2.380 1.00 95.38 674 GLY A N 1
ATOM 5302 C CA . GLY A 1 674 ? 10.806 38.854 -1.111 1.00 95.38 674 GLY A CA 1
ATOM 5303 C C . GLY A 1 674 ? 9.879 38.828 0.103 1.00 95.38 674 GLY A C 1
ATOM 5304 O O . GLY A 1 674 ? 8.681 38.568 -0.004 1.00 95.38 674 GLY A O 1
ATOM 5305 N N . MET A 1 675 ? 10.458 39.083 1.276 1.00 95.56 675 MET A N 1
ATOM 5306 C CA . MET A 1 675 ? 9.708 39.217 2.528 1.00 95.56 675 MET A CA 1
ATOM 5307 C C . MET A 1 675 ? 8.798 40.457 2.505 1.00 95.56 675 MET A C 1
ATOM 5309 O O . MET A 1 675 ? 9.136 41.415 1.809 1.00 95.56 675 MET A O 1
ATOM 5313 N N . PRO A 1 676 ? 7.683 40.471 3.262 1.00 92.12 676 PRO A N 1
ATOM 5314 C CA . PRO A 1 676 ? 6.830 41.653 3.382 1.00 92.12 676 PRO A CA 1
ATOM 5315 C C . PRO A 1 676 ? 7.632 42.906 3.774 1.00 92.12 676 PRO A C 1
ATOM 5317 O O . PRO A 1 676 ? 8.437 42.862 4.706 1.00 92.12 676 PRO A O 1
ATOM 5320 N N . ASP A 1 677 ? 7.411 44.006 3.056 1.00 92.56 677 ASP A N 1
ATOM 5321 C CA . ASP A 1 677 ? 8.065 45.303 3.254 1.00 92.56 677 ASP A CA 1
ATOM 5322 C C . ASP A 1 677 ? 7.076 46.442 2.971 1.00 92.56 677 ASP A C 1
ATOM 5324 O O . ASP A 1 677 ? 6.761 46.747 1.818 1.00 92.56 677 ASP A O 1
ATOM 5328 N N . GLU A 1 678 ? 6.615 47.102 4.034 1.00 85.81 678 GLU A N 1
ATOM 5329 C CA . GLU A 1 678 ? 5.639 48.198 3.974 1.00 85.81 678 GLU A CA 1
ATOM 5330 C C . GLU A 1 678 ? 6.134 49.442 3.211 1.00 85.81 678 GLU A C 1
ATOM 5332 O O . GLU A 1 678 ? 5.330 50.306 2.861 1.00 85.81 678 GLU A O 1
ATOM 5337 N N . TYR A 1 679 ? 7.441 49.548 2.943 1.00 87.69 679 TYR A N 1
ATOM 5338 C CA . TYR A 1 679 ? 8.044 50.677 2.227 1.00 87.69 679 TYR A CA 1
ATOM 5339 C C . TYR A 1 679 ? 8.211 50.429 0.722 1.00 87.69 679 TYR A C 1
ATOM 5341 O O . TYR A 1 679 ? 8.610 51.340 -0.010 1.00 87.69 679 TYR A O 1
ATOM 5349 N N . SER A 1 680 ? 7.922 49.216 0.254 1.00 87.44 680 SER A N 1
ATOM 5350 C CA . SER A 1 680 ? 7.991 48.839 -1.159 1.00 87.44 680 SER A CA 1
ATOM 5351 C C . SER A 1 680 ? 6.687 49.170 -1.906 1.00 87.44 680 SER A C 1
ATOM 5353 O O . SER A 1 680 ? 5.622 49.320 -1.308 1.00 87.44 680 SER A O 1
ATOM 5355 N N . ASN A 1 681 ? 6.753 49.301 -3.236 1.00 83.81 681 ASN A N 1
ATOM 5356 C CA . ASN A 1 681 ? 5.600 49.724 -4.049 1.00 83.81 681 ASN A CA 1
ATOM 5357 C C . ASN A 1 681 ? 4.474 48.679 -4.116 1.00 83.81 681 ASN A C 1
ATOM 5359 O O . ASN A 1 681 ? 3.318 49.049 -4.306 1.00 83.81 681 ASN A O 1
ATOM 5363 N N . ASP A 1 682 ? 4.812 47.398 -4.006 1.00 87.94 682 ASP A N 1
ATOM 5364 C CA . ASP A 1 682 ? 3.891 46.261 -4.069 1.00 87.94 682 ASP A CA 1
ATOM 5365 C C . ASP A 1 682 ? 3.818 45.476 -2.748 1.00 87.94 682 ASP A C 1
ATOM 5367 O O . ASP A 1 682 ? 3.205 44.413 -2.703 1.00 87.94 682 ASP A O 1
ATOM 5371 N N . GLY A 1 683 ? 4.406 46.005 -1.670 1.00 90.44 683 GLY A N 1
ATOM 5372 C CA . GLY A 1 683 ? 4.353 45.427 -0.325 1.00 90.44 683 GLY A CA 1
ATOM 5373 C C . GLY A 1 683 ? 5.391 44.336 -0.036 1.00 90.44 683 GLY A C 1
ATOM 5374 O O . GLY A 1 683 ? 5.379 43.785 1.065 1.00 90.44 683 GLY A O 1
ATOM 5375 N N . TYR A 1 684 ? 6.301 44.034 -0.969 1.00 94.62 684 TYR A N 1
ATOM 5376 C CA . TYR A 1 684 ? 7.355 43.035 -0.802 1.00 94.62 684 TYR A CA 1
ATOM 5377 C C . TYR A 1 684 ? 8.756 43.561 -1.146 1.00 94.62 684 TYR A C 1
ATOM 5379 O O . TYR A 1 684 ? 8.976 44.292 -2.110 1.00 94.62 684 TYR A O 1
ATOM 5387 N N . ALA A 1 685 ? 9.746 43.130 -0.363 1.00 95.44 685 ALA A N 1
ATOM 5388 C CA . ALA A 1 685 ? 11.148 43.450 -0.585 1.00 95.44 685 ALA A CA 1
ATOM 5389 C C . ALA A 1 685 ? 11.669 42.869 -1.911 1.00 95.44 685 ALA A C 1
ATOM 5391 O O . ALA A 1 685 ? 11.266 41.794 -2.364 1.00 95.44 685 ALA A O 1
ATOM 5392 N N . ILE A 1 686 ? 12.659 43.540 -2.501 1.00 95.31 686 ILE A N 1
ATOM 5393 C CA . ILE A 1 686 ? 13.310 43.069 -3.727 1.00 95.31 686 ILE A CA 1
ATOM 5394 C C . ILE A 1 686 ? 14.204 41.863 -3.414 1.00 95.31 686 ILE A C 1
ATOM 5396 O O . ILE A 1 686 ? 15.195 41.966 -2.689 1.00 95.31 686 ILE A O 1
ATOM 5400 N N . LYS A 1 687 ? 13.900 40.723 -4.041 1.00 95.38 687 LYS A N 1
ATOM 5401 C CA . LYS A 1 687 ? 14.756 39.530 -4.063 1.00 95.38 687 LYS A CA 1
ATOM 5402 C C . LYS A 1 687 ? 15.487 39.454 -5.404 1.00 95.38 687 LYS A C 1
ATOM 5404 O O . LYS A 1 687 ? 14.927 38.997 -6.398 1.00 95.38 687 LYS A O 1
ATOM 5409 N N . ASN A 1 688 ? 16.738 39.911 -5.438 1.00 96.81 688 ASN A N 1
ATOM 5410 C CA . ASN A 1 688 ? 17.588 39.863 -6.631 1.00 96.81 688 ASN A CA 1
ATOM 5411 C C . ASN A 1 688 ? 18.594 38.703 -6.542 1.00 96.81 688 ASN A C 1
ATOM 5413 O O . ASN A 1 688 ? 19.470 38.716 -5.674 1.00 96.81 688 ASN A O 1
ATOM 5417 N N . LEU A 1 689 ? 18.503 37.720 -7.448 1.00 97.12 689 LEU A N 1
ATOM 5418 C CA . LEU A 1 689 ? 19.327 36.502 -7.368 1.00 97.12 689 LEU A CA 1
ATOM 5419 C C . LEU A 1 689 ? 20.822 36.779 -7.459 1.00 97.12 689 LEU A C 1
ATOM 5421 O O . LEU A 1 689 ? 21.595 36.130 -6.767 1.00 97.12 689 LEU A O 1
ATOM 5425 N N . LEU A 1 690 ? 21.240 37.728 -8.296 1.00 96.50 690 LEU A N 1
ATOM 5426 C CA . LEU A 1 690 ? 22.659 38.026 -8.473 1.00 96.50 690 LEU A CA 1
ATOM 5427 C C . LEU A 1 690 ? 23.222 38.813 -7.284 1.00 96.50 690 LEU A C 1
ATOM 5429 O O . LEU A 1 690 ? 24.403 38.720 -6.984 1.00 96.50 690 LEU A O 1
ATOM 5433 N N . THR A 1 691 ? 22.386 39.575 -6.582 1.00 96.56 691 THR A N 1
ATOM 5434 C CA . THR A 1 691 ? 22.807 40.272 -5.360 1.00 96.56 691 THR A CA 1
ATOM 5435 C C . THR A 1 691 ? 22.985 39.291 -4.203 1.00 96.56 691 THR A C 1
ATOM 5437 O O . THR A 1 691 ? 23.944 39.407 -3.444 1.00 96.56 691 THR A O 1
ATOM 5440 N N . ILE A 1 692 ? 22.077 38.318 -4.081 1.00 96.06 692 ILE A N 1
ATOM 5441 C CA . ILE A 1 692 ? 22.124 37.286 -3.037 1.00 96.06 692 ILE A CA 1
ATOM 5442 C C . ILE A 1 692 ? 23.228 36.262 -3.345 1.00 96.06 692 ILE A C 1
ATOM 5444 O O . ILE A 1 692 ? 23.994 35.888 -2.459 1.00 96.06 692 ILE A O 1
ATOM 5448 N N . TYR A 1 693 ? 23.364 35.866 -4.613 1.00 96.75 693 TYR A N 1
ATOM 5449 C CA . TYR A 1 693 ? 24.320 34.866 -5.087 1.00 96.75 693 TYR A CA 1
ATOM 5450 C C . TYR A 1 693 ? 25.264 35.459 -6.154 1.00 96.75 693 TYR A C 1
ATOM 5452 O O . TYR A 1 693 ? 25.173 35.104 -7.334 1.00 96.75 693 TYR A O 1
ATOM 5460 N N . PRO A 1 694 ? 26.207 36.343 -5.769 1.00 95.81 694 PRO A N 1
ATOM 5461 C CA . PRO A 1 694 ? 27.047 37.098 -6.711 1.00 95.81 694 PRO A CA 1
ATOM 5462 C C . PRO A 1 694 ? 27.925 36.232 -7.614 1.00 95.81 694 PRO A C 1
ATOM 5464 O O . PRO A 1 694 ? 28.245 36.644 -8.725 1.00 95.81 694 PRO A O 1
ATOM 5467 N N . ASN A 1 695 ? 28.258 35.022 -7.165 1.00 95.25 695 ASN A N 1
ATOM 5468 C CA . ASN A 1 695 ? 29.123 34.093 -7.890 1.00 95.25 695 ASN A CA 1
ATOM 5469 C C . ASN A 1 695 ? 28.332 33.011 -8.652 1.00 95.25 695 ASN A C 1
ATOM 5471 O O . ASN A 1 695 ? 28.935 32.142 -9.275 1.00 95.25 695 ASN A O 1
ATOM 5475 N N . ALA A 1 696 ? 26.990 33.014 -8.603 1.00 93.88 696 ALA A N 1
ATOM 5476 C CA . ALA A 1 696 ? 26.184 31.944 -9.206 1.00 93.88 696 ALA A CA 1
ATOM 5477 C C . ALA A 1 696 ? 26.399 31.825 -10.720 1.00 93.88 696 ALA A C 1
ATOM 5479 O O . ALA A 1 696 ? 26.336 30.735 -11.273 1.00 93.88 696 ALA A O 1
ATOM 5480 N N . LEU A 1 697 ? 26.669 32.942 -11.399 1.00 95.44 697 LEU A N 1
ATOM 5481 C CA . LEU A 1 697 ? 26.827 32.983 -12.853 1.00 95.44 697 LEU A CA 1
ATOM 5482 C C . LEU A 1 697 ? 28.288 32.913 -13.314 1.00 95.44 697 LEU A C 1
ATOM 5484 O O . LEU A 1 697 ? 28.560 33.102 -14.504 1.00 95.44 697 LEU A O 1
ATOM 5488 N N . ASP A 1 698 ? 29.227 32.622 -12.411 1.00 92.44 698 ASP A N 1
ATOM 5489 C CA . ASP A 1 698 ? 30.631 32.445 -12.767 1.00 92.44 698 ASP A CA 1
ATOM 5490 C C . ASP A 1 698 ? 30.755 31.329 -13.815 1.00 92.44 698 ASP A C 1
ATOM 5492 O O . ASP A 1 698 ? 30.409 30.172 -13.581 1.00 92.44 698 ASP A O 1
ATOM 5496 N N . ASN A 1 699 ? 31.273 31.672 -14.997 1.00 90.06 699 ASN A N 1
ATOM 5497 C CA . ASN A 1 699 ? 31.412 30.775 -16.155 1.00 90.06 699 ASN A CA 1
ATOM 5498 C C . ASN A 1 699 ? 30.097 30.354 -16.846 1.00 90.06 699 ASN A C 1
ATOM 5500 O O . ASN A 1 699 ? 30.118 29.470 -17.707 1.00 90.06 699 ASN A O 1
ATOM 5504 N N . VAL A 1 700 ? 28.969 31.010 -16.554 1.00 93.06 700 VAL A N 1
ATOM 5505 C CA . VAL A 1 700 ? 27.707 30.811 -17.282 1.00 93.06 700 VAL A CA 1
ATOM 5506 C C . VAL A 1 700 ? 27.530 31.918 -18.331 1.00 93.06 700 VAL A C 1
ATOM 5508 O O . VAL A 1 700 ? 27.457 33.094 -17.974 1.00 93.06 700 VAL A O 1
ATOM 5511 N N . PRO A 1 701 ? 27.442 31.598 -19.639 1.00 89.81 701 PRO A N 1
ATOM 5512 C CA . PRO A 1 701 ? 27.282 32.614 -20.676 1.00 89.81 701 PRO A CA 1
ATOM 5513 C C . PRO A 1 701 ? 26.016 33.459 -20.491 1.00 89.81 701 PRO A C 1
ATOM 5515 O O . PRO A 1 701 ? 24.915 32.921 -20.345 1.00 89.81 701 PRO A O 1
ATOM 5518 N N . ALA A 1 702 ? 26.165 34.784 -20.572 1.00 86.44 702 ALA A N 1
ATOM 5519 C CA . ALA A 1 702 ? 25.037 35.709 -20.588 1.00 86.44 702 ALA A CA 1
ATOM 5520 C C . ALA A 1 702 ? 24.078 35.386 -21.747 1.00 86.44 702 ALA A C 1
ATOM 5522 O O . ALA A 1 702 ? 24.516 35.080 -22.858 1.00 86.44 702 ALA A O 1
ATOM 5523 N N . GLY A 1 703 ? 22.771 35.447 -21.492 1.00 86.62 703 GLY A N 1
ATOM 5524 C CA . GLY A 1 703 ? 21.749 35.114 -22.487 1.00 86.62 703 GLY A CA 1
ATOM 5525 C C . GLY A 1 703 ? 21.407 33.626 -22.587 1.00 86.62 703 GLY A C 1
ATOM 5526 O O . GLY A 1 703 ? 20.435 33.279 -23.253 1.00 86.62 703 GLY A O 1
ATOM 5527 N N . ASN A 1 704 ? 22.150 32.735 -21.915 1.00 93.19 704 ASN A N 1
ATOM 5528 C CA . ASN A 1 704 ? 21.779 31.325 -21.806 1.00 93.19 704 ASN A CA 1
ATOM 5529 C C . ASN A 1 704 ? 20.853 31.108 -20.603 1.00 93.19 704 ASN A C 1
ATOM 5531 O O . ASN A 1 704 ? 21.271 30.627 -19.551 1.00 93.19 704 ASN A O 1
ATOM 5535 N N . TRP A 1 705 ? 19.588 31.494 -20.769 1.00 94.06 705 TRP A N 1
ATOM 5536 C CA . TRP A 1 705 ? 18.611 31.559 -19.681 1.00 94.06 705 TRP A CA 1
ATOM 5537 C C . TRP A 1 705 ? 18.396 30.229 -18.957 1.00 94.06 705 TRP A C 1
ATOM 5539 O O . TRP A 1 705 ? 18.249 30.232 -17.741 1.00 94.06 705 TRP A O 1
ATOM 5549 N N . ALA A 1 706 ? 18.451 29.101 -19.671 1.00 94.19 706 ALA A N 1
ATOM 5550 C CA . ALA A 1 706 ? 18.343 27.776 -19.062 1.00 94.19 706 ALA A CA 1
ATOM 5551 C C . ALA A 1 706 ? 19.516 27.494 -18.109 1.00 94.19 706 ALA A C 1
ATOM 5553 O O . ALA A 1 706 ? 19.294 27.225 -16.931 1.00 94.19 706 ALA A O 1
ATOM 5554 N N . ARG A 1 707 ? 20.764 27.664 -18.575 1.00 94.38 707 ARG A N 1
ATOM 5555 C CA . ARG A 1 707 ? 21.951 27.447 -17.728 1.00 94.38 707 ARG A CA 1
ATOM 5556 C C . ARG A 1 707 ? 22.059 28.448 -16.584 1.00 94.38 707 ARG A C 1
ATOM 5558 O O . ARG A 1 707 ? 22.524 28.096 -15.508 1.00 94.38 707 ARG A O 1
ATOM 5565 N N . GLN A 1 708 ? 21.650 29.696 -16.805 1.00 95.62 708 GLN A N 1
ATOM 5566 C CA . GLN A 1 708 ? 21.608 30.688 -15.731 1.00 95.62 708 GLN A CA 1
ATOM 5567 C C . GLN A 1 708 ? 20.573 30.308 -14.666 1.00 95.62 708 GLN A C 1
ATOM 5569 O O . GLN A 1 708 ? 20.866 30.413 -13.480 1.00 95.62 708 GLN A O 1
ATOM 5574 N N . ASN A 1 709 ? 19.401 29.808 -15.074 1.00 96.81 709 ASN A N 1
ATOM 5575 C CA . ASN A 1 709 ? 18.387 29.313 -14.145 1.00 96.81 709 ASN A CA 1
ATOM 5576 C C . ASN A 1 709 ? 18.904 28.130 -13.317 1.00 96.81 709 ASN A C 1
ATOM 5578 O O . ASN A 1 709 ? 18.795 28.156 -12.098 1.00 96.81 709 ASN A O 1
ATOM 5582 N N . GLU A 1 710 ? 19.519 27.134 -13.963 1.00 95.12 710 GLU A N 1
ATOM 5583 C CA . GLU A 1 710 ? 20.152 25.987 -13.290 1.00 95.12 710 GLU A CA 1
ATOM 5584 C C . GLU A 1 710 ? 21.209 26.431 -12.268 1.00 95.12 710 GLU A C 1
ATOM 5586 O O . GLU A 1 710 ? 21.275 25.898 -11.159 1.00 95.12 710 GLU A O 1
ATOM 5591 N N . ALA A 1 711 ? 22.018 27.434 -12.613 1.00 95.44 711 ALA A N 1
ATOM 5592 C CA . ALA A 1 711 ? 23.066 27.942 -11.738 1.00 95.44 711 ALA A CA 1
ATOM 5593 C C . ALA A 1 711 ? 22.508 28.695 -10.519 1.00 95.44 711 ALA A C 1
ATOM 5595 O O . ALA A 1 711 ? 22.988 28.504 -9.401 1.00 95.44 711 ALA A O 1
ATOM 5596 N N . PHE A 1 712 ? 21.453 29.494 -10.700 1.00 97.50 712 PHE A N 1
ATOM 5597 C CA . PHE A 1 712 ? 20.758 30.132 -9.583 1.00 97.50 712 PHE A CA 1
ATOM 5598 C C . PHE A 1 712 ? 20.052 29.124 -8.679 1.00 97.50 712 PHE A C 1
ATOM 5600 O O . PHE A 1 712 ? 20.177 29.218 -7.461 1.00 97.50 712 PHE A O 1
ATOM 5607 N N . ILE A 1 713 ? 19.371 28.135 -9.259 1.00 96.50 713 ILE A N 1
ATOM 5608 C CA . ILE A 1 713 ? 18.788 27.016 -8.514 1.00 96.50 713 ILE A CA 1
ATOM 5609 C C . ILE A 1 713 ? 19.867 26.320 -7.677 1.00 96.50 713 ILE A C 1
ATOM 5611 O O . ILE A 1 713 ? 19.679 26.108 -6.483 1.00 96.50 713 ILE A O 1
ATOM 5615 N N . SER A 1 714 ? 21.023 26.024 -8.275 1.00 94.19 714 SER A N 1
ATOM 5616 C CA . SER A 1 714 ? 22.142 25.380 -7.577 1.00 94.19 714 SER A CA 1
ATOM 5617 C C . SER A 1 714 ? 22.655 26.223 -6.404 1.00 94.19 714 SER A C 1
ATOM 5619 O O . SER A 1 714 ? 22.959 25.678 -5.345 1.00 94.19 714 SER A O 1
ATOM 5621 N N . ALA A 1 715 ? 22.722 27.550 -6.562 1.00 95.88 715 ALA A N 1
ATOM 5622 C CA . ALA A 1 715 ? 23.127 28.461 -5.493 1.00 95.88 715 ALA A CA 1
ATOM 5623 C C . ALA A 1 715 ? 22.100 28.517 -4.347 1.00 95.88 715 ALA A C 1
ATOM 5625 O O . ALA A 1 715 ? 22.493 28.432 -3.184 1.00 95.88 715 ALA A O 1
ATOM 5626 N N . ILE A 1 716 ? 20.802 28.579 -4.671 1.00 97.06 716 ILE A N 1
ATOM 5627 C CA . ILE A 1 716 ? 19.703 28.512 -3.693 1.00 97.06 716 ILE A CA 1
ATOM 5628 C C . ILE A 1 716 ? 19.784 27.213 -2.886 1.00 97.06 716 ILE A C 1
ATOM 5630 O O . ILE A 1 716 ? 19.743 27.237 -1.659 1.00 97.06 716 ILE A O 1
ATOM 5634 N N . VAL A 1 717 ? 19.931 26.078 -3.571 1.00 95.88 717 VAL A N 1
ATOM 5635 C CA . VAL A 1 717 ? 19.999 24.748 -2.952 1.00 95.88 717 VAL A CA 1
ATOM 5636 C C . VAL A 1 717 ? 21.232 24.614 -2.054 1.00 95.88 717 VAL A C 1
ATOM 5638 O O . VAL A 1 717 ? 21.132 24.069 -0.955 1.00 95.88 717 VAL A O 1
ATOM 5641 N N . ALA A 1 718 ? 22.390 25.129 -2.479 1.00 94.31 718 ALA A N 1
ATOM 5642 C CA . ALA A 1 718 ? 23.612 25.099 -1.677 1.00 94.31 718 ALA A CA 1
ATOM 5643 C C . ALA A 1 718 ? 23.483 25.923 -0.383 1.00 94.31 718 ALA A C 1
ATOM 5645 O O . ALA A 1 718 ? 23.891 25.458 0.684 1.00 94.31 718 ALA A O 1
ATOM 5646 N N . ASP A 1 719 ? 22.889 27.114 -0.468 1.00 97.25 719 ASP A N 1
ATOM 5647 C CA . ASP A 1 719 ? 22.637 27.978 0.689 1.00 97.25 719 ASP A CA 1
ATOM 5648 C C . ASP A 1 719 ? 21.584 27.372 1.630 1.00 97.25 719 ASP A C 1
ATOM 5650 O O . ASP A 1 719 ? 21.788 27.300 2.844 1.00 97.25 719 ASP A O 1
ATOM 5654 N N . ALA A 1 720 ? 20.510 26.803 1.072 1.00 97.44 720 ALA A N 1
ATOM 5655 C CA . ALA A 1 720 ? 19.509 26.076 1.842 1.00 97.44 720 ALA A CA 1
ATOM 5656 C C . ALA A 1 720 ? 20.141 24.906 2.613 1.00 97.44 720 ALA A C 1
ATOM 5658 O O . ALA A 1 720 ? 19.928 24.773 3.819 1.00 97.44 720 ALA A O 1
ATOM 5659 N N . LYS A 1 721 ? 20.987 24.101 1.955 1.00 95.44 721 LYS A N 1
ATOM 5660 C CA . LYS A 1 721 ? 21.663 22.945 2.567 1.00 95.44 721 LYS A CA 1
ATOM 5661 C C . LYS A 1 721 ? 22.544 23.340 3.746 1.00 95.44 721 LYS A C 1
ATOM 5663 O O . LYS A 1 721 ? 22.611 22.601 4.727 1.00 95.44 721 LYS A O 1
ATOM 5668 N N . ALA A 1 722 ? 23.203 24.493 3.663 1.00 96.44 722 ALA A N 1
ATOM 5669 C CA . ALA A 1 722 ? 24.065 24.993 4.727 1.00 96.44 722 ALA A CA 1
ATOM 5670 C C . ALA A 1 722 ? 23.284 25.447 5.974 1.00 96.44 722 ALA A C 1
ATOM 5672 O O . ALA A 1 722 ? 23.822 25.376 7.078 1.00 96.44 722 ALA A O 1
ATOM 5673 N N . ASN A 1 723 ? 22.031 25.884 5.813 1.00 97.88 723 ASN A N 1
ATOM 5674 C CA . ASN A 1 723 ? 21.286 26.591 6.860 1.00 97.88 723 ASN A CA 1
ATOM 5675 C C . ASN A 1 723 ? 20.016 25.866 7.348 1.00 97.88 723 ASN A C 1
ATOM 5677 O O . ASN A 1 723 ? 19.514 26.174 8.428 1.00 97.88 723 ASN A O 1
ATOM 5681 N N . ILE A 1 724 ? 19.501 24.871 6.616 1.00 97.81 724 ILE A N 1
ATOM 5682 C CA . ILE A 1 724 ? 18.243 24.180 6.961 1.00 97.81 724 ILE A CA 1
ATOM 5683 C C . ILE A 1 724 ? 18.279 23.503 8.341 1.00 97.81 724 ILE A C 1
ATOM 5685 O O . ILE A 1 724 ? 17.254 23.417 9.020 1.00 97.81 724 ILE A O 1
ATOM 5689 N N . GLY A 1 725 ? 19.465 23.086 8.797 1.00 97.94 725 GLY A N 1
ATOM 5690 C CA . GLY A 1 725 ? 19.673 22.470 10.110 1.00 97.94 725 GLY A CA 1
ATOM 5691 C C . GLY A 1 725 ? 19.404 23.389 11.307 1.00 97.94 725 GLY A C 1
ATOM 5692 O O . GLY A 1 725 ? 19.351 22.908 12.433 1.00 97.94 725 GLY A O 1
ATOM 5693 N N . SER A 1 726 ? 19.216 24.694 11.087 1.00 98.25 726 SER A N 1
ATOM 5694 C CA . SER A 1 726 ? 18.762 25.631 12.122 1.00 98.25 726 SER A CA 1
ATOM 5695 C C . SER A 1 726 ? 17.250 25.591 12.364 1.00 98.25 726 SER A C 1
ATOM 5697 O O . SER A 1 726 ? 16.791 26.154 13.352 1.00 98.25 726 SER A O 1
ATOM 5699 N N . TYR A 1 727 ? 16.489 24.939 11.481 1.00 98.44 727 TYR A N 1
ATOM 5700 C CA . TYR A 1 727 ? 15.025 24.879 11.541 1.00 98.44 727 TYR A CA 1
ATOM 5701 C C . TYR A 1 727 ? 14.510 23.446 11.644 1.00 98.44 727 TYR A C 1
ATOM 5703 O O . TYR A 1 727 ? 13.543 23.189 12.354 1.00 98.44 727 TYR A O 1
ATOM 5711 N N . PHE A 1 728 ? 15.159 22.504 10.959 1.00 98.44 728 PHE A N 1
ATOM 5712 C CA . PHE A 1 728 ? 14.732 21.110 10.893 1.00 98.44 728 PHE A CA 1
ATOM 5713 C C . PHE A 1 728 ? 15.822 20.179 11.406 1.00 98.44 728 PHE A C 1
ATOM 5715 O O . PHE A 1 728 ? 17.012 20.371 11.138 1.00 98.44 728 PHE A O 1
ATOM 5722 N N . LYS A 1 729 ? 15.416 19.092 12.063 1.00 97.94 729 LYS A N 1
ATOM 5723 C CA . LYS A 1 729 ? 16.318 17.970 12.310 1.00 97.94 729 LYS A CA 1
ATOM 5724 C C . LYS A 1 729 ? 16.579 17.253 10.989 1.00 97.94 729 LYS A C 1
ATOM 5726 O O . LYS A 1 729 ? 15.745 16.494 10.502 1.00 97.94 729 LYS A O 1
ATOM 5731 N N . VAL A 1 730 ? 17.756 17.495 10.417 1.00 97.38 730 VAL A N 1
ATOM 5732 C CA . VAL A 1 730 ? 18.122 17.058 9.059 1.00 97.38 730 VAL A CA 1
ATOM 5733 C C . VAL A 1 730 ? 17.943 15.552 8.847 1.00 97.38 730 VAL A C 1
ATOM 5735 O O . VAL A 1 730 ? 17.453 15.136 7.799 1.00 97.38 730 VAL A O 1
ATOM 5738 N N . ASP A 1 731 ? 18.285 14.722 9.834 1.00 97.38 731 ASP A N 1
ATOM 5739 C CA . ASP A 1 731 ? 18.110 13.271 9.710 1.00 97.38 731 ASP A CA 1
ATOM 5740 C C . ASP A 1 731 ? 16.636 12.843 9.746 1.00 97.38 731 ASP A C 1
ATOM 5742 O O . ASP A 1 731 ? 16.279 11.922 9.018 1.00 97.38 731 ASP A O 1
ATOM 5746 N N . SER A 1 732 ? 15.770 13.544 10.493 1.00 98.06 732 SER A N 1
ATOM 5747 C CA . SER A 1 732 ? 14.313 13.316 10.471 1.00 98.06 732 SER A CA 1
ATOM 5748 C C . SER A 1 732 ? 13.729 13.653 9.094 1.00 98.06 732 SER A C 1
ATOM 5750 O O . SER A 1 732 ? 12.985 12.858 8.524 1.00 98.06 732 SER A O 1
ATOM 5752 N N . LEU A 1 733 ? 14.155 14.777 8.500 1.00 97.31 733 LEU A N 1
ATOM 5753 C CA . LEU A 1 733 ? 13.748 15.184 7.151 1.00 97.31 733 LEU A CA 1
ATOM 5754 C C . LEU A 1 733 ? 14.164 14.162 6.081 1.00 97.31 733 LEU A C 1
ATOM 5756 O O . LEU A 1 733 ? 13.330 13.714 5.295 1.00 97.31 733 LEU A O 1
ATOM 5760 N N . LYS A 1 734 ? 15.445 13.767 6.061 1.00 96.75 734 LYS A N 1
ATOM 5761 C CA . LYS A 1 734 ? 15.954 12.761 5.113 1.00 96.75 734 LYS A CA 1
ATOM 5762 C C . LYS A 1 734 ? 15.280 11.405 5.315 1.00 96.75 734 LYS A C 1
ATOM 5764 O O . LYS A 1 734 ? 14.998 10.727 4.331 1.00 96.75 734 LYS A O 1
ATOM 5769 N N . PHE A 1 735 ? 15.033 11.010 6.566 1.00 98.12 735 PHE A N 1
ATOM 5770 C CA . PHE A 1 735 ? 14.345 9.764 6.891 1.00 98.12 735 PHE A CA 1
ATOM 5771 C C . PHE A 1 735 ? 12.916 9.760 6.345 1.00 98.12 735 PHE A C 1
ATOM 5773 O O . PHE A 1 735 ? 12.573 8.840 5.608 1.00 98.12 735 PHE A O 1
ATOM 5780 N N . HIS A 1 736 ? 12.115 10.793 6.632 1.00 96.62 736 HIS A N 1
ATOM 5781 C CA . HIS A 1 736 ? 10.746 10.904 6.114 1.00 96.62 736 HIS A CA 1
ATOM 5782 C C . HIS A 1 736 ? 10.728 10.854 4.587 1.00 96.62 736 HIS A C 1
ATOM 5784 O O . HIS A 1 736 ? 9.997 10.051 4.013 1.00 96.62 736 HIS A O 1
ATOM 5790 N N . TYR A 1 737 ? 11.597 11.632 3.933 1.00 94.50 737 TYR A N 1
ATOM 5791 C CA . TYR A 1 737 ? 11.705 11.640 2.476 1.00 94.50 737 TYR A CA 1
ATOM 5792 C C . TYR A 1 737 ? 12.039 10.251 1.913 1.00 94.50 737 TYR A C 1
ATOM 5794 O O . TYR A 1 737 ? 11.330 9.732 1.050 1.00 94.50 737 TYR A O 1
ATOM 5802 N N . ALA A 1 738 ? 13.113 9.628 2.408 1.00 95.62 738 ALA A N 1
ATOM 5803 C CA . ALA A 1 738 ? 13.588 8.345 1.902 1.00 95.62 738 ALA A CA 1
ATOM 5804 C C . ALA A 1 738 ? 12.604 7.203 2.202 1.00 95.62 738 ALA A C 1
ATOM 5806 O O . ALA A 1 738 ? 12.402 6.333 1.357 1.00 95.62 738 ALA A O 1
ATOM 5807 N N . PHE A 1 739 ? 11.981 7.203 3.381 1.00 96.88 739 PHE A N 1
ATOM 5808 C CA . PHE A 1 739 ? 11.059 6.155 3.807 1.00 96.88 739 PHE A CA 1
ATOM 5809 C C . PHE A 1 739 ? 9.655 6.354 3.228 1.00 96.88 739 PHE A C 1
ATOM 5811 O O . PHE A 1 739 ? 9.170 5.499 2.496 1.00 96.88 739 PHE A O 1
ATOM 5818 N N . VAL A 1 740 ? 8.995 7.477 3.511 1.00 94.56 740 VAL A N 1
ATOM 5819 C CA . VAL A 1 740 ? 7.582 7.686 3.161 1.00 94.56 740 VAL A CA 1
ATOM 5820 C C . VAL A 1 740 ? 7.426 8.040 1.685 1.00 94.56 740 VAL A C 1
ATOM 5822 O O . VAL A 1 740 ? 6.734 7.340 0.943 1.00 94.56 740 VAL A O 1
ATOM 5825 N N . ASN A 1 741 ? 8.080 9.111 1.234 1.00 91.06 741 ASN A N 1
ATOM 5826 C CA . ASN A 1 741 ? 7.866 9.647 -0.113 1.00 91.06 741 ASN A CA 1
ATOM 5827 C C . ASN A 1 741 ? 8.530 8.776 -1.184 1.00 91.06 741 ASN A C 1
ATOM 5829 O O . ASN A 1 741 ? 7.932 8.497 -2.224 1.00 91.06 741 ASN A O 1
ATOM 5833 N N . HIS A 1 742 ? 9.759 8.322 -0.924 1.00 91.56 742 HIS A N 1
ATOM 5834 C CA . HIS A 1 742 ? 10.529 7.544 -1.884 1.00 91.56 742 HIS A CA 1
ATOM 5835 C C . HIS A 1 742 ? 10.260 6.038 -1.758 1.00 91.56 742 HIS A C 1
ATOM 5837 O O . HIS A 1 742 ? 9.783 5.440 -2.714 1.00 91.56 742 HIS A O 1
ATOM 5843 N N . PHE A 1 743 ? 10.471 5.400 -0.601 1.00 95.06 743 PHE A N 1
ATOM 5844 C CA . PHE A 1 743 ? 10.320 3.942 -0.471 1.00 95.06 743 PHE A CA 1
ATOM 5845 C C . PHE A 1 743 ? 8.863 3.458 -0.416 1.00 95.06 743 PHE A C 1
ATOM 5847 O O . PHE A 1 743 ? 8.532 2.519 -1.132 1.00 95.06 743 PHE A O 1
ATOM 5854 N N . LEU A 1 744 ? 7.974 4.085 0.358 1.00 93.31 744 LEU A N 1
ATOM 5855 C CA . LEU A 1 744 ? 6.573 3.652 0.480 1.00 93.31 744 LEU A CA 1
ATOM 5856 C C . LEU A 1 744 ? 5.641 4.233 -0.598 1.00 93.31 744 LEU A C 1
ATOM 5858 O O . LEU A 1 744 ? 4.518 3.755 -0.733 1.00 93.31 744 LEU A O 1
ATOM 5862 N N . ALA A 1 745 ? 6.088 5.216 -1.387 1.00 91.31 745 ALA A N 1
ATOM 5863 C CA . ALA A 1 745 ? 5.256 5.947 -2.355 1.00 91.31 745 ALA A CA 1
ATOM 5864 C C . ALA A 1 745 ? 4.032 6.637 -1.717 1.00 91.31 745 ALA A C 1
ATOM 5866 O O . ALA A 1 745 ? 2.920 6.510 -2.237 1.00 91.31 745 ALA A O 1
ATOM 5867 N N . GLY A 1 746 ? 4.209 7.322 -0.581 1.00 89.94 746 GLY A N 1
ATOM 5868 C CA . GLY A 1 746 ? 3.125 8.054 0.089 1.00 89.94 746 GLY A CA 1
ATOM 5869 C C . GLY A 1 746 ? 2.545 9.158 -0.796 1.00 89.94 746 GLY A C 1
ATOM 5870 O O . GLY A 1 746 ? 3.276 10.046 -1.222 1.00 89.94 746 GLY A O 1
ATOM 5871 N N . THR A 1 747 ? 1.246 9.086 -1.098 1.00 83.69 747 THR A N 1
ATOM 5872 C CA . THR A 1 747 ? 0.623 9.939 -2.127 1.00 83.69 747 THR A CA 1
ATOM 5873 C C . THR A 1 747 ? 0.480 11.381 -1.664 1.00 83.69 747 THR A C 1
ATOM 5875 O O . THR A 1 747 ? 0.820 12.284 -2.417 1.00 83.69 747 THR A O 1
ATOM 5878 N N . ASP A 1 748 ? -0.022 11.600 -0.449 1.00 83.56 748 ASP A N 1
ATOM 5879 C CA . ASP A 1 748 ? -0.358 12.928 0.070 1.00 83.56 748 ASP A CA 1
ATOM 5880 C C . ASP A 1 748 ? 0.632 13.465 1.114 1.00 83.56 748 ASP A C 1
ATOM 5882 O O . ASP A 1 748 ? 0.635 14.667 1.356 1.00 83.56 748 ASP A O 1
ATOM 5886 N N . ASN A 1 749 ? 1.569 12.642 1.603 1.00 89.44 749 ASN A N 1
ATOM 5887 C CA . ASN A 1 749 ? 2.570 12.965 2.640 1.00 89.44 749 ASN A CA 1
ATOM 5888 C C . ASN A 1 749 ? 3.703 13.928 2.200 1.00 89.44 749 ASN A C 1
ATOM 5890 O O . ASN A 1 749 ? 4.835 13.842 2.693 1.00 89.44 749 ASN A O 1
ATOM 5894 N N . CYS A 1 750 ? 3.423 14.794 1.222 1.00 88.00 750 CYS A N 1
ATOM 5895 C CA . CYS A 1 750 ? 4.261 15.931 0.829 1.00 88.00 750 CYS A CA 1
ATOM 5896 C C . CYS A 1 750 ? 3.613 17.287 1.138 1.00 88.00 750 CYS A C 1
ATOM 5898 O O . CYS A 1 750 ? 4.294 18.303 1.048 1.00 88.00 750 CYS A O 1
ATOM 5900 N N . SER A 1 751 ? 2.313 17.312 1.434 1.00 88.75 751 SER A N 1
ATOM 5901 C CA . SER A 1 751 ? 1.568 18.523 1.786 1.00 88.75 751 SER A CA 1
ATOM 5902 C C . SER A 1 751 ? 0.592 18.168 2.901 1.00 88.75 751 SER A C 1
ATOM 5904 O O . SER A 1 751 ? 0.874 18.433 4.069 1.00 88.75 751 SER A O 1
ATOM 5906 N N . LYS A 1 752 ? -0.505 17.480 2.562 1.00 83.88 752 LYS A N 1
ATOM 5907 C CA . LYS A 1 752 ? -1.426 16.919 3.551 1.00 83.88 752 LYS A CA 1
ATOM 5908 C C . LYS A 1 752 ? -0.753 15.780 4.333 1.00 83.88 752 LYS A C 1
ATOM 5910 O O . LYS A 1 752 ? 0.298 15.288 3.929 1.00 83.88 752 LYS A O 1
ATOM 5915 N N . ASN A 1 753 ? -1.299 15.388 5.486 1.00 87.12 753 ASN A N 1
ATOM 5916 C CA . ASN A 1 753 ? -0.799 14.254 6.284 1.00 87.12 753 ASN A CA 1
ATOM 5917 C C . ASN A 1 753 ? 0.728 14.305 6.516 1.00 87.12 753 ASN A C 1
ATOM 5919 O O . ASN A 1 753 ? 1.430 13.291 6.461 1.00 87.12 753 ASN A O 1
ATOM 5923 N N . THR A 1 754 ? 1.255 15.520 6.679 1.00 90.75 754 THR A N 1
ATOM 5924 C CA . THR A 1 754 ? 2.663 15.802 6.954 1.00 90.75 754 THR A CA 1
ATOM 5925 C C . THR A 1 754 ? 2.709 16.590 8.252 1.00 90.75 754 THR A C 1
ATOM 5927 O O . THR A 1 754 ? 2.199 17.708 8.312 1.00 90.75 754 THR A O 1
ATOM 5930 N N . TYR A 1 755 ? 3.284 15.989 9.294 1.00 94.38 755 TYR A N 1
ATOM 5931 C CA . TYR A 1 755 ? 3.210 16.510 10.657 1.00 94.38 755 TYR A CA 1
ATOM 5932 C C . TYR A 1 755 ? 4.533 17.143 11.066 1.00 94.38 755 TYR A C 1
ATOM 5934 O O . TYR A 1 755 ? 5.509 16.447 11.350 1.00 94.38 755 TYR A O 1
ATOM 5942 N N . TYR A 1 756 ? 4.547 18.471 11.127 1.00 96.44 756 TYR A N 1
ATOM 5943 C CA . TYR A 1 756 ? 5.686 19.268 11.562 1.00 96.44 756 TYR A CA 1
ATOM 5944 C C . TYR A 1 756 ? 5.617 19.451 13.074 1.00 96.44 756 TYR A C 1
ATOM 5946 O O . TYR A 1 756 ? 4.773 20.192 13.587 1.00 96.44 756 TYR A O 1
ATOM 5954 N N . VAL A 1 757 ? 6.503 18.774 13.801 1.00 96.88 757 VAL A N 1
ATOM 5955 C CA . VAL A 1 757 ? 6.501 18.788 15.264 1.00 96.88 757 VAL A CA 1
ATOM 5956 C C . VAL A 1 757 ? 7.718 19.510 15.789 1.00 96.88 757 VAL A C 1
ATOM 5958 O O . VAL A 1 757 ? 8.848 19.096 15.549 1.00 96.88 757 VAL A O 1
ATOM 5961 N N . LEU A 1 758 ? 7.477 20.590 16.525 1.00 97.38 758 LEU A N 1
ATOM 5962 C CA . LEU A 1 758 ? 8.538 21.339 17.176 1.00 97.38 758 LEU A CA 1
ATOM 5963 C C . LEU A 1 758 ? 8.922 20.641 18.477 1.00 97.38 758 LEU A C 1
ATOM 5965 O O . LEU A 1 758 ? 8.139 20.605 19.433 1.00 97.38 758 LEU A O 1
ATOM 5969 N N . ASP A 1 759 ? 10.142 20.113 18.520 1.00 96.00 759 ASP A N 1
ATOM 5970 C CA . ASP A 1 759 ? 10.705 19.573 19.748 1.00 96.00 759 ASP A CA 1
ATOM 5971 C C . ASP A 1 759 ? 10.951 20.723 20.751 1.00 96.00 759 ASP A C 1
ATOM 5973 O O . ASP A 1 759 ? 11.661 21.683 20.437 1.00 96.00 759 ASP A O 1
ATOM 5977 N N . PRO A 1 760 ? 10.378 20.665 21.967 1.00 94.56 760 PRO A N 1
ATOM 5978 C CA . PRO A 1 760 ? 10.398 21.792 22.896 1.00 94.56 760 PRO A CA 1
ATOM 5979 C C . PRO A 1 760 ? 11.760 22.032 23.556 1.00 94.56 760 PRO A C 1
ATOM 5981 O O . PRO A 1 760 ? 11.925 23.059 24.211 1.00 94.56 760 PRO A O 1
ATOM 5984 N N . GLY A 1 761 ? 12.713 21.099 23.453 1.00 94.19 761 GLY A N 1
ATOM 5985 C CA . GLY A 1 761 ? 14.044 21.271 24.037 1.00 94.19 761 GLY A CA 1
ATOM 5986 C C . GLY A 1 761 ? 15.108 21.715 23.035 1.00 94.19 761 GLY A C 1
ATOM 5987 O O . GLY A 1 761 ? 16.032 22.428 23.417 1.00 94.19 761 GLY A O 1
ATOM 5988 N N . THR A 1 762 ? 14.992 21.311 21.770 1.00 95.81 762 THR A N 1
ATOM 5989 C CA . THR A 1 762 ? 15.931 21.668 20.692 1.00 95.81 762 THR A CA 1
ATOM 5990 C C . THR A 1 762 ? 15.423 22.793 19.798 1.00 95.81 762 THR A C 1
ATOM 5992 O O . THR A 1 762 ? 16.234 23.434 19.136 1.00 95.81 762 THR A O 1
ATOM 5995 N N . HIS A 1 763 ? 14.105 23.023 19.776 1.00 96.31 763 HIS A N 1
ATOM 5996 C CA . HIS A 1 763 ? 13.415 23.961 18.884 1.00 96.31 763 HIS A CA 1
ATOM 5997 C C . HIS A 1 763 ? 13.645 23.688 17.392 1.00 96.31 763 HIS A C 1
ATOM 5999 O O . HIS A 1 763 ? 13.561 24.596 16.567 1.00 96.31 763 HIS A O 1
ATOM 6005 N N . LEU A 1 764 ? 13.901 22.427 17.043 1.00 98.00 764 LEU A N 1
ATOM 6006 C CA . LEU A 1 764 ? 13.944 21.954 15.664 1.00 98.00 764 LEU A CA 1
ATOM 6007 C C . LEU A 1 764 ? 12.653 21.208 15.326 1.00 98.00 764 LEU A C 1
ATOM 6009 O O . LEU A 1 764 ? 12.102 20.486 16.160 1.00 98.00 764 LEU A O 1
ATOM 6013 N N . PHE A 1 765 ? 12.197 21.359 14.086 1.00 98.38 765 PHE A N 1
ATOM 6014 C CA . PHE A 1 765 ? 11.100 20.566 13.551 1.00 98.38 765 PHE A CA 1
ATOM 6015 C C . PHE A 1 765 ? 11.569 19.150 13.205 1.00 98.38 765 PHE A C 1
ATOM 6017 O O . PHE A 1 765 ? 12.535 18.959 12.457 1.00 98.38 765 PHE A O 1
ATOM 6024 N N . GLU A 1 766 ? 10.851 18.162 13.727 1.00 97.19 766 GLU A N 1
ATOM 6025 C CA . GLU A 1 766 ? 10.882 16.765 13.299 1.00 97.19 766 GLU A CA 1
ATOM 6026 C C . GLU A 1 766 ? 9.615 16.446 12.495 1.00 97.19 766 GLU A C 1
ATOM 6028 O O . GLU A 1 766 ? 8.583 17.111 12.641 1.00 97.19 766 GLU A O 1
ATOM 6033 N N . LEU A 1 767 ? 9.701 15.430 11.635 1.00 96.44 767 LEU A N 1
ATOM 6034 C CA . LEU A 1 767 ? 8.556 14.916 10.890 1.00 96.44 767 LEU A CA 1
ATOM 6035 C C . LEU A 1 767 ? 8.013 13.679 11.604 1.00 96.44 767 LEU A C 1
ATOM 6037 O O . LEU A 1 767 ? 8.707 12.673 11.769 1.00 96.44 767 LEU A O 1
ATOM 6041 N N . HIS A 1 768 ? 6.780 13.789 12.080 1.00 95.81 768 HIS A N 1
ATOM 6042 C CA . HIS A 1 768 ? 6.043 12.727 12.768 1.00 95.81 768 HIS A CA 1
ATOM 6043 C C . HIS A 1 768 ? 4.972 12.144 11.836 1.00 95.81 768 HIS A C 1
ATOM 6045 O O . HIS A 1 768 ? 4.789 12.646 10.726 1.00 95.81 768 HIS A O 1
ATOM 6051 N N . GLN A 1 769 ? 4.268 11.086 12.262 1.00 92.69 769 GLN A N 1
ATOM 6052 C CA . GLN A 1 769 ? 3.274 10.453 11.389 1.00 92.69 769 GLN A CA 1
ATOM 6053 C C . GLN A 1 769 ? 2.009 9.932 12.091 1.00 92.69 769 GLN A C 1
ATOM 6055 O O . GLN A 1 769 ? 2.090 9.295 13.133 1.00 92.69 769 GLN A O 1
ATOM 6060 N N . ASP A 1 770 ? 0.838 10.154 11.495 1.00 88.75 770 ASP A N 1
ATOM 6061 C CA . ASP A 1 770 ? -0.447 9.549 11.902 1.00 88.75 770 ASP A CA 1
ATOM 6062 C C . ASP A 1 770 ? -1.094 8.810 10.730 1.00 88.75 770 ASP A C 1
ATOM 6064 O O . ASP A 1 770 ? -1.502 7.663 10.888 1.00 88.75 770 ASP A O 1
ATOM 6068 N N . ASP A 1 771 ? -1.138 9.424 9.545 1.00 85.00 771 ASP A N 1
ATOM 6069 C CA . ASP A 1 771 ? -1.858 8.882 8.392 1.00 85.00 771 ASP A CA 1
ATOM 6070 C C . ASP A 1 771 ? -0.914 8.439 7.256 1.00 85.00 771 ASP A C 1
ATOM 6072 O O . ASP A 1 771 ? -0.231 9.245 6.617 1.00 85.00 771 ASP A O 1
ATOM 6076 N N . LEU A 1 772 ? -0.884 7.124 7.015 1.00 88.69 772 LEU A N 1
ATOM 6077 C CA . LEU A 1 772 ? -0.140 6.457 5.940 1.00 88.69 772 LEU A CA 1
ATOM 6078 C C . LEU A 1 772 ? -1.051 5.581 5.074 1.00 88.69 772 LEU A C 1
ATOM 6080 O O . LEU A 1 772 ? -0.605 4.602 4.487 1.00 88.69 772 LEU A O 1
ATOM 6084 N N . ASP A 1 773 ? -2.332 5.920 4.969 1.00 83.50 773 ASP A N 1
ATOM 6085 C CA . ASP A 1 773 ? -3.317 5.107 4.255 1.00 83.50 773 ASP A CA 1
ATOM 6086 C C . ASP A 1 773 ? -3.036 4.940 2.746 1.00 83.50 773 ASP A C 1
ATOM 6088 O O . ASP A 1 773 ? -3.419 3.934 2.142 1.00 83.50 773 ASP A O 1
ATOM 6092 N N . THR A 1 774 ? -2.397 5.930 2.114 1.00 85.88 774 THR A N 1
ATOM 6093 C CA . THR A 1 774 ? -2.261 6.042 0.649 1.00 85.88 774 THR A CA 1
ATOM 6094 C C . THR A 1 774 ? -0.844 5.718 0.157 1.00 85.88 774 THR A C 1
ATOM 6096 O O . THR A 1 774 ? -0.271 6.415 -0.687 1.00 85.88 774 THR A O 1
ATOM 6099 N N . ILE A 1 775 ? -0.265 4.637 0.682 1.00 90.25 775 ILE A N 1
ATOM 6100 C CA . ILE A 1 775 ? 1.056 4.098 0.312 1.00 90.25 775 ILE A CA 1
ATOM 6101 C C . ILE A 1 775 ? 0.953 2.912 -0.667 1.00 90.25 775 ILE A C 1
ATOM 6103 O O . ILE A 1 775 ? -0.134 2.528 -1.103 1.00 90.25 775 ILE A O 1
ATOM 6107 N N . PHE A 1 776 ? 2.102 2.364 -1.064 1.00 91.94 776 PHE A N 1
ATOM 6108 C CA . PHE A 1 776 ? 2.240 1.242 -1.994 1.00 91.94 776 PHE A CA 1
ATOM 6109 C C . PHE A 1 776 ? 1.519 1.485 -3.320 1.00 91.94 776 PHE A C 1
ATOM 6111 O O . PHE A 1 776 ? 1.816 2.465 -4.000 1.00 91.94 776 PHE A O 1
ATOM 6118 N N . LYS A 1 777 ? 0.601 0.593 -3.698 1.00 87.75 777 LYS A N 1
ATOM 6119 C CA . LYS A 1 777 ? -0.156 0.631 -4.951 1.00 87.75 777 LYS A CA 1
ATOM 6120 C C . LYS A 1 777 ? -1.419 1.510 -4.851 1.00 87.75 777 LYS A C 1
ATOM 6122 O O . LYS A 1 777 ? -1.997 1.858 -5.882 1.00 87.75 777 LYS A O 1
ATOM 6127 N N . THR A 1 778 ? -1.804 1.908 -3.635 1.00 86.19 778 THR A N 1
ATOM 6128 C CA . THR A 1 778 ? -3.091 2.543 -3.292 1.00 86.19 778 THR A CA 1
ATOM 6129 C C . THR A 1 778 ? -3.067 4.061 -3.420 1.00 86.19 778 THR A C 1
ATOM 6131 O O . THR A 1 778 ? -2.252 4.721 -2.776 1.00 86.19 778 THR A O 1
ATOM 6134 N N . ASP A 1 779 ? -3.978 4.627 -4.213 1.00 81.25 779 ASP A N 1
ATOM 6135 C CA . ASP A 1 779 ? -4.173 6.078 -4.334 1.00 81.25 779 ASP A CA 1
ATOM 6136 C C . ASP A 1 779 ? -5.144 6.661 -3.278 1.00 81.25 779 ASP A C 1
ATOM 6138 O O . ASP A 1 779 ? -5.730 5.945 -2.465 1.00 81.25 779 ASP A O 1
ATOM 6142 N N . ASN A 1 780 ? -5.361 7.982 -3.308 1.00 76.00 780 ASN A N 1
ATOM 6143 C CA . ASN A 1 780 ? -6.234 8.716 -2.371 1.00 76.00 780 ASN A CA 1
ATOM 6144 C C . ASN A 1 780 ? -7.756 8.501 -2.582 1.00 76.00 780 ASN A C 1
ATOM 6146 O O . ASN A 1 780 ? -8.606 9.153 -1.958 1.00 76.00 780 ASN A O 1
ATOM 6150 N N . SER A 1 781 ? -8.121 7.629 -3.519 1.00 75.06 781 SER A N 1
ATOM 6151 C CA . SER A 1 781 ? -9.485 7.129 -3.712 1.00 75.06 781 SER A CA 1
ATOM 6152 C C . SER A 1 781 ? -9.596 5.628 -3.412 1.00 75.06 781 SER A C 1
ATOM 6154 O O . SER A 1 781 ? -10.692 5.075 -3.535 1.00 75.06 781 SER A O 1
ATOM 6156 N N . GLY A 1 782 ? -8.496 4.984 -3.011 1.00 76.88 782 GLY A N 1
ATOM 6157 C CA . GLY A 1 782 ? -8.399 3.560 -2.709 1.00 76.88 782 GLY A CA 1
ATOM 6158 C C . GLY A 1 782 ? -8.027 2.689 -3.911 1.00 76.88 782 GLY A C 1
ATOM 6159 O O . GLY A 1 782 ? -7.887 1.478 -3.756 1.00 76.88 782 GLY A O 1
ATOM 6160 N N . TYR A 1 783 ? -7.845 3.252 -5.109 1.00 80.06 783 TYR A N 1
ATOM 6161 C CA . TYR A 1 783 ? -7.561 2.453 -6.299 1.00 80.06 783 TYR A CA 1
ATOM 6162 C C . TYR A 1 783 ? -6.136 1.898 -6.298 1.00 80.06 783 TYR A C 1
ATOM 6164 O O . TYR A 1 783 ? -5.177 2.568 -5.920 1.00 80.06 783 TYR A O 1
ATOM 6172 N N . GLN A 1 784 ? -6.001 0.675 -6.809 1.00 83.94 784 GLN A N 1
ATOM 6173 C CA . GLN A 1 784 ? -4.741 -0.057 -6.937 1.00 83.94 784 GLN A CA 1
ATOM 6174 C C . GLN A 1 784 ? -4.051 0.253 -8.269 1.00 83.94 784 GLN A C 1
ATOM 6176 O O . GLN A 1 784 ? -3.993 -0.604 -9.154 1.00 83.94 784 GLN A O 1
ATOM 6181 N N . VAL A 1 785 ? -3.579 1.489 -8.436 1.00 82.88 785 VAL A N 1
ATOM 6182 C CA . VAL A 1 785 ? -3.133 2.014 -9.741 1.00 82.88 785 VAL A CA 1
ATOM 6183 C C . VAL A 1 785 ? -1.673 2.442 -9.793 1.00 82.88 785 VAL A C 1
ATOM 6185 O O . VAL A 1 785 ? -1.127 2.498 -10.892 1.00 82.88 785 VAL A O 1
ATOM 6188 N N . LYS A 1 786 ? -1.018 2.712 -8.655 1.00 88.31 786 LYS A N 1
ATOM 6189 C CA . LYS A 1 786 ? 0.374 3.181 -8.678 1.00 88.31 786 LYS A CA 1
ATOM 6190 C C . LYS A 1 786 ? 1.301 2.073 -9.195 1.00 88.31 786 LYS A C 1
ATOM 6192 O O . LYS A 1 786 ? 1.320 0.985 -8.617 1.00 88.31 786 LYS A O 1
ATOM 6197 N N . PRO A 1 787 ? 2.088 2.308 -10.258 1.00 91.12 787 PRO A N 1
ATOM 6198 C CA . PRO A 1 787 ? 3.122 1.370 -10.679 1.00 91.12 787 PRO A CA 1
ATOM 6199 C C . PRO A 1 787 ? 4.250 1.279 -9.643 1.00 91.12 787 PRO A C 1
ATOM 6201 O O . PRO A 1 787 ? 4.612 2.273 -9.016 1.00 91.12 787 PRO A O 1
ATOM 6204 N N . TYR A 1 788 ? 4.871 0.103 -9.506 1.00 93.38 788 TYR A N 1
ATOM 6205 C CA . TYR A 1 788 ? 5.927 -0.149 -8.506 1.00 93.38 788 TYR A CA 1
ATOM 6206 C C . TYR A 1 788 ? 7.166 0.742 -8.649 1.00 93.38 788 TYR A C 1
ATOM 6208 O O . TYR A 1 788 ? 7.956 0.833 -7.711 1.00 93.38 788 TYR A O 1
ATOM 6216 N N . TYR A 1 789 ? 7.352 1.356 -9.815 1.00 92.50 789 TYR A N 1
ATOM 6217 C CA . TYR A 1 789 ? 8.508 2.170 -10.169 1.00 92.50 789 TYR A CA 1
ATOM 6218 C C . TYR A 1 789 ? 8.263 3.676 -10.032 1.00 92.50 789 TYR A C 1
ATOM 6220 O O . TYR A 1 789 ? 9.188 4.444 -10.293 1.00 92.50 789 TYR A O 1
ATOM 6228 N N . VAL A 1 790 ? 7.044 4.103 -9.681 1.00 90.56 790 VAL A N 1
ATOM 6229 C CA . VAL A 1 790 ? 6.735 5.518 -9.443 1.00 90.56 790 VAL A CA 1
ATOM 6230 C C . VAL A 1 790 ? 7.260 5.926 -8.070 1.00 90.56 790 VAL A C 1
ATOM 6232 O O . VAL A 1 790 ? 7.074 5.230 -7.069 1.00 90.56 790 VAL A O 1
ATOM 6235 N N . ASP A 1 791 ? 7.935 7.062 -8.023 1.00 87.31 791 ASP A N 1
ATOM 6236 C CA . ASP A 1 791 ? 8.462 7.693 -6.817 1.00 87.31 791 ASP A CA 1
ATOM 6237 C C . ASP A 1 791 ? 8.479 9.215 -7.027 1.00 87.31 791 ASP A C 1
ATOM 6239 O O . ASP A 1 791 ? 8.142 9.691 -8.110 1.00 87.31 791 ASP A O 1
ATOM 6243 N N . ARG A 1 792 ? 8.838 10.000 -6.009 1.00 84.19 792 ARG A N 1
ATOM 6244 C CA . ARG A 1 792 ? 8.799 11.466 -6.125 1.00 84.19 792 ARG A CA 1
ATOM 6245 C C . ARG A 1 792 ? 9.712 12.028 -7.232 1.00 84.19 792 ARG A C 1
ATOM 6247 O O . ARG A 1 792 ? 9.324 13.004 -7.867 1.00 84.19 792 ARG A O 1
ATOM 6254 N N . MET A 1 793 ? 10.856 11.393 -7.506 1.00 84.50 793 MET A N 1
ATOM 6255 C CA . MET A 1 793 ? 11.774 11.806 -8.580 1.00 84.50 793 MET A CA 1
ATOM 6256 C C . MET A 1 793 ? 11.255 11.390 -9.962 1.00 84.50 793 MET A C 1
ATOM 6258 O O . MET A 1 793 ? 11.566 12.012 -10.978 1.00 84.50 793 MET A O 1
ATOM 6262 N N . HIS A 1 794 ? 10.446 10.330 -10.006 1.00 87.88 794 HIS A N 1
ATOM 6263 C CA . HIS A 1 794 ? 9.832 9.785 -11.214 1.00 87.88 794 HIS A CA 1
ATOM 6264 C C . HIS A 1 794 ? 8.308 9.668 -11.037 1.00 87.88 794 HIS A C 1
ATOM 6266 O O . HIS A 1 794 ? 7.778 8.553 -10.973 1.00 87.88 794 HIS A O 1
ATOM 6272 N N . PRO A 1 795 ? 7.577 10.799 -10.954 1.00 86.69 795 PRO A N 1
ATOM 6273 C CA . PRO A 1 795 ? 6.176 10.804 -10.529 1.00 86.69 795 PRO A CA 1
ATOM 6274 C C . PRO A 1 795 ? 5.189 10.400 -11.641 1.00 86.69 795 PRO A C 1
ATOM 6276 O O . PRO A 1 795 ? 3.974 10.378 -11.422 1.00 86.69 795 PRO A O 1
ATOM 6279 N N . TYR A 1 796 ? 5.698 10.087 -12.835 1.00 89.06 796 TYR A N 1
ATOM 6280 C CA . TYR A 1 796 ? 4.921 9.747 -14.025 1.00 89.06 796 TYR A CA 1
ATOM 6281 C C . TYR A 1 796 ? 5.003 8.250 -14.340 1.00 89.06 796 TYR A C 1
ATOM 6283 O O . TYR A 1 796 ? 6.046 7.623 -14.138 1.00 89.06 796 TYR A O 1
ATOM 6291 N N . ASP A 1 797 ? 3.918 7.691 -14.877 1.00 87.06 797 ASP A N 1
ATOM 6292 C CA . ASP A 1 797 ? 3.949 6.367 -15.503 1.00 87.06 797 ASP A CA 1
ATOM 6293 C C . ASP A 1 797 ? 4.609 6.387 -16.895 1.00 87.06 797 ASP A C 1
ATOM 6295 O O . ASP A 1 797 ? 4.954 7.443 -17.432 1.00 87.06 797 ASP A O 1
ATOM 6299 N N . ASP A 1 798 ? 4.757 5.208 -17.503 1.00 86.94 798 ASP A N 1
ATOM 6300 C CA . ASP A 1 798 ? 5.341 5.050 -18.845 1.00 86.94 798 ASP A CA 1
ATOM 6301 C C . ASP A 1 798 ? 4.548 5.766 -19.955 1.00 86.94 798 ASP A C 1
ATOM 6303 O O . ASP A 1 798 ? 5.091 6.033 -21.028 1.00 86.94 798 ASP A O 1
ATOM 6307 N N . ASN A 1 799 ? 3.279 6.113 -19.708 1.00 85.38 799 ASN A N 1
ATOM 6308 C CA . ASN A 1 799 ? 2.446 6.886 -20.630 1.00 85.38 799 ASN A CA 1
ATOM 6309 C C . ASN A 1 799 ? 2.578 8.405 -20.410 1.00 85.38 799 ASN A C 1
ATOM 6311 O O . ASN A 1 799 ? 1.928 9.185 -21.108 1.00 85.38 799 ASN A O 1
ATOM 6315 N N . GLY A 1 800 ? 3.399 8.837 -19.447 1.00 84.50 800 GLY A N 1
ATOM 6316 C CA . GLY A 1 800 ? 3.565 10.237 -19.066 1.00 84.50 800 GLY A CA 1
ATOM 6317 C C . GLY A 1 800 ? 2.426 10.783 -18.201 1.00 84.50 800 GLY A C 1
ATOM 6318 O O . GLY A 1 800 ? 2.320 11.997 -18.033 1.00 84.50 800 GLY A O 1
ATOM 6319 N N . THR A 1 801 ? 1.567 9.921 -17.652 1.00 84.31 801 THR A N 1
ATOM 6320 C CA . THR A 1 801 ? 0.499 10.334 -16.734 1.00 84.31 801 THR A CA 1
ATOM 6321 C C . THR A 1 801 ? 1.085 10.538 -15.349 1.00 84.31 801 THR A C 1
ATOM 6323 O O . THR A 1 801 ? 1.779 9.665 -14.833 1.00 84.31 801 THR A O 1
ATOM 6326 N N . LEU A 1 802 ? 0.797 11.679 -14.726 1.00 82.31 802 LEU A N 1
ATOM 6327 C CA . LEU A 1 802 ? 1.181 11.937 -13.341 1.00 82.31 802 LEU A CA 1
ATOM 6328 C C . LEU A 1 802 ? 0.408 10.982 -12.419 1.00 82.31 802 LEU A C 1
ATOM 6330 O O . LEU A 1 802 ? -0.809 11.096 -12.304 1.00 82.31 802 LEU A O 1
ATOM 6334 N N . GLN A 1 803 ? 1.112 10.041 -11.791 1.00 78.75 803 GLN A N 1
ATOM 6335 C CA . GLN A 1 803 ? 0.539 9.070 -10.847 1.00 78.75 803 GLN A CA 1
ATOM 6336 C C . GLN A 1 803 ? 0.818 9.454 -9.388 1.00 78.75 803 GLN A C 1
ATOM 6338 O O . GLN A 1 803 ? 0.110 9.025 -8.481 1.00 78.75 803 GLN A O 1
ATOM 6343 N N . TYR A 1 804 ? 1.841 10.280 -9.160 1.00 73.06 804 TYR A N 1
ATOM 6344 C CA . TYR A 1 804 ? 2.167 10.872 -7.866 1.00 73.06 804 TYR A CA 1
ATOM 6345 C C . TYR A 1 804 ? 1.794 12.362 -7.909 1.00 73.06 804 TYR A C 1
ATOM 6347 O O . TYR A 1 804 ? 2.567 13.188 -8.388 1.00 73.06 804 TYR A O 1
ATOM 6355 N N . THR A 1 805 ? 0.563 12.703 -7.516 1.00 60.06 805 THR A N 1
ATOM 6356 C CA . THR A 1 805 ? -0.064 13.992 -7.875 1.00 60.06 805 THR A CA 1
ATOM 6357 C C . THR A 1 805 ? 0.003 15.075 -6.801 1.00 60.06 805 THR A C 1
ATOM 6359 O O . THR A 1 805 ? -0.170 16.251 -7.122 1.00 60.06 805 THR A O 1
ATOM 6362 N N . GLU A 1 806 ? 0.249 14.729 -5.537 1.00 77.50 806 GLU A N 1
ATOM 6363 C CA . GLU A 1 806 ? -0.004 15.651 -4.426 1.00 77.50 806 GLU A CA 1
ATOM 6364 C C . GLU A 1 806 ? 1.290 16.171 -3.781 1.00 77.50 806 GLU A C 1
ATOM 6366 O O . GLU A 1 806 ? 2.183 15.414 -3.397 1.00 77.50 806 GLU A O 1
ATOM 6371 N N . GLY A 1 807 ? 1.412 17.499 -3.683 1.00 77.00 807 GLY A N 1
ATOM 6372 C CA . GLY A 1 807 ? 2.559 18.160 -3.054 1.00 77.00 807 GLY A CA 1
ATOM 6373 C C . GLY A 1 807 ? 3.855 18.130 -3.871 1.00 77.00 807 GLY A C 1
ATOM 6374 O O . GLY A 1 807 ? 4.955 18.281 -3.326 1.00 77.00 807 GLY A O 1
ATOM 6375 N N . THR A 1 808 ? 3.763 17.991 -5.199 1.00 83.19 808 THR A N 1
ATOM 6376 C CA . THR A 1 808 ? 4.899 18.204 -6.123 1.00 83.19 808 THR A CA 1
ATOM 6377 C C . THR A 1 808 ? 5.444 19.634 -6.040 1.00 83.19 808 THR A C 1
ATOM 6379 O O . THR A 1 808 ? 6.611 19.884 -6.328 1.00 83.19 808 THR A O 1
ATOM 6382 N N . ASN A 1 809 ? 4.611 20.577 -5.597 1.00 88.06 809 ASN A N 1
ATOM 6383 C CA . ASN A 1 809 ? 4.962 21.987 -5.456 1.00 88.06 809 ASN A CA 1
ATOM 6384 C C . ASN A 1 809 ? 5.478 22.355 -4.053 1.00 88.06 809 ASN A C 1
ATOM 6386 O O . ASN A 1 809 ? 5.767 23.525 -3.808 1.00 88.06 809 ASN A O 1
ATOM 6390 N N . ASN A 1 810 ? 5.585 21.387 -3.133 1.00 93.44 810 ASN A N 1
ATOM 6391 C CA . ASN A 1 810 ? 6.081 21.633 -1.783 1.00 93.44 810 ASN A CA 1
ATOM 6392 C C . ASN A 1 810 ? 7.578 21.981 -1.800 1.00 93.44 810 ASN A C 1
ATOM 6394 O O . ASN A 1 810 ? 8.418 21.182 -2.228 1.00 93.44 810 ASN A O 1
ATOM 6398 N N . VAL A 1 811 ? 7.910 23.174 -1.307 1.00 96.19 811 VAL A N 1
ATOM 6399 C CA . VAL A 1 811 ? 9.269 23.720 -1.354 1.00 96.19 811 VAL A CA 1
ATOM 6400 C C . VAL A 1 811 ? 10.251 22.914 -0.503 1.00 96.19 811 VAL A C 1
ATOM 6402 O O . VAL A 1 811 ? 11.368 22.669 -0.956 1.00 96.19 811 VAL A O 1
ATOM 6405 N N . LEU A 1 812 ? 9.853 22.456 0.689 1.00 96.12 812 LEU A N 1
ATOM 6406 C CA . LEU A 1 812 ? 10.724 21.681 1.579 1.00 96.12 812 LEU A CA 1
ATOM 6407 C C . LEU A 1 812 ? 11.182 20.378 0.921 1.00 96.12 812 LEU A C 1
ATOM 6409 O O . LEU A 1 812 ? 12.371 20.063 0.944 1.00 96.12 812 LEU A O 1
ATOM 6413 N N . PHE A 1 813 ? 10.259 19.628 0.322 1.00 93.69 813 PHE A N 1
ATOM 6414 C CA . PHE A 1 813 ? 10.589 18.339 -0.286 1.00 93.69 813 PHE A CA 1
ATOM 6415 C C . PHE A 1 813 ? 11.287 18.482 -1.641 1.00 93.69 813 PHE A C 1
ATOM 6417 O O . PHE A 1 813 ? 12.147 17.662 -1.954 1.00 93.69 813 PHE A O 1
ATOM 6424 N N . ASN A 1 814 ? 11.001 19.546 -2.399 1.00 93.06 814 ASN A N 1
ATOM 6425 C CA . ASN A 1 814 ? 11.790 19.899 -3.584 1.00 93.06 814 ASN A CA 1
ATOM 6426 C C . ASN A 1 814 ? 13.237 20.231 -3.201 1.00 93.06 814 ASN A C 1
ATOM 6428 O O . ASN A 1 814 ? 14.171 19.718 -3.810 1.00 93.06 814 ASN A O 1
ATOM 6432 N N . LEU A 1 815 ? 13.441 21.020 -2.142 1.00 94.38 815 LEU A N 1
ATOM 6433 C CA . LEU A 1 815 ? 14.778 21.271 -1.611 1.00 94.38 815 LEU A CA 1
ATOM 6434 C C . LEU A 1 815 ? 15.433 19.991 -1.093 1.00 94.38 815 LEU A C 1
ATOM 6436 O O . LEU A 1 815 ? 16.602 19.771 -1.377 1.00 94.38 815 LEU A O 1
ATOM 6440 N N . CYS A 1 816 ? 14.714 19.139 -0.358 1.00 93.00 816 CYS A N 1
ATOM 6441 C CA . CYS A 1 816 ? 15.254 17.883 0.168 1.00 93.00 816 CYS A CA 1
ATOM 6442 C C . CYS A 1 816 ? 15.849 17.013 -0.948 1.00 93.00 816 CYS A C 1
ATOM 6444 O O . CYS A 1 816 ? 17.011 16.615 -0.852 1.00 93.00 816 CYS A O 1
ATOM 6446 N N . GLU A 1 817 ? 15.093 16.803 -2.029 1.00 89.50 817 GLU A N 1
ATOM 6447 C CA . GLU A 1 817 ? 15.568 16.095 -3.218 1.00 89.50 817 GLU A CA 1
ATOM 6448 C C . GLU A 1 817 ? 16.825 16.772 -3.780 1.00 89.50 817 GLU A C 1
ATOM 6450 O O . GLU A 1 817 ? 17.886 16.166 -3.850 1.00 89.50 817 GLU A O 1
ATOM 6455 N N . MET A 1 818 ? 16.768 18.071 -4.064 1.00 90.75 818 MET A N 1
ATOM 6456 C CA . MET A 1 818 ? 17.873 18.772 -4.724 1.00 90.75 818 MET A CA 1
ATOM 6457 C C . MET A 1 818 ? 19.129 18.925 -3.849 1.00 90.75 818 MET A C 1
ATOM 6459 O O . MET A 1 818 ? 20.234 19.030 -4.375 1.00 90.75 818 MET A O 1
ATOM 6463 N N . MET A 1 819 ? 18.996 18.953 -2.520 1.00 92.12 819 MET A N 1
ATOM 6464 C CA . MET A 1 819 ? 20.124 19.070 -1.586 1.00 92.12 819 MET A CA 1
ATOM 6465 C C . MET A 1 819 ? 20.843 17.737 -1.369 1.00 92.12 819 MET A C 1
ATOM 6467 O O . MET A 1 819 ? 22.062 17.719 -1.152 1.00 92.12 819 MET A O 1
ATOM 6471 N N . TYR A 1 820 ? 20.091 16.637 -1.359 1.00 91.81 820 TYR A N 1
ATOM 6472 C CA . TYR A 1 820 ? 20.569 15.337 -0.886 1.00 91.81 820 TYR A CA 1
ATOM 6473 C C . TYR A 1 820 ? 20.578 14.258 -1.974 1.00 91.81 820 TYR A C 1
ATOM 6475 O O . TYR A 1 820 ? 21.174 13.205 -1.762 1.00 91.81 820 TYR A O 1
ATOM 6483 N N . GLU A 1 821 ? 20.002 14.525 -3.142 1.00 84.81 821 GLU A N 1
ATOM 6484 C CA . GLU A 1 821 ? 19.942 13.624 -4.287 1.00 84.81 821 GLU A CA 1
ATOM 6485 C C . GLU A 1 821 ? 20.342 14.375 -5.567 1.00 84.81 821 GLU A C 1
ATOM 6487 O O . GLU A 1 821 ? 19.534 15.012 -6.236 1.00 84.81 821 GLU A O 1
ATOM 6492 N N . THR A 1 822 ? 21.636 14.345 -5.908 1.00 69.94 822 THR A N 1
ATOM 6493 C CA . THR A 1 822 ? 22.148 14.992 -7.129 1.00 69.94 822 THR A CA 1
ATOM 6494 C C . THR A 1 822 ? 23.100 14.074 -7.881 1.00 69.94 822 THR A C 1
ATOM 6496 O O . THR A 1 822 ? 23.853 13.323 -7.272 1.00 69.94 822 THR A O 1
ATOM 6499 N N . TYR A 1 823 ? 23.146 14.203 -9.208 1.00 50.56 823 TYR A N 1
ATOM 6500 C CA . TYR A 1 823 ? 24.114 13.492 -10.055 1.00 50.56 823 TYR A CA 1
ATOM 6501 C C . TYR A 1 823 ? 25.562 14.006 -9.912 1.00 50.56 823 TYR A C 1
ATOM 6503 O O . TYR A 1 823 ? 26.494 13.368 -10.396 1.00 50.56 823 TYR A O 1
ATOM 6511 N N . ALA A 1 824 ? 25.762 15.176 -9.292 1.00 46.22 824 ALA A N 1
ATOM 6512 C CA . ALA A 1 824 ? 27.045 15.888 -9.245 1.00 46.22 824 ALA A CA 1
ATOM 6513 C C . ALA A 1 824 ? 27.786 15.781 -7.894 1.00 46.22 824 ALA A C 1
ATOM 6515 O O . ALA A 1 824 ? 28.942 16.193 -7.795 1.00 46.22 824 ALA A O 1
ATOM 6516 N N . SER A 1 825 ? 27.144 15.233 -6.860 1.00 51.00 825 SER A N 1
ATOM 6517 C CA . SER A 1 825 ? 27.681 15.009 -5.510 1.00 51.00 825 SER A CA 1
ATOM 6518 C C . SER A 1 825 ? 27.287 13.601 -5.057 1.00 51.00 825 SER A C 1
ATOM 6520 O O . SER A 1 825 ? 26.278 13.095 -5.540 1.00 51.00 825 SER A O 1
ATOM 6522 N N . PRO A 1 826 ? 28.018 12.944 -4.135 1.00 60.41 826 PRO A N 1
ATOM 6523 C CA . PRO A 1 826 ? 27.529 11.702 -3.542 1.00 60.41 826 PRO A CA 1
ATOM 6524 C C . PRO A 1 826 ? 26.115 11.909 -2.978 1.00 60.41 826 PRO A C 1
ATOM 6526 O O . PRO A 1 826 ? 25.912 12.786 -2.135 1.00 60.41 826 PRO A O 1
ATOM 6529 N N . SER A 1 827 ? 25.158 11.126 -3.485 1.00 80.94 827 SER A N 1
ATOM 6530 C CA . SER A 1 827 ? 23.793 11.039 -2.962 1.00 80.94 827 SER A CA 1
ATOM 6531 C C . SER A 1 827 ? 23.838 10.732 -1.461 1.00 80.94 827 SER A C 1
ATOM 6533 O O . SER A 1 827 ? 24.572 9.846 -1.022 1.00 80.94 827 SER A O 1
ATOM 6535 N N . GLU A 1 828 ? 23.062 11.472 -0.672 1.00 92.06 828 GLU A N 1
ATOM 6536 C CA . GLU A 1 828 ? 22.815 11.216 0.751 1.00 92.06 828 GLU A CA 1
ATOM 6537 C C . GLU A 1 828 ? 21.482 10.481 0.975 1.00 92.06 828 GLU A C 1
ATOM 6539 O O . GLU A 1 828 ? 21.319 9.816 2.003 1.00 92.06 828 GLU A O 1
ATOM 6544 N N . ILE A 1 829 ? 20.555 10.526 0.007 1.00 92.56 829 ILE A N 1
ATOM 6545 C CA . ILE A 1 829 ? 19.293 9.776 0.068 1.00 92.56 829 ILE A CA 1
ATOM 6546 C C . ILE A 1 829 ? 19.527 8.274 -0.127 1.00 92.56 829 ILE A C 1
ATOM 6548 O O . ILE A 1 829 ? 18.970 7.484 0.634 1.00 92.56 829 ILE A O 1
ATOM 6552 N N . ALA A 1 830 ? 20.393 7.849 -1.053 1.00 91.94 830 ALA A N 1
ATOM 6553 C CA . ALA A 1 830 ? 20.706 6.428 -1.240 1.00 91.94 830 ALA A CA 1
ATOM 6554 C C . ALA A 1 830 ? 21.352 5.783 0.011 1.00 91.94 830 ALA A C 1
ATOM 6556 O O . ALA A 1 830 ? 20.895 4.718 0.439 1.00 91.94 830 ALA A O 1
ATOM 6557 N N . PRO A 1 831 ? 22.344 6.405 0.685 1.00 93.69 831 PRO A N 1
ATOM 6558 C CA . PRO A 1 831 ? 22.824 5.949 1.992 1.00 93.69 831 PRO A CA 1
ATOM 6559 C C . PRO A 1 831 ? 21.755 5.953 3.095 1.00 93.69 831 PRO A C 1
ATOM 6561 O O . PRO A 1 831 ? 21.728 5.026 3.911 1.00 93.69 831 PRO A O 1
ATOM 6564 N N . MET A 1 832 ? 20.863 6.951 3.134 1.00 96.81 832 MET A N 1
ATOM 6565 C CA . MET A 1 832 ? 19.747 6.970 4.090 1.00 96.81 832 MET A CA 1
ATOM 6566 C C . MET A 1 832 ? 18.802 5.787 3.848 1.00 96.81 832 MET A C 1
ATOM 6568 O O . MET A 1 832 ? 18.496 5.046 4.780 1.00 96.81 832 MET A O 1
ATOM 6572 N N . LEU A 1 833 ? 18.423 5.528 2.593 1.00 96.94 833 LEU A N 1
ATOM 6573 C CA . LEU A 1 833 ? 17.599 4.377 2.230 1.00 96.94 833 LEU A CA 1
ATOM 6574 C C . LEU A 1 833 ? 18.296 3.049 2.548 1.00 96.94 833 LEU A C 1
ATOM 6576 O O . LEU A 1 833 ? 17.676 2.140 3.090 1.00 96.94 833 LEU A O 1
ATOM 6580 N N . ARG A 1 834 ? 19.607 2.939 2.315 1.00 96.38 834 ARG A N 1
ATOM 6581 C CA . ARG A 1 834 ? 20.393 1.772 2.744 1.00 96.38 834 ARG A CA 1
ATOM 6582 C C . ARG A 1 834 ? 20.327 1.569 4.261 1.00 96.38 834 ARG A C 1
ATOM 6584 O O . ARG A 1 834 ? 20.241 0.429 4.721 1.00 96.38 834 ARG A O 1
ATOM 6591 N N . SER A 1 835 ? 20.360 2.655 5.033 1.00 98.12 835 SER A N 1
ATOM 6592 C CA . SER A 1 835 ? 20.262 2.625 6.498 1.00 98.12 835 SER A CA 1
ATOM 6593 C C . SER A 1 835 ? 18.870 2.188 6.952 1.00 98.12 835 SER A C 1
ATOM 6595 O O . SER A 1 835 ? 18.763 1.366 7.856 1.00 98.12 835 SER A O 1
ATOM 6597 N N . ILE A 1 836 ? 17.822 2.643 6.260 1.00 98.75 836 ILE A N 1
ATOM 6598 C CA . ILE A 1 836 ? 16.433 2.193 6.428 1.00 98.75 836 ILE A CA 1
ATOM 6599 C C . ILE A 1 836 ? 16.312 0.688 6.168 1.00 98.75 836 ILE A C 1
ATOM 6601 O O . ILE A 1 836 ? 15.901 -0.044 7.063 1.00 98.75 836 ILE A O 1
ATOM 6605 N N . LEU A 1 837 ? 16.740 0.198 4.999 1.00 98.50 837 LEU A N 1
ATOM 6606 C CA . LEU A 1 837 ? 16.645 -1.224 4.631 1.00 98.50 837 LEU A CA 1
ATOM 6607 C C . LEU A 1 837 ? 17.468 -2.127 5.568 1.00 98.50 837 LEU A C 1
ATOM 6609 O O . LEU A 1 837 ? 17.060 -3.239 5.902 1.00 98.50 837 LEU A O 1
ATOM 6613 N N . THR A 1 838 ? 18.614 -1.639 6.046 1.00 97.94 838 THR A N 1
ATOM 6614 C CA . THR A 1 838 ? 19.416 -2.335 7.066 1.00 97.94 838 THR A CA 1
ATOM 6615 C C . THR A 1 838 ? 18.709 -2.338 8.423 1.00 97.94 838 THR A C 1
ATOM 6617 O O . THR A 1 838 ? 18.647 -3.372 9.085 1.00 97.94 838 THR A O 1
ATOM 6620 N N . GLY A 1 839 ? 18.142 -1.198 8.829 1.00 98.25 839 GLY A N 1
ATOM 6621 C CA . GLY A 1 839 ? 17.348 -1.058 10.047 1.00 98.25 839 GLY A CA 1
ATOM 6622 C C . GLY A 1 839 ? 16.147 -1.999 10.062 1.00 98.25 839 GLY A C 1
ATOM 6623 O O . GLY A 1 839 ? 15.923 -2.668 11.065 1.00 98.25 839 GLY A O 1
ATOM 6624 N N . MET A 1 840 ? 15.455 -2.139 8.930 1.00 98.62 840 MET A N 1
ATOM 6625 C CA . MET A 1 840 ? 14.349 -3.082 8.751 1.00 98.62 840 MET A CA 1
ATOM 6626 C C . MET A 1 840 ? 14.776 -4.521 9.077 1.00 98.62 840 MET A C 1
ATOM 6628 O O . MET A 1 840 ? 14.142 -5.177 9.899 1.00 98.62 840 MET A O 1
ATOM 6632 N N . GLY A 1 841 ? 15.903 -4.989 8.527 1.00 97.62 841 GLY A N 1
ATOM 6633 C CA . GLY A 1 841 ? 16.449 -6.309 8.867 1.00 97.62 841 GLY A CA 1
ATOM 6634 C C . GLY A 1 841 ? 16.854 -6.445 10.343 1.00 97.62 841 GLY A C 1
ATOM 6635 O O . GLY A 1 841 ? 16.669 -7.502 10.942 1.00 97.62 841 GLY A O 1
ATOM 6636 N N . ASN A 1 842 ? 17.357 -5.375 10.968 1.00 97.94 842 ASN A N 1
ATOM 6637 C CA . ASN A 1 842 ? 17.747 -5.379 12.384 1.00 97.94 842 ASN A CA 1
ATOM 6638 C C . ASN A 1 842 ? 16.556 -5.416 13.358 1.00 97.94 842 ASN A C 1
ATOM 6640 O O . ASN A 1 842 ? 16.724 -5.869 14.489 1.00 97.94 842 ASN A O 1
ATOM 6644 N N . LEU A 1 843 ? 15.372 -4.955 12.938 1.00 97.75 843 LEU A N 1
ATOM 6645 C CA . LEU A 1 843 ? 14.133 -5.014 13.728 1.00 97.75 843 LEU A CA 1
ATOM 6646 C C . LEU A 1 843 ? 13.500 -6.418 13.757 1.00 97.75 843 LEU A C 1
ATOM 6648 O O . LEU A 1 843 ? 12.575 -6.663 14.540 1.00 97.75 843 LEU A O 1
ATOM 6652 N N . MET A 1 844 ? 13.987 -7.340 12.923 1.00 97.38 844 MET A N 1
ATOM 6653 C CA . MET A 1 844 ? 13.565 -8.739 12.918 1.00 97.38 844 MET A CA 1
ATOM 6654 C C . MET A 1 844 ? 14.259 -9.525 14.037 1.00 97.38 844 MET A C 1
ATOM 6656 O O . MET A 1 844 ? 15.487 -9.512 14.187 1.00 97.38 844 MET A O 1
ATOM 6660 N N . THR A 1 845 ? 13.462 -10.243 14.820 1.00 95.31 845 THR A N 1
ATOM 6661 C CA . THR A 1 845 ? 13.900 -11.151 15.886 1.00 95.31 845 THR A CA 1
ATOM 6662 C C . THR A 1 845 ? 13.803 -12.605 15.427 1.00 95.31 845 THR A C 1
ATOM 6664 O O . THR A 1 845 ? 13.168 -12.891 14.422 1.00 95.31 845 THR A O 1
ATOM 6667 N N . GLU A 1 846 ? 14.397 -13.547 16.167 1.00 95.06 846 GLU A N 1
ATOM 6668 C CA . GLU A 1 846 ? 14.293 -14.983 15.839 1.00 95.06 846 GLU A CA 1
ATOM 6669 C C . GLU A 1 846 ? 12.846 -15.499 15.855 1.00 95.06 846 GLU A C 1
ATOM 6671 O O . GLU A 1 846 ? 12.520 -16.413 15.109 1.00 95.06 846 GLU A O 1
ATOM 6676 N N . ALA A 1 847 ? 11.971 -14.902 16.673 1.00 92.50 847 ALA A N 1
ATOM 6677 C CA . ALA A 1 847 ? 10.555 -15.263 16.722 1.00 92.50 847 ALA A CA 1
ATOM 6678 C C . ALA A 1 847 ? 9.772 -14.788 15.486 1.00 92.50 847 ALA A C 1
ATOM 6680 O O . ALA A 1 847 ? 8.680 -15.288 15.237 1.00 92.50 847 ALA A O 1
ATOM 6681 N N . ASP A 1 848 ? 10.325 -13.837 14.727 1.00 94.62 848 ASP A N 1
ATOM 6682 C CA . ASP A 1 848 ? 9.703 -13.301 13.517 1.00 94.62 848 ASP A CA 1
ATOM 6683 C C . ASP A 1 848 ? 10.077 -14.109 12.257 1.00 94.62 848 ASP A C 1
ATOM 6685 O O . ASP A 1 848 ? 9.530 -13.846 11.189 1.00 94.62 848 ASP A O 1
ATOM 6689 N N . LEU A 1 849 ? 11.040 -15.038 12.338 1.00 95.81 849 LEU A N 1
ATOM 6690 C CA . LEU A 1 849 ? 11.581 -15.747 11.174 1.00 95.81 849 LEU A CA 1
ATOM 6691 C C . LEU A 1 849 ? 10.770 -17.002 10.838 1.00 95.81 849 LEU A C 1
ATOM 6693 O O . LEU A 1 849 ? 10.454 -17.806 11.712 1.00 95.81 849 LEU A O 1
ATOM 6697 N N . ASP A 1 850 ? 10.532 -17.213 9.546 1.00 93.94 850 ASP A N 1
ATOM 6698 C CA . ASP A 1 850 ? 9.886 -18.408 9.004 1.00 93.94 850 ASP A CA 1
ATOM 6699 C C . ASP A 1 850 ? 10.494 -18.728 7.632 1.00 93.94 850 ASP A C 1
ATOM 6701 O O . ASP A 1 850 ? 10.141 -18.146 6.604 1.00 93.94 850 ASP A O 1
ATOM 6705 N N . ALA A 1 851 ? 11.451 -19.656 7.624 1.00 90.12 851 ALA A N 1
ATOM 6706 C CA . ALA A 1 851 ? 12.181 -20.025 6.416 1.00 90.12 851 ALA A CA 1
ATOM 6707 C C . ALA A 1 851 ? 11.295 -20.723 5.370 1.00 90.12 851 ALA A C 1
ATOM 6709 O O . ALA A 1 851 ? 11.574 -20.599 4.178 1.00 90.12 851 ALA A O 1
ATOM 6710 N N . GLU A 1 852 ? 10.237 -21.429 5.786 1.00 86.69 852 GLU A N 1
ATOM 6711 C CA . GLU A 1 852 ? 9.314 -22.105 4.862 1.00 86.69 852 GLU A CA 1
ATOM 6712 C C . GLU A 1 852 ? 8.485 -21.084 4.081 1.00 86.69 852 GLU A C 1
ATOM 6714 O O . GLU A 1 852 ? 8.227 -21.268 2.892 1.00 86.69 852 GLU A O 1
ATOM 6719 N N . ARG A 1 853 ? 8.143 -19.965 4.728 1.00 85.12 853 ARG A N 1
ATOM 6720 C CA . ARG A 1 853 ? 7.427 -18.835 4.121 1.00 85.12 853 ARG A CA 1
ATOM 6721 C C . ARG A 1 853 ? 8.349 -17.775 3.506 1.00 85.12 853 ARG A C 1
ATOM 6723 O O . ARG A 1 853 ? 7.871 -16.753 3.020 1.00 85.12 853 ARG A O 1
ATOM 6730 N N . GLY A 1 854 ? 9.667 -17.989 3.524 1.00 89.81 854 GLY A N 1
ATOM 6731 C CA . GLY A 1 854 ? 10.654 -17.038 2.998 1.00 89.81 854 GLY A CA 1
ATOM 6732 C C . GLY A 1 854 ? 10.809 -15.758 3.832 1.00 89.81 854 GLY A C 1
ATOM 6733 O O . GLY A 1 854 ? 11.302 -14.749 3.325 1.00 89.81 854 GLY A O 1
ATOM 6734 N N . ILE A 1 855 ? 10.401 -15.783 5.101 1.00 95.38 855 ILE A N 1
ATOM 6735 C CA . ILE A 1 855 ? 10.498 -14.665 6.040 1.00 95.38 855 ILE A CA 1
ATOM 6736 C C . ILE A 1 855 ? 11.862 -14.741 6.731 1.00 95.38 855 ILE A C 1
ATOM 6738 O O . ILE A 1 855 ? 12.074 -15.510 7.670 1.00 95.38 855 ILE A O 1
ATOM 6742 N N . ASN A 1 856 ? 12.801 -13.937 6.236 1.00 95.00 856 ASN A N 1
ATOM 6743 C CA . ASN A 1 856 ? 14.185 -13.899 6.699 1.00 95.00 856 ASN A CA 1
ATOM 6744 C C . ASN A 1 856 ? 14.508 -12.580 7.418 1.00 95.00 856 ASN A C 1
ATOM 6746 O O . ASN A 1 856 ? 13.710 -11.646 7.467 1.00 95.00 856 ASN A O 1
ATOM 6750 N N . ARG A 1 857 ? 15.715 -12.494 7.990 1.00 96.06 857 ARG A N 1
ATOM 6751 C CA . ARG A 1 857 ? 16.226 -11.287 8.658 1.00 96.06 857 ARG A CA 1
ATOM 6752 C C . ARG A 1 857 ? 16.683 -10.239 7.634 1.00 96.06 857 ARG A C 1
ATOM 6754 O O . ARG A 1 857 ? 17.872 -9.953 7.502 1.00 96.06 857 ARG A O 1
ATOM 6761 N N . ASP A 1 858 ? 15.734 -9.689 6.893 1.00 95.31 858 ASP A N 1
ATOM 6762 C CA . ASP A 1 858 ? 15.951 -8.701 5.840 1.00 95.31 858 ASP A CA 1
ATOM 6763 C C . ASP A 1 858 ? 14.757 -7.734 5.714 1.00 95.31 858 ASP A C 1
ATOM 6765 O O . ASP A 1 858 ? 13.807 -7.761 6.502 1.00 95.31 858 ASP A O 1
ATOM 6769 N N . ALA A 1 859 ? 14.822 -6.831 4.733 1.00 96.88 859 ALA A N 1
ATOM 6770 C CA . ALA A 1 859 ? 13.752 -5.873 4.480 1.00 96.88 859 ALA A CA 1
ATOM 6771 C C . ALA A 1 859 ? 12.428 -6.545 4.061 1.00 96.88 859 ALA A C 1
ATOM 6773 O O . ALA A 1 859 ? 11.369 -6.008 4.377 1.00 96.88 859 ALA A O 1
ATOM 6774 N N . TRP A 1 860 ? 12.462 -7.708 3.398 1.00 96.62 860 TRP A N 1
ATOM 6775 C CA . TRP A 1 860 ? 11.249 -8.436 3.015 1.00 96.62 860 TRP A CA 1
ATOM 6776 C C . TRP A 1 860 ? 10.553 -9.032 4.241 1.00 96.62 860 TRP A C 1
ATOM 6778 O O . TRP A 1 860 ? 9.360 -8.807 4.439 1.00 96.62 860 TRP A O 1
ATOM 6788 N N . GLY A 1 861 ? 11.304 -9.700 5.122 1.00 97.31 861 GLY A N 1
ATOM 6789 C CA . GLY A 1 861 ? 10.758 -10.214 6.377 1.00 97.31 861 GLY A CA 1
ATOM 6790 C C . GLY A 1 861 ? 10.202 -9.105 7.274 1.00 97.31 861 GLY A C 1
ATOM 6791 O O . GLY A 1 861 ? 9.146 -9.271 7.882 1.00 97.31 861 GLY A O 1
ATOM 6792 N N . CYS A 1 862 ? 10.842 -7.932 7.287 1.00 98.25 862 CYS A N 1
ATOM 6793 C CA . CYS A 1 862 ? 10.332 -6.762 8.004 1.00 98.25 862 CYS A CA 1
ATOM 6794 C C . CYS A 1 862 ? 9.009 -6.234 7.423 1.00 98.25 862 CYS A C 1
ATOM 6796 O O . CYS A 1 862 ? 8.090 -5.935 8.185 1.00 98.25 862 CYS A O 1
ATOM 6798 N N . LEU A 1 863 ? 8.872 -6.164 6.091 1.00 97.81 863 LEU A N 1
ATOM 6799 C CA . LEU A 1 863 ? 7.595 -5.817 5.452 1.00 97.81 863 LEU A CA 1
ATOM 6800 C C . LEU A 1 863 ? 6.500 -6.819 5.824 1.00 97.81 863 LEU A C 1
ATOM 6802 O O . LEU A 1 863 ? 5.381 -6.407 6.123 1.00 97.81 863 LEU A O 1
ATOM 6806 N N . HIS A 1 864 ? 6.824 -8.113 5.883 1.00 97.06 864 HIS A N 1
ATOM 6807 C CA . HIS A 1 864 ? 5.869 -9.112 6.348 1.00 97.06 864 HIS A CA 1
ATOM 6808 C C . HIS A 1 864 ? 5.456 -8.865 7.803 1.00 97.06 864 HIS A C 1
ATOM 6810 O O . HIS A 1 864 ? 4.266 -8.807 8.096 1.00 97.06 864 HIS A O 1
ATOM 6816 N N . LYS A 1 865 ? 6.419 -8.659 8.709 1.00 96.25 865 LYS A N 1
ATOM 6817 C CA . LYS A 1 865 ? 6.158 -8.387 10.130 1.00 96.25 865 LYS A CA 1
ATOM 6818 C C . LYS A 1 865 ? 5.237 -7.189 10.343 1.00 96.25 865 LYS A C 1
ATOM 6820 O O . LYS A 1 865 ? 4.304 -7.304 11.130 1.00 96.25 865 LYS A O 1
ATOM 6825 N N . TYR A 1 866 ? 5.509 -6.066 9.678 1.00 96.62 866 TYR A N 1
ATOM 6826 C CA . TYR A 1 866 ? 4.794 -4.816 9.932 1.00 96.62 866 TYR A CA 1
ATOM 6827 C C . TYR A 1 866 ? 3.564 -4.613 9.047 1.00 96.62 866 TYR A C 1
ATOM 6829 O O . TYR A 1 866 ? 2.683 -3.890 9.473 1.00 96.62 866 TYR A O 1
ATOM 6837 N N . PHE A 1 867 ? 3.459 -5.216 7.857 1.00 96.06 867 PHE A N 1
ATOM 6838 C CA . PHE A 1 867 ? 2.316 -4.999 6.957 1.00 96.06 867 PHE A CA 1
ATOM 6839 C C . PHE A 1 867 ? 1.536 -6.282 6.673 1.00 96.06 867 PHE A C 1
ATOM 6841 O O . PHE A 1 867 ? 0.358 -6.381 7.018 1.00 96.06 867 PHE A O 1
ATOM 6848 N N . PHE A 1 868 ? 2.174 -7.268 6.041 1.00 95.44 868 PHE A N 1
ATOM 6849 C CA . PHE A 1 868 ? 1.450 -8.419 5.491 1.00 95.44 868 PHE A CA 1
ATOM 6850 C C . PHE A 1 868 ? 0.856 -9.314 6.583 1.00 95.44 868 PHE A C 1
ATOM 6852 O O . PHE A 1 868 ? -0.261 -9.799 6.427 1.00 95.44 868 PHE A O 1
ATOM 6859 N N . SER A 1 869 ? 1.517 -9.427 7.737 1.00 94.50 869 SER A N 1
ATOM 6860 C CA . SER A 1 869 ? 0.996 -10.132 8.915 1.00 94.50 869 SER A CA 1
ATOM 6861 C C . SER A 1 869 ? -0.355 -9.576 9.393 1.00 94.50 869 SER A C 1
ATOM 6863 O O . SER A 1 869 ? -1.203 -10.342 9.845 1.00 94.50 869 SER A O 1
ATOM 6865 N N . ILE A 1 870 ? -0.596 -8.267 9.242 1.00 94.19 870 ILE A N 1
ATOM 6866 C CA . ILE A 1 870 ? -1.850 -7.599 9.622 1.00 94.19 870 ILE A CA 1
ATOM 6867 C C . ILE A 1 870 ? -2.957 -7.946 8.621 1.00 94.19 870 ILE A C 1
ATOM 6869 O O . ILE A 1 870 ? -4.087 -8.235 9.009 1.00 94.19 870 ILE A O 1
ATOM 6873 N N . GLN A 1 871 ? -2.648 -7.968 7.321 1.00 93.12 871 GLN A N 1
ATOM 6874 C CA . GLN A 1 871 ? -3.597 -8.434 6.300 1.00 93.12 871 GLN A CA 1
ATOM 6875 C C . GLN A 1 871 ? -3.925 -9.921 6.476 1.00 93.12 871 GLN A C 1
ATOM 6877 O O . GLN A 1 871 ? -5.072 -10.334 6.310 1.00 93.12 871 GLN A O 1
ATOM 6882 N N . GLU A 1 872 ? -2.933 -10.727 6.854 1.00 93.06 872 GLU A N 1
ATOM 6883 C CA . GLU A 1 872 ? -3.103 -12.146 7.147 1.00 93.06 872 GLU A CA 1
ATOM 6884 C C . GLU A 1 872 ? -3.830 -12.413 8.459 1.00 93.06 872 GLU A C 1
ATOM 6886 O O . GLU A 1 872 ? -4.449 -13.469 8.596 1.00 93.06 872 GLU A O 1
ATOM 6891 N N . TYR A 1 873 ? -3.772 -11.494 9.418 1.00 94.25 873 TYR A N 1
ATOM 6892 C CA . TYR A 1 873 ? -4.432 -11.648 10.706 1.00 94.25 873 TYR A CA 1
ATOM 6893 C C . TYR A 1 873 ? -5.938 -11.861 10.528 1.00 94.25 873 TYR A C 1
ATOM 6895 O O . TYR A 1 873 ? -6.513 -12.800 11.086 1.00 94.25 873 TYR A O 1
ATOM 6903 N N . PHE A 1 874 ? -6.581 -11.038 9.699 1.00 94.38 874 PHE A N 1
ATOM 6904 C CA . PHE A 1 874 ? -8.017 -11.134 9.475 1.00 94.38 874 PHE A CA 1
ATOM 6905 C C . PHE A 1 874 ? -8.384 -12.378 8.639 1.00 94.38 874 PHE A C 1
ATOM 6907 O O . PHE A 1 874 ? -7.732 -12.690 7.638 1.00 94.38 874 PHE A O 1
ATOM 6914 N N . PRO A 1 875 ? -9.442 -13.121 9.013 1.00 94.88 875 PRO A N 1
ATOM 6915 C CA . PRO A 1 875 ? -9.935 -14.228 8.200 1.00 94.88 875 PRO A CA 1
ATOM 6916 C C . PRO A 1 875 ? -10.690 -13.710 6.966 1.00 94.88 875 PRO A C 1
ATOM 6918 O O . PRO A 1 875 ? -11.365 -12.683 7.027 1.00 94.88 875 PRO A O 1
ATOM 6921 N N . ASP A 1 876 ? -10.653 -14.449 5.853 1.00 94.06 876 ASP A N 1
ATOM 6922 C CA . ASP A 1 876 ? -11.316 -14.037 4.602 1.00 94.06 876 ASP A CA 1
ATOM 6923 C C . ASP A 1 876 ? -12.826 -13.843 4.766 1.00 94.06 876 ASP A C 1
ATOM 6925 O O . ASP A 1 876 ? -13.404 -12.933 4.175 1.00 94.06 876 ASP A O 1
ATOM 6929 N N . CYS A 1 877 ? -13.477 -14.642 5.618 1.00 94.75 877 CYS A N 1
ATOM 6930 C CA . CYS A 1 877 ? -14.889 -14.433 5.942 1.00 94.75 877 CYS A CA 1
ATOM 6931 C C . CYS A 1 877 ? -15.164 -13.047 6.559 1.00 94.75 877 CYS A C 1
ATOM 6933 O O . CYS A 1 877 ? -16.213 -12.474 6.275 1.00 94.75 877 CYS A O 1
ATOM 6935 N N . ALA A 1 878 ? -14.224 -12.463 7.316 1.00 94.88 878 ALA A N 1
ATOM 6936 C CA . ALA A 1 878 ? -14.343 -11.101 7.843 1.00 94.88 878 ALA A CA 1
ATOM 6937 C C . ALA A 1 878 ? -14.180 -10.034 6.760 1.00 94.88 878 ALA A C 1
ATOM 6939 O O . ALA A 1 878 ? -14.941 -9.065 6.762 1.00 94.88 878 ALA A O 1
ATOM 6940 N N . TYR A 1 879 ? -13.259 -10.216 5.809 1.00 93.75 879 TYR A N 1
ATOM 6941 C CA . TYR A 1 879 ? -13.160 -9.339 4.636 1.00 93.75 879 TYR A CA 1
ATOM 6942 C C . TYR A 1 879 ? -14.455 -9.357 3.820 1.00 93.75 879 TYR A C 1
ATOM 6944 O O . TYR A 1 879 ? -15.032 -8.306 3.540 1.00 93.75 879 TYR A O 1
ATOM 6952 N N . ASN A 1 880 ? -14.955 -10.553 3.513 1.00 94.00 880 ASN A N 1
ATOM 6953 C CA . ASN A 1 880 ? -16.143 -10.730 2.683 1.00 94.00 880 ASN A CA 1
ATOM 6954 C C . ASN A 1 880 ? -17.411 -10.183 3.363 1.00 94.00 880 ASN A C 1
ATOM 6956 O O . ASN A 1 880 ? -18.233 -9.536 2.718 1.00 94.00 880 ASN A O 1
ATOM 6960 N N . GLU A 1 881 ? -17.567 -10.390 4.673 1.00 93.94 881 GLU A N 1
ATOM 6961 C CA . GLU A 1 881 ? -18.710 -9.857 5.422 1.00 93.94 881 GLU A CA 1
ATOM 6962 C C . GLU A 1 881 ? -18.620 -8.334 5.613 1.00 93.94 881 GLU A C 1
ATOM 6964 O O . GLU A 1 881 ? -19.631 -7.629 5.553 1.00 93.94 881 GLU A O 1
ATOM 6969 N N . THR A 1 882 ? -17.406 -7.794 5.771 1.00 93.50 882 THR A N 1
ATOM 6970 C CA . THR A 1 882 ? -17.183 -6.340 5.782 1.00 93.50 882 THR A CA 1
ATOM 6971 C C . THR A 1 882 ? -17.627 -5.724 4.461 1.00 93.50 882 THR A C 1
ATOM 6973 O O . THR A 1 882 ? -18.306 -4.698 4.479 1.00 93.50 882 THR A O 1
ATOM 6976 N N . ALA A 1 883 ? -17.336 -6.367 3.326 1.00 92.44 883 ALA A N 1
ATOM 6977 C CA . ALA A 1 883 ? -17.759 -5.866 2.026 1.00 92.44 883 ALA A CA 1
ATOM 6978 C C . ALA A 1 883 ? -19.284 -5.776 1.880 1.00 92.44 883 ALA A C 1
ATOM 6980 O O . ALA A 1 883 ? -19.813 -4.729 1.489 1.00 92.44 883 ALA A O 1
ATOM 6981 N N . ARG A 1 884 ? -20.001 -6.817 2.322 1.00 93.31 884 ARG A N 1
ATOM 6982 C CA . ARG A 1 884 ? -21.470 -6.838 2.362 1.00 93.31 884 ARG A CA 1
ATOM 6983 C C . ARG A 1 884 ? -22.047 -5.670 3.172 1.00 93.31 884 ARG A C 1
ATOM 6985 O O . ARG A 1 884 ? -22.977 -4.992 2.734 1.00 93.31 884 ARG A O 1
ATOM 6992 N N . ILE A 1 885 ? -21.495 -5.415 4.360 1.00 92.44 885 ILE A N 1
ATOM 6993 C CA . ILE A 1 885 ? -22.014 -4.410 5.307 1.00 92.44 885 ILE A CA 1
ATOM 6994 C C . ILE A 1 885 ? -21.608 -2.981 4.918 1.00 92.44 885 ILE A C 1
ATOM 6996 O O . ILE A 1 885 ? -22.400 -2.041 5.062 1.00 92.44 885 ILE A O 1
ATOM 7000 N N . ARG A 1 886 ? -20.364 -2.788 4.469 1.00 90.19 886 ARG A N 1
ATOM 7001 C CA . ARG A 1 886 ? -19.758 -1.460 4.294 1.00 90.19 886 ARG A CA 1
ATOM 7002 C C . ARG A 1 886 ? -19.796 -0.946 2.859 1.00 90.19 886 ARG A C 1
ATOM 7004 O O . ARG A 1 886 ? -19.794 0.272 2.691 1.00 90.19 886 ARG A O 1
ATOM 7011 N N . TYR A 1 887 ? -19.915 -1.816 1.854 1.00 92.00 887 TYR A N 1
ATOM 7012 C CA . TYR A 1 887 ? -19.920 -1.411 0.443 1.00 92.00 887 TYR A CA 1
ATOM 7013 C C . TYR A 1 887 ? -21.203 -1.823 -0.285 1.00 92.00 887 TYR A C 1
ATOM 7015 O O . TYR A 1 887 ? -21.878 -0.951 -0.840 1.00 92.00 887 TYR A O 1
ATOM 7023 N N . GLU A 1 888 ? -21.598 -3.100 -0.232 1.00 94.25 888 GLU A N 1
ATOM 7024 C CA . GLU A 1 888 ? -22.813 -3.576 -0.910 1.00 94.25 888 GLU A CA 1
ATOM 7025 C C . GLU A 1 888 ? -24.079 -2.933 -0.309 1.00 94.25 888 GLU A C 1
ATOM 7027 O O . GLU A 1 888 ? -24.922 -2.410 -1.041 1.00 94.25 888 GLU A O 1
ATOM 7032 N N . TYR A 1 889 ? -24.218 -2.893 1.024 1.00 94.19 889 TYR A N 1
ATOM 7033 C CA . TYR A 1 889 ? -25.395 -2.290 1.658 1.00 94.19 889 TYR A CA 1
ATOM 7034 C C . TYR A 1 889 ? -25.557 -0.795 1.312 1.00 94.19 889 TYR A C 1
ATOM 7036 O O . TYR A 1 889 ? -26.616 -0.437 0.788 1.00 94.19 889 TYR A O 1
ATOM 7044 N N . PRO A 1 890 ? -24.544 0.086 1.466 1.00 93.00 890 PRO A N 1
ATOM 7045 C CA . PRO A 1 890 ? -24.655 1.471 1.002 1.00 93.00 890 PRO A CA 1
ATOM 7046 C C . PRO A 1 890 ? -24.891 1.613 -0.507 1.00 93.00 890 PRO A C 1
ATOM 7048 O O . PRO A 1 890 ? -25.610 2.522 -0.924 1.00 93.00 890 PRO A O 1
ATOM 7051 N N . ALA A 1 891 ? -24.348 0.713 -1.335 1.00 93.19 891 ALA A N 1
ATOM 7052 C CA . ALA A 1 891 ? -24.646 0.698 -2.766 1.00 93.19 891 ALA A CA 1
ATOM 7053 C C . ALA A 1 891 ? -26.130 0.399 -3.038 1.00 93.19 891 ALA A C 1
ATOM 7055 O O . ALA A 1 891 ? -26.719 1.035 -3.909 1.00 93.19 891 ALA A O 1
ATOM 7056 N N . SER A 1 892 ? -26.767 -0.481 -2.252 1.00 94.56 892 SER A N 1
ATOM 7057 C CA . SER A 1 892 ? -28.216 -0.734 -2.343 1.00 94.56 892 SER A CA 1
ATOM 7058 C C . SER A 1 892 ? -29.066 0.493 -1.992 1.00 94.56 892 SER A C 1
ATOM 7060 O O . SER A 1 892 ? -30.193 0.609 -2.458 1.00 94.56 892 SER A O 1
ATOM 7062 N N . LEU A 1 893 ? -28.512 1.449 -1.237 1.00 93.94 893 LEU A N 1
ATOM 7063 C CA . LEU A 1 893 ? -29.139 2.742 -0.941 1.00 93.94 893 LEU A CA 1
ATOM 7064 C C . LEU A 1 893 ? -28.900 3.797 -2.037 1.00 93.94 893 LEU A C 1
ATOM 7066 O O . LEU A 1 893 ? -29.336 4.936 -1.882 1.00 93.94 893 LEU A O 1
ATOM 7070 N N . ASN A 1 894 ? -28.183 3.457 -3.116 1.00 92.12 894 ASN A N 1
ATOM 7071 C CA . ASN A 1 894 ? -27.666 4.400 -4.114 1.00 92.12 894 ASN A CA 1
ATOM 7072 C C . ASN A 1 894 ? -26.806 5.523 -3.502 1.00 92.12 894 ASN A C 1
ATOM 7074 O O . ASN A 1 894 ? -26.771 6.642 -4.018 1.00 92.12 894 ASN A O 1
ATOM 7078 N N . TYR A 1 895 ? -26.114 5.240 -2.394 1.00 91.94 895 TYR A N 1
ATOM 7079 C CA . TYR A 1 895 ? -25.274 6.228 -1.728 1.00 91.94 895 TYR A CA 1
ATOM 7080 C C . TYR A 1 895 ? -24.036 6.568 -2.570 1.00 91.94 895 TYR A C 1
ATOM 7082 O O . TYR A 1 895 ? -23.356 5.683 -3.092 1.00 91.94 895 TYR A O 1
ATOM 7090 N N . VAL A 1 896 ? -23.709 7.857 -2.647 1.00 90.62 896 VAL A N 1
ATOM 7091 C CA . VAL A 1 896 ? -22.469 8.385 -3.227 1.00 90.62 896 VAL A CA 1
ATOM 7092 C C . VAL A 1 896 ? -21.880 9.358 -2.212 1.00 90.62 896 VAL A C 1
ATOM 7094 O O . VAL A 1 896 ? -22.619 10.157 -1.637 1.00 90.62 896 VAL A O 1
ATOM 7097 N N . SER A 1 897 ? -20.574 9.269 -1.956 1.00 86.88 897 SER A N 1
ATOM 7098 C CA . SER A 1 897 ? -19.917 10.186 -1.020 1.00 86.88 897 SER A CA 1
ATOM 7099 C C . SER A 1 897 ? -19.916 11.622 -1.548 1.00 86.88 897 SER A C 1
ATOM 7101 O O . SER A 1 897 ? -20.056 11.856 -2.749 1.00 86.88 897 SER A O 1
ATOM 7103 N N . ASP A 1 898 ? -19.666 12.595 -0.669 1.00 85.50 898 ASP A N 1
ATOM 7104 C CA . ASP A 1 898 ? -19.556 14.013 -1.062 1.00 85.50 898 ASP A CA 1
ATOM 7105 C C . ASP A 1 898 ? -18.404 14.260 -2.054 1.00 85.50 898 ASP A C 1
ATOM 7107 O O . ASP A 1 898 ? -18.383 15.264 -2.760 1.00 85.50 898 ASP A O 1
ATOM 7111 N N . ARG A 1 899 ? -17.466 13.308 -2.149 1.00 78.94 899 ARG A N 1
ATOM 7112 C CA . ARG A 1 899 ? -16.360 13.291 -3.117 1.00 78.94 899 ARG A CA 1
ATOM 7113 C C . ARG A 1 899 ? -16.739 12.661 -4.465 1.00 78.94 899 ARG A C 1
ATOM 7115 O O . ARG A 1 899 ? -15.880 12.516 -5.328 1.00 78.94 899 ARG A O 1
ATOM 7122 N N . GLY A 1 900 ? -17.989 12.235 -4.649 1.00 86.06 900 GLY A N 1
ATOM 7123 C CA . GLY A 1 900 ? -18.453 11.571 -5.869 1.00 86.06 900 GLY A CA 1
ATOM 7124 C C . GLY A 1 900 ? -18.040 10.099 -5.992 1.00 86.06 900 GLY A C 1
ATOM 7125 O O . GLY A 1 900 ? -18.185 9.516 -7.066 1.00 86.06 900 GLY A O 1
ATOM 7126 N N . VAL A 1 901 ? -17.538 9.478 -4.919 1.00 82.88 901 VAL A N 1
ATOM 7127 C CA . VAL A 1 901 ? -17.069 8.084 -4.943 1.00 82.88 901 VAL A CA 1
ATOM 7128 C C . VAL A 1 901 ? -18.210 7.137 -4.575 1.00 82.88 901 VAL A C 1
ATOM 7130 O O . VAL A 1 901 ? -18.900 7.322 -3.569 1.00 82.88 901 VAL A O 1
ATOM 7133 N N . ARG A 1 902 ? -18.413 6.101 -5.397 1.00 86.00 902 ARG A N 1
ATOM 7134 C CA . ARG A 1 902 ? -19.384 5.033 -5.124 1.00 86.00 902 ARG A CA 1
ATOM 7135 C C . ARG A 1 902 ? -18.771 4.016 -4.154 1.00 86.00 902 ARG A C 1
ATOM 7137 O O . ARG A 1 902 ? -17.685 3.528 -4.457 1.00 86.00 902 ARG A O 1
ATOM 7144 N N . PRO A 1 903 ? -19.467 3.619 -3.070 1.00 85.88 903 PRO A N 1
ATOM 7145 C CA . PRO A 1 903 ? -18.942 2.665 -2.090 1.00 85.88 903 PRO A CA 1
ATOM 7146 C C . PRO A 1 903 ? -18.413 1.366 -2.707 1.00 85.88 903 PRO A C 1
ATOM 7148 O O . PRO A 1 903 ? -17.353 0.893 -2.318 1.00 85.88 903 PRO A O 1
ATOM 7151 N N . ILE A 1 904 ? -19.109 0.827 -3.715 1.00 88.44 904 ILE A N 1
ATOM 7152 C CA . ILE A 1 904 ? -18.747 -0.456 -4.334 1.00 88.44 904 ILE A CA 1
ATOM 7153 C C . ILE A 1 904 ? -17.356 -0.449 -4.989 1.00 88.44 904 ILE A C 1
ATOM 7155 O O . ILE A 1 904 ? -16.687 -1.473 -4.996 1.00 88.44 904 ILE A O 1
ATOM 7159 N N . ALA A 1 905 ? -16.884 0.708 -5.472 1.00 85.38 905 ALA A N 1
ATOM 7160 C CA . ALA A 1 905 ? -15.569 0.829 -6.106 1.00 85.38 905 ALA A CA 1
ATOM 7161 C C . ALA A 1 905 ? -14.402 0.637 -5.115 1.00 85.38 905 ALA A C 1
ATOM 7163 O O . ALA A 1 905 ? -13.263 0.459 -5.538 1.00 85.38 905 ALA A O 1
ATOM 7164 N N . GLN A 1 906 ? -14.692 0.664 -3.810 1.00 83.50 906 GLN A N 1
ATOM 7165 C CA . GLN A 1 906 ? -13.728 0.496 -2.720 1.00 83.50 906 GLN A CA 1
ATOM 7166 C C . GLN A 1 906 ? -13.835 -0.867 -2.026 1.00 83.50 906 GLN A C 1
ATOM 7168 O O . GLN A 1 906 ? -13.136 -1.110 -1.044 1.00 83.50 906 GLN A O 1
ATOM 7173 N N . SER A 1 907 ? -14.665 -1.774 -2.550 1.00 88.44 907 SER A N 1
ATOM 7174 C CA . SER A 1 907 ? -14.699 -3.167 -2.107 1.00 88.44 907 SER A CA 1
ATOM 7175 C C . SER A 1 907 ? -13.503 -3.926 -2.685 1.00 88.44 907 SER A C 1
ATOM 7177 O O . SER A 1 907 ? -13.539 -4.408 -3.819 1.00 88.44 907 SER A O 1
ATOM 7179 N N . LEU A 1 908 ? -12.404 -3.936 -1.924 1.00 86.88 908 LEU A N 1
ATOM 7180 C CA . LEU A 1 908 ? -11.087 -4.404 -2.375 1.00 86.88 908 LEU A CA 1
ATOM 7181 C C . LEU A 1 908 ? -10.545 -5.596 -1.573 1.00 86.88 908 LEU A C 1
ATOM 7183 O O . LEU A 1 908 ? -9.529 -6.173 -1.955 1.00 86.88 908 LEU A O 1
ATOM 7187 N N . GLY A 1 909 ? -11.198 -5.997 -0.483 1.00 89.00 909 GLY A N 1
ATOM 7188 C CA . GLY A 1 909 ? -10.718 -7.106 0.343 1.00 89.00 909 GLY A CA 1
ATOM 7189 C C . GLY A 1 909 ? -9.348 -6.824 0.969 1.00 89.00 909 GLY A C 1
ATOM 7190 O O . GLY A 1 909 ? -9.067 -5.694 1.360 1.00 89.00 909 GLY A O 1
ATOM 7191 N N . SER A 1 910 ? -8.492 -7.844 1.086 1.00 89.69 910 SER A N 1
ATOM 7192 C CA . SER A 1 910 ? -7.166 -7.713 1.710 1.00 89.69 910 SER A CA 1
ATOM 7193 C C . SER A 1 910 ? -6.107 -7.116 0.790 1.00 89.69 910 SER A C 1
ATOM 7195 O O . SER A 1 910 ? -5.158 -6.522 1.287 1.00 89.69 910 SER A O 1
ATOM 7197 N N . GLN A 1 911 ? -6.236 -7.303 -0.530 1.00 89.94 911 GLN A N 1
ATOM 7198 C CA . GLN A 1 911 ? -5.227 -6.964 -1.548 1.00 89.94 911 GLN A CA 1
ATOM 7199 C C . GLN A 1 911 ? -3.831 -7.596 -1.348 1.00 89.94 911 GLN A C 1
ATOM 7201 O O . GLN A 1 911 ? -2.925 -7.303 -2.127 1.00 89.94 911 GLN A O 1
ATOM 7206 N N . LEU A 1 912 ? -3.669 -8.524 -0.396 1.00 92.00 912 LEU A N 1
ATOM 7207 C CA . LEU A 1 912 ? -2.372 -9.073 0.019 1.00 92.00 912 LEU A CA 1
ATOM 7208 C C . LEU A 1 912 ? -1.500 -9.567 -1.160 1.00 92.00 912 LEU A C 1
ATOM 7210 O O . LEU A 1 912 ? -0.403 -9.035 -1.325 1.00 92.00 912 LEU A O 1
ATOM 7214 N N . PRO A 1 913 ? -1.968 -10.456 -2.065 1.00 92.56 913 PRO A N 1
ATOM 7215 C CA . PRO A 1 913 ? -1.128 -10.918 -3.176 1.00 92.56 913 PRO A CA 1
ATOM 7216 C C . PRO A 1 913 ? -0.704 -9.798 -4.142 1.00 92.56 913 PRO A C 1
ATOM 7218 O O . PRO A 1 913 ? 0.393 -9.824 -4.696 1.00 92.56 913 PRO A O 1
ATOM 7221 N N . SER A 1 914 ? -1.573 -8.805 -4.358 1.00 91.62 914 SER A N 1
ATOM 7222 C CA . SER A 1 914 ? -1.284 -7.659 -5.232 1.00 91.62 914 SER A CA 1
ATOM 7223 C C . SER A 1 914 ? -0.178 -6.786 -4.637 1.00 91.62 914 SER A C 1
ATOM 7225 O O . SER A 1 914 ? 0.724 -6.346 -5.355 1.00 91.62 914 SER A O 1
ATOM 7227 N N . GLU A 1 915 ? -0.226 -6.547 -3.327 1.00 93.19 915 GLU A N 1
ATOM 7228 C CA . GLU A 1 915 ? 0.753 -5.716 -2.628 1.00 93.19 915 GLU A CA 1
ATOM 7229 C C . GLU A 1 915 ? 2.080 -6.423 -2.396 1.00 93.19 915 GLU A C 1
ATOM 7231 O O . GLU A 1 915 ? 3.131 -5.803 -2.558 1.00 93.19 915 GLU A O 1
ATOM 7236 N N . GLU A 1 916 ? 2.062 -7.723 -2.109 1.00 94.75 916 GLU A N 1
ATOM 7237 C CA . GLU A 1 916 ? 3.281 -8.522 -2.048 1.00 94.75 916 GLU A CA 1
ATOM 7238 C C . GLU A 1 916 ? 4.002 -8.515 -3.397 1.00 94.75 916 GLU A C 1
ATOM 7240 O O . GLU A 1 916 ? 5.204 -8.250 -3.449 1.00 94.75 916 GLU A O 1
ATOM 7245 N N . GLN A 1 917 ? 3.282 -8.717 -4.508 1.00 94.75 917 GLN A N 1
ATOM 7246 C CA . GLN A 1 917 ? 3.873 -8.617 -5.845 1.00 94.75 917 GLN A CA 1
ATOM 7247 C C . GLN A 1 917 ? 4.441 -7.216 -6.108 1.00 94.75 917 GLN A C 1
ATOM 7249 O O . GLN A 1 917 ? 5.566 -7.081 -6.598 1.00 94.75 917 GLN A O 1
ATOM 7254 N N . TYR A 1 918 ? 3.685 -6.167 -5.769 1.00 95.19 918 TYR A N 1
ATOM 7255 C CA . TYR A 1 918 ? 4.125 -4.779 -5.900 1.00 95.19 918 TYR A CA 1
ATOM 7256 C C . TYR A 1 918 ? 5.418 -4.527 -5.113 1.00 95.19 918 TYR A C 1
ATOM 7258 O O . TYR A 1 918 ? 6.385 -3.993 -5.662 1.00 95.19 918 TYR A O 1
ATOM 7266 N N . MET A 1 919 ? 5.473 -4.961 -3.852 1.00 96.31 919 MET A N 1
ATOM 7267 C CA . MET A 1 919 ? 6.621 -4.740 -2.981 1.00 96.31 919 MET A CA 1
ATOM 7268 C C . MET A 1 919 ? 7.818 -5.618 -3.323 1.00 96.31 919 MET A C 1
ATOM 7270 O O . MET A 1 919 ? 8.937 -5.134 -3.189 1.00 96.31 919 MET A O 1
ATOM 7274 N N . LYS A 1 920 ? 7.642 -6.834 -3.856 1.00 94.62 920 LYS A N 1
ATOM 7275 C CA . LYS A 1 920 ? 8.757 -7.629 -4.410 1.00 94.62 920 LYS A CA 1
ATOM 7276 C C . LYS A 1 920 ? 9.481 -6.848 -5.513 1.00 94.62 920 LYS A C 1
ATOM 7278 O O . LYS A 1 920 ? 10.705 -6.719 -5.498 1.00 94.62 920 LYS A O 1
ATOM 7283 N N . ARG A 1 921 ? 8.720 -6.258 -6.442 1.00 94.50 921 ARG A N 1
ATOM 7284 C CA . ARG A 1 921 ? 9.254 -5.442 -7.550 1.00 94.50 921 ARG A CA 1
ATOM 7285 C C . ARG A 1 921 ? 9.879 -4.145 -7.047 1.00 94.50 921 ARG A C 1
ATOM 7287 O O . ARG A 1 921 ? 11.005 -3.805 -7.417 1.00 94.50 921 ARG A O 1
ATOM 7294 N N . ARG A 1 922 ? 9.165 -3.437 -6.170 1.00 96.56 922 ARG A N 1
ATOM 7295 C CA . ARG A 1 922 ? 9.610 -2.161 -5.608 1.00 96.56 922 ARG A CA 1
ATOM 7296 C C . ARG A 1 922 ? 10.848 -2.310 -4.733 1.00 96.56 922 ARG A C 1
ATOM 7298 O O . ARG A 1 922 ? 11.751 -1.491 -4.844 1.00 96.56 922 ARG A O 1
ATOM 7305 N N . LEU A 1 923 ? 10.933 -3.348 -3.905 1.00 97.31 923 LEU A N 1
ATOM 7306 C CA . LEU A 1 923 ? 12.086 -3.586 -3.043 1.00 97.31 923 LEU A CA 1
ATOM 7307 C C . LEU A 1 923 ? 13.346 -3.854 -3.866 1.00 97.31 923 LEU A C 1
ATOM 7309 O O . LEU A 1 923 ? 14.398 -3.328 -3.520 1.00 97.31 923 LEU A O 1
ATOM 7313 N N . ALA A 1 924 ? 13.255 -4.594 -4.972 1.00 96.19 924 ALA A N 1
ATOM 7314 C CA . ALA A 1 924 ? 14.385 -4.774 -5.881 1.00 96.19 924 ALA A CA 1
ATOM 7315 C C . ALA A 1 924 ? 14.802 -3.450 -6.553 1.00 96.19 924 ALA A C 1
ATOM 7317 O O . ALA A 1 924 ? 15.988 -3.120 -6.570 1.00 96.19 924 ALA A O 1
ATOM 7318 N N . TYR A 1 925 ? 13.841 -2.647 -7.025 1.00 97.19 925 TYR A N 1
ATOM 7319 C CA . TYR A 1 925 ? 14.103 -1.307 -7.569 1.00 97.19 925 TYR A CA 1
ATOM 7320 C C . TYR A 1 925 ? 14.798 -0.392 -6.540 1.00 97.19 925 TYR A C 1
ATOM 7322 O O . TYR A 1 925 ? 15.874 0.143 -6.806 1.00 97.19 925 TYR A O 1
ATOM 7330 N N . MET A 1 926 ? 14.260 -0.305 -5.324 1.00 96.88 926 MET A N 1
ATOM 7331 C CA . MET A 1 926 ? 14.778 0.536 -4.238 1.00 96.88 926 MET A CA 1
ATOM 7332 C C . MET A 1 926 ? 16.106 0.030 -3.668 1.00 96.88 926 MET A C 1
ATOM 7334 O O . MET A 1 926 ? 16.995 0.818 -3.349 1.00 96.88 926 MET A O 1
ATOM 7338 N N . SER A 1 927 ? 16.291 -1.290 -3.594 1.00 96.94 927 SER A N 1
ATOM 7339 C CA . SER A 1 927 ? 17.570 -1.892 -3.204 1.00 96.94 927 SER A CA 1
ATOM 7340 C C . SER A 1 927 ? 18.649 -1.616 -4.242 1.00 96.94 927 SER A C 1
ATOM 7342 O O . SER A 1 927 ? 19.797 -1.419 -3.864 1.00 96.94 927 SER A O 1
ATOM 7344 N N . SER A 1 928 ? 18.301 -1.565 -5.529 1.00 96.25 928 SER A N 1
ATOM 7345 C CA . SER A 1 928 ? 19.253 -1.213 -6.581 1.00 96.25 928 SER A CA 1
ATOM 7346 C C . SER A 1 928 ? 19.687 0.253 -6.492 1.00 96.25 928 SER A C 1
ATOM 7348 O O . SER A 1 928 ? 20.885 0.515 -6.500 1.00 96.25 928 SER A O 1
ATOM 7350 N N . PHE A 1 929 ? 18.747 1.182 -6.263 1.00 94.69 929 PHE A N 1
ATOM 7351 C CA . PHE A 1 929 ? 19.038 2.601 -6.006 1.00 94.69 929 PHE A CA 1
ATOM 7352 C C . PHE A 1 929 ? 19.943 2.792 -4.781 1.00 94.69 929 PHE A C 1
ATOM 7354 O O . PHE A 1 929 ? 20.890 3.569 -4.796 1.00 94.69 929 PHE A O 1
ATOM 7361 N N . ALA A 1 930 ? 19.673 2.049 -3.706 1.00 94.69 930 ALA A N 1
ATOM 7362 C CA . ALA A 1 930 ? 20.473 2.090 -2.488 1.00 94.69 930 ALA A CA 1
ATOM 7363 C C . ALA A 1 930 ? 21.709 1.178 -2.538 1.00 94.69 930 ALA A C 1
ATOM 7365 O O . ALA A 1 930 ? 22.372 1.033 -1.512 1.00 94.69 930 ALA A O 1
ATOM 7366 N N . ALA A 1 931 ? 21.991 0.509 -3.664 1.00 94.19 931 ALA A N 1
ATOM 7367 C CA . ALA A 1 931 ? 22.986 -0.555 -3.817 1.00 94.19 931 ALA A CA 1
ATOM 7368 C C . ALA A 1 931 ? 23.051 -1.541 -2.624 1.00 94.19 931 ALA A C 1
ATOM 7370 O O . ALA A 1 931 ? 24.127 -1.885 -2.123 1.00 94.19 931 ALA A O 1
ATOM 7371 N N . TYR A 1 932 ? 21.889 -1.948 -2.116 1.00 95.38 932 TYR A N 1
ATOM 7372 C CA . TYR A 1 932 ? 21.663 -2.796 -0.945 1.00 95.38 932 TYR A CA 1
ATOM 7373 C C . TYR A 1 932 ? 21.392 -4.258 -1.343 1.00 95.38 932 TYR A C 1
ATOM 7375 O O . TYR A 1 932 ? 20.996 -4.550 -2.472 1.00 95.38 932 TYR A O 1
ATOM 7383 N N . GLY A 1 933 ? 21.608 -5.189 -0.406 1.00 94.31 933 GLY A N 1
ATOM 7384 C CA . GLY A 1 933 ? 21.290 -6.606 -0.587 1.00 94.31 933 GLY A CA 1
ATOM 7385 C C . GLY A 1 933 ? 22.015 -7.209 -1.790 1.00 94.31 933 GLY A C 1
ATOM 7386 O O . GLY A 1 933 ? 23.242 -7.151 -1.884 1.00 94.31 933 GLY A O 1
ATOM 7387 N N . GLU A 1 934 ? 21.252 -7.747 -2.736 1.00 93.56 934 GLU A N 1
ATOM 7388 C CA . GLU A 1 934 ? 21.752 -8.351 -3.976 1.00 93.56 934 GLU A CA 1
ATOM 7389 C C . GLU A 1 934 ? 22.545 -7.388 -4.877 1.00 93.56 934 GLU A C 1
ATOM 7391 O O . GLU A 1 934 ? 23.399 -7.833 -5.644 1.00 93.56 934 GLU A O 1
ATOM 7396 N N . PHE A 1 935 ? 22.319 -6.078 -4.744 1.00 95.62 935 PHE A N 1
ATOM 7397 C CA . PHE A 1 935 ? 22.999 -5.022 -5.505 1.00 95.62 935 PHE A CA 1
ATOM 7398 C C . PHE A 1 935 ? 24.247 -4.477 -4.807 1.00 95.62 935 PHE A C 1
ATOM 7400 O O . PHE A 1 935 ? 24.953 -3.633 -5.361 1.00 95.62 935 PHE A O 1
ATOM 7407 N N . SER A 1 936 ? 24.526 -4.946 -3.590 1.00 94.56 936 SER A N 1
ATOM 7408 C CA . SER A 1 936 ? 25.710 -4.556 -2.832 1.00 94.56 936 SER A CA 1
ATOM 7409 C C . SER A 1 936 ? 26.972 -5.273 -3.321 1.00 94.56 936 SER A C 1
ATOM 7411 O O . SER A 1 936 ? 26.922 -6.237 -4.092 1.00 94.56 936 SER A O 1
ATOM 7413 N N . LEU A 1 937 ? 28.135 -4.832 -2.834 1.00 92.19 937 LEU A N 1
ATOM 7414 C CA . LEU A 1 937 ? 29.423 -5.448 -3.163 1.00 92.19 937 LEU A CA 1
ATOM 7415 C C . LEU A 1 937 ? 29.457 -6.947 -2.815 1.00 92.19 937 LEU A C 1
ATOM 7417 O O . LEU A 1 937 ? 30.002 -7.740 -3.590 1.00 92.19 937 LEU A O 1
ATOM 7421 N N . ASP A 1 938 ? 28.809 -7.327 -1.715 1.00 89.44 938 ASP A N 1
ATOM 7422 C CA . ASP A 1 938 ? 28.765 -8.696 -1.191 1.00 89.44 938 ASP A CA 1
ATOM 7423 C C . ASP A 1 938 ? 27.516 -9.475 -1.637 1.00 89.44 938 ASP A C 1
ATOM 7425 O O . ASP A 1 938 ? 27.371 -10.651 -1.315 1.00 89.44 938 ASP A O 1
ATOM 7429 N N . GLY A 1 939 ? 26.633 -8.853 -2.430 1.00 89.06 939 GLY A N 1
ATOM 7430 C CA . GLY A 1 939 ? 25.441 -9.502 -2.976 1.00 89.06 939 GLY A CA 1
ATOM 7431 C C . GLY A 1 939 ? 25.789 -10.736 -3.816 1.00 89.06 939 GLY A C 1
ATOM 7432 O O . GLY A 1 939 ? 26.692 -10.678 -4.660 1.00 89.06 939 GLY A O 1
ATOM 7433 N N . ALA A 1 940 ? 25.084 -11.845 -3.578 1.00 84.31 940 ALA A N 1
ATOM 7434 C CA . ALA A 1 940 ? 25.349 -13.134 -4.223 1.00 84.31 940 ALA A CA 1
ATOM 7435 C C . ALA A 1 940 ? 24.708 -13.268 -5.616 1.00 84.31 940 ALA A C 1
ATOM 7437 O O . ALA A 1 940 ? 25.235 -13.988 -6.461 1.00 84.31 940 ALA A O 1
ATOM 7438 N N . ASN A 1 941 ? 23.602 -12.564 -5.867 1.00 87.50 941 ASN A N 1
ATOM 7439 C CA . ASN A 1 941 ? 22.913 -12.573 -7.153 1.00 87.50 941 ASN A CA 1
ATOM 7440 C C . ASN A 1 941 ? 23.708 -11.774 -8.198 1.00 87.50 941 ASN A C 1
ATOM 7442 O O . ASN A 1 941 ? 24.026 -10.600 -7.993 1.00 87.50 941 ASN A O 1
ATOM 7446 N N . GLY A 1 942 ? 24.037 -12.399 -9.326 1.00 83.38 942 GLY A N 1
ATOM 7447 C CA . GLY A 1 942 ? 24.889 -11.828 -10.365 1.00 83.38 942 GLY A CA 1
ATOM 7448 C C . GLY A 1 942 ? 25.838 -12.855 -10.965 1.00 83.38 942 GLY A C 1
ATOM 7449 O O . GLY A 1 942 ? 25.742 -14.051 -10.699 1.00 83.38 942 GLY A O 1
ATOM 7450 N N . PHE A 1 943 ? 26.790 -12.379 -11.762 1.00 82.50 943 PHE A N 1
ATOM 7451 C CA . PHE A 1 943 ? 27.893 -13.210 -12.234 1.00 82.50 943 PHE A CA 1
ATOM 7452 C C . PHE A 1 943 ? 29.211 -12.450 -12.137 1.00 82.50 943 PHE A C 1
ATOM 7454 O O . PHE A 1 943 ? 29.279 -11.242 -12.377 1.00 82.50 943 PHE A O 1
ATOM 7461 N N . GLY A 1 944 ? 30.264 -13.175 -11.767 1.00 83.62 944 GLY A N 1
ATOM 7462 C CA . GLY A 1 944 ? 31.620 -12.657 -11.652 1.00 83.62 944 GLY A CA 1
ATOM 7463 C C . GLY A 1 944 ? 32.576 -13.408 -12.566 1.00 83.62 944 GLY A C 1
ATOM 7464 O O . GLY A 1 944 ? 32.406 -14.599 -12.813 1.00 83.62 944 GLY A O 1
ATOM 7465 N N . PHE A 1 945 ? 33.591 -12.713 -13.055 1.00 84.75 945 PHE A N 1
ATOM 7466 C CA . PHE A 1 945 ? 34.654 -13.264 -13.881 1.00 84.75 945 PHE A CA 1
ATOM 7467 C C . PHE A 1 945 ? 35.986 -12.594 -13.547 1.00 84.75 945 PHE A C 1
ATOM 7469 O O . PHE A 1 945 ? 36.041 -11.437 -13.128 1.00 84.75 945 PHE A O 1
ATOM 7476 N N . GLN A 1 946 ? 37.071 -13.340 -13.735 1.00 86.81 946 GLN A N 1
ATOM 7477 C CA . GLN A 1 946 ? 38.427 -12.840 -13.554 1.00 86.81 946 GLN A CA 1
ATOM 7478 C C . GLN A 1 946 ? 38.924 -12.274 -14.884 1.00 86.81 946 GLN A C 1
ATOM 7480 O O . GLN A 1 946 ? 38.961 -12.985 -15.893 1.00 86.81 946 GLN A O 1
ATOM 7485 N N . THR A 1 947 ? 39.283 -10.994 -14.909 1.00 87.06 947 THR A N 1
ATOM 7486 C CA . THR A 1 947 ? 39.881 -10.391 -16.101 1.00 87.06 947 THR A CA 1
A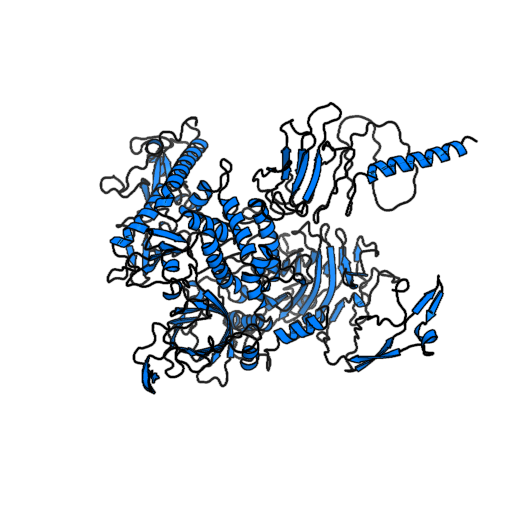TOM 7487 C C . THR A 1 947 ? 41.334 -10.813 -16.251 1.00 87.06 947 THR A C 1
ATOM 7489 O O . THR A 1 947 ? 42.018 -11.032 -15.261 1.00 87.06 947 THR A O 1
ATOM 7492 N N . HIS A 1 948 ? 41.827 -10.868 -17.485 1.00 84.00 948 HIS A N 1
ATOM 7493 C CA . HIS A 1 948 ? 43.239 -11.098 -17.783 1.00 84.00 948 HIS A CA 1
ATOM 7494 C C . HIS A 1 948 ? 43.702 -10.171 -18.910 1.00 84.00 948 HIS A C 1
ATOM 7496 O O . HIS A 1 948 ? 42.897 -9.718 -19.733 1.00 84.00 948 HIS A O 1
ATOM 7502 N N . ALA A 1 949 ? 45.006 -9.882 -18.968 1.00 80.75 949 ALA A N 1
ATOM 7503 C CA . ALA A 1 949 ? 45.598 -9.071 -20.031 1.00 80.75 949 ALA A CA 1
ATOM 7504 C C . ALA A 1 949 ? 45.253 -9.630 -21.423 1.00 80.75 949 ALA A C 1
ATOM 7506 O O . ALA A 1 949 ? 45.277 -10.846 -21.645 1.00 80.75 949 ALA A O 1
ATOM 7507 N N . ARG A 1 950 ? 44.959 -8.737 -22.378 1.00 76.50 950 ARG A N 1
ATOM 7508 C CA . ARG A 1 950 ? 44.676 -9.117 -23.771 1.00 76.50 950 ARG A CA 1
ATOM 7509 C C . ARG A 1 950 ? 45.926 -9.751 -24.395 1.00 76.50 950 ARG A C 1
ATOM 7511 O O . ARG A 1 950 ? 47.045 -9.396 -24.031 1.00 76.50 950 ARG A O 1
ATOM 7518 N N . ARG A 1 951 ? 45.772 -10.597 -25.425 1.00 68.31 951 ARG A N 1
ATOM 7519 C CA . ARG A 1 951 ? 46.902 -11.283 -26.110 1.00 68.31 951 ARG A CA 1
ATOM 7520 C C . ARG A 1 951 ? 48.025 -10.354 -26.609 1.00 68.31 951 ARG A C 1
ATOM 7522 O O . ARG A 1 951 ? 49.149 -10.808 -26.774 1.00 68.31 951 ARG A O 1
ATOM 7529 N N . GLY A 1 952 ? 47.737 -9.072 -26.848 1.00 69.25 952 GLY A N 1
ATOM 7530 C CA . GLY A 1 952 ? 48.727 -8.053 -27.227 1.00 69.25 952 GLY A CA 1
ATOM 7531 C C . GLY A 1 952 ? 49.423 -7.338 -26.057 1.00 69.25 952 GLY A C 1
ATOM 7532 O O . GLY A 1 952 ? 50.130 -6.368 -26.297 1.00 69.25 952 GLY A O 1
ATOM 7533 N N . GLY A 1 953 ? 49.190 -7.753 -24.806 1.00 72.38 953 GLY A N 1
ATOM 7534 C CA . GLY A 1 953 ? 49.744 -7.133 -23.594 1.00 72.38 953 GLY A CA 1
ATOM 7535 C C . GLY A 1 953 ? 48.981 -5.905 -23.077 1.00 72.38 953 GLY A C 1
ATOM 7536 O O . GLY A 1 953 ? 49.363 -5.340 -22.058 1.00 72.38 953 GLY A O 1
ATOM 7537 N N . GLY A 1 954 ? 47.909 -5.482 -23.754 1.00 78.69 954 GLY A N 1
ATOM 7538 C CA . GLY A 1 954 ? 47.056 -4.378 -23.305 1.00 78.69 954 GLY A CA 1
ATOM 7539 C C . GLY A 1 954 ? 46.142 -4.774 -22.141 1.00 78.69 954 GLY A C 1
ATOM 7540 O O . GLY A 1 954 ? 45.651 -5.906 -22.090 1.00 78.69 954 GLY A O 1
ATOM 7541 N N . ALA A 1 955 ? 45.878 -3.827 -21.240 1.00 81.19 955 ALA A N 1
ATOM 7542 C CA . ALA A 1 955 ? 44.911 -4.004 -20.162 1.00 81.19 955 ALA A CA 1
ATOM 7543 C C . ALA A 1 955 ? 43.499 -4.273 -20.720 1.00 81.19 955 ALA A C 1
ATOM 7545 O O . ALA A 1 955 ? 43.114 -3.698 -21.749 1.00 81.19 955 ALA A O 1
ATOM 7546 N N . PRO A 1 956 ? 42.713 -5.155 -20.084 1.00 83.19 956 PRO A N 1
ATOM 7547 C CA . PRO A 1 956 ? 41.350 -5.409 -20.492 1.00 83.19 956 PRO A CA 1
ATOM 7548 C C . PRO A 1 956 ? 40.434 -4.249 -20.078 1.00 83.19 956 PRO A C 1
ATOM 7550 O O . PRO A 1 956 ? 40.739 -3.454 -19.191 1.00 83.19 956 PRO A O 1
ATOM 7553 N N . THR A 1 957 ? 39.294 -4.166 -20.751 1.00 86.75 957 THR A N 1
ATOM 7554 C CA . THR A 1 957 ? 38.200 -3.238 -20.447 1.00 86.75 957 THR A CA 1
ATOM 7555 C C . THR A 1 957 ? 36.960 -4.072 -20.192 1.00 86.75 957 THR A C 1
ATOM 7557 O O . THR A 1 957 ? 36.758 -5.070 -20.886 1.00 86.75 957 THR A O 1
ATOM 7560 N N . VAL A 1 958 ? 36.121 -3.659 -19.250 1.00 89.44 958 VAL A N 1
ATOM 7561 C CA . VAL A 1 958 ? 34.885 -4.365 -18.917 1.00 89.44 958 VAL A CA 1
ATOM 7562 C C . VAL A 1 958 ? 33.705 -3.472 -19.251 1.00 89.44 958 VAL A C 1
ATOM 7564 O O . VAL A 1 958 ? 33.496 -2.438 -18.617 1.00 89.44 958 VAL A O 1
ATOM 7567 N N . ILE A 1 959 ? 32.961 -3.874 -20.277 1.00 90.75 959 ILE A N 1
ATOM 7568 C CA . ILE A 1 959 ? 31.785 -3.168 -20.776 1.00 90.75 959 ILE A CA 1
ATOM 7569 C C . ILE A 1 959 ? 30.709 -4.212 -21.033 1.00 90.75 959 ILE A C 1
ATOM 7571 O O . ILE A 1 959 ? 30.977 -5.191 -21.728 1.00 90.75 959 ILE A O 1
ATOM 7575 N N . LEU A 1 960 ? 29.514 -4.000 -20.489 1.00 91.31 960 LEU A N 1
ATOM 7576 C CA . LEU A 1 960 ? 28.357 -4.866 -20.712 1.00 91.31 960 LEU A CA 1
ATOM 7577 C C . LEU A 1 960 ? 27.215 -4.050 -21.319 1.00 91.31 960 LEU A C 1
ATOM 7579 O O . LEU A 1 960 ? 26.922 -2.954 -20.848 1.00 91.31 960 LEU A O 1
ATOM 7583 N N . ASN A 1 961 ? 26.559 -4.588 -22.349 1.00 92.56 961 ASN A N 1
ATOM 7584 C CA . ASN A 1 961 ? 25.336 -4.003 -22.904 1.00 92.56 961 ASN A CA 1
ATOM 7585 C C . ASN A 1 961 ? 24.139 -4.684 -22.240 1.00 92.56 961 ASN A C 1
ATOM 7587 O O . ASN A 1 961 ? 23.575 -5.635 -22.775 1.00 92.56 961 ASN A O 1
ATOM 7591 N N . ILE A 1 962 ? 23.814 -4.232 -21.036 1.00 94.00 962 ILE A N 1
ATOM 7592 C CA . ILE A 1 962 ? 22.782 -4.839 -20.198 1.00 94.00 962 ILE A CA 1
ATOM 7593 C C . ILE A 1 962 ? 21.392 -4.367 -20.616 1.00 94.00 962 ILE A C 1
ATOM 7595 O O . ILE A 1 962 ? 21.212 -3.212 -20.993 1.00 94.00 962 ILE A O 1
ATOM 7599 N N . THR A 1 963 ? 20.409 -5.259 -20.525 1.00 93.75 963 THR A N 1
ATOM 7600 C CA . THR A 1 963 ? 18.991 -4.944 -20.744 1.00 93.75 963 THR A CA 1
ATOM 7601 C C . THR A 1 963 ? 18.184 -5.487 -19.567 1.00 93.75 963 THR A C 1
ATOM 7603 O O . THR A 1 963 ? 18.113 -6.711 -19.412 1.00 93.75 963 THR A O 1
ATOM 7606 N N . PRO A 1 964 ? 17.613 -4.632 -18.703 1.00 94.25 964 PRO A N 1
ATOM 7607 C CA . PRO A 1 964 ? 16.892 -5.086 -17.524 1.00 94.25 964 PRO A CA 1
ATOM 7608 C C . PRO A 1 964 ? 15.475 -5.572 -17.877 1.00 94.25 964 PRO A C 1
ATOM 7610 O O . PRO A 1 964 ? 14.893 -5.178 -18.889 1.00 94.25 964 PRO A O 1
ATOM 7613 N N . HIS A 1 965 ? 14.917 -6.446 -17.041 1.00 90.56 965 HIS A N 1
ATOM 7614 C CA . HIS A 1 965 ? 13.521 -6.902 -17.112 1.00 90.56 965 HIS A CA 1
ATOM 7615 C C . HIS A 1 965 ? 12.553 -5.931 -16.423 1.00 90.56 965 HIS A C 1
ATOM 7617 O O . HIS A 1 965 ? 11.379 -5.885 -16.769 1.00 90.56 965 HIS A O 1
ATOM 7623 N N . GLN A 1 966 ? 13.047 -5.140 -15.475 1.00 93.56 966 GLN A N 1
ATOM 7624 C CA . GLN A 1 966 ? 12.267 -4.189 -14.692 1.00 93.56 966 GLN A CA 1
ATOM 7625 C C . GLN A 1 966 ? 13.070 -2.901 -14.480 1.00 93.56 966 GLN A C 1
ATOM 7627 O O . GLN A 1 966 ? 14.289 -2.909 -14.638 1.00 93.56 966 GLN A O 1
ATOM 7632 N N . TYR A 1 967 ? 12.412 -1.817 -14.066 1.00 96.00 967 TYR A N 1
ATOM 7633 C CA . TYR A 1 967 ? 13.102 -0.615 -13.591 1.00 96.00 967 TYR A CA 1
ATOM 7634 C C . TYR A 1 967 ? 14.180 -0.919 -12.540 1.00 96.00 967 TYR A C 1
ATOM 7636 O O . TYR A 1 967 ? 13.893 -1.584 -11.541 1.00 96.00 967 TYR A O 1
ATOM 7644 N N . ILE A 1 968 ? 15.411 -0.446 -12.769 1.00 96.06 968 ILE A N 1
ATOM 7645 C CA . ILE A 1 968 ? 16.567 -0.744 -11.908 1.00 96.06 968 ILE A CA 1
ATOM 7646 C C . ILE A 1 968 ? 17.687 0.299 -12.034 1.00 96.06 968 ILE A C 1
ATOM 7648 O O . ILE A 1 968 ? 17.806 0.963 -13.063 1.00 96.06 968 ILE A O 1
ATOM 7652 N N . TYR A 1 969 ? 18.537 0.386 -11.012 1.00 95.19 969 TYR A N 1
ATOM 7653 C CA . TYR A 1 969 ? 19.831 1.069 -11.033 1.00 95.19 969 TYR A CA 1
ATOM 7654 C C . TYR A 1 969 ? 20.943 0.006 -11.078 1.00 95.19 969 TYR A C 1
ATOM 7656 O O . TYR A 1 969 ? 21.102 -0.758 -10.125 1.00 95.19 969 TYR A O 1
ATOM 7664 N N . PRO A 1 970 ? 21.675 -0.145 -12.195 1.00 95.44 970 PRO A N 1
ATOM 7665 C CA . PRO A 1 970 ? 22.596 -1.258 -12.362 1.00 95.44 970 PRO A CA 1
ATOM 7666 C C . PRO A 1 970 ? 23.859 -1.061 -11.525 1.00 95.44 970 PRO A C 1
ATOM 7668 O O . PRO A 1 970 ? 24.511 -0.027 -11.619 1.00 95.44 970 PRO A O 1
ATOM 7671 N N . THR A 1 971 ? 24.275 -2.091 -10.790 1.00 95.31 971 THR A N 1
ATOM 7672 C CA . THR A 1 971 ? 25.530 -2.068 -10.030 1.00 95.31 971 THR A CA 1
ATOM 7673 C C . THR A 1 971 ? 26.467 -3.191 -10.465 1.00 95.31 971 THR A C 1
ATOM 7675 O O . THR A 1 971 ? 26.062 -4.243 -10.971 1.00 95.31 971 THR A O 1
ATOM 7678 N N . ALA A 1 972 ? 27.765 -2.958 -10.306 1.00 95.19 972 ALA A N 1
ATOM 7679 C CA . ALA A 1 972 ? 28.817 -3.898 -10.661 1.00 95.19 972 ALA A CA 1
ATOM 7680 C C . ALA A 1 972 ? 29.943 -3.871 -9.625 1.00 95.19 972 ALA A C 1
ATOM 7682 O O . ALA A 1 972 ? 29.995 -3.010 -8.752 1.00 95.19 972 ALA A O 1
ATOM 7683 N N . ARG A 1 973 ? 30.875 -4.819 -9.720 1.00 92.56 973 ARG A N 1
ATOM 7684 C CA . ARG A 1 973 ? 32.087 -4.848 -8.892 1.00 92.56 973 ARG A CA 1
ATOM 7685 C C . ARG A 1 973 ? 33.352 -4.786 -9.736 1.00 92.56 973 ARG A C 1
ATOM 7687 O O . ARG A 1 973 ? 33.417 -5.382 -10.812 1.00 92.56 973 ARG A O 1
ATOM 7694 N N . VAL A 1 974 ? 34.378 -4.144 -9.187 1.00 93.25 974 VAL A N 1
ATOM 7695 C CA . VAL A 1 974 ? 35.769 -4.203 -9.655 1.00 93.25 974 VAL A CA 1
ATOM 7696 C C . VAL A 1 974 ? 36.658 -4.413 -8.432 1.00 93.25 974 VAL A C 1
ATOM 7698 O O . VAL A 1 974 ? 36.811 -3.529 -7.593 1.00 93.25 974 VAL A O 1
ATOM 7701 N N . GLY A 1 975 ? 37.210 -5.616 -8.290 1.00 90.19 975 GLY A N 1
ATOM 7702 C CA . GLY A 1 975 ? 37.944 -6.028 -7.098 1.00 90.19 975 GLY A CA 1
ATOM 7703 C C . GLY A 1 975 ? 37.074 -5.937 -5.841 1.00 90.19 975 GLY A C 1
ATOM 7704 O O . GLY A 1 975 ? 36.089 -6.668 -5.705 1.00 90.19 975 GLY A O 1
ATOM 7705 N N . GLN A 1 976 ? 37.462 -5.041 -4.931 1.00 90.56 976 GLN A N 1
ATOM 7706 C CA . GLN A 1 976 ? 36.788 -4.756 -3.654 1.00 90.56 976 GLN A CA 1
ATOM 7707 C C . GLN A 1 976 ? 35.998 -3.436 -3.686 1.00 90.56 976 GLN A C 1
ATOM 7709 O O . GLN A 1 976 ? 35.670 -2.880 -2.644 1.00 90.56 976 GLN A O 1
ATOM 7714 N N . SER A 1 977 ? 35.727 -2.900 -4.876 1.00 92.44 977 SER A N 1
ATOM 7715 C CA . SER A 1 977 ? 34.980 -1.657 -5.055 1.00 92.44 977 SER A CA 1
ATOM 7716 C C . SER A 1 977 ? 33.690 -1.915 -5.818 1.00 92.44 977 SER A C 1
ATOM 7718 O O . SER A 1 977 ? 33.668 -2.680 -6.788 1.00 92.44 977 SER A O 1
ATOM 7720 N N . LEU A 1 978 ? 32.618 -1.263 -5.372 1.00 92.88 978 LEU A N 1
ATOM 7721 C CA . LEU A 1 978 ? 31.360 -1.203 -6.100 1.00 92.88 978 LEU A CA 1
ATOM 7722 C C . LEU A 1 978 ? 31.464 -0.131 -7.191 1.00 92.88 978 LEU A C 1
ATOM 7724 O O . LEU A 1 978 ? 32.019 0.943 -6.963 1.00 92.88 978 LEU A O 1
ATOM 7728 N N . VAL A 1 979 ? 30.924 -0.434 -8.363 1.00 93.31 979 VAL A N 1
ATOM 7729 C CA . VAL A 1 979 ? 30.693 0.511 -9.450 1.00 93.31 979 VAL A CA 1
ATOM 7730 C C . VAL A 1 979 ? 29.192 0.719 -9.548 1.00 93.31 979 VAL A C 1
ATOM 7732 O O . VAL A 1 979 ? 28.449 -0.224 -9.819 1.00 93.31 979 VAL A O 1
ATOM 7735 N N . ASP A 1 980 ? 28.773 1.954 -9.326 1.00 90.94 980 ASP A N 1
ATOM 7736 C CA . ASP A 1 980 ? 27.383 2.380 -9.362 1.00 90.94 980 ASP A CA 1
ATOM 7737 C C . ASP A 1 980 ? 27.319 3.695 -10.155 1.00 90.94 980 ASP A C 1
ATOM 7739 O O . ASP A 1 980 ? 27.790 4.725 -9.668 1.00 90.94 980 ASP A O 1
ATOM 7743 N N . PRO A 1 981 ? 26.849 3.669 -11.415 1.00 89.44 981 PRO A N 1
ATOM 7744 C CA . PRO A 1 981 ? 26.702 4.868 -12.225 1.00 89.44 981 PRO A CA 1
ATOM 7745 C C . PRO A 1 981 ? 25.515 5.728 -11.771 1.00 89.44 981 PRO A C 1
ATOM 7747 O O . PRO A 1 981 ? 25.369 6.839 -12.274 1.00 89.44 981 PRO A O 1
ATOM 7750 N N . HIS A 1 982 ? 24.665 5.216 -10.873 1.00 90.00 982 HIS A N 1
ATOM 7751 C CA . HIS A 1 982 ? 23.453 5.865 -10.384 1.00 90.00 982 HIS A CA 1
ATOM 7752 C C . HIS A 1 982 ? 22.497 6.309 -11.506 1.00 90.00 982 HIS A C 1
ATOM 7754 O O . HIS A 1 982 ? 21.967 7.420 -11.521 1.00 90.00 982 HIS A O 1
ATOM 7760 N N . VAL A 1 983 ? 22.291 5.428 -12.491 1.00 91.19 983 VAL A N 1
ATOM 7761 C CA . VAL A 1 983 ? 21.420 5.663 -13.655 1.00 91.19 983 VAL A CA 1
ATOM 7762 C C . VAL A 1 983 ? 20.219 4.726 -13.606 1.00 91.19 983 VAL A C 1
ATOM 7764 O O . VAL A 1 983 ? 20.383 3.509 -13.623 1.00 91.19 983 VAL A O 1
ATOM 7767 N N . ARG A 1 984 ? 19.009 5.290 -13.621 1.00 93.12 984 ARG A N 1
ATOM 7768 C CA . ARG A 1 984 ? 17.763 4.524 -13.731 1.00 93.12 984 ARG A CA 1
ATOM 7769 C C . ARG A 1 984 ? 17.587 3.995 -15.151 1.00 93.12 984 ARG A C 1
ATOM 7771 O O . ARG A 1 984 ? 17.632 4.769 -16.105 1.00 93.12 984 ARG A O 1
ATOM 7778 N N . LEU A 1 985 ? 17.341 2.698 -15.286 1.00 95.12 985 LEU A N 1
ATOM 7779 C CA . LEU A 1 985 ? 17.074 2.037 -16.562 1.00 95.12 985 LEU A CA 1
ATOM 7780 C C . LEU A 1 985 ? 15.648 1.498 -16.601 1.00 95.12 985 LEU A C 1
ATOM 7782 O O . LEU A 1 985 ? 15.214 0.856 -15.646 1.00 95.12 985 LEU A O 1
ATOM 7786 N N . ALA A 1 986 ? 14.943 1.735 -17.706 1.00 94.12 986 ALA A N 1
ATOM 7787 C CA . ALA A 1 986 ? 13.615 1.183 -17.962 1.00 94.12 986 ALA A CA 1
ATOM 7788 C C . ALA A 1 986 ? 13.690 -0.282 -18.446 1.00 94.12 986 ALA A C 1
ATOM 7790 O O . ALA A 1 986 ? 14.692 -0.677 -19.054 1.00 94.12 986 ALA A O 1
ATOM 7791 N N . PRO A 1 987 ? 12.647 -1.105 -18.226 1.00 92.12 987 PRO A N 1
ATOM 7792 C CA . PRO A 1 987 ? 12.595 -2.465 -18.762 1.00 92.12 987 PRO A CA 1
ATOM 7793 C C . PRO A 1 987 ? 12.776 -2.471 -20.287 1.00 92.12 987 PRO A C 1
ATOM 7795 O O . PRO A 1 987 ? 12.198 -1.657 -21.001 1.00 92.12 987 PRO A O 1
ATOM 7798 N N . GLY A 1 988 ? 13.609 -3.380 -20.801 1.00 89.56 988 GLY A N 1
ATOM 7799 C CA . GLY A 1 988 ? 13.909 -3.471 -22.236 1.00 89.56 988 GLY A CA 1
ATOM 7800 C C . GLY A 1 988 ? 14.878 -2.406 -22.775 1.00 89.56 988 GLY A C 1
ATOM 7801 O O . GLY A 1 988 ? 15.346 -2.538 -23.906 1.00 89.56 988 GLY A O 1
ATOM 7802 N N . GLN A 1 989 ? 15.250 -1.391 -21.986 1.00 93.94 989 GLN A N 1
ATOM 7803 C CA . GLN A 1 989 ? 16.234 -0.387 -22.390 1.00 93.94 989 GLN A CA 1
ATOM 7804 C C . GLN A 1 989 ? 17.657 -0.956 -22.310 1.00 93.94 989 GLN A C 1
ATOM 7806 O O . GLN A 1 989 ? 18.179 -1.211 -21.225 1.00 93.94 989 GLN A O 1
ATOM 7811 N N . THR A 1 990 ? 18.328 -1.105 -23.454 1.00 94.69 990 THR A N 1
ATOM 7812 C CA . THR A 1 990 ? 19.747 -1.482 -23.466 1.00 94.69 990 THR A CA 1
ATOM 7813 C C . THR A 1 990 ? 20.630 -0.314 -23.020 1.00 94.69 990 THR A C 1
ATOM 7815 O O . THR A 1 990 ? 20.567 0.779 -23.584 1.00 94.69 990 THR A O 1
ATOM 7818 N N . TYR A 1 991 ? 21.509 -0.563 -22.049 1.00 96.06 991 TYR A N 1
ATOM 7819 C CA . TYR A 1 991 ? 22.479 0.399 -21.533 1.00 96.06 991 TYR A CA 1
ATOM 7820 C C . TYR A 1 991 ? 23.906 -0.134 -21.654 1.00 96.06 991 TYR A C 1
ATOM 7822 O O . TYR A 1 991 ? 24.204 -1.263 -21.261 1.00 96.06 991 TYR A O 1
ATOM 7830 N N . ARG A 1 992 ? 24.809 0.699 -22.182 1.00 95.19 992 ARG A N 1
ATOM 7831 C CA . ARG A 1 992 ? 26.235 0.381 -22.288 1.00 95.19 992 ARG A CA 1
ATOM 7832 C C . ARG A 1 992 ? 26.931 0.707 -20.968 1.00 95.19 992 ARG A C 1
ATOM 7834 O O . ARG A 1 992 ? 27.432 1.813 -20.779 1.00 95.19 992 ARG A O 1
ATOM 7841 N N . PHE A 1 993 ? 26.972 -0.268 -20.069 1.00 94.81 993 PHE A N 1
ATOM 7842 C CA . PHE A 1 993 ? 27.572 -0.132 -18.751 1.00 94.81 993 PHE A CA 1
ATOM 7843 C C . PHE A 1 993 ? 29.098 -0.266 -18.828 1.00 94.81 993 PHE A C 1
ATOM 7845 O O . PHE A 1 993 ? 29.643 -1.365 -18.954 1.00 94.81 993 PHE A O 1
ATOM 7852 N N . GLU A 1 994 ? 29.799 0.866 -18.744 1.00 93.19 994 GLU A N 1
ATOM 7853 C CA . GLU A 1 994 ? 31.255 0.918 -18.591 1.00 93.19 994 GLU A CA 1
ATOM 7854 C C . GLU A 1 994 ? 31.669 0.592 -17.149 1.00 93.19 994 GLU A C 1
ATOM 7856 O O . GLU A 1 994 ? 31.852 1.480 -16.323 1.00 93.19 994 GLU A O 1
ATOM 7861 N N . ILE A 1 995 ? 31.828 -0.695 -16.840 1.00 92.00 995 ILE A N 1
ATOM 7862 C CA . ILE A 1 995 ? 32.250 -1.145 -15.505 1.00 92.00 995 ILE A CA 1
ATOM 7863 C C . ILE A 1 995 ? 33.698 -0.724 -15.231 1.00 92.00 995 ILE A C 1
ATOM 7865 O O . ILE A 1 995 ? 34.021 -0.256 -14.140 1.00 92.00 995 ILE A O 1
ATOM 7869 N N . ASN A 1 996 ? 34.589 -0.889 -16.214 1.00 90.00 996 ASN A N 1
ATOM 7870 C CA . ASN A 1 996 ? 35.931 -0.326 -16.135 1.00 90.00 996 ASN A CA 1
ATOM 7871 C C . ASN A 1 996 ? 36.563 -0.110 -17.517 1.00 90.00 996 ASN A C 1
ATOM 7873 O O . ASN A 1 996 ? 36.727 -1.049 -18.302 1.00 90.00 996 ASN A O 1
ATOM 7877 N N . THR A 1 997 ? 36.978 1.128 -17.779 1.00 84.62 997 THR A N 1
ATOM 7878 C CA . THR A 1 997 ? 37.660 1.555 -19.009 1.00 84.62 997 THR A CA 1
ATOM 7879 C C . THR A 1 997 ? 39.021 2.212 -18.744 1.00 84.62 997 THR A C 1
ATOM 7881 O O . THR A 1 997 ? 39.618 2.768 -19.663 1.00 84.62 997 THR A O 1
ATOM 7884 N N . SER A 1 998 ? 39.562 2.117 -17.520 1.00 82.12 998 SER A N 1
ATOM 7885 C CA . SER A 1 998 ? 40.768 2.851 -17.096 1.00 82.12 998 SER A CA 1
ATOM 7886 C C . SER A 1 998 ? 42.050 2.429 -17.820 1.00 82.12 998 SER A C 1
ATOM 7888 O O . SER A 1 998 ? 43.049 3.143 -17.770 1.00 82.12 998 SER A O 1
ATOM 7890 N N . GLY A 1 999 ? 42.056 1.251 -18.452 1.00 74.38 999 GLY A N 1
ATOM 7891 C CA . GLY A 1 999 ? 43.253 0.686 -19.076 1.00 74.38 999 GLY A CA 1
ATOM 7892 C C . GLY A 1 999 ? 44.322 0.256 -18.065 1.00 74.38 999 GLY A C 1
ATOM 7893 O O . GLY A 1 999 ? 45.478 0.081 -18.442 1.00 74.38 999 GLY A O 1
ATOM 7894 N N . THR A 1 1000 ? 43.952 0.081 -16.793 1.00 78.50 1000 THR A N 1
ATOM 7895 C CA . THR A 1 1000 ? 44.854 -0.370 -15.717 1.00 78.50 1000 THR A CA 1
ATOM 7896 C C . THR A 1 1000 ? 44.435 -1.698 -15.097 1.00 78.50 1000 THR A C 1
ATOM 7898 O O . THR A 1 1000 ? 45.048 -2.131 -14.123 1.00 78.50 1000 THR A O 1
ATOM 7901 N N . LEU A 1 1001 ? 43.387 -2.339 -15.617 1.00 83.06 1001 LEU A N 1
ATOM 7902 C CA . LEU A 1 1001 ? 43.013 -3.672 -15.164 1.00 83.06 1001 LEU A CA 1
ATOM 7903 C C . LEU A 1 1001 ? 44.119 -4.682 -15.501 1.00 83.06 1001 LEU A C 1
ATOM 7905 O O . LEU A 1 1001 ? 44.771 -4.602 -16.543 1.00 83.06 1001 LEU A O 1
ATOM 7909 N N . GLY A 1 1002 ? 44.287 -5.663 -14.627 1.00 79.12 1002 GLY A N 1
ATOM 7910 C CA . GLY A 1 1002 ? 45.125 -6.829 -14.868 1.00 79.12 1002 GLY A CA 1
ATOM 7911 C C . GLY A 1 1002 ? 44.336 -8.077 -14.516 1.00 79.12 1002 GLY A C 1
ATOM 7912 O O . GLY A 1 1002 ? 43.276 -8.322 -15.093 1.00 79.12 1002 GLY A O 1
ATOM 7913 N N . ASP A 1 1003 ? 44.846 -8.810 -13.534 1.00 86.06 1003 ASP A N 1
ATOM 7914 C CA . ASP A 1 1003 ? 44.168 -9.933 -12.900 1.00 86.06 1003 ASP A CA 1
ATOM 7915 C C . ASP A 1 1003 ? 43.225 -9.413 -11.800 1.00 86.06 1003 ASP A C 1
ATOM 7917 O O . ASP A 1 1003 ? 43.655 -9.032 -10.709 1.00 86.06 1003 ASP A O 1
ATOM 7921 N N . THR A 1 1004 ? 41.946 -9.218 -12.122 1.00 88.75 1004 THR A N 1
ATOM 7922 C CA . THR A 1 1004 ? 40.979 -8.572 -11.220 1.00 88.75 1004 THR A CA 1
ATOM 7923 C C . THR A 1 1004 ? 39.595 -9.182 -11.382 1.00 88.75 1004 THR A C 1
ATOM 7925 O O . THR A 1 1004 ? 39.121 -9.401 -12.493 1.00 88.75 1004 THR A O 1
ATOM 7928 N N . VAL A 1 1005 ? 38.920 -9.437 -10.261 1.00 89.31 1005 VAL A N 1
ATOM 7929 C CA . VAL A 1 1005 ? 37.531 -9.907 -10.267 1.00 89.31 1005 VAL A CA 1
ATOM 7930 C C . VAL A 1 1005 ? 36.608 -8.759 -10.659 1.00 89.31 1005 VAL A C 1
ATOM 7932 O O . VAL A 1 1005 ? 36.544 -7.743 -9.964 1.00 89.31 1005 VAL A O 1
ATOM 7935 N N . CYS A 1 1006 ? 35.851 -8.947 -11.730 1.00 91.00 1006 CYS A N 1
ATOM 7936 C CA . CYS A 1 1006 ? 34.782 -8.057 -12.159 1.00 91.00 1006 CYS A CA 1
ATOM 7937 C C . CYS A 1 1006 ? 33.457 -8.812 -12.207 1.00 91.00 1006 CYS A C 1
ATOM 7939 O O . CYS A 1 1006 ? 33.437 -10.039 -12.239 1.00 91.00 1006 CYS A O 1
ATOM 7941 N N . GLY A 1 1007 ? 32.336 -8.100 -12.190 1.00 89.12 1007 GLY A N 1
ATOM 7942 C CA . GLY A 1 1007 ? 31.039 -8.759 -12.302 1.00 89.12 1007 GLY A CA 1
ATOM 7943 C C . GLY A 1 1007 ? 29.859 -7.816 -12.196 1.00 89.12 1007 GLY A C 1
ATOM 7944 O O . GLY A 1 1007 ? 29.984 -6.724 -11.643 1.00 89.12 1007 GLY A O 1
ATOM 7945 N N . LEU A 1 1008 ? 28.723 -8.270 -12.713 1.00 93.00 1008 LEU A N 1
ATOM 7946 C CA . LEU A 1 1008 ? 27.429 -7.603 -12.596 1.00 93.00 1008 LEU A CA 1
ATOM 7947 C C . LEU A 1 1008 ? 26.703 -8.109 -11.344 1.00 93.00 1008 LEU A C 1
ATOM 7949 O O . LEU A 1 1008 ? 26.815 -9.290 -11.006 1.00 93.00 1008 LEU A O 1
ATOM 7953 N N . LYS A 1 1009 ? 25.953 -7.233 -10.675 1.00 94.50 1009 LYS A N 1
ATOM 7954 C CA . LYS A 1 1009 ? 25.089 -7.571 -9.537 1.00 94.50 1009 LYS A CA 1
ATOM 7955 C C . LYS A 1 1009 ? 23.614 -7.610 -9.943 1.00 94.50 1009 LYS A C 1
ATOM 7957 O O . LYS A 1 1009 ? 23.224 -6.958 -10.909 1.00 94.50 1009 LYS A O 1
ATOM 7962 N N . GLY A 1 1010 ? 22.805 -8.381 -9.215 1.00 93.19 1010 GLY A N 1
ATOM 7963 C CA . GLY A 1 1010 ? 21.375 -8.562 -9.485 1.00 93.19 1010 GLY A CA 1
ATOM 7964 C C . GLY A 1 1010 ? 21.094 -9.248 -10.826 1.00 93.19 1010 GLY A C 1
ATOM 7965 O O . GLY A 1 1010 ? 20.246 -8.790 -11.587 1.00 93.19 1010 GLY A O 1
ATOM 7966 N N . GLY A 1 1011 ? 21.838 -10.309 -11.152 1.00 90.56 1011 GLY A N 1
ATOM 7967 C CA . GLY A 1 1011 ? 21.769 -11.000 -12.447 1.00 90.56 1011 GLY A CA 1
ATOM 7968 C C . GLY A 1 1011 ? 20.365 -11.473 -12.833 1.00 90.56 1011 GLY A C 1
ATOM 7969 O O . GLY A 1 1011 ? 20.012 -11.427 -14.011 1.00 90.56 1011 GLY A O 1
ATOM 7970 N N . ASP A 1 1012 ? 19.538 -11.844 -11.854 1.00 90.25 1012 ASP A N 1
ATOM 7971 C CA . ASP A 1 1012 ? 18.165 -12.291 -12.094 1.00 90.25 1012 ASP A CA 1
ATOM 7972 C C . ASP A 1 1012 ? 17.244 -11.221 -12.678 1.00 90.25 1012 ASP A C 1
ATOM 7974 O O . ASP A 1 1012 ? 16.229 -11.576 -13.266 1.00 90.25 1012 ASP A O 1
ATOM 7978 N N . TYR A 1 1013 ? 17.583 -9.934 -12.581 1.00 93.38 1013 TYR A N 1
ATOM 7979 C CA . TYR A 1 1013 ? 16.729 -8.841 -13.056 1.00 93.38 1013 TYR A CA 1
ATOM 7980 C C . TYR A 1 1013 ? 17.036 -8.397 -14.492 1.00 93.38 1013 TYR A C 1
ATOM 7982 O O . TYR A 1 1013 ? 16.515 -7.373 -14.936 1.00 93.38 1013 TYR A O 1
ATOM 7990 N N . TYR A 1 1014 ? 17.854 -9.147 -15.238 1.00 91.12 1014 TYR A N 1
ATOM 7991 C CA . TYR A 1 1014 ? 18.243 -8.809 -16.608 1.00 91.12 1014 TYR A CA 1
ATOM 7992 C C . TYR A 1 1014 ? 17.751 -9.825 -17.636 1.00 91.12 1014 TYR A C 1
ATOM 7994 O O . TYR A 1 1014 ? 17.847 -11.034 -17.443 1.00 91.12 1014 TYR A O 1
ATOM 8002 N N . ARG A 1 1015 ? 17.280 -9.302 -18.772 1.00 88.06 1015 ARG A N 1
ATOM 8003 C CA . ARG A 1 1015 ? 16.899 -10.069 -19.966 1.00 88.06 1015 ARG A CA 1
ATOM 8004 C C . ARG A 1 1015 ? 18.097 -10.455 -20.822 1.00 88.06 1015 ARG A C 1
ATOM 8006 O O . ARG A 1 1015 ? 18.075 -11.499 -21.466 1.00 88.06 1015 ARG A O 1
ATOM 8013 N N . SER A 1 1016 ? 19.125 -9.608 -20.836 1.00 87.75 1016 SER A N 1
ATOM 8014 C CA . SER A 1 1016 ? 20.342 -9.790 -21.626 1.00 87.75 1016 SER A CA 1
ATOM 8015 C C . SER A 1 1016 ? 21.522 -9.095 -20.954 1.00 87.75 1016 SER A C 1
ATOM 8017 O O . SER A 1 1016 ? 21.377 -8.000 -20.401 1.00 87.75 1016 SER A O 1
ATOM 8019 N N . PHE A 1 1017 ? 22.699 -9.715 -21.037 1.00 86.50 1017 PHE A N 1
ATOM 8020 C CA . PHE A 1 1017 ? 23.978 -9.121 -20.630 1.00 86.50 1017 PHE A CA 1
ATOM 8021 C C . PHE A 1 1017 ? 24.776 -8.554 -21.819 1.00 86.50 1017 PHE A C 1
ATOM 8023 O O . PHE A 1 1017 ? 25.880 -8.032 -21.641 1.00 86.50 1017 PHE A O 1
ATOM 8030 N N . GLY A 1 1018 ? 24.220 -8.644 -23.033 1.00 83.75 1018 GLY A N 1
ATOM 8031 C CA . GLY A 1 1018 ? 24.871 -8.215 -24.264 1.00 83.75 1018 GLY A CA 1
ATOM 8032 C C . GLY A 1 1018 ? 25.951 -9.182 -24.753 1.00 83.75 1018 GLY A C 1
ATOM 8033 O O . GLY A 1 1018 ? 26.013 -10.340 -24.341 1.00 83.75 1018 GLY A O 1
ATOM 8034 N N . ASN A 1 1019 ? 26.798 -8.706 -25.673 1.00 80.44 1019 ASN A N 1
ATOM 8035 C CA . ASN A 1 1019 ? 27.890 -9.503 -26.234 1.00 80.44 1019 ASN A CA 1
ATOM 8036 C C . ASN A 1 1019 ? 29.013 -9.707 -25.209 1.00 80.44 1019 ASN A C 1
ATOM 8038 O O . ASN A 1 1019 ? 29.735 -8.767 -24.882 1.00 80.44 1019 ASN A O 1
ATOM 8042 N N . LEU A 1 1020 ? 29.211 -10.947 -24.771 1.00 79.94 1020 LEU A N 1
ATOM 8043 C CA . LEU A 1 1020 ? 30.248 -11.299 -23.798 1.00 79.94 1020 LEU A CA 1
ATOM 8044 C C . LEU A 1 1020 ? 31.597 -11.658 -24.439 1.00 79.94 1020 LEU A C 1
ATOM 8046 O O . LEU A 1 1020 ? 32.588 -11.802 -23.726 1.00 79.94 1020 LEU A O 1
ATOM 8050 N N . ALA A 1 1021 ? 31.672 -11.784 -25.769 1.00 71.00 1021 ALA A N 1
ATOM 8051 C CA . ALA A 1 1021 ? 32.898 -12.198 -26.462 1.00 71.00 1021 ALA A CA 1
ATOM 8052 C C . ALA A 1 1021 ? 34.040 -11.164 -26.393 1.00 71.00 1021 ALA A C 1
ATOM 8054 O O . ALA A 1 1021 ? 35.197 -11.518 -26.612 1.00 71.00 1021 ALA A O 1
ATOM 8055 N N . ASP A 1 1022 ? 33.730 -9.903 -26.075 1.00 71.56 1022 ASP A N 1
ATOM 8056 C CA . ASP A 1 1022 ? 34.721 -8.828 -25.944 1.00 71.56 1022 ASP A CA 1
ATOM 8057 C C . ASP A 1 1022 ? 35.411 -8.799 -24.565 1.00 71.56 1022 ASP A C 1
ATOM 8059 O O . ASP A 1 1022 ? 36.370 -8.041 -24.365 1.00 71.56 1022 ASP A O 1
ATOM 8063 N N . LEU A 1 1023 ? 34.956 -9.627 -23.614 1.00 79.06 1023 LEU A N 1
ATOM 8064 C CA . LEU A 1 1023 ? 35.594 -9.782 -22.309 1.00 79.06 1023 LEU A CA 1
ATOM 8065 C C . LEU A 1 1023 ? 36.925 -10.536 -22.450 1.00 79.06 1023 LEU A C 1
ATOM 8067 O O . LEU A 1 1023 ? 37.004 -11.607 -23.047 1.00 79.06 1023 LEU A O 1
ATOM 8071 N N . SER A 1 1024 ? 37.988 -9.984 -21.864 1.00 80.81 1024 SER A N 1
ATOM 8072 C CA . SER A 1 1024 ? 39.312 -10.616 -21.825 1.00 80.81 1024 SER A CA 1
ATOM 8073 C C . SER A 1 1024 ? 39.504 -11.287 -20.469 1.00 80.81 1024 SER A C 1
ATOM 8075 O O . SER A 1 1024 ? 39.673 -10.606 -19.455 1.00 80.81 1024 SER A O 1
ATOM 8077 N N . LEU A 1 1025 ? 39.425 -12.615 -20.467 1.00 80.06 1025 LEU A N 1
ATOM 8078 C CA . LEU A 1 1025 ? 39.327 -13.458 -19.276 1.00 80.06 1025 LEU A CA 1
ATOM 8079 C C . LEU A 1 1025 ? 40.562 -14.346 -19.110 1.00 80.06 1025 LEU A C 1
ATOM 8081 O O . LEU A 1 1025 ? 41.261 -14.622 -20.087 1.00 80.06 1025 LEU A O 1
ATOM 8085 N N . ASP A 1 1026 ? 40.810 -14.801 -17.883 1.00 72.50 1026 ASP A N 1
ATOM 8086 C CA . ASP A 1 1026 ? 41.834 -15.812 -17.602 1.00 72.50 1026 ASP A CA 1
ATOM 8087 C C . ASP A 1 1026 ? 41.456 -17.157 -18.248 1.00 72.50 1026 ASP A C 1
ATOM 8089 O O . ASP A 1 1026 ? 40.371 -17.693 -18.023 1.00 72.50 1026 ASP A O 1
ATOM 8093 N N . GLU A 1 1027 ? 42.363 -17.712 -19.055 1.00 67.94 1027 GLU A N 1
ATOM 8094 C CA . GLU A 1 1027 ? 42.170 -18.976 -19.773 1.00 67.94 1027 GLU A CA 1
ATOM 8095 C C . GLU A 1 1027 ? 42.088 -20.208 -18.856 1.00 67.94 1027 GLU A C 1
ATOM 8097 O O . GLU A 1 1027 ? 41.621 -21.265 -19.287 1.00 67.94 1027 GLU A O 1
ATOM 8102 N N . GLN A 1 1028 ? 42.524 -20.092 -17.599 1.00 68.69 1028 GLN A N 1
ATOM 8103 C CA . GLN A 1 1028 ? 42.508 -21.179 -16.617 1.00 68.69 1028 GLN A CA 1
ATOM 8104 C C . GLN A 1 1028 ? 41.235 -21.205 -15.765 1.00 68.69 1028 GLN A C 1
ATOM 8106 O O . GLN A 1 1028 ? 40.993 -22.190 -15.061 1.00 68.69 1028 GLN A O 1
ATOM 8111 N N . LEU A 1 1029 ? 40.413 -20.154 -15.824 1.00 66.44 1029 LEU A N 1
ATOM 8112 C CA . LEU A 1 1029 ? 39.256 -19.976 -14.953 1.00 66.44 1029 LEU A CA 1
ATOM 8113 C C . LEU A 1 1029 ? 37.948 -20.049 -15.743 1.00 66.44 1029 LEU A C 1
ATOM 8115 O O . LEU A 1 1029 ? 37.776 -19.451 -16.801 1.00 66.44 1029 LEU A O 1
ATOM 8119 N N . THR A 1 1030 ? 36.985 -20.790 -15.202 1.00 64.00 1030 THR A N 1
ATOM 8120 C CA . THR A 1 1030 ? 35.614 -20.831 -15.719 1.00 64.00 1030 THR A CA 1
ATOM 8121 C C . THR A 1 1030 ? 34.744 -19.844 -14.959 1.00 64.00 1030 THR A C 1
ATOM 8123 O O . THR A 1 1030 ? 34.837 -19.779 -13.734 1.00 64.00 1030 THR A O 1
ATOM 8126 N N . PHE A 1 1031 ? 33.836 -19.162 -15.653 1.00 69.75 1031 PHE A N 1
ATOM 8127 C CA . PHE A 1 1031 ? 32.740 -18.431 -15.020 1.00 69.75 1031 PHE A CA 1
ATOM 8128 C C . PHE A 1 1031 ? 31.390 -19.007 -15.457 1.00 69.75 1031 PHE A C 1
ATOM 8130 O O . PHE A 1 1031 ? 31.286 -19.637 -16.513 1.00 69.75 1031 PHE A O 1
ATOM 8137 N N . GLN A 1 1032 ? 30.376 -18.827 -14.614 1.00 70.19 1032 GLN A N 1
ATOM 8138 C CA . GLN A 1 1032 ? 29.008 -19.282 -14.851 1.00 70.19 1032 GLN A CA 1
ATOM 8139 C C . GLN A 1 1032 ? 28.092 -18.079 -15.030 1.00 70.19 1032 GLN A C 1
ATOM 8141 O O . GLN A 1 1032 ? 28.271 -17.054 -14.374 1.00 70.19 1032 GLN A O 1
ATOM 8146 N N . ILE A 1 1033 ? 27.113 -18.226 -15.918 1.00 71.31 1033 ILE A N 1
ATOM 8147 C CA . ILE A 1 1033 ? 26.069 -17.234 -16.145 1.00 71.31 1033 ILE A CA 1
ATOM 8148 C C . ILE A 1 1033 ? 24.735 -17.882 -15.785 1.00 71.31 1033 ILE A C 1
ATOM 8150 O O . ILE A 1 1033 ? 24.395 -18.954 -16.293 1.00 71.31 1033 ILE A O 1
ATOM 8154 N N . SER A 1 1034 ? 23.983 -17.209 -14.925 1.00 72.56 1034 SER A N 1
ATOM 8155 C CA . SER A 1 1034 ? 22.618 -17.553 -14.547 1.00 72.56 1034 SER A CA 1
ATOM 8156 C C . SER A 1 1034 ? 21.807 -16.272 -14.398 1.00 72.56 1034 SER A C 1
ATOM 8158 O O . SER A 1 1034 ? 22.357 -15.219 -14.076 1.00 72.56 1034 SER A O 1
ATOM 8160 N N . GLY A 1 1035 ? 20.507 -16.364 -14.644 1.00 78.75 1035 GLY A N 1
ATOM 8161 C CA . GLY A 1 1035 ? 19.574 -15.273 -14.407 1.00 78.75 1035 GLY A CA 1
ATOM 8162 C C . GLY A 1 1035 ? 18.151 -15.750 -14.643 1.00 78.75 1035 GLY A C 1
ATOM 8163 O O . GLY A 1 1035 ? 17.862 -16.286 -15.713 1.00 78.75 1035 GLY A O 1
ATOM 8164 N N . LYS A 1 1036 ? 17.267 -15.554 -13.663 1.00 83.75 1036 LYS A N 1
ATOM 8165 C CA . LYS A 1 1036 ? 15.847 -15.931 -13.744 1.00 83.75 1036 LYS A CA 1
ATOM 8166 C C . LYS A 1 1036 ? 15.137 -15.330 -14.963 1.00 83.75 1036 LYS A C 1
ATOM 8168 O O . LYS A 1 1036 ? 14.296 -15.984 -15.564 1.00 83.75 1036 LYS A O 1
ATOM 8173 N N . ARG A 1 1037 ? 15.484 -14.093 -15.340 1.00 86.50 1037 ARG A N 1
ATOM 8174 C CA . ARG A 1 1037 ? 14.858 -13.355 -16.455 1.00 86.50 1037 ARG A CA 1
ATOM 8175 C C . ARG A 1 1037 ? 15.656 -13.383 -17.753 1.00 86.50 1037 ARG A C 1
ATOM 8177 O O . ARG A 1 1037 ? 15.258 -12.725 -18.712 1.00 86.50 1037 ARG A O 1
ATOM 8184 N N . LEU A 1 1038 ? 16.775 -14.105 -17.793 1.00 82.12 1038 LEU A N 1
ATOM 8185 C CA . LEU A 1 1038 ? 17.670 -14.115 -18.943 1.00 82.12 1038 LEU A CA 1
ATOM 8186 C C . LEU A 1 1038 ? 17.008 -14.851 -20.116 1.00 82.12 1038 LEU A C 1
ATOM 8188 O O . LEU A 1 1038 ? 16.740 -16.047 -20.024 1.00 82.12 1038 LEU A O 1
ATOM 8192 N N . VAL A 1 1039 ? 16.775 -14.148 -21.226 1.00 79.12 1039 VAL A N 1
ATOM 8193 C CA . VAL A 1 1039 ? 16.136 -14.716 -22.432 1.00 79.12 1039 VAL A CA 1
ATOM 8194 C C . VAL A 1 1039 ? 17.133 -15.002 -23.556 1.00 79.12 1039 VAL A C 1
ATOM 8196 O O . VAL A 1 1039 ? 16.820 -15.721 -24.505 1.00 79.12 1039 VAL A O 1
ATOM 8199 N N . GLU A 1 1040 ? 18.347 -14.454 -23.464 1.00 71.62 1040 GLU A N 1
ATOM 8200 C CA . GLU A 1 1040 ? 19.400 -14.641 -24.460 1.00 71.62 1040 GLU A CA 1
ATOM 8201 C C . GLU A 1 1040 ? 20.812 -14.553 -23.862 1.00 71.62 1040 GLU A C 1
ATOM 8203 O O . GLU A 1 1040 ? 21.053 -13.876 -22.863 1.00 71.62 1040 GLU A O 1
ATOM 8208 N N . VAL A 1 1041 ? 21.770 -15.210 -24.524 1.00 68.75 1041 VAL A N 1
ATOM 8209 C CA . VAL A 1 1041 ? 23.209 -15.058 -24.272 1.00 68.75 1041 VAL A CA 1
ATOM 8210 C C . VAL A 1 1041 ? 23.900 -14.830 -25.611 1.00 68.75 1041 VAL A C 1
ATOM 8212 O O . VAL A 1 1041 ? 23.834 -15.677 -26.500 1.00 68.75 1041 VAL A O 1
ATOM 8215 N N . ILE A 1 1042 ? 24.580 -13.690 -25.760 1.00 69.50 1042 ILE A N 1
ATOM 8216 C CA . ILE A 1 1042 ? 25.227 -13.295 -27.015 1.00 69.50 1042 ILE A CA 1
ATOM 8217 C C . ILE A 1 1042 ? 26.748 -13.427 -26.876 1.00 69.50 1042 ILE A C 1
ATOM 8219 O O . ILE A 1 1042 ? 27.356 -12.872 -25.960 1.00 69.50 1042 ILE A O 1
ATOM 8223 N N . ALA A 1 1043 ? 27.382 -14.129 -27.817 1.00 68.06 1043 ALA A N 1
ATOM 8224 C CA . ALA A 1 1043 ? 28.837 -14.224 -27.921 1.00 68.06 1043 ALA A CA 1
ATOM 8225 C C . ALA A 1 1043 ? 29.271 -14.179 -29.393 1.00 68.06 1043 ALA A C 1
ATOM 8227 O O . ALA A 1 1043 ? 29.285 -15.190 -30.096 1.00 68.06 1043 ALA A O 1
ATOM 8228 N N . HIS A 1 1044 ? 29.640 -12.992 -29.872 1.00 65.62 1044 HIS A N 1
ATOM 8229 C CA . HIS A 1 1044 ? 30.160 -12.801 -31.223 1.00 65.62 1044 HIS A CA 1
ATOM 8230 C C . HIS A 1 1044 ? 31.629 -13.221 -31.288 1.00 65.62 1044 HIS A C 1
ATOM 8232 O O . HIS A 1 1044 ? 32.537 -12.424 -31.063 1.00 65.62 1044 HIS A O 1
ATOM 8238 N N . LEU A 1 1045 ? 31.867 -14.493 -31.593 1.00 54.88 1045 LEU A N 1
ATOM 8239 C CA . LEU A 1 1045 ? 33.218 -15.007 -31.772 1.00 54.88 1045 LEU A CA 1
ATOM 8240 C C . LEU A 1 1045 ? 33.788 -14.534 -33.121 1.00 54.88 1045 LEU A C 1
ATOM 8242 O O . LEU A 1 1045 ? 33.176 -14.787 -34.164 1.00 54.88 1045 LEU A O 1
ATOM 8246 N N . PRO A 1 1046 ? 34.969 -13.890 -33.154 1.00 45.53 1046 PRO A N 1
ATOM 8247 C CA . PRO A 1 1046 ? 35.652 -13.610 -34.407 1.00 45.53 1046 PRO A CA 1
ATOM 8248 C C . PRO A 1 1046 ? 36.185 -14.926 -34.996 1.00 45.53 1046 PRO A C 1
ATOM 8250 O O . PRO A 1 1046 ? 37.274 -15.387 -34.656 1.00 45.53 1046 PRO A O 1
ATOM 8253 N N . PHE A 1 1047 ? 35.417 -15.557 -35.886 1.00 37.72 1047 PHE A N 1
ATOM 8254 C CA . PHE A 1 1047 ? 35.895 -16.704 -36.657 1.00 37.72 1047 PHE A CA 1
ATOM 8255 C C . PHE A 1 1047 ? 36.764 -16.229 -37.830 1.00 37.72 1047 PHE A C 1
ATOM 8257 O O . PHE A 1 1047 ? 36.263 -15.715 -38.829 1.00 37.72 1047 PHE A O 1
ATOM 8264 N N . CYS A 1 1048 ? 38.075 -16.465 -37.756 1.00 30.59 1048 CYS A N 1
ATOM 8265 C CA . CYS A 1 1048 ? 38.921 -16.538 -38.949 1.00 30.59 1048 CYS A CA 1
ATOM 8266 C C . CYS A 1 1048 ? 38.657 -17.889 -39.636 1.00 30.59 1048 CYS A C 1
ATOM 8268 O O . CYS A 1 1048 ? 39.157 -18.922 -39.197 1.00 30.59 1048 CYS A O 1
ATOM 8270 N N . LEU A 1 1049 ? 37.824 -17.902 -40.677 1.00 29.14 1049 LEU A N 1
ATOM 8271 C CA . LEU A 1 1049 ? 37.388 -19.119 -41.370 1.00 29.14 1049 LEU A CA 1
ATOM 8272 C C . LEU A 1 1049 ? 38.455 -19.633 -42.359 1.00 29.14 1049 LEU A C 1
ATOM 8274 O O . LEU A 1 1049 ? 38.812 -18.937 -43.309 1.00 29.14 1049 LEU A O 1
ATOM 8278 N N . GLN A 1 1050 ? 38.872 -20.894 -42.219 1.00 25.45 1050 GLN A N 1
ATOM 8279 C CA . GLN A 1 1050 ? 39.206 -21.748 -43.365 1.00 25.45 1050 GLN A CA 1
ATOM 8280 C C . GLN A 1 1050 ? 38.455 -23.083 -43.234 1.00 25.45 1050 GLN A C 1
ATOM 8282 O O . GLN A 1 1050 ? 38.770 -23.894 -42.375 1.00 25.45 1050 GLN A O 1
ATOM 8287 N N . LEU A 1 1051 ? 37.482 -23.259 -44.140 1.00 25.66 1051 LEU A N 1
ATOM 8288 C CA . LEU A 1 1051 ? 36.828 -24.497 -44.596 1.00 25.66 1051 LEU A CA 1
ATOM 8289 C C . LEU A 1 1051 ? 36.071 -25.378 -43.581 1.00 25.66 1051 LEU A C 1
ATOM 8291 O O . LEU A 1 1051 ? 36.673 -26.145 -42.845 1.00 25.66 1051 LEU A O 1
ATOM 8295 N N . PHE A 1 1052 ? 34.738 -25.426 -43.723 1.00 27.70 1052 PHE A N 1
ATOM 8296 C CA . PHE A 1 1052 ? 33.932 -26.614 -43.410 1.00 27.70 1052 PHE A CA 1
ATOM 8297 C C . PHE A 1 1052 ? 32.834 -26.844 -44.463 1.00 27.70 1052 PHE A C 1
ATOM 8299 O O . PHE A 1 1052 ? 32.056 -25.947 -44.783 1.00 27.70 1052 PHE A O 1
ATOM 8306 N N . LEU A 1 1053 ? 32.799 -28.072 -44.991 1.00 25.02 1053 LEU A N 1
ATOM 8307 C CA . LEU A 1 1053 ? 31.663 -28.719 -45.654 1.00 25.02 1053 LEU A CA 1
ATOM 8308 C C . LEU A 1 1053 ? 30.857 -29.466 -44.576 1.00 25.02 1053 LEU A C 1
ATOM 8310 O O . LEU A 1 1053 ? 31.455 -30.098 -43.708 1.00 25.02 1053 LEU A O 1
ATOM 8314 N N . VAL A 1 1054 ? 29.523 -29.409 -44.639 1.00 26.77 1054 VAL A N 1
ATOM 8315 C CA . VAL A 1 1054 ? 28.609 -30.000 -43.641 1.00 26.77 1054 VAL A CA 1
ATOM 8316 C C . VAL A 1 1054 ? 27.947 -31.274 -44.180 1.00 26.77 1054 VAL A C 1
ATOM 8318 O O . VAL A 1 1054 ? 27.472 -31.298 -45.314 1.00 26.77 1054 VAL A O 1
ATOM 8321 N N . GLY A 1 1055 ? 27.857 -32.304 -43.331 1.00 25.25 1055 GLY A N 1
ATOM 8322 C CA . GLY A 1 1055 ? 27.000 -33.482 -43.487 1.00 25.25 1055 GLY A CA 1
ATOM 8323 C C . GLY A 1 1055 ? 26.511 -33.975 -42.115 1.00 25.25 1055 GLY A C 1
ATOM 8324 O O . GLY A 1 1055 ? 27.313 -34.161 -41.207 1.00 25.25 1055 GLY A O 1
ATOM 8325 N N . ASN A 1 1056 ? 25.191 -34.123 -41.971 1.00 28.59 1056 ASN A N 1
ATOM 8326 C CA . ASN A 1 1056 ? 24.414 -34.358 -40.739 1.00 28.59 1056 ASN A CA 1
ATOM 8327 C C . ASN A 1 1056 ? 24.684 -35.683 -39.989 1.00 28.59 1056 ASN A C 1
ATOM 8329 O O . ASN A 1 1056 ? 24.903 -36.710 -40.627 1.00 28.59 1056 ASN A O 1
ATOM 8333 N N . THR A 1 1057 ? 24.463 -35.707 -38.660 1.00 27.77 1057 THR A N 1
ATOM 8334 C CA . THR A 1 1057 ? 23.276 -36.317 -37.986 1.00 27.77 1057 THR A CA 1
ATOM 8335 C C . THR A 1 1057 ? 23.391 -36.357 -36.437 1.00 27.77 1057 THR A C 1
ATOM 8337 O O . THR A 1 1057 ? 24.469 -36.579 -35.903 1.00 27.77 1057 THR A O 1
ATOM 8340 N N . PHE A 1 1058 ? 22.233 -36.235 -35.754 1.00 22.97 1058 PHE A N 1
ATOM 8341 C CA . PHE A 1 1058 ? 21.915 -36.553 -34.336 1.00 22.97 1058 PHE A CA 1
ATOM 8342 C C . PHE A 1 1058 ? 22.327 -35.588 -33.193 1.00 22.97 1058 PHE A C 1
ATOM 8344 O O . PHE A 1 1058 ? 23.366 -35.761 -32.570 1.00 22.97 1058 PHE A O 1
ATOM 8351 N N . LEU A 1 1059 ? 21.417 -34.669 -32.820 1.00 24.00 1059 LEU A N 1
ATOM 8352 C CA . LEU A 1 1059 ? 20.790 -34.463 -31.488 1.00 24.00 1059 LEU A CA 1
ATOM 8353 C C . LEU A 1 1059 ? 20.007 -33.127 -31.481 1.00 24.00 1059 LEU A C 1
ATOM 8355 O O . LEU A 1 1059 ? 20.216 -32.262 -32.324 1.00 24.00 1059 LEU A O 1
ATOM 8359 N N . ARG A 1 1060 ? 19.005 -33.033 -30.601 1.00 26.64 1060 ARG A N 1
ATOM 8360 C CA . ARG A 1 1060 ? 17.858 -32.107 -30.636 1.00 26.64 1060 ARG A CA 1
ATOM 8361 C C . ARG A 1 1060 ? 18.227 -30.614 -30.505 1.00 26.64 1060 ARG A C 1
ATOM 8363 O O . ARG A 1 1060 ? 18.810 -30.222 -29.506 1.00 26.64 1060 ARG A O 1
ATOM 8370 N N . GLY A 1 1061 ? 17.724 -29.794 -31.437 1.00 27.69 1061 GLY A N 1
ATOM 8371 C CA . GLY A 1 1061 ? 17.151 -28.477 -31.117 1.00 27.69 1061 GLY A CA 1
ATOM 8372 C C . GLY A 1 1061 ? 18.053 -27.238 -31.102 1.00 27.69 1061 GLY A C 1
ATOM 8373 O O . GLY A 1 1061 ? 17.843 -26.385 -30.251 1.00 27.69 1061 GLY A O 1
ATOM 8374 N N . VAL A 1 1062 ? 18.986 -27.082 -32.045 1.00 28.14 1062 VAL A N 1
ATOM 8375 C CA . VAL A 1 1062 ? 19.540 -25.759 -32.403 1.00 28.14 1062 VAL A CA 1
ATOM 8376 C C . VAL A 1 1062 ? 19.298 -25.544 -33.897 1.00 28.14 1062 VAL A C 1
ATOM 8378 O O . VAL A 1 1062 ? 19.837 -26.281 -34.721 1.00 28.14 1062 VAL A O 1
ATOM 8381 N N . TYR A 1 1063 ? 18.468 -24.562 -34.254 1.00 26.73 1063 TYR A N 1
ATOM 8382 C CA . TYR A 1 1063 ? 18.336 -24.102 -35.638 1.00 26.73 1063 TYR A CA 1
ATOM 8383 C C . TYR A 1 1063 ? 19.407 -23.037 -35.893 1.00 26.73 1063 TYR A C 1
ATOM 8385 O O . TYR A 1 1063 ? 19.332 -21.939 -35.349 1.00 26.73 1063 TYR A O 1
ATOM 8393 N N . VAL A 1 1064 ? 20.411 -23.365 -36.706 1.00 29.50 1064 VAL A N 1
ATOM 8394 C CA . VAL A 1 1064 ? 21.335 -22.384 -37.290 1.00 29.50 1064 VAL A CA 1
ATOM 8395 C C . VAL A 1 1064 ? 21.078 -22.382 -38.790 1.00 29.50 1064 VAL A C 1
ATOM 8397 O O . VAL A 1 1064 ? 21.548 -23.271 -39.499 1.00 29.50 1064 VAL A O 1
ATOM 8400 N N . ASP A 1 1065 ? 20.310 -21.407 -39.274 1.00 25.75 1065 ASP A N 1
ATOM 8401 C CA . ASP A 1 1065 ? 20.176 -21.181 -40.712 1.00 25.75 1065 ASP A CA 1
ATOM 8402 C C . ASP A 1 1065 ? 21.436 -20.480 -41.229 1.00 25.75 1065 ASP A C 1
ATOM 8404 O O . ASP A 1 1065 ? 21.723 -19.332 -40.891 1.00 25.75 1065 ASP A O 1
ATOM 8408 N N . VAL A 1 1066 ? 22.201 -21.178 -42.068 1.00 27.86 1066 VAL A N 1
ATOM 8409 C CA . VAL A 1 1066 ? 23.320 -20.594 -42.813 1.00 27.86 1066 VAL A CA 1
ATOM 8410 C C . VAL A 1 1066 ? 22.831 -20.317 -44.230 1.00 27.86 1066 VAL A C 1
ATOM 8412 O O . VAL A 1 1066 ? 22.821 -21.208 -45.078 1.00 27.86 1066 VAL A O 1
ATOM 8415 N N . LEU A 1 1067 ? 22.409 -19.081 -44.502 1.00 24.62 1067 LEU A N 1
ATOM 8416 C CA . LEU A 1 1067 ? 22.126 -18.646 -45.871 1.00 24.62 1067 LEU A CA 1
ATOM 8417 C C . LEU A 1 1067 ? 23.449 -18.427 -46.630 1.00 24.62 1067 LEU A C 1
ATOM 8419 O O . LEU A 1 1067 ? 24.292 -17.653 -46.170 1.00 24.62 1067 LEU A O 1
ATOM 8423 N N . PRO A 1 1068 ? 23.660 -19.057 -47.801 1.00 29.67 1068 PRO A N 1
ATOM 8424 C CA . PRO A 1 1068 ? 24.848 -18.820 -48.603 1.00 29.67 1068 PRO A CA 1
ATOM 8425 C C . PRO A 1 1068 ? 24.626 -17.620 -49.530 1.00 29.67 1068 PRO A C 1
ATOM 8427 O O . PRO A 1 1068 ? 23.857 -17.712 -50.484 1.00 29.67 1068 PRO A O 1
ATOM 8430 N N . VAL A 1 1069 ? 25.347 -16.515 -49.321 1.00 24.80 1069 VAL A N 1
ATOM 8431 C CA . VAL A 1 1069 ? 25.565 -15.519 -50.384 1.00 24.80 1069 VAL A CA 1
ATOM 8432 C C . VAL A 1 1069 ? 27.022 -15.051 -50.369 1.00 24.80 1069 VAL A C 1
ATOM 8434 O O . VAL A 1 1069 ? 27.521 -14.634 -49.323 1.00 24.80 1069 VAL A O 1
ATOM 8437 N N . PRO A 1 1070 ? 27.730 -15.092 -51.512 1.00 37.03 1070 PRO A N 1
ATOM 8438 C CA . PRO A 1 1070 ? 29.032 -14.471 -51.641 1.00 37.03 1070 PRO A CA 1
ATOM 8439 C C . PRO A 1 1070 ? 28.899 -12.977 -51.976 1.00 37.03 1070 PRO A C 1
ATOM 8441 O O . PRO A 1 1070 ? 28.138 -12.595 -52.860 1.00 37.03 1070 PRO A O 1
ATOM 8444 N N . ALA A 1 1071 ? 29.772 -12.194 -51.335 1.00 34.41 1071 ALA A N 1
ATOM 8445 C CA . ALA A 1 1071 ? 30.245 -10.854 -51.703 1.00 34.41 1071 ALA A CA 1
ATOM 8446 C C . ALA A 1 1071 ? 29.563 -9.618 -51.055 1.00 34.41 1071 ALA A C 1
ATOM 8448 O O . ALA A 1 1071 ? 28.524 -9.140 -51.487 1.00 34.41 1071 ALA A O 1
ATOM 8449 N N . VAL A 1 1072 ? 30.345 -9.030 -50.133 1.00 31.22 1072 VAL A N 1
ATOM 8450 C CA . VAL A 1 1072 ? 30.456 -7.611 -49.722 1.00 31.22 1072 VAL A CA 1
ATOM 8451 C C . VAL A 1 1072 ? 29.435 -7.044 -48.712 1.00 31.22 1072 VAL A C 1
ATOM 8453 O O . VAL A 1 1072 ? 28.279 -6.808 -49.023 1.00 31.22 1072 VAL A O 1
ATOM 8456 N N . ALA A 1 1073 ? 29.988 -6.695 -47.537 1.00 33.47 1073 ALA A N 1
ATOM 8457 C CA . ALA A 1 1073 ? 29.556 -5.695 -46.548 1.00 33.47 1073 ALA A CA 1
ATOM 8458 C C . ALA A 1 1073 ? 28.181 -5.853 -45.864 1.00 33.47 1073 ALA A C 1
ATOM 8460 O O . ALA A 1 1073 ? 27.210 -5.240 -46.283 1.00 33.47 1073 ALA A O 1
ATOM 8461 N N . ALA A 1 1074 ? 28.148 -6.565 -44.731 1.00 30.09 1074 ALA A N 1
ATOM 8462 C CA . ALA A 1 1074 ? 27.438 -6.217 -43.485 1.00 30.09 1074 ALA A CA 1
ATOM 8463 C C . ALA A 1 1074 ? 27.582 -7.378 -42.478 1.00 30.09 1074 ALA A C 1
ATOM 8465 O O . ALA A 1 1074 ? 27.805 -8.518 -42.870 1.00 30.09 1074 ALA A O 1
ATOM 8466 N N . GLN A 1 1075 ? 27.514 -7.058 -41.187 1.00 33.03 1075 GLN A N 1
ATOM 8467 C CA . GLN A 1 1075 ? 27.679 -7.943 -40.026 1.00 33.03 1075 GLN A CA 1
ATOM 8468 C C . GLN A 1 1075 ? 26.924 -9.283 -40.143 1.00 33.03 1075 GLN A C 1
ATOM 8470 O O . GLN A 1 1075 ? 25.743 -9.305 -40.475 1.00 33.03 1075 GLN A O 1
ATOM 8475 N N . THR A 1 1076 ? 27.580 -10.394 -39.793 1.00 29.03 1076 THR A N 1
ATOM 8476 C CA . THR A 1 1076 ? 26.935 -11.706 -39.608 1.00 29.03 1076 THR A CA 1
ATOM 8477 C C . THR A 1 1076 ? 26.915 -12.066 -38.123 1.00 29.03 1076 THR A C 1
ATOM 8479 O O . THR A 1 1076 ? 27.966 -12.330 -37.539 1.00 29.03 1076 THR A O 1
ATOM 8482 N N . ASN A 1 1077 ? 25.719 -12.046 -37.529 1.00 32.19 1077 ASN A N 1
ATOM 8483 C CA . ASN A 1 1077 ? 25.450 -12.361 -36.125 1.00 32.19 1077 ASN A CA 1
ATOM 8484 C C . ASN A 1 1077 ? 25.311 -13.878 -35.921 1.00 32.19 1077 ASN A C 1
ATOM 8486 O O . ASN A 1 1077 ? 24.649 -14.554 -36.706 1.00 32.19 1077 ASN A O 1
ATOM 8490 N N . LEU A 1 1078 ? 25.878 -14.393 -34.832 1.00 28.58 1078 LEU A N 1
ATOM 8491 C CA . LEU A 1 1078 ? 25.579 -15.716 -34.283 1.00 28.58 1078 LEU A CA 1
ATOM 8492 C C . LEU A 1 1078 ? 24.887 -15.469 -32.938 1.00 28.58 1078 LEU A C 1
ATOM 8494 O O . LEU A 1 1078 ? 25.545 -15.114 -31.962 1.00 28.58 1078 LEU A O 1
ATOM 8498 N N . ALA A 1 1079 ? 23.559 -15.588 -32.914 1.00 29.95 1079 ALA A N 1
ATOM 8499 C CA . ALA A 1 1079 ? 22.736 -15.442 -31.715 1.00 29.95 1079 ALA A CA 1
ATOM 8500 C C . ALA A 1 1079 ? 22.065 -16.787 -31.409 1.00 29.95 1079 ALA A C 1
ATOM 8502 O O . ALA A 1 1079 ? 21.026 -17.105 -31.987 1.00 29.95 1079 ALA A O 1
ATOM 8503 N N . PRO A 1 1080 ? 22.665 -17.630 -30.562 1.00 31.23 1080 PRO A N 1
ATOM 8504 C CA . PRO A 1 1080 ? 21.974 -18.799 -30.054 1.00 31.23 1080 PRO A CA 1
ATOM 8505 C C . PRO A 1 1080 ? 21.086 -18.422 -28.853 1.00 31.23 1080 PRO A C 1
ATOM 8507 O O . PRO A 1 1080 ? 21.546 -17.828 -27.880 1.00 31.23 1080 PRO A O 1
ATOM 8510 N N . ARG A 1 1081 ? 19.799 -18.783 -28.907 1.00 28.59 1081 ARG A N 1
ATOM 8511 C CA . ARG A 1 1081 ? 18.910 -18.774 -27.734 1.00 28.59 1081 ARG A CA 1
ATOM 8512 C C . ARG A 1 1081 ? 19.091 -20.094 -26.991 1.00 28.59 1081 ARG A C 1
ATOM 8514 O O . ARG A 1 1081 ? 18.930 -21.152 -27.595 1.00 28.59 1081 ARG A O 1
ATOM 8521 N N . PHE A 1 1082 ? 19.425 -20.039 -25.706 1.00 33.81 1082 PHE A N 1
ATOM 8522 C CA . PHE A 1 1082 ? 19.667 -21.231 -24.896 1.00 33.81 1082 PHE A CA 1
ATOM 8523 C C . PHE A 1 1082 ? 18.824 -21.210 -23.620 1.00 33.81 1082 PHE A C 1
ATOM 8525 O O . PHE A 1 1082 ? 18.810 -20.215 -22.900 1.00 33.81 1082 PHE A O 1
ATOM 8532 N N . GLY A 1 1083 ? 18.158 -22.329 -23.328 1.00 28.73 1083 GLY A N 1
ATOM 8533 C CA . GLY A 1 1083 ? 17.547 -22.590 -22.027 1.00 28.73 1083 GLY A CA 1
ATOM 8534 C C . GLY A 1 1083 ? 18.591 -23.110 -21.034 1.00 28.73 1083 GLY A C 1
ATOM 8535 O O . GLY A 1 1083 ? 19.295 -24.063 -21.340 1.00 28.73 1083 GLY A O 1
ATOM 8536 N N . HIS A 1 1084 ? 18.660 -22.421 -19.893 1.00 33.12 1084 HIS A N 1
ATOM 8537 C CA . HIS A 1 1084 ? 19.350 -22.652 -18.611 1.00 33.12 1084 HIS A CA 1
ATOM 8538 C C . HIS A 1 1084 ? 20.712 -23.385 -18.542 1.00 33.12 1084 HIS A C 1
ATOM 8540 O O . HIS A 1 1084 ? 20.860 -24.538 -18.925 1.00 33.12 1084 HIS A O 1
ATOM 8546 N N . GLN A 1 1085 ? 21.646 -22.687 -17.869 1.00 34.75 1085 GLN A N 1
ATOM 8547 C CA . GLN A 1 1085 ? 23.017 -23.046 -17.470 1.00 34.75 1085 GLN A CA 1
ATOM 8548 C C . GLN A 1 1085 ? 23.978 -23.433 -18.603 1.00 34.75 1085 GLN A C 1
ATOM 8550 O O . GLN A 1 1085 ? 23.893 -24.501 -19.197 1.00 34.75 1085 GLN A O 1
ATOM 8555 N N . ILE A 1 1086 ? 24.984 -22.580 -18.834 1.00 37.28 1086 ILE A N 1
ATOM 8556 C CA . ILE A 1 1086 ? 26.102 -22.869 -19.740 1.00 37.28 1086 ILE A CA 1
ATOM 8557 C C . ILE A 1 1086 ? 27.422 -22.597 -19.021 1.00 37.28 1086 ILE A C 1
ATOM 8559 O O . ILE A 1 1086 ? 27.682 -21.479 -18.574 1.00 37.28 1086 ILE A O 1
ATOM 8563 N N . GLY A 1 1087 ? 28.289 -23.608 -18.970 1.00 36.44 1087 GLY A N 1
ATOM 8564 C CA . GLY A 1 1087 ? 29.722 -23.411 -18.796 1.00 36.44 1087 GLY A CA 1
ATOM 8565 C C . GLY A 1 1087 ? 30.356 -23.128 -20.157 1.00 36.44 1087 GLY A C 1
ATOM 8566 O O . GLY A 1 1087 ? 30.376 -23.991 -21.029 1.00 36.44 1087 GLY A O 1
ATOM 8567 N N . LEU A 1 1088 ? 30.916 -21.932 -20.367 1.00 38.53 1088 LEU A N 1
ATOM 8568 C CA . LEU A 1 1088 ? 31.569 -21.551 -21.638 1.00 38.53 1088 LEU A CA 1
ATOM 8569 C C . LEU A 1 1088 ? 32.760 -22.457 -22.025 1.00 38.53 1088 LEU A C 1
ATOM 8571 O O . LEU A 1 1088 ? 33.192 -22.461 -23.177 1.00 38.53 1088 LEU A O 1
ATOM 8575 N N . ARG A 1 1089 ? 33.257 -23.273 -21.085 1.00 35.09 1089 ARG A N 1
ATOM 8576 C CA . ARG A 1 1089 ? 34.275 -24.304 -21.326 1.00 35.09 1089 ARG A CA 1
ATOM 8577 C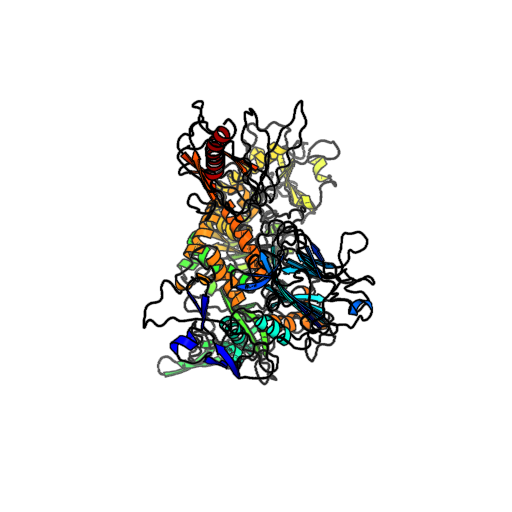 C . ARG A 1 1089 ? 33.774 -25.435 -22.234 1.00 35.09 1089 ARG A C 1
ATOM 8579 O O . ARG A 1 1089 ? 34.574 -25.975 -22.996 1.00 35.09 1089 ARG A O 1
ATOM 8586 N N . ASP A 1 1090 ? 32.483 -25.759 -22.208 1.00 33.97 1090 ASP A N 1
ATOM 8587 C CA . ASP A 1 1090 ? 31.940 -26.936 -22.901 1.00 33.97 1090 ASP A CA 1
ATOM 8588 C C . ASP A 1 1090 ? 31.756 -26.701 -24.408 1.00 33.97 1090 ASP A C 1
ATOM 8590 O O . ASP A 1 1090 ? 31.974 -27.606 -25.211 1.00 33.97 1090 ASP A O 1
ATOM 8594 N N . VAL A 1 1091 ? 31.495 -25.456 -24.823 1.00 36.81 1091 VAL A N 1
ATOM 8595 C CA . VAL A 1 1091 ? 31.363 -25.080 -26.245 1.00 36.81 1091 VAL A CA 1
ATOM 8596 C C . VAL A 1 1091 ? 32.703 -25.191 -26.987 1.00 36.81 1091 VAL A C 1
ATOM 8598 O O . VAL A 1 1091 ? 32.744 -25.552 -28.163 1.00 36.81 1091 VAL A O 1
ATOM 8601 N N . ALA A 1 1092 ? 33.818 -24.928 -26.297 1.00 33.53 1092 ALA A N 1
ATOM 8602 C CA . ALA A 1 1092 ? 35.157 -25.031 -26.873 1.00 33.53 1092 ALA A CA 1
ATOM 8603 C C . ALA A 1 1092 ? 35.726 -26.459 -26.806 1.00 33.53 1092 ALA A C 1
ATOM 8605 O O . ALA A 1 1092 ? 36.406 -26.890 -27.738 1.00 33.53 1092 ALA A O 1
ATOM 8606 N N . LEU A 1 1093 ? 35.455 -27.208 -25.728 1.00 30.44 1093 LEU A N 1
ATOM 8607 C CA . LEU A 1 1093 ? 36.021 -28.548 -25.550 1.00 30.44 1093 LEU A CA 1
ATOM 8608 C C . LEU A 1 1093 ? 35.341 -29.598 -26.440 1.00 30.44 1093 LEU A C 1
ATOM 8610 O O . LEU A 1 1093 ? 36.026 -30.485 -26.952 1.00 30.44 1093 LEU A O 1
ATOM 8614 N N . ASP A 1 1094 ? 34.028 -29.492 -26.666 1.00 32.38 1094 ASP A N 1
ATOM 8615 C CA . ASP A 1 1094 ? 33.294 -30.492 -27.450 1.00 32.38 1094 ASP A CA 1
ATOM 8616 C C . ASP A 1 1094 ? 33.532 -30.325 -28.961 1.00 32.38 1094 ASP A C 1
ATOM 8618 O O . ASP A 1 1094 ? 33.707 -31.312 -29.678 1.00 32.38 1094 ASP A O 1
ATOM 8622 N N . ALA A 1 1095 ? 33.725 -29.084 -29.431 1.00 33.34 1095 ALA A N 1
ATOM 8623 C CA . ALA A 1 1095 ? 34.185 -28.798 -30.793 1.00 33.34 1095 ALA A CA 1
ATOM 8624 C C . ALA A 1 1095 ? 35.572 -29.412 -31.085 1.00 33.34 1095 ALA A C 1
ATOM 8626 O O . ALA A 1 1095 ? 35.824 -29.908 -32.185 1.00 33.34 1095 ALA A O 1
ATOM 8627 N N . VAL A 1 1096 ? 36.464 -29.442 -30.087 1.00 34.06 1096 VAL A N 1
ATOM 8628 C CA . VAL A 1 1096 ? 37.818 -30.012 -30.209 1.00 34.06 1096 VAL A CA 1
ATOM 8629 C C . VAL A 1 1096 ? 37.814 -31.540 -30.040 1.00 34.06 1096 VAL A C 1
ATOM 8631 O O . VAL A 1 1096 ? 38.520 -32.241 -30.772 1.00 34.06 1096 VAL A O 1
ATOM 8634 N N . HIS A 1 1097 ? 36.985 -32.097 -29.148 1.00 29.73 1097 HIS A N 1
ATOM 8635 C CA . HIS A 1 1097 ? 36.865 -33.549 -28.969 1.00 29.73 1097 HIS A CA 1
ATOM 8636 C C . HIS A 1 1097 ? 36.156 -34.255 -30.133 1.00 29.73 1097 HIS A C 1
ATOM 8638 O O . HIS A 1 1097 ? 36.519 -35.393 -30.459 1.00 29.73 1097 HIS A O 1
ATOM 8644 N N . HIS A 1 1098 ? 35.199 -33.604 -30.803 1.00 35.16 1098 HIS A N 1
ATOM 8645 C CA . HIS A 1 1098 ? 34.579 -34.167 -32.005 1.00 35.16 1098 HIS A CA 1
ATOM 8646 C C . HIS A 1 1098 ? 35.540 -34.184 -33.204 1.00 35.16 1098 HIS A C 1
ATOM 8648 O O . HIS A 1 1098 ? 35.585 -35.182 -33.929 1.00 35.16 1098 HIS A O 1
ATOM 8654 N N . LEU A 1 1099 ? 36.406 -33.168 -33.344 1.00 36.44 1099 LEU A N 1
ATOM 8655 C CA . LEU A 1 1099 ? 37.471 -33.149 -34.357 1.00 36.44 1099 LEU A CA 1
ATOM 8656 C C . LEU A 1 1099 ? 38.459 -34.322 -34.195 1.00 36.44 1099 LEU A C 1
ATOM 8658 O O . LEU A 1 1099 ? 38.881 -34.927 -35.182 1.00 36.44 1099 LEU A O 1
ATOM 8662 N N . ALA A 1 1100 ? 38.804 -34.686 -32.954 1.00 34.56 1100 ALA A N 1
ATOM 8663 C CA . ALA A 1 1100 ? 39.772 -35.750 -32.676 1.00 34.56 1100 ALA A CA 1
ATOM 8664 C C . ALA A 1 1100 ? 39.239 -37.167 -32.983 1.00 34.56 1100 ALA A C 1
ATOM 8666 O O . ALA A 1 1100 ? 40.002 -38.026 -33.431 1.00 34.56 1100 ALA A O 1
ATOM 8667 N N . ARG A 1 1101 ? 37.932 -37.426 -32.801 1.00 34.56 1101 ARG A N 1
ATOM 8668 C CA . ARG A 1 1101 ? 37.321 -38.729 -33.153 1.00 34.56 1101 ARG A CA 1
ATOM 8669 C C . ARG A 1 1101 ? 37.141 -38.910 -34.659 1.00 34.56 1101 ARG A C 1
ATOM 8671 O O . ARG A 1 1101 ? 37.259 -40.033 -35.146 1.00 34.56 1101 ARG A O 1
ATOM 8678 N N . GLN A 1 1102 ? 36.917 -37.827 -35.402 1.00 39.25 1102 GLN A N 1
ATOM 8679 C CA . GLN A 1 1102 ? 36.782 -37.889 -36.860 1.00 39.25 1102 GLN A CA 1
ATOM 8680 C C . GLN A 1 1102 ? 38.122 -38.130 -37.570 1.00 39.25 1102 GLN A C 1
ATOM 8682 O O . GLN A 1 1102 ? 38.152 -38.834 -38.579 1.00 39.25 1102 GLN A O 1
ATOM 8687 N N . PHE A 1 1103 ? 39.250 -37.687 -37.000 1.00 37.50 1103 PHE A N 1
ATOM 8688 C CA . PHE A 1 1103 ? 40.582 -37.998 -37.543 1.00 37.50 1103 PHE A CA 1
ATOM 8689 C C . PHE A 1 1103 ? 40.899 -39.507 -37.572 1.00 37.50 1103 PHE A C 1
ATOM 8691 O O . PHE A 1 1103 ? 41.618 -39.962 -38.460 1.00 37.50 1103 PHE A O 1
ATOM 8698 N N . HIS A 1 1104 ? 40.325 -40.303 -36.659 1.00 38.00 1104 HIS A N 1
ATOM 8699 C CA . HIS A 1 1104 ? 40.474 -41.766 -36.672 1.00 38.00 1104 HIS A CA 1
ATOM 8700 C C . HIS A 1 1104 ? 39.634 -42.450 -37.764 1.00 38.00 1104 HIS A C 1
ATOM 8702 O O . HIS A 1 1104 ? 40.007 -43.517 -38.245 1.00 38.00 1104 HIS A O 1
ATOM 8708 N N . GLN A 1 1105 ? 38.521 -41.843 -38.187 1.00 36.59 1105 GLN A N 1
ATOM 8709 C CA . GLN A 1 1105 ? 37.642 -42.402 -39.222 1.00 36.59 1105 GLN A CA 1
ATOM 8710 C C . GLN A 1 1105 ? 38.125 -42.084 -40.646 1.00 36.59 1105 GLN A C 1
ATOM 8712 O O . GLN A 1 1105 ? 37.857 -42.852 -41.566 1.00 36.59 1105 GLN A O 1
ATOM 8717 N N . VAL A 1 1106 ? 38.912 -41.018 -40.826 1.00 34.28 1106 VAL A N 1
ATOM 8718 C CA . VAL A 1 1106 ? 39.494 -40.647 -42.130 1.00 34.28 1106 VAL A CA 1
ATOM 8719 C C . VAL A 1 1106 ? 40.572 -41.641 -42.593 1.00 34.28 1106 VAL A C 1
ATOM 8721 O O . VAL A 1 1106 ? 40.698 -41.888 -43.790 1.00 34.28 1106 VAL A O 1
ATOM 8724 N N . PHE A 1 1107 ? 41.298 -42.296 -41.677 1.00 31.62 1107 PHE A N 1
ATOM 8725 C CA . PHE A 1 1107 ? 42.297 -43.314 -42.047 1.00 31.62 1107 PHE A CA 1
ATOM 8726 C C . PHE A 1 1107 ? 41.688 -44.653 -42.498 1.00 31.62 1107 PHE A C 1
ATOM 8728 O O . PHE A 1 1107 ? 42.344 -45.394 -43.223 1.00 31.62 1107 PHE A O 1
ATOM 8735 N N . ALA A 1 1108 ? 40.438 -44.950 -42.130 1.00 33.34 1108 ALA A N 1
ATOM 8736 C CA . ALA A 1 1108 ? 39.728 -46.154 -42.575 1.00 33.34 1108 ALA A CA 1
ATOM 8737 C C . ALA A 1 1108 ? 39.041 -45.989 -43.945 1.00 33.34 1108 ALA A C 1
ATOM 8739 O O . ALA A 1 1108 ? 38.515 -46.957 -44.477 1.00 33.34 1108 ALA A O 1
ATOM 8740 N N . PHE A 1 1109 ? 39.044 -44.777 -44.510 1.00 30.75 1109 PHE A N 1
ATOM 8741 C CA . PHE A 1 1109 ? 38.508 -44.484 -45.846 1.00 30.75 1109 PHE A CA 1
ATOM 8742 C C . PHE A 1 1109 ? 39.615 -44.339 -46.911 1.00 30.75 1109 PHE A C 1
ATOM 8744 O O . PHE A 1 1109 ? 39.331 -44.171 -48.094 1.00 30.75 1109 PHE A O 1
ATOM 8751 N N . LEU A 1 1110 ? 40.886 -44.389 -46.491 1.00 30.45 1110 LEU A N 1
ATOM 8752 C CA . LEU A 1 1110 ? 42.077 -44.326 -47.352 1.00 30.45 1110 LEU A CA 1
ATOM 8753 C C . LEU A 1 1110 ? 42.830 -45.674 -47.453 1.00 30.45 1110 LEU A C 1
ATOM 8755 O O . LEU A 1 1110 ? 43.935 -45.718 -47.997 1.00 30.45 1110 LEU A O 1
ATOM 8759 N N . LEU A 1 1111 ? 42.212 -46.761 -46.978 1.00 31.53 1111 LEU A N 1
ATOM 8760 C CA . LEU A 1 1111 ? 42.506 -48.172 -47.274 1.00 31.53 1111 LEU A CA 1
ATOM 8761 C C . LEU A 1 1111 ? 41.229 -48.812 -47.824 1.00 31.53 1111 LEU A C 1
ATOM 8763 O O . LEU A 1 1111 ? 41.360 -49.715 -48.680 1.00 31.53 1111 LEU A O 1
#

pLDDT: mean 86.63, std 16.62, range [22.97, 98.75]